Protein AF-0000000084634522 (afdb_homodimer)

Nearest PDB structures (foldseek):
  3k9j-assembly3_B  TM=4.943E-01  e=2.875E-01  Homo sapiens
  9baa-assembly1_B  TM=1.312E-01  e=3.948E+00  Acetivibrio thermocellus ATCC 27405
  4mdb-assembly1_A  TM=4.699E-01  e=2.973E-01  Drosophila mauritiana
  3k9j-assembly3_B  TM=3.732E-01  e=2.738E-01  Homo sapiens
  7ag9-assembly1_B  TM=1.185E-01  e=8.667E+00  Naumovozyma castellii

InterPro domains:
  IPR007021 Domain of unknown function DUF659 [PF04937] (198-337)
  IPR008906 HAT, C-terminal dimerisation domain [PF05699] (575-635)
  IPR012337 Ribonuclease H-like superfamily [SSF53098] (230-631)
  IPR052035 Zinc finger BED domain-containing [PTHR46481] (48-636)

Structure (mmCIF, N/CA/C/O backbone):
data_AF-0000000084634522-model_v1
#
loop_
_entity.id
_entity.type
_entity.pdbx_description
1 polymer 'Uncharacterized protein'
#
loop_
_atom_site.group_PDB
_atom_site.id
_atom_site.type_symbol
_atom_site.label_atom_id
_atom_site.label_alt_id
_atom_site.label_comp_id
_atom_site.label_asym_id
_atom_site.label_entity_id
_atom_site.label_seq_id
_atom_site.pdbx_PDB_ins_code
_atom_site.Cartn_x
_atom_site.Cartn_y
_atom_site.Cartn_z
_atom_site.occupancy
_atom_site.B_iso_or_equiv
_atom_site.auth_seq_id
_atom_site.auth_comp_id
_atom_site.auth_asym_id
_atom_site.auth_atom_id
_atom_site.pdbx_PDB_model_num
ATOM 1 N N . MET A 1 1 ? 5.785 -24.141 24.609 1 24.92 1 MET A N 1
ATOM 2 C CA . MET A 1 1 ? 6.59 -25.281 25.062 1 24.92 1 MET A CA 1
ATOM 3 C C . MET A 1 1 ? 7.84 -25.438 24.203 1 24.92 1 MET A C 1
ATOM 5 O O . MET A 1 1 ? 7.762 -25.406 22.969 1 24.92 1 MET A O 1
ATOM 9 N N . ARG A 1 2 ? 9.023 -25.219 24.672 1 37.62 2 ARG A N 1
ATOM 10 C CA . ARG A 1 2 ? 10.336 -25.328 24.031 1 37.62 2 ARG A CA 1
ATOM 11 C C . ARG A 1 2 ? 10.5 -26.688 23.359 1 37.62 2 ARG A C 1
ATOM 13 O O . ARG A 1 2 ? 10.148 -27.719 23.938 1 37.62 2 ARG A O 1
ATOM 20 N N . GLU A 1 3 ? 10.695 -26.656 22.219 1 40.47 3 GLU A N 1
ATOM 21 C CA . GLU A 1 3 ? 10.859 -27.875 21.438 1 40.47 3 GLU A CA 1
ATOM 22 C C . GLU A 1 3 ? 11.969 -28.75 22.016 1 40.47 3 GLU A C 1
ATOM 24 O O . GLU A 1 3 ? 13.055 -28.266 22.312 1 40.47 3 GLU A O 1
ATOM 29 N N . LYS A 1 4 ? 11.789 -29.969 22.297 1 54.44 4 LYS A N 1
ATOM 30 C CA . LYS A 1 4 ? 12.602 -31.078 22.797 1 54.44 4 LYS A CA 1
ATOM 31 C C . LYS A 1 4 ? 13.695 -31.438 21.812 1 54.44 4 LYS A C 1
ATOM 33 O O . LYS A 1 4 ? 13.469 -31.469 20.609 1 54.44 4 LYS A O 1
ATOM 38 N N . HIS A 1 5 ? 14.875 -31.359 22.281 1 60.5 5 HIS A N 1
ATOM 39 C CA . HIS A 1 5 ? 15.969 -31.75 21.406 1 60.5 5 HIS A CA 1
ATOM 40 C C . HIS A 1 5 ? 15.836 -33.219 20.984 1 60.5 5 HIS A C 1
ATOM 42 O O . HIS A 1 5 ? 15.195 -34 21.688 1 60.5 5 HIS A O 1
ATOM 48 N N . LYS A 1 6 ? 16.234 -33.531 19.844 1 62.75 6 LYS A N 1
ATOM 49 C CA . LYS A 1 6 ? 16.016 -34.844 19.219 1 62.75 6 LYS A CA 1
ATOM 50 C C . LYS A 1 6 ? 16.484 -35.969 20.125 1 62.75 6 LYS A C 1
ATOM 52 O O . LYS A 1 6 ? 16.031 -37.125 19.984 1 62.75 6 LYS A O 1
ATOM 57 N N . LEU A 1 7 ? 17.172 -35.562 21.062 1 74.06 7 LEU A N 1
ATOM 58 C CA . LEU A 1 7 ? 17.625 -36.625 21.953 1 74.06 7 LEU A CA 1
ATOM 59 C C . LEU A 1 7 ? 16.641 -36.844 23.094 1 74.06 7 LEU A C 1
ATOM 61 O O . LEU A 1 7 ? 16.75 -37.812 23.859 1 74.06 7 LEU A O 1
ATOM 65 N N . SER A 1 8 ? 15.672 -35.938 23.078 1 71.75 8 SER A N 1
ATOM 66 C CA . SER A 1 8 ? 14.742 -36 24.203 1 71.75 8 SER A CA 1
ATOM 67 C C . SER A 1 8 ? 13.922 -37.281 24.172 1 71.75 8 SER A C 1
ATOM 69 O O . SER A 1 8 ? 13.422 -37.75 25.203 1 71.75 8 SER A O 1
ATOM 71 N N . GLY A 1 9 ? 13.891 -37.875 23.094 1 73.06 9 GLY A N 1
ATOM 72 C CA . GLY A 1 9 ? 13.133 -39.094 22.953 1 73.06 9 GLY A CA 1
ATOM 73 C C . GLY A 1 9 ? 13.758 -40.281 23.672 1 73.06 9 GLY A C 1
ATOM 74 O O . GLY A 1 9 ? 13.062 -41.25 24.016 1 73.06 9 GLY A O 1
ATOM 75 N N . TYR A 1 10 ? 14.875 -40.125 23.922 1 79.94 10 TYR A N 1
ATOM 76 C CA . TYR A 1 10 ? 15.578 -41.25 24.562 1 79.94 10 TYR A CA 1
ATOM 77 C C . TYR A 1 10 ? 15.633 -41.062 26.062 1 79.94 10 TYR A C 1
ATOM 79 O O . TYR A 1 10 ? 16.125 -41.938 26.797 1 79.94 10 TYR A O 1
ATOM 87 N N . PHE A 1 11 ? 15.117 -39.938 26.422 1 80.88 11 PHE A N 1
ATOM 88 C CA . PHE A 1 11 ? 15.133 -39.594 27.844 1 80.88 11 PHE A CA 1
ATOM 89 C C . PHE A 1 11 ? 13.727 -39.312 28.359 1 80.88 11 PHE A C 1
ATOM 91 O O . PHE A 1 11 ? 12.852 -38.906 27.594 1 80.88 11 PHE A O 1
ATOM 98 N N . LEU A 1 12 ? 13.477 -39.625 29.516 1 81.5 12 LEU A N 1
ATOM 99 C CA . LEU A 1 12 ? 12.273 -39.25 30.234 1 81.5 12 LEU A CA 1
ATOM 100 C C . LEU A 1 12 ? 12.453 -37.875 30.891 1 81.5 12 LEU A C 1
ATOM 102 O O . LEU A 1 12 ? 13.281 -37.719 31.781 1 81.5 12 LEU A O 1
ATOM 106 N N . ILE A 1 13 ? 11.758 -36.875 30.391 1 78.62 13 ILE A N 1
ATOM 107 C CA . ILE A 1 13 ? 11.852 -35.5 30.906 1 78.62 13 ILE A CA 1
ATOM 108 C C . ILE A 1 13 ? 11.008 -35.406 32.188 1 78.62 13 ILE A C 1
ATOM 110 O O . ILE A 1 13 ? 9.812 -35.688 32.156 1 78.62 13 ILE A O 1
ATOM 114 N N . LEU A 1 14 ? 11.664 -35 33.344 1 77.94 14 LEU A N 1
ATOM 115 C CA . LEU A 1 14 ? 11.008 -34.875 34.625 1 77.94 14 LEU A CA 1
ATOM 116 C C . LEU A 1 14 ? 10.406 -33.469 34.812 1 77.94 14 LEU A C 1
ATOM 118 O O . LEU A 1 14 ? 10.883 -32.5 34.219 1 77.94 14 LEU A O 1
ATOM 122 N N . GLU A 1 15 ? 9.461 -33.406 35.562 1 73.38 15 GLU A N 1
ATOM 123 C CA . GLU A 1 15 ? 8.773 -32.156 35.844 1 73.38 15 GLU A CA 1
ATOM 124 C C . GLU A 1 15 ? 9.625 -31.25 36.719 1 73.38 15 GLU A C 1
ATOM 126 O O . GLU A 1 15 ? 9.461 -30.016 36.688 1 73.38 15 GLU A O 1
ATOM 131 N N . GLU A 1 16 ? 10.664 -31.766 37.25 1 73.06 16 GLU A N 1
ATOM 132 C CA . GLU A 1 16 ? 11.547 -31.016 38.125 1 73.06 16 GLU A CA 1
ATOM 133 C C . GLU A 1 16 ? 12.594 -30.234 37.375 1 73.06 16 GLU A C 1
ATOM 135 O O . GLU A 1 16 ? 13.289 -30.781 36.5 1 73.06 16 GLU A O 1
ATOM 140 N N . LYS A 1 17 ? 12.602 -29.047 37.594 1 71.56 17 LYS A N 1
ATOM 141 C CA . LYS A 1 17 ? 13.539 -28.141 36.906 1 71.56 17 LYS A CA 1
ATOM 142 C C . LYS A 1 17 ? 14.938 -28.266 37.5 1 71.56 17 LYS A C 1
ATOM 144 O O . LYS A 1 17 ? 15.102 -28.312 38.719 1 71.56 17 LYS A O 1
ATOM 149 N N . SER A 1 18 ? 15.82 -28.469 36.625 1 70.19 18 SER A N 1
ATOM 150 C CA . SER A 1 18 ? 17.219 -28.453 37.062 1 70.19 18 SER A CA 1
ATOM 151 C C . SER A 1 18 ? 17.734 -27.031 37.219 1 70.19 18 SER A C 1
ATOM 153 O O . SER A 1 18 ? 18.562 -26.766 38.094 1 70.19 18 SER A O 1
ATOM 155 N N . ASN A 1 19 ? 17.406 -26.172 36.25 1 66.88 19 ASN A N 1
ATOM 156 C CA . ASN A 1 19 ? 17.625 -24.734 36.281 1 66.88 19 ASN A CA 1
ATOM 157 C C . ASN A 1 19 ? 16.453 -23.953 35.719 1 66.88 19 ASN A C 1
ATOM 159 O O . ASN A 1 19 ? 15.453 -24.562 35.312 1 66.88 19 ASN A O 1
ATOM 163 N N . LYS A 1 20 ? 16.484 -22.656 35.625 1 60.88 20 LYS A N 1
ATOM 164 C CA . LYS A 1 20 ? 15.398 -21.781 35.219 1 60.88 20 LYS A CA 1
ATOM 165 C C . LYS A 1 20 ? 14.828 -22.219 33.875 1 60.88 20 LYS A C 1
ATOM 167 O O . LYS A 1 20 ? 13.648 -22.016 33.594 1 60.88 20 LYS A O 1
ATOM 172 N N . TYR A 1 21 ? 15.547 -22.969 33.125 1 62.72 21 TYR A N 1
ATOM 173 C CA . TYR A 1 21 ? 15.172 -23.188 31.719 1 62.72 21 TYR A CA 1
ATOM 174 C C . TYR A 1 21 ? 15.109 -24.688 31.406 1 62.72 21 TYR A C 1
ATOM 176 O O . TYR A 1 21 ? 14.5 -25.094 30.422 1 62.72 21 TYR A O 1
ATOM 184 N N . ASN A 1 22 ? 15.648 -25.453 32.219 1 70.06 22 ASN A N 1
ATOM 185 C CA . ASN A 1 22 ? 15.789 -26.859 31.859 1 70.06 22 ASN A CA 1
ATOM 186 C C . ASN A 1 22 ? 15.227 -27.781 32.938 1 70.06 22 ASN A C 1
ATOM 188 O O . ASN A 1 22 ? 15.297 -27.453 34.125 1 70.06 22 ASN A O 1
ATOM 192 N N . ASN A 1 23 ? 14.727 -28.859 32.438 1 78.94 23 ASN A N 1
ATOM 193 C CA . ASN A 1 23 ? 14.242 -29.922 33.344 1 78.94 23 ASN A CA 1
ATOM 194 C C . ASN A 1 23 ? 15.297 -31 33.531 1 78.94 23 ASN A C 1
ATOM 196 O O . ASN A 1 23 ? 16.25 -31.109 32.75 1 78.94 23 ASN A O 1
ATOM 200 N N . TYR A 1 24 ? 15.055 -31.609 34.5 1 80.81 24 TYR A N 1
ATOM 201 C CA . TYR A 1 24 ? 15.867 -32.812 34.656 1 80.81 24 TYR A CA 1
ATOM 202 C C . TYR A 1 24 ? 15.445 -33.906 33.688 1 80.81 24 TYR A C 1
ATOM 204 O O . TYR A 1 24 ? 14.273 -34 33.312 1 80.81 24 TYR A O 1
ATOM 212 N N . VAL A 1 25 ? 16.453 -34.688 33.281 1 82.56 25 VAL A N 1
ATOM 213 C CA . VAL A 1 25 ? 16.125 -35.844 32.438 1 82.56 25 VAL A CA 1
ATOM 214 C C . VAL A 1 25 ? 16.812 -37.094 33 1 82.56 25 VAL A C 1
ATOM 216 O O . VAL A 1 25 ? 17.828 -37 33.688 1 82.56 25 VAL A O 1
ATOM 219 N N . VAL A 1 26 ? 16.078 -38.156 32.562 1 85.19 26 VAL A N 1
ATOM 220 C CA . VAL A 1 26 ? 16.609 -39.469 32.906 1 85.19 26 VAL A CA 1
ATOM 221 C C . VAL A 1 26 ? 16.625 -40.375 31.672 1 85.19 26 VAL A C 1
ATOM 223 O O . VAL A 1 26 ? 15.672 -40.375 30.891 1 85.19 26 VAL A O 1
ATOM 226 N N . CYS A 1 27 ? 17.688 -41.062 31.406 1 81.81 27 CYS A N 1
ATOM 227 C CA . CYS A 1 27 ? 17.875 -41.938 30.25 1 81.81 27 CYS A CA 1
ATOM 228 C C . CYS A 1 27 ? 16.891 -43.125 30.297 1 81.81 27 CYS A C 1
ATOM 230 O O . CYS A 1 27 ? 16.812 -43.812 31.297 1 81.81 27 CYS A O 1
ATOM 232 N N . GLN A 1 28 ? 16.125 -43.344 29.312 1 81.44 28 GLN A N 1
ATOM 233 C CA . GLN A 1 28 ? 15.102 -44.375 29.234 1 81.44 28 GLN A CA 1
ATOM 234 C C . GLN A 1 28 ? 15.719 -45.75 29.344 1 81.44 28 GLN A C 1
ATOM 236 O O . GLN A 1 28 ? 15.133 -46.656 29.938 1 81.44 28 GLN A O 1
ATOM 241 N N . ASP A 1 29 ? 16.906 -45.875 28.844 1 81.56 29 ASP A N 1
ATOM 242 C CA . ASP A 1 29 ? 17.562 -47.188 28.938 1 81.56 29 ASP A CA 1
ATOM 243 C C . ASP A 1 29 ? 18.078 -47.438 30.344 1 81.56 29 ASP A C 1
ATOM 245 O O . ASP A 1 29 ? 18.062 -48.562 30.812 1 81.56 29 ASP A O 1
ATOM 249 N N . CYS A 1 30 ? 18.453 -46.406 30.938 1 81.88 30 CYS A N 1
ATOM 250 C CA . CYS A 1 30 ? 18.812 -46.531 32.344 1 81.88 30 CYS A CA 1
ATOM 251 C C . CYS A 1 30 ? 17.609 -46.906 33.188 1 81.88 30 CYS A C 1
ATOM 253 O O . CYS A 1 30 ? 17.719 -47.75 34.094 1 81.88 30 CYS A O 1
ATOM 255 N N . ILE A 1 31 ? 16.406 -46.406 32.781 1 81.12 31 ILE A N 1
ATOM 256 C CA . ILE A 1 31 ? 15.156 -46.75 33.469 1 81.12 31 ILE A CA 1
ATOM 257 C C . ILE A 1 31 ? 14.828 -48.219 33.25 1 81.12 31 ILE A C 1
ATOM 259 O O . ILE A 1 31 ? 14.445 -48.938 34.156 1 81.12 31 ILE A O 1
ATOM 263 N N . ARG A 1 32 ? 15.016 -48.656 32.125 1 81.38 32 ARG A N 1
ATOM 264 C CA . ARG A 1 32 ? 14.664 -50.031 31.734 1 81.38 32 ARG A CA 1
ATOM 265 C C . ARG A 1 32 ? 15.539 -51.031 32.438 1 81.38 32 ARG A C 1
ATOM 267 O O . ARG A 1 32 ? 15.047 -52.094 32.875 1 81.38 32 ARG A O 1
ATOM 274 N N . VAL A 1 33 ? 16.859 -50.688 32.625 1 81 33 VAL A N 1
ATOM 275 C CA . VAL A 1 33 ? 17.797 -51.688 33.125 1 81 33 VAL A CA 1
ATOM 276 C C . VAL A 1 33 ? 17.938 -51.562 34.656 1 81 33 VAL A C 1
ATOM 278 O O . VAL A 1 33 ? 17.938 -52.562 35.375 1 81 33 VAL A O 1
ATOM 281 N N . LEU A 1 34 ? 17.984 -50.375 35.156 1 80.06 34 LEU A N 1
ATOM 282 C CA . LEU A 1 34 ? 18.266 -50.188 36.562 1 80.06 34 LEU A CA 1
ATOM 283 C C . LEU A 1 34 ? 16.953 -50.031 37.344 1 80.06 34 LEU A C 1
ATOM 285 O O . LEU A 1 34 ? 16.938 -50.188 38.562 1 80.06 34 LEU A O 1
ATOM 289 N N . GLY A 1 35 ? 15.836 -49.844 36.625 1 79.06 35 GLY A N 1
ATOM 290 C CA . GLY A 1 35 ? 14.594 -49.469 37.281 1 79.06 35 GLY A CA 1
ATOM 291 C C . GLY A 1 35 ? 14.43 -48 37.5 1 79.06 35 GLY A C 1
ATOM 292 O O . GLY A 1 35 ? 15.414 -47.25 37.531 1 79.06 35 GLY A O 1
ATOM 293 N N . ARG A 1 36 ? 13.273 -47.5 37.594 1 76 36 ARG A N 1
ATOM 294 C CA . ARG A 1 36 ? 12.922 -46.062 37.656 1 76 36 ARG A CA 1
ATOM 295 C C . ARG A 1 36 ? 13.531 -45.406 38.875 1 76 36 ARG A C 1
ATOM 297 O O . ARG A 1 36 ? 14.062 -44.281 38.781 1 76 36 ARG A O 1
ATOM 304 N N . GLU A 1 37 ? 13.484 -46 39.969 1 78.38 37 GLU A N 1
ATOM 305 C CA . GLU A 1 37 ? 13.938 -45.406 41.25 1 78.38 37 GLU A CA 1
ATOM 306 C C . GLU A 1 37 ? 15.453 -45.219 41.25 1 78.38 37 GLU A C 1
ATOM 308 O O . GLU A 1 37 ? 15.945 -44.156 41.656 1 78.38 37 GLU A O 1
ATOM 313 N N . ALA A 1 38 ? 16.125 -46.188 40.75 1 79.19 38 ALA A N 1
ATOM 314 C CA . ALA A 1 38 ? 17.578 -46.125 40.719 1 79.19 38 ALA A CA 1
ATOM 315 C C . ALA A 1 38 ? 18.047 -45.188 39.625 1 79.19 38 ALA A C 1
ATOM 317 O O . ALA A 1 38 ? 19.031 -44.438 39.812 1 79.19 38 ALA A O 1
ATOM 318 N N . ALA A 1 39 ? 17.328 -45.062 38.531 1 77.81 39 ALA A N 1
ATOM 319 C CA . ALA A 1 39 ? 17.656 -44.156 37.438 1 77.81 39 ALA A CA 1
ATOM 320 C C . ALA A 1 39 ? 17.391 -42.688 37.812 1 77.81 39 ALA A C 1
ATOM 322 O O . ALA A 1 39 ? 18.141 -41.812 37.375 1 77.81 39 ALA A O 1
ATOM 323 N N . MET A 1 40 ? 16.531 -42.438 38.656 1 78.75 40 MET A N 1
ATOM 324 C CA . MET A 1 40 ? 16.156 -41.094 39.094 1 78.75 40 MET A CA 1
ATOM 325 C C . MET A 1 40 ? 17.266 -40.469 39.938 1 78.75 40 MET A C 1
ATOM 327 O O . MET A 1 40 ? 17.344 -39.25 40.031 1 78.75 40 MET A O 1
ATOM 331 N N . LYS A 1 41 ? 18.047 -41.281 40.562 1 78.25 41 LYS A N 1
ATOM 332 C CA . LYS A 1 41 ? 19.188 -40.812 41.344 1 78.25 41 LYS A CA 1
ATOM 333 C C . LYS A 1 41 ? 20.297 -40.25 40.438 1 78.25 41 LYS A C 1
ATOM 335 O O . LYS A 1 41 ? 21.141 -39.5 40.875 1 78.25 41 LYS A O 1
ATOM 340 N N . GLN A 1 42 ? 20.25 -40.625 39.156 1 75.44 42 GLN A N 1
ATOM 341 C CA . GLN A 1 42 ? 21.266 -40.219 38.188 1 75.44 42 GLN A CA 1
ATOM 342 C C . GLN A 1 42 ? 20.688 -39.219 37.219 1 75.44 42 GLN A C 1
ATOM 344 O O . GLN A 1 42 ? 21.094 -39.188 36.031 1 75.44 42 GLN A O 1
ATOM 349 N N . LYS A 1 43 ? 19.781 -38.5 37.625 1 81.31 43 LYS A N 1
ATOM 350 C CA . LYS A 1 43 ? 19.156 -37.5 36.781 1 81.31 43 LYS A CA 1
ATOM 351 C C . LYS A 1 43 ? 20.109 -36.344 36.5 1 81.31 43 LYS A C 1
ATOM 353 O O . LYS A 1 43 ? 20.984 -36.031 37.312 1 81.31 43 LYS A O 1
ATOM 358 N N . PHE A 1 44 ? 20.031 -35.875 35.25 1 83.31 44 PHE A N 1
ATOM 359 C CA . PHE A 1 44 ? 20.875 -34.75 34.875 1 83.31 44 PHE A CA 1
ATOM 360 C C . PHE A 1 44 ? 20.078 -33.719 34.094 1 83.31 44 PHE A C 1
ATOM 362 O O . PHE A 1 44 ? 18.938 -33.969 33.719 1 83.31 44 PHE A O 1
ATOM 369 N N . THR A 1 45 ? 20.672 -32.625 33.875 1 79.62 45 THR A N 1
ATOM 370 C CA . THR A 1 45 ? 20.016 -31.5 33.219 1 79.62 45 THR A CA 1
ATOM 371 C C . THR A 1 45 ? 19.766 -31.797 31.75 1 79.62 45 THR A C 1
ATOM 373 O O . THR A 1 45 ? 20.672 -32.281 31.047 1 79.62 45 THR A O 1
ATOM 376 N N . ASN A 1 46 ? 18.594 -31.5 31.25 1 76.56 46 ASN A N 1
ATOM 377 C CA . ASN A 1 46 ? 18.141 -31.781 29.891 1 76.56 46 ASN A CA 1
ATOM 378 C C . ASN A 1 46 ? 18.75 -30.797 28.891 1 76.56 46 ASN A C 1
ATOM 380 O O . ASN A 1 46 ? 18.094 -29.844 28.469 1 76.56 46 ASN A O 1
ATOM 384 N N . THR A 1 47 ? 19.906 -31.016 28.625 1 77.44 47 THR A N 1
ATOM 385 C CA . THR A 1 47 ? 20.641 -30.281 27.594 1 77.44 47 THR A CA 1
ATOM 386 C C . THR A 1 47 ? 21.156 -31.234 26.516 1 77.44 47 THR A C 1
ATOM 388 O O . THR A 1 47 ? 21.484 -32.375 26.812 1 77.44 47 THR A O 1
ATOM 391 N N . LYS A 1 48 ? 21.203 -30.781 25.406 1 73.81 48 LYS A N 1
ATOM 392 C CA . LYS A 1 48 ? 21.625 -31.609 24.297 1 73.81 48 LYS A CA 1
ATOM 393 C C . LYS A 1 48 ? 23 -32.219 24.547 1 73.81 48 LYS A C 1
ATOM 395 O O . LYS A 1 48 ? 23.234 -33.406 24.281 1 73.81 48 LYS A O 1
ATOM 400 N N . ARG A 1 49 ? 23.797 -31.406 25.094 1 74.56 49 ARG A N 1
ATOM 401 C CA . ARG A 1 49 ? 25.156 -31.859 25.375 1 74.56 49 ARG A CA 1
ATOM 402 C C . ARG A 1 49 ? 25.172 -32.906 26.484 1 74.56 49 ARG A C 1
ATOM 404 O O . ARG A 1 49 ? 25.891 -33.906 26.391 1 74.56 49 ARG A O 1
ATOM 411 N N . ALA A 1 50 ? 24.391 -32.688 27.453 1 80.06 50 ALA A N 1
ATOM 412 C CA . ALA A 1 50 ? 24.344 -33.625 28.594 1 80.06 50 ALA A CA 1
ATOM 413 C C . ALA A 1 50 ? 23.703 -34.938 28.188 1 80.06 50 ALA A C 1
ATOM 415 O O . ALA A 1 50 ? 24.172 -36 28.578 1 80.06 50 ALA A O 1
ATOM 416 N N . CYS A 1 51 ? 22.781 -34.812 27.359 1 79.5 51 CYS A N 1
ATOM 417 C CA . CYS A 1 51 ? 22.094 -36 26.875 1 79.5 51 CYS A CA 1
ATOM 418 C C . CYS A 1 51 ? 22.984 -36.812 25.922 1 79.5 51 CYS A C 1
ATOM 420 O O . CYS A 1 51 ? 23.047 -38.031 26 1 79.5 51 CYS A O 1
ATOM 422 N N . ALA A 1 52 ? 23.641 -36.094 25.094 1 79.5 52 ALA A N 1
ATOM 423 C CA . ALA A 1 52 ? 24.578 -36.75 24.172 1 79.5 52 ALA A CA 1
ATOM 424 C C . ALA A 1 52 ? 25.719 -37.438 24.938 1 79.5 52 ALA A C 1
ATOM 426 O O . ALA A 1 52 ? 26.062 -38.594 24.672 1 79.5 52 ALA A O 1
ATOM 427 N N . LYS A 1 53 ? 26.281 -36.656 25.828 1 80.81 53 LYS A N 1
ATOM 428 C CA . LYS A 1 53 ? 27.344 -37.188 26.656 1 80.81 53 LYS A CA 1
ATOM 429 C C . LYS A 1 53 ? 26.891 -38.438 27.438 1 80.81 53 LYS A C 1
ATOM 431 O O . LYS A 1 53 ? 27.625 -39.406 27.578 1 80.81 53 LYS A O 1
ATOM 436 N N . HIS A 1 54 ? 25.688 -38.344 27.844 1 81.62 54 HIS A N 1
ATOM 437 C CA . HIS A 1 54 ? 25.141 -39.5 28.578 1 81.62 54 HIS A CA 1
ATOM 438 C C . HIS A 1 54 ? 25.016 -40.688 27.656 1 81.62 54 HIS A C 1
ATOM 440 O O . HIS A 1 54 ? 25.375 -41.812 28.047 1 81.62 54 HIS A O 1
ATOM 446 N N . LEU A 1 55 ? 24.5 -40.5 26.531 1 81.38 55 LEU A N 1
ATOM 447 C CA . LEU A 1 55 ? 24.297 -41.594 25.609 1 81.38 55 LEU A CA 1
ATOM 448 C C . LEU A 1 55 ? 25.641 -42.25 25.219 1 81.38 55 LEU A C 1
ATOM 450 O O . LEU A 1 55 ? 25.719 -43.469 25.031 1 81.38 55 LEU A O 1
ATOM 454 N N . GLU A 1 56 ? 26.641 -41.5 25.156 1 80.5 56 GLU A N 1
ATOM 455 C CA . GLU A 1 56 ? 27.984 -41.969 24.828 1 80.5 56 GLU A CA 1
ATOM 456 C C . GLU A 1 56 ? 28.562 -42.812 25.953 1 80.5 56 GLU A C 1
ATOM 458 O O . GLU A 1 56 ? 29.297 -43.781 25.703 1 80.5 56 GLU A O 1
ATOM 463 N N . ASN A 1 57 ? 28.172 -42.469 27.125 1 80 57 ASN A N 1
ATOM 464 C CA . ASN A 1 57 ? 28.859 -43.062 28.266 1 80 57 ASN A CA 1
ATOM 465 C C . ASN A 1 57 ? 27.938 -44 29.031 1 80 57 ASN A C 1
ATOM 467 O O . ASN A 1 57 ? 28.359 -44.656 29.984 1 80 57 ASN A O 1
ATOM 471 N N . CYS A 1 58 ? 26.672 -44.062 28.688 1 77.69 58 CYS A N 1
ATOM 472 C CA . CYS A 1 58 ? 25.703 -44.875 29.391 1 77.69 58 CYS A CA 1
ATOM 473 C C . CYS A 1 58 ? 25.875 -46.344 29.078 1 77.69 58 CYS A C 1
ATOM 475 O O . CYS A 1 58 ? 25.719 -46.781 27.922 1 77.69 58 CYS A O 1
ATOM 477 N N . PRO A 1 59 ? 26.344 -47.219 29.906 1 81.06 59 PRO A N 1
ATOM 478 C CA . PRO A 1 59 ? 26.516 -48.656 29.656 1 81.06 59 PRO A CA 1
ATOM 479 C 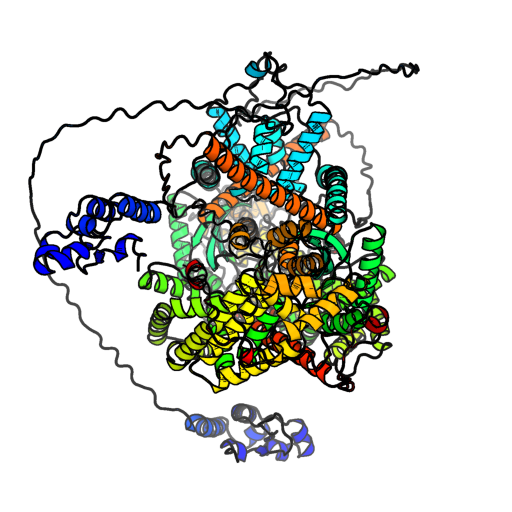C . PRO A 1 59 ? 25.219 -49.344 29.25 1 81.06 59 PRO A C 1
ATOM 481 O O . PRO A 1 59 ? 25.234 -50.344 28.516 1 81.06 59 PRO A O 1
ATOM 484 N N . HIS A 1 60 ? 24.078 -48.812 29.656 1 82.12 60 HIS A N 1
ATOM 485 C CA . HIS A 1 60 ? 22.797 -49.406 29.344 1 82.12 60 HIS A CA 1
ATOM 486 C C . HIS A 1 60 ? 22.359 -49.094 27.922 1 82.12 60 HIS A C 1
ATOM 488 O O . HIS A 1 60 ? 21.703 -49.906 27.25 1 82.12 60 HIS A O 1
ATOM 494 N N . TRP A 1 61 ? 22.719 -47.938 27.438 1 79 61 TRP A N 1
ATOM 495 C CA . TRP A 1 61 ? 22.531 -47.531 26.047 1 79 61 TRP A CA 1
ATOM 496 C C . TRP A 1 61 ? 23.422 -48.375 25.125 1 79 61 TRP A C 1
ATOM 498 O O . TRP A 1 61 ? 22.984 -48.812 24.078 1 79 61 TRP A O 1
ATOM 508 N N . ALA A 1 62 ? 24.578 -48.625 25.5 1 78.44 62 ALA A N 1
ATOM 509 C CA . ALA A 1 62 ? 25.578 -49.344 24.719 1 78.44 62 ALA A CA 1
ATOM 510 C C . ALA A 1 62 ? 25.188 -50.812 24.531 1 78.44 62 ALA A C 1
ATOM 512 O O . ALA A 1 62 ? 25.719 -51.5 23.656 1 78.44 62 ALA A O 1
ATOM 513 N N . GLU A 1 63 ? 24.281 -51.344 25.391 1 78.56 63 GLU A N 1
ATOM 514 C CA . GLU A 1 63 ? 23.797 -52.719 25.25 1 78.56 63 GLU A CA 1
ATOM 515 C C . GLU A 1 63 ? 22.922 -52.875 24.016 1 78.56 63 GLU A C 1
ATOM 517 O O . GLU A 1 63 ? 22.875 -53.938 23.422 1 78.56 63 GLU A O 1
ATOM 522 N N . ARG A 1 64 ? 22.203 -51.844 23.656 1 78.31 64 ARG A N 1
ATOM 523 C CA . ARG A 1 64 ? 21.25 -51.938 22.547 1 78.31 64 ARG A CA 1
ATOM 524 C C . ARG A 1 64 ? 21.797 -51.25 21.297 1 78.31 64 ARG A C 1
ATOM 526 O O . ARG A 1 64 ? 21.328 -51.5 20.188 1 78.31 64 ARG A O 1
ATOM 533 N N . HIS A 1 65 ? 22.656 -50.25 21.531 1 76.06 65 HIS A N 1
ATOM 534 C CA . HIS A 1 65 ? 23.172 -49.469 20.406 1 76.06 65 HIS A CA 1
ATOM 535 C C . HIS A 1 65 ? 24.688 -49.562 20.312 1 76.06 65 HIS A C 1
ATOM 537 O O . HIS A 1 65 ? 25.391 -49.469 21.328 1 76.06 65 HIS A O 1
ATOM 543 N N . THR A 1 66 ? 25.109 -49.906 19.156 1 77.12 66 THR A N 1
ATOM 544 C CA . THR A 1 66 ? 26.547 -49.969 18.906 1 77.12 66 THR A CA 1
ATOM 545 C C . THR A 1 66 ? 27.156 -48.562 18.984 1 77.12 66 THR A C 1
ATOM 547 O O . THR A 1 66 ? 26.453 -47.562 18.812 1 77.12 66 THR A O 1
ATOM 550 N N . PRO A 1 67 ? 28.406 -48.312 19.266 1 74 67 PRO A N 1
ATOM 551 C CA . PRO A 1 67 ? 29.047 -47 19.297 1 74 67 PRO A CA 1
ATOM 552 C C . PRO A 1 67 ? 28.828 -46.219 18 1 74 67 PRO A C 1
ATOM 554 O O . PRO A 1 67 ? 28.672 -45 18.031 1 74 67 PRO A O 1
ATOM 557 N N . GLU A 1 68 ? 28.797 -46.844 16.969 1 69.81 68 GLU A N 1
ATOM 558 C CA . GLU A 1 68 ? 28.578 -46.219 15.68 1 69.81 68 GLU A CA 1
ATOM 559 C C . GLU A 1 68 ? 27.156 -45.656 15.562 1 69.81 68 GLU A C 1
ATOM 561 O O . GLU A 1 68 ? 26.938 -44.562 15.078 1 69.81 68 GLU A O 1
ATOM 566 N N . GLN A 1 69 ? 26.328 -46.375 16.031 1 73.38 69 GLN A N 1
ATOM 567 C CA . GLN A 1 69 ? 24.922 -46 16.016 1 73.38 69 GLN A CA 1
ATOM 568 C C . GLN A 1 69 ? 24.672 -44.812 16.953 1 73.38 69 GLN A C 1
ATOM 570 O O . GLN A 1 69 ? 23.922 -43.875 16.609 1 73.38 69 GLN A O 1
ATOM 575 N N . THR A 1 70 ? 25.266 -44.969 18 1 75.19 70 THR A N 1
ATOM 576 C CA . THR A 1 70 ? 25.172 -43.906 18.984 1 75.19 70 THR A CA 1
ATOM 577 C C . THR A 1 70 ? 25.75 -42.625 18.438 1 75.19 70 THR A C 1
ATOM 579 O O . THR A 1 70 ? 25.156 -41.531 18.594 1 75.19 70 THR A O 1
ATOM 582 N N . LEU A 1 71 ? 26.75 -42.781 17.75 1 74.19 71 LEU A N 1
ATOM 583 C CA . LEU A 1 71 ? 27.375 -41.625 17.125 1 74.19 71 LEU A CA 1
ATOM 584 C C . LEU A 1 71 ? 26.5 -41.062 16.016 1 74.19 71 LEU A C 1
ATOM 586 O O . LEU A 1 71 ? 26.391 -39.844 15.852 1 74.19 71 LEU A O 1
ATOM 590 N N . GLU A 1 72 ? 25.844 -41.812 15.367 1 71.75 72 GLU A N 1
ATOM 591 C CA . GLU A 1 72 ? 24.922 -41.406 14.305 1 71.75 72 GLU A CA 1
ATOM 592 C C . GLU A 1 72 ? 23.703 -40.688 14.883 1 71.75 72 GLU A C 1
ATOM 594 O O . GLU A 1 72 ? 23.266 -39.688 14.344 1 71.75 72 GLU A O 1
ATOM 599 N N . ILE A 1 73 ? 23.156 -41.219 15.914 1 72 73 ILE A N 1
ATOM 600 C CA . ILE A 1 73 ? 22 -40.625 16.562 1 72 73 ILE A CA 1
ATOM 601 C C . ILE A 1 73 ? 22.359 -39.25 17.141 1 72 73 ILE A C 1
ATOM 603 O O . ILE A 1 73 ? 21.609 -38.281 17 1 72 73 ILE A O 1
ATOM 607 N N . ILE A 1 74 ? 23.484 -39.25 17.625 1 73.5 74 ILE A N 1
ATOM 608 C CA . ILE A 1 74 ? 23.969 -38 18.219 1 73.5 74 ILE A CA 1
ATOM 609 C C . ILE A 1 74 ? 24.344 -37 17.109 1 73.5 74 ILE A C 1
ATOM 611 O O . ILE A 1 74 ? 24.016 -35.844 17.188 1 73.5 74 ILE A O 1
ATOM 615 N N . GLN A 1 75 ? 24.859 -37.5 15.992 1 65.81 75 GLN A N 1
ATOM 616 C CA . GLN A 1 75 ? 25.203 -36.656 14.859 1 65.81 75 GLN A CA 1
ATOM 617 C C . GLN A 1 75 ? 23.953 -36.125 14.156 1 65.81 75 GLN A C 1
ATOM 619 O O . GLN A 1 75 ? 23.891 -34.938 13.789 1 65.81 75 GLN A O 1
ATOM 624 N N . LYS A 1 76 ? 23.047 -36.812 13.969 1 63.47 76 LYS A N 1
ATOM 625 C CA . LYS A 1 76 ? 21.766 -36.438 13.375 1 63.47 76 LYS A CA 1
ATOM 626 C C . LYS A 1 76 ? 21.047 -35.406 14.227 1 63.47 76 LYS A C 1
ATOM 628 O O . LYS A 1 76 ? 20.375 -34.5 13.703 1 63.47 76 LYS A O 1
ATOM 633 N N . ALA A 1 77 ? 21.156 -35.562 15.391 1 60.69 77 ALA A N 1
ATOM 634 C CA . ALA A 1 77 ? 20.531 -34.656 16.344 1 60.69 77 ALA A CA 1
ATOM 635 C C . ALA A 1 77 ? 21.328 -33.344 16.469 1 60.69 77 ALA A C 1
ATOM 637 O O . ALA A 1 77 ? 20.766 -32.281 16.688 1 60.69 77 ALA A O 1
ATOM 638 N N . MET A 1 78 ? 22.594 -33.375 16.172 1 56.44 78 MET A N 1
ATOM 639 C CA . MET A 1 78 ? 23.484 -32.219 16.234 1 56.44 78 MET A CA 1
ATOM 640 C C . MET A 1 78 ? 23.469 -31.453 14.914 1 56.44 78 MET A C 1
ATOM 642 O O . MET A 1 78 ? 23.656 -30.234 14.891 1 56.44 78 MET A O 1
ATOM 646 N N . ASP A 1 79 ? 23.344 -31.906 13.562 1 46.66 79 ASP A N 1
ATOM 647 C CA . ASP A 1 79 ? 23.422 -31.359 12.211 1 46.66 79 ASP A CA 1
ATOM 648 C C . ASP A 1 79 ? 22.219 -30.469 11.914 1 46.66 79 ASP A C 1
ATOM 650 O O . ASP A 1 79 ? 22.266 -29.641 11.008 1 46.66 79 ASP A O 1
ATOM 654 N N . TYR A 1 80 ? 21.125 -30.422 12.328 1 36.16 80 TYR A N 1
ATOM 655 C CA . TYR A 1 80 ? 19.984 -29.641 11.875 1 36.16 80 TYR A CA 1
ATOM 656 C C . TYR A 1 80 ? 20.266 -28.141 12.016 1 36.16 80 TYR A C 1
ATOM 658 O O . TYR A 1 80 ? 19.531 -27.312 11.461 1 36.16 80 TYR A O 1
ATOM 666 N N . GLY A 1 81 ? 20.938 -27.516 12.797 1 31.81 81 GLY A N 1
ATOM 667 C CA . GLY A 1 81 ? 21.25 -26.109 13.039 1 31.81 81 GLY A CA 1
ATOM 668 C C . GLY A 1 81 ? 22.562 -25.672 12.414 1 31.81 81 GLY A C 1
ATOM 669 O O . GLY A 1 81 ? 23.109 -24.625 12.766 1 31.81 81 GLY A O 1
ATOM 670 N N . SER A 1 82 ? 23.312 -26.438 11.617 1 26.09 82 SER A N 1
ATOM 671 C CA . SER A 1 82 ? 24.703 -26.031 11.422 1 26.09 82 SER A CA 1
ATOM 672 C C . SER A 1 82 ? 24.844 -25.094 10.234 1 26.09 82 SER A C 1
ATOM 674 O O . SER A 1 82 ? 24.312 -25.344 9.156 1 26.09 82 SER A O 1
ATOM 676 N N . LYS A 1 83 ? 25.312 -23.734 10.445 1 28.3 83 LYS A N 1
ATOM 677 C CA . LYS A 1 83 ? 25.891 -22.766 9.523 1 28.3 83 LYS A CA 1
ATOM 678 C C . LYS A 1 83 ? 26.938 -23.422 8.633 1 28.3 83 LYS A C 1
ATOM 680 O O . LYS A 1 83 ? 27.875 -24.062 9.125 1 28.3 83 LYS A O 1
ATOM 685 N N . LYS A 1 84 ? 26.609 -23.703 7.289 1 24.89 84 LYS A N 1
ATOM 686 C CA . LYS A 1 84 ? 27.594 -24.188 6.324 1 24.89 84 LYS A CA 1
ATOM 687 C C . LYS A 1 84 ? 28.906 -23.422 6.434 1 24.89 84 LYS A C 1
ATOM 689 O O . LYS A 1 84 ? 28.906 -22.188 6.516 1 24.89 84 LYS A O 1
ATOM 694 N N . PRO A 1 85 ? 30.094 -23.969 6.727 1 23.02 85 PRO A N 1
ATOM 695 C CA . PRO A 1 85 ? 31.406 -23.312 6.73 1 23.02 85 PRO A CA 1
ATOM 696 C C . PRO A 1 85 ? 31.781 -22.734 5.367 1 23.02 85 PRO A C 1
ATOM 698 O O . PRO A 1 85 ? 31.406 -23.297 4.332 1 23.02 85 PRO A O 1
ATOM 701 N N . TYR A 1 86 ? 32.156 -21.438 5.301 1 19.59 86 TYR A N 1
ATOM 702 C CA . TYR A 1 86 ? 32.625 -20.625 4.195 1 19.59 86 TYR A CA 1
ATOM 703 C C . TYR A 1 86 ? 33.875 -21.234 3.559 1 19.59 86 TYR A C 1
ATOM 705 O O . TYR A 1 86 ? 34.938 -21.219 4.148 1 19.59 86 TYR A O 1
ATOM 713 N N . LYS A 1 87 ? 33.719 -22.312 2.9 1 21.97 87 LYS A N 1
ATOM 714 C CA . LYS A 1 87 ? 34.938 -22.828 2.242 1 21.97 87 LYS A CA 1
ATOM 715 C C . LYS A 1 87 ? 35.438 -21.828 1.212 1 21.97 87 LYS A C 1
ATOM 717 O O . LYS A 1 87 ? 34.688 -21.375 0.344 1 21.97 87 LYS A O 1
ATOM 722 N N . ARG A 1 88 ? 36.75 -21.359 1.294 1 20.62 88 ARG A N 1
ATOM 723 C CA . ARG A 1 88 ? 37.688 -20.531 0.546 1 20.62 88 ARG A CA 1
ATOM 724 C C . ARG A 1 88 ? 38.094 -21.203 -0.768 1 20.62 88 ARG A C 1
ATOM 726 O O . ARG A 1 88 ? 38.969 -22.062 -0.792 1 20.62 88 ARG A O 1
ATOM 733 N N . GLN A 1 89 ? 37.281 -21.672 -1.571 1 17.11 89 GLN A N 1
ATOM 734 C CA . GLN A 1 89 ? 37.844 -22.312 -2.76 1 17.11 89 GLN A CA 1
ATOM 735 C C . GLN A 1 89 ? 38.562 -21.297 -3.65 1 17.11 89 GLN A C 1
ATOM 737 O O . GLN A 1 89 ? 38 -20.266 -4.016 1 17.11 89 GLN A O 1
ATOM 742 N N . ARG A 1 90 ? 39.969 -21.453 -3.818 1 20.34 90 ARG A N 1
ATOM 743 C CA . ARG A 1 90 ? 41 -20.844 -4.668 1 20.34 90 ARG A CA 1
ATOM 744 C C . ARG A 1 90 ? 40.719 -21.125 -6.141 1 20.34 90 ARG A C 1
ATOM 746 O O . ARG A 1 90 ? 40.969 -22.234 -6.617 1 20.34 90 ARG A O 1
ATOM 753 N N . ILE A 1 91 ? 39.656 -20.828 -6.73 1 18 91 ILE A N 1
ATOM 754 C CA . ILE A 1 91 ? 39.406 -21.156 -8.133 1 18 91 ILE A CA 1
ATOM 755 C C . ILE A 1 91 ? 40.469 -20.484 -9 1 18 91 ILE A C 1
ATOM 757 O O . ILE A 1 91 ? 40.625 -19.25 -8.977 1 18 91 ILE A O 1
ATOM 761 N N . VAL A 1 92 ? 41.594 -21.203 -9.359 1 18.27 92 VAL A N 1
ATOM 762 C CA . VAL A 1 92 ? 42.688 -21.031 -10.305 1 18.27 92 VAL A CA 1
ATOM 763 C C . VAL A 1 92 ? 42.125 -20.719 -11.695 1 18.27 92 VAL A C 1
ATOM 765 O O . VAL A 1 92 ? 41.344 -21.5 -12.258 1 18.27 92 VAL A O 1
ATOM 768 N N . GLU A 1 93 ? 41.969 -19.406 -11.977 1 17.95 93 GLU A N 1
ATOM 769 C CA . GLU A 1 93 ? 41.531 -18.734 -13.195 1 17.95 93 GLU A CA 1
ATOM 770 C C . GLU A 1 93 ? 42.219 -19.344 -14.43 1 17.95 93 GLU A C 1
ATOM 772 O O . GLU A 1 93 ? 43.219 -20.047 -14.312 1 17.95 93 GLU A O 1
ATOM 777 N N . SER A 1 94 ? 41.906 -18.641 -15.648 1 18.28 94 SER A N 1
ATOM 778 C CA . SER A 1 94 ? 41.719 -18.641 -17.094 1 18.28 94 SER A CA 1
ATOM 779 C C . SER A 1 94 ? 43.062 -18.672 -17.828 1 18.28 94 SER A C 1
ATOM 781 O O . SER A 1 94 ? 43.938 -17.844 -17.594 1 18.28 94 SER A O 1
ATOM 783 N N . GLU A 1 95 ? 43.656 -19.75 -18.266 1 17.56 95 GLU A N 1
ATOM 784 C CA . GLU A 1 95 ? 44.75 -19.656 -19.266 1 17.56 95 GLU A CA 1
ATOM 785 C C . GLU A 1 95 ? 44.25 -19 -20.547 1 17.56 95 GLU A C 1
ATOM 787 O O . GLU A 1 95 ? 43.594 -19.656 -21.375 1 17.56 95 GLU A O 1
ATOM 792 N N . VAL A 1 96 ? 43.344 -17.938 -20.625 1 17.62 96 VAL A N 1
ATOM 793 C CA . VAL A 1 96 ? 43.062 -17.359 -21.938 1 17.62 96 VAL A CA 1
ATOM 794 C C . VAL A 1 96 ? 44.375 -16.969 -22.625 1 17.62 96 VAL A C 1
ATOM 796 O O . VAL A 1 96 ? 45.156 -16.188 -22.078 1 17.62 96 VAL A O 1
ATOM 799 N N . GLU A 1 97 ? 44.875 -17.844 -23.453 1 16.64 97 GLU A N 1
ATOM 800 C CA . GLU A 1 97 ? 45.844 -17.562 -24.516 1 16.64 97 GLU A CA 1
ATOM 801 C C . GLU A 1 97 ? 45.406 -16.359 -25.344 1 16.64 97 GLU A C 1
ATOM 803 O O . GLU A 1 97 ? 44.25 -16.219 -25.703 1 16.64 97 GLU A O 1
ATOM 808 N N . GLU A 1 98 ? 46.219 -15.289 -25.406 1 17.67 98 GLU A N 1
ATOM 809 C CA . GLU A 1 98 ? 46.5 -13.961 -25.953 1 17.67 98 GLU A CA 1
ATOM 810 C C . GLU A 1 98 ? 46.312 -13.945 -27.469 1 17.67 98 GLU A C 1
ATOM 812 O O . GLU A 1 98 ? 46.406 -12.891 -28.094 1 17.67 98 GLU A O 1
ATOM 817 N N . ASN A 1 99 ? 45.812 -14.867 -28.281 1 16.84 99 ASN A N 1
ATOM 818 C CA . ASN A 1 99 ? 46.312 -14.477 -29.594 1 16.84 99 ASN A CA 1
ATOM 819 C C . ASN A 1 99 ? 45.688 -13.164 -30.062 1 16.84 99 ASN A C 1
ATOM 821 O O . ASN A 1 99 ? 44.5 -13.109 -30.359 1 16.84 99 ASN A O 1
ATOM 825 N N . LEU A 1 100 ? 45.938 -12.023 -29.391 1 17.14 100 LEU A N 1
ATOM 826 C CA . LEU A 1 100 ? 45.594 -10.641 -29.703 1 17.14 100 LEU A CA 1
ATOM 827 C C . LEU A 1 100 ? 45.938 -10.297 -31.141 1 17.14 100 LEU A C 1
ATOM 829 O O . LEU A 1 100 ? 47.125 -10.086 -31.453 1 17.14 100 LEU A O 1
ATOM 833 N N . GLN A 1 101 ? 45.594 -11.008 -32.156 1 16.31 101 GLN A N 1
ATOM 834 C CA . GLN A 1 101 ? 46.094 -10.445 -33.406 1 16.31 101 GLN A CA 1
ATOM 835 C C . GLN A 1 101 ? 45.562 -9.031 -33.625 1 16.31 101 GLN A C 1
ATOM 837 O O . GLN A 1 101 ? 44.344 -8.812 -33.562 1 16.31 101 GLN A O 1
ATOM 842 N N . LEU A 1 102 ? 46.344 -7.969 -33.406 1 16.53 102 LEU A N 1
ATOM 843 C CA . LEU A 1 102 ? 46.406 -6.516 -33.531 1 16.53 102 LEU A CA 1
ATOM 844 C C . LEU A 1 102 ? 46 -6.07 -34.938 1 16.53 102 LEU A C 1
ATOM 846 O O . LEU A 1 102 ? 46.781 -6.137 -35.875 1 16.53 102 LEU A O 1
ATOM 850 N N . LYS A 1 103 ? 44.938 -6.586 -35.594 1 16.72 103 LYS A N 1
ATOM 851 C CA . LYS A 1 103 ? 45 -6.117 -36.969 1 16.72 103 LYS A CA 1
ATOM 852 C C . LYS A 1 103 ? 44.938 -4.594 -37.031 1 16.72 103 LYS A C 1
ATOM 854 O O . LYS A 1 103 ? 44.219 -3.961 -36.25 1 16.72 103 LYS A O 1
ATOM 859 N N . SER A 1 104 ? 45.812 -3.783 -37.844 1 15.45 104 SER A N 1
ATOM 860 C CA . SER A 1 104 ? 46.5 -2.518 -38.125 1 15.45 104 SER A CA 1
ATOM 861 C C . SER A 1 104 ? 45.562 -1.51 -38.75 1 15.45 104 SER A C 1
ATOM 863 O O . SER A 1 104 ? 45.812 -0.304 -38.719 1 15.45 104 SER A O 1
ATOM 865 N N . PRO A 1 105 ? 44.25 -1.772 -39.156 1 16.34 105 PRO A N 1
ATOM 866 C CA . PRO A 1 105 ? 44.25 -1.016 -40.438 1 16.34 105 PRO A CA 1
ATOM 867 C C . PRO A 1 105 ? 44.312 0.495 -40.188 1 16.34 105 PRO A C 1
ATOM 869 O O . PRO A 1 105 ? 43.969 0.975 -39.125 1 16.34 105 PRO A O 1
ATOM 872 N N . SER A 1 106 ? 44.688 1.36 -41.219 1 15.8 106 SER A N 1
ATOM 873 C CA . SER A 1 106 ? 45.344 2.582 -41.719 1 15.8 106 SER A CA 1
ATOM 874 C C . SER A 1 106 ? 44.344 3.73 -41.781 1 15.8 106 SER A C 1
ATOM 876 O O . SER A 1 106 ? 44.719 4.867 -42.094 1 15.8 106 SER A O 1
ATOM 878 N N . ILE A 1 107 ? 43.094 3.65 -41.312 1 16.55 107 ILE A N 1
ATOM 879 C CA . ILE A 1 107 ? 42.406 4.648 -42.125 1 16.55 107 ILE A CA 1
ATOM 880 C C . ILE A 1 107 ? 43 6.027 -41.844 1 16.55 107 ILE A C 1
ATOM 882 O O . ILE A 1 107 ? 43.344 6.352 -40.719 1 16.55 107 ILE A O 1
ATOM 886 N N . THR A 1 108 ? 42.938 6.953 -42.844 1 15.8 108 THR A N 1
ATOM 887 C CA . THR A 1 108 ? 43.531 8.133 -43.469 1 15.8 108 THR A CA 1
ATOM 888 C C . THR A 1 108 ? 43.156 9.398 -42.688 1 15.8 108 THR A C 1
ATOM 890 O O . THR A 1 108 ? 42.094 9.461 -42.062 1 15.8 108 THR A O 1
ATOM 893 N N . PRO A 1 109 ? 43.938 10.641 -42.844 1 14.63 109 PRO A N 1
ATOM 894 C CA . PRO A 1 109 ? 44.531 11.82 -42.219 1 14.63 109 PRO A CA 1
ATOM 895 C C . PRO A 1 109 ? 43.562 13 -42.156 1 14.63 109 PRO A C 1
ATOM 897 O O . PRO A 1 109 ? 43.719 13.867 -41.281 1 14.63 109 PRO A O 1
ATOM 900 N N . SER A 1 110 ? 42.312 13.219 -42.719 1 15.51 110 SER A N 1
ATOM 901 C CA . SER A 1 110 ? 42.406 14.531 -43.344 1 15.51 110 SER A CA 1
ATOM 902 C C . SER A 1 110 ? 42.375 15.656 -42.312 1 15.51 110 SER A C 1
ATOM 904 O O . SER A 1 110 ? 41.875 15.469 -41.219 1 15.51 110 SER A O 1
ATOM 906 N N . SER A 1 111 ? 42.625 17.109 -42.656 1 14.59 111 SER A N 1
ATOM 907 C CA . SER A 1 111 ? 43.406 18.312 -42.406 1 14.59 111 SER A CA 1
ATOM 908 C C . SER A 1 111 ? 42.625 19.312 -41.562 1 14.59 111 SER A C 1
ATOM 910 O O . SER A 1 111 ? 43.188 20.016 -40.719 1 14.59 111 SER A O 1
ATOM 912 N N . HIS A 1 112 ? 41.281 19.688 -41.562 1 16.39 112 HIS A N 1
ATOM 913 C CA . HIS A 1 112 ? 41.188 21.125 -41.781 1 16.39 112 HIS A CA 1
ATOM 914 C C . HIS A 1 112 ? 41.469 21.906 -40.5 1 16.39 112 HIS A C 1
ATOM 916 O O . HIS A 1 112 ? 41.312 21.375 -39.406 1 16.39 112 HIS A O 1
ATOM 922 N N . GLY A 1 113 ? 41.594 23.328 -40.5 1 14.84 113 GLY A N 1
ATOM 923 C CA . GLY A 1 113 ? 42.375 24.469 -40.062 1 14.84 113 GLY A CA 1
ATOM 924 C C . GLY A 1 113 ? 41.969 24.938 -38.656 1 14.84 113 GLY A C 1
ATOM 925 O O . GLY A 1 113 ? 40.969 24.5 -38.125 1 14.84 113 GLY A O 1
ATOM 926 N N . SER A 1 114 ? 42.375 26.25 -38.125 1 14.85 114 SER A N 1
ATOM 927 C CA . SER A 1 114 ? 43.219 26.938 -37.125 1 14.85 114 SER A CA 1
ATOM 928 C C . SER A 1 114 ? 42.375 27.625 -36.062 1 14.85 114 SER A C 1
ATOM 930 O O . SER A 1 114 ? 42.656 27.531 -34.875 1 14.85 114 SER A O 1
ATOM 932 N N . SER A 1 115 ? 41.312 28.594 -36.25 1 15.36 115 SER A N 1
ATOM 933 C CA . SER A 1 115 ? 41.656 29.969 -35.875 1 15.36 115 SER A CA 1
ATOM 934 C C . SER A 1 115 ? 41.5 30.188 -34.375 1 15.36 115 SER A C 1
ATOM 936 O O . SER A 1 115 ? 40.844 29.391 -33.688 1 15.36 115 SER A O 1
ATOM 938 N N . ASN A 1 116 ? 41.156 31.594 -33.844 1 15.48 116 ASN A N 1
ATOM 939 C CA . ASN A 1 116 ? 41.688 32.656 -33 1 15.48 116 ASN A CA 1
ATOM 940 C C . ASN A 1 116 ? 41.031 32.656 -31.609 1 15.48 116 ASN A C 1
ATOM 942 O O . ASN A 1 116 ? 39.812 32.5 -31.5 1 15.48 116 ASN A O 1
ATOM 946 N N . LEU A 1 117 ? 41.781 32.656 -30.375 1 15.11 117 LEU A N 1
ATOM 947 C CA . LEU A 1 117 ? 41.875 32.375 -28.938 1 15.11 117 LEU A CA 1
ATOM 948 C C . LEU A 1 117 ? 41.188 33.438 -28.125 1 15.11 117 LEU A C 1
ATOM 950 O O . LEU A 1 117 ? 40.719 33.188 -27 1 15.11 117 LEU A O 1
ATOM 954 N N . ASN A 1 118 ? 41.156 34.781 -28.328 1 14.62 118 ASN A N 1
ATOM 955 C CA . ASN A 1 118 ? 41.875 35.688 -27.391 1 14.62 118 ASN A CA 1
ATOM 956 C C . ASN A 1 118 ? 41 36 -26.188 1 14.62 118 ASN A C 1
ATOM 958 O O . ASN A 1 118 ? 41.469 36 -25.047 1 14.62 118 ASN A O 1
ATOM 962 N N . ASN A 1 119 ? 39.812 36.781 -26.203 1 15.71 119 ASN A N 1
ATOM 963 C CA . ASN A 1 119 ? 39.844 38.094 -25.562 1 15.71 119 ASN A CA 1
ATOM 964 C C . ASN A 1 119 ? 39.656 37.969 -24.062 1 15.71 119 ASN A C 1
ATOM 966 O O . ASN A 1 119 ? 39.156 36.969 -23.562 1 15.71 119 ASN A O 1
ATOM 970 N N . PHE A 1 120 ? 39.219 39.156 -23.219 1 15.28 120 PHE A N 1
ATOM 971 C CA . PHE A 1 120 ? 39.656 40.156 -22.234 1 15.28 120 PHE A CA 1
ATOM 972 C C . PHE A 1 120 ? 38.875 40 -20.938 1 15.28 120 PHE A C 1
ATOM 974 O O . PHE A 1 120 ? 38.031 40.844 -20.625 1 15.28 120 PHE A O 1
ATOM 981 N N . PHE A 1 121 ? 38.281 38.875 -20.516 1 15.84 121 PHE A N 1
ATOM 982 C CA . PHE A 1 121 ? 37.312 39.156 -19.469 1 15.84 121 PHE A CA 1
ATOM 983 C C . PHE A 1 121 ? 38.031 39.594 -18.188 1 15.84 121 PHE A C 1
ATOM 985 O O . PHE A 1 121 ? 39 38.969 -17.766 1 15.84 121 PHE A O 1
ATOM 992 N N . TYR A 1 122 ? 37.812 40.812 -17.719 1 15.45 122 TYR A N 1
ATOM 993 C CA . TYR A 1 122 ? 38.375 41.688 -16.688 1 15.45 122 TYR A CA 1
ATOM 994 C C . TYR A 1 122 ? 38.125 41.062 -15.305 1 15.45 122 TYR A C 1
ATOM 996 O O . TYR A 1 122 ? 37.188 40.344 -15.102 1 15.45 122 TYR A O 1
ATOM 1004 N N . LYS A 1 123 ? 38.938 41.375 -14.211 1 16.27 123 LYS A N 1
ATOM 1005 C CA . LYS A 1 123 ? 39.656 41.031 -12.992 1 16.27 123 LYS A CA 1
ATOM 1006 C C . LYS A 1 123 ? 38.875 41.375 -11.75 1 16.27 123 LYS A C 1
ATOM 1008 O O . LYS A 1 123 ? 39.344 41.188 -10.625 1 16.27 123 LYS A O 1
ATOM 1013 N N . THR A 1 124 ? 37.562 41.844 -11.68 1 16.56 124 THR A N 1
ATOM 1014 C CA . THR A 1 124 ? 37.469 42.719 -10.531 1 16.56 124 THR A CA 1
ATOM 1015 C C . THR A 1 124 ? 37.562 41.938 -9.227 1 16.56 124 THR A C 1
ATOM 1017 O O . THR A 1 124 ? 37.219 40.75 -9.188 1 16.56 124 THR A O 1
ATOM 1020 N N . SER A 1 125 ? 37.969 42.5 -7.965 1 16.09 125 SER A N 1
ATOM 1021 C CA . SER A 1 125 ? 38.812 42.406 -6.777 1 16.09 125 SER A CA 1
ATOM 1022 C C . SER A 1 125 ? 38.062 41.75 -5.613 1 16.09 125 SER A C 1
ATOM 1024 O O . SER A 1 125 ? 38.562 40.812 -5.008 1 16.09 125 SER A O 1
ATOM 1026 N N . ARG A 1 126 ? 37.312 42.531 -4.59 1 17 126 ARG A N 1
ATOM 1027 C CA . ARG A 1 126 ? 37.625 42.594 -3.164 1 17 126 ARG A CA 1
ATOM 1028 C C . ARG A 1 126 ? 36.781 41.594 -2.383 1 17 126 ARG A C 1
ATOM 1030 O O . ARG A 1 126 ? 35.562 41.75 -2.236 1 17 126 ARG A O 1
ATOM 1037 N N . THR A 1 127 ? 37 40.281 -2.215 1 17 127 THR A N 1
ATOM 1038 C CA . THR A 1 127 ? 36.312 39.094 -1.727 1 17 127 THR A CA 1
ATOM 1039 C C . THR A 1 127 ? 36.438 38.969 -0.21 1 17 127 THR A C 1
ATOM 1041 O O . THR A 1 127 ? 37.5 38.656 0.303 1 17 127 THR A O 1
ATOM 1044 N N . ASN A 1 128 ? 35.875 39.844 0.671 1 17.61 128 ASN A N 1
ATOM 1045 C CA . ASN A 1 128 ? 36.188 39.781 2.096 1 17.61 128 ASN A CA 1
ATOM 1046 C C . ASN A 1 128 ? 35.812 38.406 2.684 1 17.61 128 ASN A C 1
ATOM 1048 O O . ASN A 1 128 ? 34.875 37.75 2.193 1 17.61 128 ASN A O 1
ATOM 1052 N N . SER A 1 129 ? 36.469 37.844 3.891 1 19.03 129 SER A N 1
ATOM 1053 C CA . SER A 1 129 ? 37.031 36.625 4.508 1 19.03 129 SER A CA 1
ATOM 1054 C C . SER A 1 129 ? 36.062 36 5.488 1 19.03 129 SER A C 1
ATOM 1056 O O . SER A 1 129 ? 36.438 35.094 6.223 1 19.03 129 SER A O 1
ATOM 1058 N N . ILE A 1 130 ? 34.812 36.281 5.738 1 19.91 130 ILE A N 1
ATOM 1059 C CA . ILE A 1 130 ? 34.281 35.688 6.969 1 19.91 130 ILE A CA 1
ATOM 1060 C C . ILE A 1 130 ? 34.531 34.188 6.965 1 19.91 130 ILE A C 1
ATOM 1062 O O . ILE A 1 130 ? 34.25 33.5 5.969 1 19.91 130 ILE A O 1
ATOM 1066 N N . SER A 1 131 ? 35.219 33.531 8.055 1 20.62 131 SER A N 1
ATOM 1067 C CA . SER A 1 131 ? 35.906 32.281 8.43 1 20.62 131 SER A CA 1
ATOM 1068 C C . SER A 1 131 ? 34.938 31.125 8.57 1 20.62 131 SER A C 1
ATOM 1070 O O . SER A 1 131 ? 34.094 31.125 9.469 1 20.62 131 SER A O 1
ATOM 1072 N N . SER A 1 132 ? 34.281 30.656 7.648 1 22.64 132 SER A N 1
ATOM 1073 C CA . SER A 1 132 ? 33.469 29.484 7.414 1 22.64 132 SER A CA 1
ATOM 1074 C C . SER A 1 132 ? 34.156 28.203 7.879 1 22.64 132 SER A C 1
ATOM 1076 O O . SER A 1 132 ? 35.031 27.672 7.172 1 22.64 132 SER A O 1
ATOM 1078 N N . SER A 1 133 ? 34.5 28.031 9.234 1 23.61 133 SER A N 1
ATOM 1079 C CA . SER A 1 133 ? 35.25 26.859 9.672 1 23.61 133 SER A CA 1
ATOM 1080 C C . SER A 1 133 ? 34.531 25.562 9.32 1 23.61 133 SER A C 1
ATOM 1082 O O . SER A 1 133 ? 33.875 24.969 10.18 1 23.61 133 SER A O 1
ATOM 1084 N N . ILE A 1 134 ? 33.469 25.531 8.641 1 25.62 134 ILE A N 1
ATOM 1085 C CA . ILE A 1 134 ? 33.031 24.188 8.273 1 25.62 134 ILE A CA 1
ATOM 1086 C C . ILE A 1 134 ? 34.25 23.391 7.75 1 25.62 134 ILE A C 1
ATOM 1088 O O . ILE A 1 134 ? 34.875 23.797 6.77 1 25.62 134 ILE A O 1
ATOM 1092 N N . SER A 1 135 ? 34.938 22.703 8.727 1 25.19 135 SER A N 1
ATOM 1093 C CA . SER A 1 135 ? 36.031 21.859 8.32 1 25.19 135 SER A CA 1
ATOM 1094 C C . SER A 1 135 ? 35.781 21.188 6.977 1 25.19 135 SER A C 1
ATOM 1096 O O . SER A 1 135 ? 34.75 20.516 6.812 1 25.19 135 SER A O 1
ATOM 1098 N N . GLU A 1 136 ? 36 21.844 5.953 1 27.42 136 GLU A N 1
ATOM 1099 C CA . GLU A 1 136 ? 36.188 21.25 4.629 1 27.42 136 GLU A CA 1
ATOM 1100 C C . GLU A 1 136 ? 36.844 19.875 4.723 1 27.42 136 GLU A C 1
ATOM 1102 O O . GLU A 1 136 ? 37.906 19.719 5.32 1 27.42 136 GLU A O 1
ATOM 1107 N N . ILE A 1 137 ? 36.031 18.859 4.977 1 29.3 137 ILE A N 1
ATOM 1108 C CA . ILE A 1 137 ? 36.688 17.578 4.723 1 29.3 137 ILE A CA 1
ATOM 1109 C C . ILE A 1 137 ? 37.656 17.719 3.572 1 29.3 137 ILE A C 1
ATOM 1111 O O . ILE A 1 137 ? 37.281 18 2.438 1 29.3 137 ILE A O 1
ATOM 1115 N N . SER A 1 138 ? 38.719 18.484 3.879 1 27.98 138 SER A N 1
ATOM 1116 C CA . SER A 1 138 ? 39.844 18.625 2.971 1 27.98 138 SER A CA 1
ATOM 1117 C C . SER A 1 138 ? 40.094 17.344 2.186 1 27.98 138 SER A C 1
ATOM 1119 O O . SER A 1 138 ? 40.188 16.25 2.77 1 27.98 138 SER A O 1
ATOM 1121 N N . PHE A 1 139 ? 39.562 17.375 1.057 1 31.05 139 PHE A N 1
ATOM 1122 C CA . PHE A 1 139 ? 40.062 16.375 0.111 1 31.05 139 PHE A CA 1
ATOM 1123 C C . PHE A 1 139 ? 41.531 16.141 0.295 1 31.05 139 PHE A C 1
ATOM 1125 O O . PHE A 1 139 ? 42.344 17.078 0.232 1 31.05 139 PHE A O 1
ATOM 1132 N N . GLN A 1 140 ? 41.969 15.453 1.326 1 31.53 140 GLN A N 1
ATOM 1133 C CA . GLN A 1 140 ? 43.375 15.102 1.336 1 31.53 140 GLN A CA 1
ATOM 1134 C C . GLN A 1 140 ? 43.938 15.023 -0.082 1 31.53 140 GLN A C 1
ATOM 1136 O O . GLN A 1 140 ? 43.344 14.398 -0.958 1 31.53 140 GLN A O 1
ATOM 1141 N N . SER A 1 141 ? 44.594 16.109 -0.45 1 31.14 141 SER A N 1
ATOM 1142 C CA . SER A 1 141 ? 45.5 16.078 -1.61 1 31.14 141 SER A CA 1
ATOM 1143 C C . SER A 1 141 ? 46.094 14.703 -1.8 1 31.14 141 SER A C 1
ATOM 1145 O O . SER A 1 141 ? 46.688 14.148 -0.868 1 31.14 141 SER A O 1
ATOM 1147 N N . PHE A 1 142 ? 45.469 13.867 -2.574 1 35.38 142 PHE A N 1
ATOM 1148 C CA . PHE A 1 142 ? 46.188 12.688 -3.008 1 35.38 142 PHE A CA 1
ATOM 1149 C C . PHE A 1 142 ? 47.688 13.016 -3.215 1 35.38 142 PHE A C 1
ATOM 1151 O O . PHE A 1 142 ? 48 14.094 -3.715 1 35.38 142 PHE A O 1
ATOM 1158 N N . GLY A 1 143 ? 48.469 12.781 -2.275 1 35.12 143 GLY A N 1
ATOM 1159 C CA . GLY A 1 143 ? 49.875 12.938 -2.605 1 35.12 143 GLY A CA 1
ATOM 1160 C C . GLY A 1 143 ? 50.156 12.703 -4.074 1 35.12 143 GLY A C 1
ATOM 1161 O O . GLY A 1 143 ? 49.312 12.227 -4.82 1 35.12 143 GLY A O 1
ATOM 1162 N N . PRO A 1 144 ? 51.25 13.289 -4.645 1 35.09 144 PRO A N 1
ATOM 1163 C CA . PRO A 1 144 ? 51.688 13.164 -6.035 1 35.09 144 PRO A CA 1
ATOM 1164 C C . PRO A 1 144 ? 51.438 11.773 -6.609 1 35.09 144 PRO A C 1
ATOM 1166 O O . PRO A 1 144 ? 51.312 11.617 -7.828 1 35.09 144 PRO A O 1
ATOM 1169 N N . LEU A 1 145 ? 51.562 10.805 -5.77 1 36.5 145 LEU A N 1
ATOM 1170 C CA . LEU A 1 145 ? 51.438 9.453 -6.301 1 36.5 145 LEU A CA 1
ATOM 1171 C C . LEU A 1 145 ? 49.969 9.109 -6.535 1 36.5 145 LEU A C 1
ATOM 1173 O O . LEU A 1 145 ? 49.656 8.039 -7.074 1 36.5 145 LEU A O 1
ATOM 1177 N N . ASP A 1 146 ? 49.125 9.773 -5.918 1 40.69 146 ASP A N 1
ATOM 1178 C CA . ASP A 1 146 ? 47.688 9.445 -6.051 1 40.69 146 ASP A CA 1
ATOM 1179 C C . ASP A 1 146 ? 47.188 9.742 -7.461 1 40.69 146 ASP A C 1
ATOM 1181 O O . ASP A 1 146 ? 46.188 9.172 -7.898 1 40.69 146 ASP A O 1
ATOM 1185 N N . ASN A 1 147 ? 47.656 10.75 -8.062 1 39.84 147 ASN A N 1
ATOM 1186 C CA . ASN A 1 147 ? 47.375 11.023 -9.469 1 39.84 147 ASN A CA 1
ATOM 1187 C C . ASN A 1 147 ? 47.625 9.797 -10.344 1 39.84 147 ASN A C 1
ATOM 1189 O O . ASN A 1 147 ? 47.094 9.703 -11.453 1 39.84 147 ASN A O 1
ATOM 1193 N N . TYR A 1 148 ? 48.594 9.117 -9.992 1 40.12 148 TYR A N 1
ATOM 1194 C CA . TYR A 1 148 ? 48.938 7.949 -10.797 1 40.12 148 TYR A CA 1
ATOM 1195 C C . TYR A 1 148 ? 48 6.797 -10.516 1 40.12 148 TYR A C 1
ATOM 1197 O O . TYR A 1 148 ? 47.969 5.812 -11.258 1 40.12 148 TYR A O 1
ATOM 1205 N N . ALA A 1 149 ? 47.438 6.766 -9.445 1 44.72 149 ALA A N 1
ATOM 1206 C CA . ALA A 1 149 ? 46.656 5.602 -9.078 1 44.72 149 ALA A CA 1
ATOM 1207 C C . ALA A 1 149 ? 45.312 5.598 -9.828 1 44.72 149 ALA A C 1
ATOM 1209 O O . ALA A 1 149 ? 44.781 4.531 -10.133 1 44.72 149 ALA A O 1
ATOM 1210 N N . TYR A 1 150 ? 44.625 6.816 -10.008 1 50.84 150 TYR A N 1
ATOM 1211 C CA . TYR A 1 150 ? 43.312 6.742 -10.648 1 50.84 150 TYR A CA 1
ATOM 1212 C C . TYR A 1 150 ? 43.469 6.77 -12.164 1 50.84 150 TYR A C 1
ATOM 1214 O O . TYR A 1 150 ? 44.062 7.695 -12.727 1 50.84 150 TYR A O 1
ATOM 1222 N N . ARG A 1 151 ? 43.656 5.723 -12.781 1 52.25 151 ARG A N 1
ATOM 1223 C CA . ARG A 1 151 ? 43.75 5.594 -14.234 1 52.25 151 ARG A CA 1
ATOM 1224 C C . ARG A 1 151 ? 42.344 5.746 -14.859 1 52.25 151 ARG A C 1
ATOM 1226 O O . ARG A 1 151 ? 41.344 5.5 -14.203 1 52.25 151 ARG A O 1
ATOM 1233 N N . GLU A 1 152 ? 42.375 6.418 -16 1 58.88 152 GLU A N 1
ATOM 1234 C CA . GLU A 1 152 ? 41.188 6.547 -16.844 1 58.88 152 GLU A CA 1
ATOM 1235 C C . GLU A 1 152 ? 40.562 5.184 -17.109 1 58.88 152 GLU A C 1
ATOM 1237 O O . GLU A 1 152 ? 41.25 4.203 -17.359 1 58.88 152 GLU A O 1
ATOM 1242 N N . VAL A 1 153 ? 39.281 5.066 -16.781 1 68 153 VAL A N 1
ATOM 1243 C CA . VAL A 1 153 ? 38.562 3.82 -16.922 1 68 153 VAL A CA 1
ATOM 1244 C C . VAL A 1 153 ? 38.375 3.482 -18.406 1 68 153 VAL A C 1
ATOM 1246 O O . VAL A 1 153 ? 37.938 4.316 -19.188 1 68 153 VAL A O 1
ATOM 1249 N N . ARG A 1 154 ? 39 2.445 -18.891 1 74.44 154 ARG A N 1
ATOM 1250 C CA . ARG A 1 154 ? 38.844 1.927 -20.25 1 74.44 154 ARG A CA 1
ATOM 1251 C C . ARG A 1 154 ? 37.375 1.692 -20.594 1 74.44 154 ARG A C 1
ATOM 1253 O O . ARG A 1 154 ? 36.562 1.485 -19.703 1 74.44 154 ARG A O 1
ATOM 1260 N N . PRO A 1 155 ? 37.062 1.784 -21.875 1 79.88 155 PRO A N 1
ATOM 1261 C CA . PRO A 1 155 ? 35.656 1.59 -22.281 1 79.88 155 PRO A CA 1
ATOM 1262 C C . PRO A 1 155 ? 35.094 0.231 -21.859 1 79.88 155 PRO A C 1
ATOM 1264 O O . PRO A 1 155 ? 33.938 0.124 -21.5 1 79.88 155 PRO A O 1
ATOM 1267 N N . GLU A 1 156 ? 35.938 -0.729 -21.922 1 82 156 GLU A N 1
ATOM 1268 C CA . GLU A 1 156 ? 35.469 -2.059 -21.516 1 82 156 GLU A CA 1
ATOM 1269 C C . GLU A 1 156 ? 35.188 -2.109 -20.031 1 82 156 GLU A C 1
ATOM 1271 O O . GLU A 1 156 ? 34.219 -2.754 -19.609 1 82 156 GLU A O 1
ATOM 1276 N N . GLN A 1 157 ? 36 -1.404 -19.328 1 85.44 157 GLN A N 1
ATOM 1277 C CA . GLN A 1 157 ? 35.781 -1.351 -17.891 1 85.44 157 GLN A CA 1
ATOM 1278 C C . GLN A 1 157 ? 34.531 -0.55 -17.547 1 85.44 157 GLN A C 1
ATOM 1280 O O . GLN A 1 157 ? 33.812 -0.866 -16.594 1 85.44 157 GLN A O 1
ATOM 1285 N N . MET A 1 158 ? 34.312 0.382 -18.422 1 89 158 MET A N 1
ATOM 1286 C CA . MET A 1 158 ? 33.125 1.193 -18.219 1 89 158 MET A CA 1
ATOM 1287 C C . MET A 1 158 ? 31.859 0.374 -18.469 1 89 158 MET A C 1
ATOM 1289 O O . MET A 1 158 ? 30.844 0.567 -17.781 1 89 158 MET A O 1
ATOM 1293 N N . GLU A 1 159 ? 31.969 -0.458 -19.391 1 89.75 159 GLU A N 1
ATOM 1294 C CA . GLU A 1 159 ? 30.828 -1.32 -19.688 1 89.75 159 GLU A CA 1
ATOM 1295 C C . GLU A 1 159 ? 30.531 -2.266 -18.516 1 89.75 159 GLU A C 1
ATOM 1297 O O . GLU A 1 159 ? 29.359 -2.521 -18.203 1 89.75 159 GLU A O 1
ATOM 1302 N N . ILE A 1 160 ? 31.562 -2.758 -17.969 1 91.44 160 ILE A N 1
ATOM 1303 C CA . ILE A 1 160 ? 31.391 -3.635 -16.812 1 91.44 160 ILE A CA 1
ATOM 1304 C C . ILE A 1 160 ? 30.812 -2.846 -15.656 1 91.44 160 ILE A C 1
ATOM 1306 O O . ILE A 1 160 ? 29.906 -3.334 -14.953 1 91.44 160 ILE A O 1
ATOM 1310 N N . PHE A 1 161 ? 31.359 -1.655 -15.531 1 92.38 161 PHE A N 1
ATOM 1311 C CA . PHE A 1 161 ? 30.875 -0.791 -14.461 1 92.38 161 PHE A CA 1
ATOM 1312 C C . PHE A 1 161 ? 29.391 -0.498 -14.625 1 92.38 161 PHE A C 1
ATOM 1314 O O . PHE A 1 161 ? 28.625 -0.599 -13.664 1 92.38 161 PHE A O 1
ATOM 1321 N N . GLU A 1 162 ? 28.953 -0.245 -15.797 1 94 162 GLU A N 1
ATOM 1322 C CA . GLU A 1 162 ? 27.562 0.047 -16.109 1 94 162 GLU A CA 1
ATOM 1323 C C . GLU A 1 162 ? 26.672 -1.167 -15.852 1 94 162 GLU A C 1
ATOM 1325 O O . GLU A 1 162 ? 25.562 -1.03 -15.32 1 94 162 GLU A O 1
ATOM 1330 N N . ARG A 1 163 ? 27.141 -2.24 -16.156 1 93.38 163 ARG A N 1
ATOM 1331 C CA . ARG A 1 163 ? 26.406 -3.475 -15.93 1 93.38 163 ARG A CA 1
ATOM 1332 C C . ARG A 1 163 ? 26.25 -3.762 -14.445 1 93.38 163 ARG A C 1
ATOM 1334 O O . ARG A 1 163 ? 25.188 -4.191 -13.992 1 93.38 163 ARG A O 1
ATOM 1341 N N . LEU A 1 164 ? 27.297 -3.521 -13.719 1 94.12 164 LEU A N 1
ATOM 1342 C CA . LEU A 1 164 ? 27.25 -3.742 -12.281 1 94.12 164 LEU A CA 1
ATOM 1343 C C . LEU A 1 164 ? 26.266 -2.783 -11.617 1 94.12 164 LEU A C 1
ATOM 1345 O O . LEU A 1 164 ? 25.547 -3.17 -10.695 1 94.12 164 LEU A O 1
ATOM 1349 N N . LEU A 1 165 ? 26.25 -1.601 -12.102 1 95.12 165 LEU A N 1
ATOM 1350 C CA . LEU A 1 165 ? 25.312 -0.614 -11.586 1 95.12 165 LEU A CA 1
ATOM 1351 C C . LEU A 1 165 ? 23.875 -1.047 -11.844 1 95.12 165 LEU A C 1
ATOM 1353 O O . LEU A 1 165 ? 23 -0.899 -10.977 1 95.12 165 LEU A O 1
ATOM 1357 N N . LEU A 1 166 ? 23.641 -1.519 -13.008 1 96.31 166 LEU A N 1
ATOM 1358 C CA . LEU A 1 166 ? 22.312 -1.991 -13.359 1 96.31 166 LEU A CA 1
ATOM 1359 C C . LEU A 1 166 ? 21.922 -3.193 -12.5 1 96.31 166 LEU A C 1
ATOM 1361 O O . LEU A 1 166 ? 20.781 -3.291 -12.047 1 96.31 166 LEU A O 1
ATOM 1365 N N . ASN A 1 167 ? 22.859 -4.086 -12.273 1 94.94 167 ASN A N 1
ATOM 1366 C CA . ASN A 1 167 ? 22.594 -5.254 -11.438 1 94.94 167 ASN A CA 1
ATOM 1367 C C . ASN A 1 167 ? 22.188 -4.855 -10.023 1 94.94 167 ASN A C 1
ATOM 1369 O O . ASN A 1 167 ? 21.281 -5.453 -9.445 1 94.94 167 ASN A O 1
ATOM 1373 N N . VAL A 1 168 ? 22.859 -3.865 -9.523 1 95.5 168 VAL A N 1
ATOM 1374 C CA . VAL A 1 168 ? 22.516 -3.375 -8.188 1 95.5 168 VAL A CA 1
ATOM 1375 C C . VAL A 1 168 ? 21.125 -2.771 -8.195 1 95.5 168 VAL A C 1
ATOM 1377 O O . VAL A 1 168 ? 20.328 -3.021 -7.285 1 95.5 168 VAL A O 1
ATOM 1380 N N . THR A 1 169 ? 20.812 -1.987 -9.211 1 95.62 169 THR A N 1
ATOM 1381 C CA . THR A 1 169 ? 19.516 -1.341 -9.336 1 95.62 169 THR A CA 1
ATOM 1382 C C . THR A 1 169 ? 18.406 -2.379 -9.383 1 95.62 169 THR A C 1
ATOM 1384 O O . THR A 1 169 ? 17.375 -2.217 -8.727 1 95.62 169 THR A O 1
ATOM 1387 N N . VAL A 1 170 ? 18.641 -3.451 -10.055 1 95.19 170 VAL A N 1
ATOM 1388 C CA . VAL A 1 170 ? 17.641 -4.496 -10.25 1 95.19 170 VAL A CA 1
ATOM 1389 C C . VAL A 1 170 ? 17.547 -5.355 -8.992 1 95.19 170 VAL A C 1
ATOM 1391 O O . VAL A 1 170 ? 16.438 -5.613 -8.5 1 95.19 170 VAL A O 1
ATOM 1394 N N . ALA A 1 171 ? 18.656 -5.773 -8.484 1 93 171 ALA A N 1
ATOM 1395 C CA . ALA A 1 171 ? 18.688 -6.688 -7.348 1 93 171 ALA A CA 1
ATOM 1396 C C . ALA A 1 171 ? 18.078 -6.047 -6.109 1 93 171 ALA A C 1
ATOM 1398 O O . ALA A 1 171 ? 17.422 -6.723 -5.309 1 93 171 ALA A O 1
ATOM 1399 N N . CYS A 1 172 ? 18.281 -4.758 -5.984 1 93.25 172 CYS A N 1
ATOM 1400 C CA . CYS A 1 172 ? 17.797 -4.07 -4.793 1 93.25 172 CYS A CA 1
ATOM 1401 C C . CYS A 1 172 ? 16.484 -3.352 -5.066 1 93.25 172 CYS A C 1
ATOM 1403 O O . CYS A 1 172 ? 15.867 -2.797 -4.152 1 93.25 172 CYS A O 1
ATOM 1405 N N . GLY A 1 173 ? 16.047 -3.357 -6.277 1 91.38 173 GLY A N 1
ATOM 1406 C CA . GLY A 1 173 ? 14.789 -2.711 -6.633 1 91.38 173 GLY A CA 1
ATOM 1407 C C . GLY A 1 173 ? 14.859 -1.196 -6.562 1 91.38 173 GLY A C 1
ATOM 1408 O O . GLY A 1 173 ? 13.898 -0.542 -6.16 1 91.38 173 GLY A O 1
ATOM 1409 N N . PHE A 1 174 ? 15.984 -0.581 -6.934 1 93.25 174 PHE A N 1
ATOM 1410 C CA . PHE A 1 174 ? 16.188 0.861 -6.844 1 93.25 174 PHE A CA 1
ATOM 1411 C C . PHE A 1 174 ? 15.508 1.575 -8.008 1 93.25 174 PHE A C 1
ATOM 1413 O O . PHE A 1 174 ? 15.422 1.03 -9.109 1 93.25 174 PHE A O 1
ATOM 1420 N N . SER A 1 175 ? 15.008 2.834 -7.664 1 91.75 175 SER A N 1
ATOM 1421 C CA . SER A 1 175 ? 14.633 3.721 -8.758 1 91.75 175 SER A CA 1
ATOM 1422 C C . SER A 1 175 ? 15.844 4.125 -9.586 1 91.75 175 SER A C 1
ATOM 1424 O O . SER A 1 175 ? 16.953 4.199 -9.07 1 91.75 175 SER A O 1
ATOM 1426 N N . PHE A 1 176 ? 15.633 4.383 -10.883 1 93.5 176 PHE A N 1
ATOM 1427 C CA . PHE A 1 176 ? 16.734 4.816 -11.727 1 93.5 176 PHE A CA 1
ATOM 1428 C C . PHE A 1 176 ? 17.266 6.172 -11.266 1 93.5 176 PHE A C 1
ATOM 1430 O O . PHE A 1 176 ? 18.406 6.531 -11.57 1 93.5 176 PHE A O 1
ATOM 1437 N N . ARG A 1 177 ? 16.562 6.871 -10.5 1 91.94 177 ARG A N 1
ATOM 1438 C CA . ARG A 1 177 ? 16.906 8.219 -10.07 1 91.94 177 ARG A CA 1
ATOM 1439 C C . ARG A 1 177 ? 17.984 8.188 -8.984 1 91.94 177 ARG A C 1
ATOM 1441 O O . ARG A 1 177 ? 18.578 9.211 -8.656 1 91.94 177 ARG A O 1
ATOM 1448 N N . TRP A 1 178 ? 18.188 6.977 -8.414 1 93.62 178 TRP A N 1
ATOM 1449 C CA . TRP A 1 178 ? 19.109 6.914 -7.293 1 93.62 178 TRP A CA 1
ATOM 1450 C C . TRP A 1 178 ? 20.516 7.32 -7.727 1 93.62 178 TRP A C 1
ATOM 1452 O O . TRP A 1 178 ? 21.297 7.855 -6.926 1 93.62 178 TRP A O 1
ATOM 1462 N N . ILE A 1 179 ? 20.844 7.152 -9 1 93.81 179 ILE A N 1
ATOM 1463 C CA . ILE A 1 179 ? 22.188 7.398 -9.5 1 93.81 179 ILE A CA 1
ATOM 1464 C C . ILE A 1 179 ? 22.453 8.898 -9.547 1 93.81 179 ILE A C 1
ATOM 1466 O O . ILE A 1 179 ? 23.609 9.336 -9.461 1 93.81 179 ILE A O 1
ATOM 1470 N N . ASP A 1 180 ? 21.375 9.68 -9.688 1 92.62 180 ASP A N 1
ATOM 1471 C CA . ASP A 1 180 ? 21.516 11.133 -9.797 1 92.62 180 ASP A CA 1
ATOM 1472 C C . ASP A 1 180 ? 21.453 11.789 -8.422 1 92.62 180 ASP A C 1
ATOM 1474 O O . ASP A 1 180 ? 21.656 13 -8.297 1 92.62 180 ASP A O 1
ATOM 1478 N N . ASN A 1 181 ? 21.188 11.023 -7.391 1 92.62 181 ASN A N 1
ATOM 1479 C CA . ASN A 1 181 ? 21.109 11.586 -6.047 1 92.62 181 ASN A CA 1
ATOM 1480 C C . ASN A 1 181 ? 22.438 12.164 -5.594 1 92.62 181 ASN A C 1
ATOM 1482 O O . ASN A 1 181 ? 23.484 11.531 -5.758 1 92.62 181 ASN A O 1
ATOM 1486 N N . PRO A 1 182 ? 22.438 13.367 -5.047 1 89.88 182 PRO A N 1
ATOM 1487 C CA . PRO A 1 182 ? 23.688 14.008 -4.633 1 89.88 182 PRO A CA 1
ATOM 1488 C C . PRO A 1 182 ? 24.484 13.164 -3.648 1 89.88 182 PRO A C 1
ATOM 1490 O O . PRO A 1 182 ? 25.719 13.164 -3.693 1 89.88 182 PRO A O 1
ATOM 1493 N N . ALA A 1 183 ? 23.844 12.453 -2.764 1 92.81 183 ALA A N 1
ATOM 1494 C CA . ALA A 1 183 ? 24.547 11.609 -1.806 1 92.81 183 ALA A CA 1
ATOM 1495 C C . ALA A 1 183 ? 25.297 10.477 -2.514 1 92.81 183 ALA A C 1
ATOM 1497 O O . ALA A 1 183 ? 26.391 10.086 -2.1 1 92.81 183 ALA A O 1
ATOM 1498 N N . VAL A 1 184 ? 24.672 9.938 -3.57 1 94.69 184 VAL A N 1
ATOM 1499 C CA . VAL A 1 184 ? 25.281 8.859 -4.336 1 94.69 184 VAL A CA 1
ATOM 1500 C C . VAL A 1 184 ? 26.484 9.398 -5.109 1 94.69 184 VAL A C 1
ATOM 1502 O O . VAL A 1 184 ? 27.547 8.773 -5.145 1 94.69 184 VAL A O 1
ATOM 1505 N N . VAL A 1 185 ? 26.281 10.555 -5.711 1 93 185 VAL A N 1
ATOM 1506 C CA . VAL A 1 185 ? 27.375 11.18 -6.465 1 93 185 VAL A CA 1
ATOM 1507 C C . VAL A 1 185 ? 28.562 11.43 -5.543 1 93 185 VAL A C 1
ATOM 1509 O O . VAL A 1 185 ? 29.703 11.188 -5.926 1 93 185 VAL A O 1
ATOM 1512 N N . GLU A 1 186 ? 28.281 11.852 -4.312 1 91.69 186 GLU A N 1
ATOM 1513 C CA . GLU A 1 186 ? 29.344 12.117 -3.344 1 91.69 186 GLU A CA 1
ATOM 1514 C C . GLU A 1 186 ? 30.062 10.828 -2.967 1 91.69 186 GLU A C 1
ATOM 1516 O O . GLU A 1 186 ? 31.297 10.82 -2.836 1 91.69 186 GLU A O 1
ATOM 1521 N N . LEU A 1 187 ? 29.359 9.758 -2.793 1 93.44 187 LEU A N 1
ATOM 1522 C CA . LEU A 1 187 ? 29.953 8.477 -2.441 1 93.44 187 LEU A CA 1
ATOM 1523 C C . LEU A 1 187 ? 30.875 7.984 -3.553 1 93.44 187 LEU A C 1
ATOM 1525 O O . LEU A 1 187 ? 32.031 7.59 -3.289 1 93.44 187 LEU A O 1
ATOM 1529 N N . PHE A 1 188 ? 30.406 8.062 -4.789 1 92.19 188 PHE A N 1
ATOM 1530 C CA . PHE A 1 188 ? 31.188 7.535 -5.898 1 92.19 188 PHE A CA 1
ATOM 1531 C C . PHE A 1 188 ? 32.375 8.445 -6.207 1 92.19 188 PHE A C 1
ATOM 1533 O O . PHE A 1 188 ? 33.438 7.977 -6.625 1 92.19 188 PHE A O 1
ATOM 1540 N N . LYS A 1 189 ? 32.188 9.742 -5.969 1 88.88 189 LYS A N 1
ATOM 1541 C CA . LYS A 1 189 ? 33.312 10.656 -6.113 1 88.88 189 LYS A CA 1
ATOM 1542 C C . LYS A 1 189 ? 34.406 10.344 -5.094 1 88.88 189 LYS A C 1
ATOM 1544 O O . LYS A 1 189 ? 35.594 10.469 -5.391 1 88.88 189 LYS A O 1
ATOM 1549 N N . TRP A 1 190 ? 33.969 10.016 -3.908 1 88.81 190 TRP A N 1
ATOM 1550 C CA . TRP A 1 190 ? 34.906 9.648 -2.855 1 88.81 190 TRP A CA 1
ATOM 1551 C C . TRP A 1 190 ? 35.594 8.336 -3.184 1 88.81 190 TRP A C 1
ATOM 1553 O O . TRP A 1 190 ? 36.781 8.172 -2.902 1 88.81 190 TRP A O 1
ATOM 1563 N N . LEU A 1 191 ? 34.875 7.395 -3.777 1 87.25 191 LEU A N 1
ATOM 1564 C CA . LEU A 1 191 ? 35.438 6.086 -4.102 1 87.25 191 LEU A CA 1
ATOM 1565 C C . LEU A 1 191 ? 36.375 6.184 -5.289 1 87.25 191 LEU A C 1
ATOM 1567 O O . LEU A 1 191 ? 37.469 5.598 -5.266 1 87.25 191 LEU A O 1
ATOM 1571 N N . ASN A 1 192 ? 35.906 6.832 -6.387 1 84.19 192 ASN A N 1
ATOM 1572 C CA . ASN A 1 192 ? 36.688 7.031 -7.59 1 84.19 192 ASN A CA 1
ATOM 1573 C C . ASN A 1 192 ? 36.281 8.305 -8.328 1 84.19 192 ASN A C 1
ATOM 1575 O O . ASN A 1 192 ? 35.375 8.289 -9.148 1 84.19 192 ASN A O 1
ATOM 1579 N N . PRO A 1 193 ? 37.031 9.328 -8.133 1 80.75 193 PRO A N 1
ATOM 1580 C CA . PRO A 1 193 ? 36.656 10.617 -8.727 1 80.75 193 PRO A CA 1
ATOM 1581 C C . PRO A 1 193 ? 36.719 10.602 -10.258 1 80.75 193 PRO A C 1
ATOM 1583 O O . PRO A 1 193 ? 36.156 11.469 -10.914 1 80.75 193 PRO A O 1
ATOM 1586 N N . MET A 1 194 ? 37.375 9.594 -10.828 1 78.12 194 MET A N 1
ATOM 1587 C CA . MET A 1 194 ? 37.531 9.555 -12.273 1 78.12 194 MET A CA 1
ATOM 1588 C C . MET A 1 194 ? 36.406 8.805 -12.945 1 78.12 194 MET A C 1
ATOM 1590 O O . MET A 1 194 ? 36.25 8.844 -14.164 1 78.12 194 MET A O 1
ATOM 1594 N N . LEU A 1 195 ? 35.688 8.148 -12.094 1 83.44 195 LEU A N 1
ATOM 1595 C CA . LEU A 1 195 ? 34.562 7.395 -12.633 1 83.44 195 LEU A CA 1
ATOM 1596 C C . LEU A 1 195 ? 33.344 8.305 -12.867 1 83.44 195 LEU A C 1
ATOM 1598 O O . LEU A 1 195 ? 32.969 9.062 -11.984 1 83.44 195 LEU A O 1
ATOM 1602 N N . GLU A 1 196 ? 32.969 8.305 -14.094 1 85.5 196 GLU A N 1
ATOM 1603 C CA . GLU A 1 196 ? 31.766 9.07 -14.414 1 85.5 196 GLU A CA 1
ATOM 1604 C C . GLU A 1 196 ? 30.516 8.203 -14.289 1 85.5 196 GLU A C 1
ATOM 1606 O O . GLU A 1 196 ? 30.406 7.156 -14.93 1 85.5 196 GLU A O 1
ATOM 1611 N N . LEU A 1 197 ? 29.594 8.664 -13.516 1 92.25 197 LEU A N 1
ATOM 1612 C CA . LEU A 1 197 ? 28.344 7.941 -13.336 1 92.25 197 LEU A CA 1
ATOM 1613 C C . LEU A 1 197 ? 27.391 8.203 -14.492 1 92.25 197 LEU A C 1
ATOM 1615 O O . LEU A 1 197 ? 27.297 9.328 -14.984 1 92.25 197 LEU A O 1
ATOM 1619 N N . PRO A 1 198 ? 26.828 7.156 -14.992 1 93.38 198 PRO A N 1
ATOM 1620 C CA . PRO A 1 198 ? 25.75 7.387 -15.961 1 93.38 198 PRO A CA 1
ATOM 1621 C C . PRO A 1 198 ? 24.547 8.102 -15.352 1 93.38 198 PRO A C 1
ATOM 1623 O O . PRO A 1 198 ? 24.359 8.07 -14.133 1 93.38 198 PRO A O 1
ATOM 1626 N N . ASP A 1 199 ? 23.812 8.773 -16.125 1 92.75 199 ASP A N 1
ATOM 1627 C CA . ASP A 1 199 ? 22.594 9.414 -15.633 1 92.75 199 ASP A CA 1
ATOM 1628 C C . ASP A 1 199 ? 21.406 8.453 -15.68 1 92.75 199 ASP A C 1
ATOM 1630 O O . ASP A 1 199 ? 21.531 7.332 -16.188 1 92.75 199 ASP A O 1
ATOM 1634 N N . ARG A 1 200 ? 20.375 8.852 -15.109 1 92.12 200 ARG A N 1
ATOM 1635 C CA . ARG A 1 200 ? 19.203 8.008 -15 1 92.12 200 ARG A CA 1
ATOM 1636 C C . ARG A 1 200 ? 18.688 7.594 -16.375 1 92.12 200 ARG A C 1
ATOM 1638 O O . ARG A 1 200 ? 18.203 6.473 -16.562 1 92.12 200 ARG A O 1
ATOM 1645 N N . LYS A 1 201 ? 18.828 8.43 -17.391 1 92.38 201 LYS A N 1
ATOM 1646 C CA . LYS A 1 201 ? 18.359 8.141 -18.75 1 92.38 201 LYS A CA 1
ATOM 1647 C C . LYS A 1 201 ? 19.219 7.07 -19.406 1 92.38 201 LYS A C 1
ATOM 1649 O O . LYS A 1 201 ? 18.719 6.223 -20.141 1 92.38 201 LYS A O 1
ATOM 1654 N N . GLN A 1 202 ? 20.453 7.168 -19.062 1 94.38 202 GLN A N 1
ATOM 1655 C CA . GLN A 1 202 ? 21.375 6.172 -19.625 1 94.38 202 GLN A CA 1
ATOM 1656 C C . GLN A 1 202 ? 21.156 4.809 -18.953 1 94.38 202 GLN A C 1
ATOM 1658 O O . GLN A 1 202 ? 21.125 3.785 -19.641 1 94.38 202 GLN A O 1
ATOM 1663 N N . LEU A 1 203 ? 21 4.871 -17.688 1 95.25 203 LEU A N 1
ATOM 1664 C CA . LEU A 1 203 ? 20.828 3.627 -16.938 1 95.25 203 LEU A CA 1
ATOM 1665 C C . LEU A 1 203 ? 19.516 2.941 -17.312 1 95.25 203 LEU A C 1
ATOM 1667 O O . LEU A 1 203 ? 19.5 1.734 -17.562 1 95.25 203 LEU A O 1
ATOM 1671 N N . GLY A 1 204 ? 18.391 3.715 -17.359 1 93.5 204 GLY A N 1
ATOM 1672 C CA . GLY A 1 204 ? 17.078 3.17 -17.688 1 93.5 204 GLY A CA 1
ATOM 1673 C C . GLY A 1 204 ? 16.828 3.043 -19.172 1 93.5 204 GLY A C 1
ATOM 1674 O O . GLY A 1 204 ? 15.805 2.512 -19.594 1 93.5 204 GLY A O 1
ATOM 1675 N N . GLY A 1 205 ? 17.734 3.51 -20.031 1 94.5 205 GLY A N 1
ATOM 1676 C CA . GLY A 1 205 ? 17.578 3.48 -21.469 1 94.5 205 GLY A CA 1
ATOM 1677 C C . GLY A 1 205 ? 18.578 2.566 -22.156 1 94.5 205 GLY A C 1
ATOM 1678 O O . GLY A 1 205 ? 18.359 1.354 -22.234 1 94.5 205 GLY A O 1
ATOM 1679 N N . ARG A 1 206 ? 19.672 3.109 -22.484 1 92.62 206 ARG A N 1
ATOM 1680 C CA . ARG A 1 206 ? 20.656 2.398 -23.312 1 92.62 206 ARG A CA 1
ATOM 1681 C C . ARG A 1 206 ? 21.188 1.171 -22.578 1 92.62 206 ARG A C 1
ATOM 1683 O O . ARG A 1 206 ? 21.266 0.086 -23.156 1 92.62 206 ARG A O 1
ATOM 1690 N N . ILE A 1 207 ? 21.578 1.302 -21.328 1 95.12 207 ILE A N 1
ATOM 1691 C CA . ILE A 1 207 ? 22.203 0.229 -20.562 1 95.12 207 ILE A CA 1
ATOM 1692 C C . ILE A 1 207 ? 21.188 -0.889 -20.328 1 95.12 207 ILE A C 1
ATOM 1694 O O . ILE A 1 207 ? 21.5 -2.066 -20.516 1 95.12 207 ILE A O 1
ATOM 1698 N N . LEU A 1 208 ? 19.984 -0.541 -19.922 1 95.38 208 LEU A N 1
ATOM 1699 C CA . LEU A 1 208 ? 18.938 -1.521 -19.688 1 95.38 208 LEU A CA 1
ATOM 1700 C C . LEU A 1 208 ? 18.578 -2.242 -20.984 1 95.38 208 LEU A C 1
ATOM 1702 O O . LEU A 1 208 ? 18.453 -3.469 -21.016 1 95.38 208 LEU A O 1
ATOM 1706 N N . LYS A 1 209 ? 18.438 -1.498 -22.062 1 93.38 209 LYS A N 1
ATOM 1707 C CA . LYS A 1 209 ? 18.062 -2.072 -23.359 1 93.38 209 LYS A CA 1
ATOM 1708 C C . LYS A 1 209 ? 19.125 -3.041 -23.859 1 93.38 209 LYS A C 1
ATOM 1710 O O . LYS A 1 209 ? 18.812 -4.109 -24.391 1 93.38 209 LYS A O 1
ATOM 1715 N N . LYS A 1 210 ? 20.344 -2.617 -23.672 1 92.69 210 LYS A N 1
ATOM 1716 C CA . LYS A 1 210 ? 21.453 -3.479 -24.109 1 92.69 210 LYS A CA 1
ATOM 1717 C C . LYS A 1 210 ? 21.453 -4.789 -23.328 1 92.69 210 LYS A C 1
ATOM 1719 O O . LYS A 1 210 ? 21.625 -5.863 -23.906 1 92.69 210 LYS A O 1
ATOM 1724 N N . THR A 1 211 ? 21.266 -4.695 -22.047 1 93.38 211 THR A N 1
ATOM 1725 C CA . THR A 1 211 ? 21.281 -5.875 -21.203 1 93.38 211 THR A CA 1
ATOM 1726 C C . THR A 1 211 ? 20.078 -6.77 -21.484 1 93.38 211 THR A C 1
ATOM 1728 O O . THR A 1 211 ? 20.203 -7.996 -21.516 1 93.38 211 THR A O 1
ATOM 1731 N N . THR A 1 212 ? 18.922 -6.227 -21.703 1 92.56 212 THR A N 1
ATOM 1732 C CA . THR A 1 212 ? 17.703 -7 -21.969 1 92.56 212 THR A CA 1
ATOM 1733 C C . THR A 1 212 ? 17.781 -7.688 -23.328 1 92.56 212 THR A C 1
ATOM 1735 O O . THR A 1 212 ? 17.266 -8.797 -23.5 1 92.56 212 THR A O 1
ATOM 1738 N N . LYS A 1 213 ? 18.391 -7.027 -24.234 1 90.44 213 LYS A N 1
ATOM 1739 C CA . LYS A 1 213 ? 18.562 -7.633 -25.562 1 90.44 213 LYS A CA 1
ATOM 1740 C C . LYS A 1 213 ? 19.453 -8.875 -25.484 1 90.44 213 LYS A C 1
ATOM 1742 O O . LYS A 1 213 ? 19.125 -9.906 -26.062 1 90.44 213 LYS A O 1
ATOM 1747 N N . SER A 1 214 ? 20.484 -8.719 -24.75 1 89.75 214 SER A N 1
ATOM 1748 C CA . SER A 1 214 ? 21.375 -9.852 -24.578 1 89.75 214 SER A CA 1
ATOM 1749 C C . SER A 1 214 ? 20.688 -11 -23.844 1 89.75 214 SER A C 1
ATOM 1751 O O . SER A 1 214 ? 20.859 -12.164 -24.203 1 89.75 214 SER A O 1
ATOM 1753 N N . LEU A 1 215 ? 19.938 -10.672 -22.922 1 88.88 215 LEU A N 1
ATOM 1754 C CA . LEU A 1 215 ? 19.219 -11.672 -22.141 1 88.88 215 LEU A CA 1
ATOM 1755 C C . LEU A 1 215 ? 18.141 -12.344 -22.984 1 88.88 215 LEU A C 1
ATOM 1757 O O . LEU A 1 215 ? 17.906 -13.547 -22.859 1 88.88 215 LEU A O 1
ATOM 1761 N N . SER A 1 216 ? 17.484 -11.555 -23.812 1 87.12 216 SER A N 1
ATOM 1762 C CA . SER A 1 216 ? 16.438 -12.094 -24.688 1 87.12 216 SER A CA 1
ATOM 1763 C C . SER A 1 216 ? 16.984 -13.172 -25.609 1 87.12 216 SER A C 1
ATOM 1765 O O . SER A 1 216 ? 16.312 -14.172 -25.891 1 87.12 216 SER A O 1
ATOM 1767 N N . GLU A 1 217 ? 18.172 -12.992 -26 1 87.38 217 GLU A N 1
ATOM 1768 C CA . GLU A 1 217 ? 18.812 -13.977 -26.859 1 87.38 217 GLU A CA 1
ATOM 1769 C C . GLU A 1 217 ? 19.109 -15.266 -26.094 1 87.38 217 GLU A C 1
ATOM 1771 O O . GLU A 1 217 ? 18.891 -16.359 -26.609 1 87.38 217 GLU A O 1
ATOM 1776 N N . THR A 1 218 ? 19.516 -15.07 -24.922 1 84.75 218 THR A N 1
ATOM 1777 C CA . THR A 1 218 ? 19.781 -16.234 -24.078 1 84.75 218 THR A CA 1
ATOM 1778 C C . THR A 1 218 ? 18.5 -16.984 -23.766 1 84.75 218 THR A C 1
ATOM 1780 O O . THR A 1 218 ? 18.469 -18.219 -23.797 1 84.75 218 THR A O 1
ATOM 1783 N N . ILE A 1 219 ? 17.547 -16.297 -23.469 1 82.94 219 ILE A N 1
ATOM 1784 C CA . ILE A 1 219 ? 16.25 -16.859 -23.141 1 82.94 219 ILE A CA 1
ATOM 1785 C C . ILE A 1 219 ? 15.695 -17.625 -24.344 1 82.94 219 ILE A C 1
ATOM 1787 O O . ILE A 1 219 ? 15.18 -18.734 -24.203 1 82.94 219 ILE A O 1
ATOM 1791 N N . LEU A 1 220 ? 15.828 -17.016 -25.469 1 86.44 220 LEU A N 1
ATOM 1792 C CA . LEU A 1 220 ? 15.359 -17.641 -26.703 1 86.44 220 LEU A CA 1
ATOM 1793 C C . LEU A 1 220 ? 16.094 -18.953 -26.969 1 86.44 220 LEU A C 1
ATOM 1795 O O . LEU A 1 220 ? 15.477 -19.953 -27.328 1 86.44 220 LEU A O 1
ATOM 1799 N N . ASN A 1 221 ? 17.312 -18.922 -26.734 1 87.69 221 ASN A N 1
ATOM 1800 C CA . ASN A 1 221 ? 18.109 -20.125 -26.953 1 87.69 221 ASN A CA 1
ATOM 1801 C C . ASN A 1 221 ? 17.719 -21.219 -25.969 1 87.69 221 ASN A C 1
ATOM 1803 O O . ASN A 1 221 ? 17.688 -22.406 -26.328 1 87.69 221 ASN A O 1
ATOM 1807 N N . ASP A 1 222 ? 17.438 -20.844 -24.781 1 85.06 222 ASP A N 1
ATOM 1808 C CA . ASP A 1 222 ? 17.016 -21.812 -23.781 1 85.06 222 ASP A CA 1
ATOM 1809 C C . ASP A 1 222 ? 15.695 -22.469 -24.172 1 85.06 222 ASP A C 1
ATOM 1811 O O . ASP A 1 222 ? 15.492 -23.656 -23.953 1 85.06 222 ASP A O 1
ATOM 1815 N N . ALA A 1 223 ? 14.852 -21.703 -24.703 1 88.62 223 ALA A N 1
ATOM 1816 C CA . ALA A 1 223 ? 13.539 -22.203 -25.109 1 88.62 223 ALA A CA 1
ATOM 1817 C C . ALA A 1 223 ? 13.641 -23.109 -26.328 1 88.62 223 ALA A C 1
ATOM 1819 O O . ALA A 1 223 ? 12.969 -24.141 -26.391 1 88.62 223 ALA A O 1
ATOM 1820 N N . ILE A 1 224 ? 14.531 -22.719 -27.234 1 90.5 224 ILE A N 1
ATOM 1821 C CA . ILE A 1 224 ? 14.711 -23.484 -28.469 1 90.5 224 ILE A CA 1
ATOM 1822 C C . ILE A 1 224 ? 15.383 -24.812 -28.156 1 90.5 224 ILE A C 1
ATOM 1824 O O . ILE A 1 224 ? 15.047 -25.844 -28.75 1 90.5 224 ILE A O 1
ATOM 1828 N N . ASN A 1 225 ? 16.203 -24.797 -27.188 1 87.94 225 ASN A N 1
ATOM 1829 C CA . ASN A 1 225 ? 17.016 -25.969 -26.906 1 87.94 225 ASN A CA 1
ATOM 1830 C C . ASN A 1 225 ? 16.266 -26.984 -26.047 1 87.94 225 ASN A C 1
ATOM 1832 O O . ASN A 1 225 ? 16.75 -28.078 -25.812 1 87.94 225 ASN A O 1
ATOM 1836 N N . ASP A 1 226 ? 15.117 -26.688 -25.625 1 90.81 226 ASP A N 1
ATOM 1837 C CA . ASP A 1 226 ? 14.32 -27.672 -24.891 1 90.81 226 ASP A CA 1
ATOM 1838 C C . ASP A 1 226 ? 13.648 -28.656 -25.859 1 90.81 226 ASP A C 1
ATOM 1840 O O . ASP A 1 226 ? 12.547 -28.391 -26.344 1 90.81 226 ASP A O 1
ATOM 1844 N N . ASP A 1 227 ? 14.188 -29.734 -25.938 1 85.88 227 ASP A N 1
ATOM 1845 C CA . ASP A 1 227 ? 13.766 -30.734 -26.922 1 85.88 227 ASP A CA 1
ATOM 1846 C C . ASP A 1 227 ? 12.43 -31.359 -26.531 1 85.88 227 ASP A C 1
ATOM 1848 O O . ASP A 1 227 ? 11.727 -31.922 -27.375 1 85.88 227 ASP A O 1
ATOM 1852 N N . LEU A 1 228 ? 12.094 -31.359 -25.297 1 90.38 228 LEU A N 1
ATOM 1853 C CA . LEU A 1 228 ? 10.867 -32 -24.844 1 90.38 228 LEU A CA 1
ATOM 1854 C C . LEU A 1 228 ? 9.664 -31.094 -25.047 1 90.38 228 LEU A C 1
ATOM 1856 O O . LEU A 1 228 ? 8.523 -31.547 -25.047 1 90.38 228 LEU A O 1
ATOM 1860 N N . GLY A 1 229 ? 9.961 -29.844 -25.219 1 91.94 229 GLY A N 1
ATOM 1861 C CA . GLY A 1 229 ? 8.883 -28.891 -25.438 1 91.94 229 GLY A CA 1
ATOM 1862 C C . GLY A 1 229 ? 8.609 -28.031 -24.219 1 91.94 229 GLY A C 1
ATOM 1863 O O . GLY A 1 229 ? 9.008 -28.359 -23.109 1 91.94 229 GLY A O 1
ATOM 1864 N N . ILE A 1 230 ? 7.855 -26.953 -24.484 1 94.25 230 ILE A N 1
ATOM 1865 C CA . ILE A 1 230 ? 7.613 -25.969 -23.422 1 94.25 230 ILE A CA 1
ATOM 1866 C C . ILE A 1 230 ? 6.113 -25.828 -23.188 1 94.25 230 ILE A C 1
ATOM 1868 O O . ILE A 1 230 ? 5.305 -26.172 -24.062 1 94.25 230 ILE A O 1
ATOM 1872 N N . MET A 1 231 ? 5.793 -25.422 -22 1 95.06 231 MET A N 1
ATOM 1873 C CA . MET A 1 231 ? 4.422 -25.078 -21.656 1 95.06 231 MET A CA 1
ATOM 1874 C C . MET A 1 231 ? 4.238 -23.562 -21.609 1 95.06 231 MET A C 1
ATOM 1876 O O . MET A 1 231 ? 5.109 -22.844 -21.125 1 95.06 231 MET A O 1
ATOM 1880 N N . LEU A 1 232 ? 3.125 -23.125 -22.172 1 95 232 LEU A N 1
ATOM 1881 C CA . LEU A 1 232 ? 2.771 -21.703 -22.141 1 95 232 LEU A CA 1
ATOM 1882 C C . LEU A 1 232 ? 1.774 -21.406 -21.031 1 95 232 LEU A C 1
ATOM 1884 O O . LEU A 1 232 ? 0.898 -22.234 -20.75 1 95 232 LEU A O 1
ATOM 1888 N N . ALA A 1 233 ? 1.949 -20.297 -20.391 1 92.94 233 ALA A N 1
ATOM 1889 C CA . ALA A 1 233 ? 1.003 -19.875 -19.359 1 92.94 233 ALA A CA 1
ATOM 1890 C C . ALA A 1 233 ? 0.665 -18.391 -19.5 1 92.94 233 ALA A C 1
ATOM 1892 O O . ALA A 1 233 ? 1.535 -17.578 -19.828 1 92.94 233 ALA A O 1
ATOM 1893 N N . PHE A 1 234 ? -0.656 -18.047 -19.297 1 88.25 234 PHE A N 1
ATOM 1894 C CA . PHE A 1 234 ? -1.143 -16.688 -19.328 1 88.25 234 PHE A CA 1
ATOM 1895 C C . PHE A 1 234 ? -1.782 -16.297 -18 1 88.25 234 PHE A C 1
ATOM 1897 O O . PHE A 1 234 ? -2.387 -17.125 -17.328 1 88.25 234 PHE A O 1
ATOM 1904 N N . ASP A 1 235 ? -1.549 -15.07 -17.609 1 85.62 235 ASP A N 1
ATOM 1905 C CA . ASP A 1 235 ? -2.332 -14.484 -16.531 1 85.62 235 ASP A CA 1
ATOM 1906 C C . ASP A 1 235 ? -2.365 -12.961 -16.641 1 85.62 235 ASP A C 1
ATOM 1908 O O . ASP A 1 235 ? -1.501 -12.359 -17.281 1 85.62 235 ASP A O 1
ATOM 1912 N N . GLY A 1 236 ? -3.414 -12.406 -16.125 1 83 236 GLY A N 1
ATOM 1913 C CA . GLY A 1 236 ? -3.57 -10.961 -16.188 1 83 236 GLY A CA 1
ATOM 1914 C C . GLY A 1 236 ? -3.166 -10.266 -14.891 1 83 236 GLY A C 1
ATOM 1915 O O . GLY A 1 236 ? -3.285 -10.844 -13.805 1 83 236 GLY A O 1
ATOM 1916 N N . TRP A 1 237 ? -2.658 -9.016 -15.07 1 84.75 237 TRP A N 1
ATOM 1917 C CA . TRP A 1 237 ? -2.254 -8.195 -13.938 1 84.75 237 TRP A CA 1
ATOM 1918 C C . TRP A 1 237 ? -2.578 -6.723 -14.188 1 84.75 237 TRP A C 1
ATOM 1920 O O . TRP A 1 237 ? -2.266 -6.188 -15.25 1 84.75 237 TRP A O 1
ATOM 1930 N N . LYS A 1 238 ? -3.242 -6.168 -13.234 1 86.19 238 LYS A N 1
ATOM 1931 C CA . LYS A 1 238 ? -3.461 -4.727 -13.281 1 86.19 238 LYS A CA 1
ATOM 1932 C C . LYS A 1 238 ? -2.369 -3.977 -12.523 1 86.19 238 LYS A C 1
ATOM 1934 O O . LYS A 1 238 ? -2.254 -4.102 -11.305 1 86.19 238 LYS A O 1
ATOM 1939 N N . ASN A 1 239 ? -1.657 -3.166 -13.172 1 87.5 239 ASN A N 1
ATOM 1940 C CA . ASN A 1 239 ? -0.532 -2.498 -12.523 1 87.5 239 ASN A CA 1
ATOM 1941 C C . ASN A 1 239 ? -0.965 -1.206 -11.836 1 87.5 239 ASN A C 1
ATOM 1943 O O . ASN A 1 239 ? -2.148 -0.864 -11.844 1 87.5 239 ASN A O 1
ATOM 1947 N N . VAL A 1 240 ? -0.057 -0.54 -11.211 1 85.19 240 VAL A N 1
ATOM 1948 C CA . VAL A 1 240 ? -0.33 0.653 -10.414 1 85.19 240 VAL A CA 1
ATOM 1949 C C . VAL A 1 240 ? -0.766 1.796 -11.336 1 85.19 240 VAL A C 1
ATOM 1951 O O . VAL A 1 240 ? -1.464 2.715 -10.898 1 85.19 240 VAL A O 1
ATOM 1954 N N . ALA A 1 241 ? -0.357 1.757 -12.602 1 84.25 241 ALA A N 1
ATOM 1955 C CA . ALA A 1 241 ? -0.782 2.76 -13.578 1 84.25 241 ALA A CA 1
ATOM 1956 C C . ALA A 1 241 ? -2.162 2.43 -14.133 1 84.25 241 ALA A C 1
ATOM 1958 O O . ALA A 1 241 ? -2.631 3.082 -15.07 1 84.25 241 ALA A O 1
ATOM 1959 N N . ARG A 1 242 ? -2.771 1.274 -13.641 1 83.12 242 ARG A N 1
ATOM 1960 C CA . ARG A 1 242 ? -4.129 0.848 -13.961 1 83.12 242 ARG A CA 1
ATOM 1961 C C . ARG A 1 242 ? -4.207 0.309 -15.391 1 83.12 242 ARG A C 1
ATOM 1963 O O . ARG A 1 242 ? -5.215 0.5 -16.078 1 83.12 242 ARG A O 1
ATOM 1970 N N . GLN A 1 243 ? -3.139 -0.142 -15.812 1 86.31 243 GLN A N 1
ATOM 1971 C CA . GLN A 1 243 ? -3.113 -0.88 -17.078 1 86.31 243 GLN A CA 1
ATOM 1972 C C . GLN A 1 243 ? -3.365 -2.367 -16.844 1 86.31 243 GLN A C 1
ATOM 1974 O O . GLN A 1 243 ? -2.902 -2.936 -15.852 1 86.31 243 GLN A O 1
ATOM 1979 N N . ASN A 1 244 ? -4.152 -2.893 -17.734 1 87.31 244 ASN A N 1
ATOM 1980 C CA . ASN A 1 244 ? -4.355 -4.336 -17.688 1 87.31 244 ASN A CA 1
ATOM 1981 C C . ASN A 1 244 ? -3.34 -5.066 -18.562 1 87.31 244 ASN A C 1
ATOM 1983 O O . ASN A 1 244 ? -3.426 -5.02 -19.797 1 87.31 244 ASN A O 1
ATOM 1987 N N . LEU A 1 245 ? -2.484 -5.75 -17.906 1 87.94 245 LEU A N 1
ATOM 1988 C CA . LEU A 1 245 ? -1.402 -6.418 -18.625 1 87.94 245 LEU A CA 1
ATOM 1989 C C . LEU A 1 245 ? -1.61 -7.93 -18.641 1 87.94 245 LEU A C 1
ATOM 1991 O O . LEU A 1 245 ? -2.066 -8.508 -17.641 1 87.94 245 LEU A O 1
ATOM 1995 N N . LEU A 1 246 ? -1.396 -8.508 -19.781 1 87.19 246 LEU A N 1
ATOM 1996 C CA . LEU A 1 246 ? -1.386 -9.961 -19.922 1 87.19 246 LEU A CA 1
ATOM 1997 C C . LEU A 1 246 ? 0.043 -10.492 -19.984 1 87.19 246 LEU A C 1
ATOM 1999 O O . LEU A 1 246 ? 0.78 -10.195 -20.922 1 87.19 246 LEU A O 1
ATOM 2003 N N . GLY A 1 247 ? 0.38 -11.164 -18.969 1 86.56 247 GLY A N 1
ATOM 2004 C CA . GLY A 1 247 ? 1.704 -11.766 -18.938 1 86.56 247 GLY A CA 1
ATOM 2005 C C . GLY A 1 247 ? 1.743 -13.156 -19.531 1 86.56 247 GLY A C 1
ATOM 2006 O O . GLY A 1 247 ? 0.804 -13.938 -19.359 1 86.56 247 GLY A O 1
ATOM 2007 N N . SER A 1 248 ? 2.771 -13.438 -20.344 1 89.44 248 SER A N 1
ATOM 2008 C CA . SER A 1 248 ? 3.035 -14.758 -20.906 1 89.44 248 SER A CA 1
ATOM 2009 C C . SER A 1 248 ? 4.379 -15.305 -20.438 1 89.44 248 SER A C 1
ATOM 2011 O O . SER A 1 248 ? 5.402 -14.625 -20.547 1 89.44 248 SER A O 1
ATOM 2013 N N . VAL A 1 249 ? 4.301 -16.469 -19.922 1 91.62 249 VAL A N 1
ATOM 2014 C CA . VAL A 1 249 ? 5.52 -17.109 -19.453 1 91.62 249 VAL A CA 1
ATOM 2015 C C . VAL A 1 249 ? 5.645 -18.516 -20.062 1 91.62 249 VAL A C 1
ATOM 2017 O O . VAL A 1 249 ? 4.637 -19.141 -20.406 1 91.62 249 VAL A O 1
ATOM 2020 N N . LEU A 1 250 ? 6.855 -18.891 -20.25 1 92.69 250 LEU A N 1
ATOM 2021 C CA . LEU A 1 250 ? 7.172 -20.219 -20.75 1 92.69 250 LEU A CA 1
ATOM 2022 C C . LEU A 1 250 ? 7.824 -21.062 -19.672 1 92.69 250 LEU A C 1
ATOM 2024 O O . LEU A 1 250 ? 8.688 -20.578 -18.938 1 92.69 250 LEU A O 1
ATOM 2028 N N . PHE A 1 251 ? 7.312 -22.266 -19.547 1 92.56 251 PHE A N 1
ATOM 2029 C CA . PHE A 1 251 ? 7.934 -23.219 -18.641 1 92.56 251 PHE A CA 1
ATOM 2030 C C . PHE A 1 251 ? 8.68 -24.297 -19.422 1 92.56 251 PHE A C 1
ATOM 2032 O O . PHE A 1 251 ? 8.094 -24.984 -20.266 1 92.56 251 PHE A O 1
ATOM 2039 N N . THR A 1 252 ? 9.938 -24.406 -19.125 1 90.94 252 THR A N 1
ATOM 2040 C CA . THR A 1 252 ? 10.727 -25.453 -19.766 1 90.94 252 THR A CA 1
ATOM 2041 C C . THR A 1 252 ? 10.453 -26.797 -19.109 1 90.94 252 THR A C 1
ATOM 2043 O O . THR A 1 252 ? 9.773 -26.875 -18.078 1 90.94 252 THR A O 1
ATOM 2046 N N . SER A 1 253 ? 10.992 -27.859 -19.719 1 90.31 253 SER A N 1
ATOM 2047 C CA . SER A 1 253 ? 10.812 -29.203 -19.203 1 90.31 253 SER A CA 1
ATOM 2048 C C . SER A 1 253 ? 11.422 -29.359 -17.812 1 90.31 253 SER A C 1
ATOM 2050 O O . SER A 1 253 ? 10.953 -30.172 -17.016 1 90.31 253 SER A O 1
ATOM 2052 N N . GLU A 1 254 ? 12.406 -28.516 -17.516 1 81.38 254 GLU A N 1
ATOM 2053 C CA . GLU A 1 254 ? 13.039 -28.547 -16.203 1 81.38 254 GLU A CA 1
ATOM 2054 C C . GLU A 1 254 ? 12.359 -27.578 -15.242 1 81.38 254 GLU A C 1
ATOM 2056 O O . GLU A 1 254 ? 12.852 -27.344 -14.141 1 81.38 254 GLU A O 1
ATOM 2061 N N . ASN A 1 255 ? 11.312 -27.047 -15.68 1 79.88 255 ASN A N 1
ATOM 2062 C CA . ASN A 1 255 ? 10.445 -26.188 -14.891 1 79.88 255 ASN A CA 1
ATOM 2063 C C . ASN A 1 255 ? 11.094 -24.844 -14.609 1 79.88 255 ASN A C 1
ATOM 2065 O O . ASN A 1 255 ? 10.883 -24.25 -13.547 1 79.88 255 ASN A O 1
ATOM 2069 N N . ASN A 1 256 ? 11.898 -24.484 -15.516 1 82.12 256 ASN A N 1
ATOM 2070 C CA . ASN A 1 256 ? 12.398 -23.109 -15.469 1 82.12 256 ASN A CA 1
ATOM 2071 C C . ASN A 1 256 ? 11.414 -22.141 -16.125 1 82.12 256 ASN A C 1
ATOM 2073 O O . ASN A 1 256 ? 10.859 -22.422 -17.172 1 82.12 256 ASN A O 1
ATOM 2077 N N . MET A 1 257 ? 11.258 -21.125 -15.414 1 87.31 257 MET A N 1
ATOM 2078 C CA . MET A 1 257 ? 10.32 -20.125 -15.914 1 87.31 257 MET A CA 1
ATOM 2079 C C . MET A 1 257 ? 11.031 -19.094 -16.766 1 87.31 257 MET A C 1
ATOM 2081 O O . MET A 1 257 ? 12.031 -18.516 -16.344 1 87.31 257 MET A O 1
ATOM 2085 N N . ILE A 1 258 ? 10.555 -18.875 -17.922 1 87.94 258 ILE A N 1
ATOM 2086 C CA . ILE A 1 258 ? 11.055 -17.859 -18.844 1 87.94 258 ILE A CA 1
ATOM 2087 C C . ILE A 1 258 ? 9.977 -16.797 -19.062 1 87.94 258 ILE A C 1
ATOM 2089 O O . ILE A 1 258 ? 8.867 -17.094 -19.484 1 87.94 258 ILE A O 1
ATOM 2093 N N . ILE A 1 259 ? 10.344 -15.633 -18.688 1 88.75 259 ILE A N 1
ATOM 2094 C CA . ILE A 1 259 ? 9.43 -14.523 -18.938 1 88.75 259 ILE A CA 1
ATOM 2095 C C . ILE A 1 259 ? 9.453 -14.156 -20.422 1 88.75 259 ILE A C 1
ATOM 2097 O O . ILE A 1 259 ? 10.477 -13.703 -20.938 1 88.75 259 ILE A O 1
ATOM 2101 N N . TRP A 1 260 ? 8.383 -14.32 -21.062 1 87.56 260 TRP A N 1
ATOM 2102 C CA . TRP A 1 260 ? 8.352 -14.188 -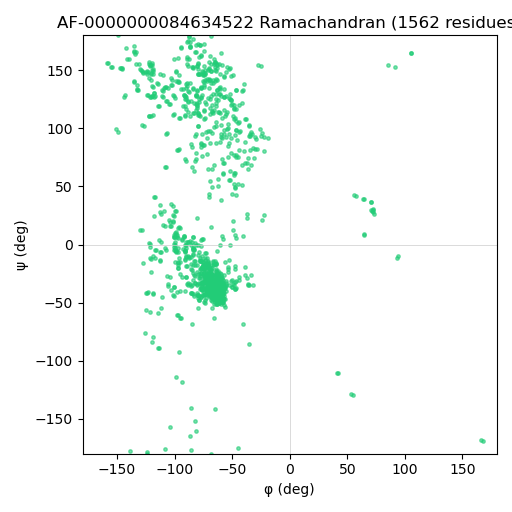22.516 1 87.56 260 TRP A CA 1
ATOM 2103 C C . TRP A 1 260 ? 7.918 -12.781 -22.922 1 87.56 260 TRP A C 1
ATOM 2105 O O . TRP A 1 260 ? 8.688 -12.047 -23.547 1 87.56 260 TRP A O 1
ATOM 2115 N N . LYS A 1 261 ? 6.668 -12.43 -22.562 1 86.75 261 LYS A N 1
ATOM 2116 C CA . LYS A 1 261 ? 6.184 -11.117 -22.984 1 86.75 261 LYS A CA 1
ATOM 2117 C C . LYS A 1 261 ? 5.039 -10.641 -22.094 1 86.75 261 LYS A C 1
ATOM 2119 O O . LYS A 1 261 ? 4.434 -11.438 -21.375 1 86.75 261 LYS A O 1
ATOM 2124 N N . VAL A 1 262 ? 4.891 -9.359 -22.078 1 87.62 262 VAL A N 1
ATOM 2125 C CA . VAL A 1 262 ? 3.748 -8.711 -21.453 1 87.62 262 VAL A CA 1
ATOM 2126 C C . VAL A 1 262 ? 3.029 -7.824 -22.469 1 87.62 262 VAL A C 1
ATOM 2128 O O . VAL A 1 262 ? 3.67 -7.066 -23.203 1 87.62 262 VAL A O 1
ATOM 2131 N N . GLU A 1 263 ? 1.755 -8.008 -22.578 1 86.44 263 GLU A N 1
ATOM 2132 C CA . GLU A 1 263 ? 0.971 -7.23 -23.531 1 86.44 263 GLU A CA 1
ATOM 2133 C C . GLU A 1 263 ? -0.105 -6.414 -22.812 1 86.44 263 GLU A C 1
ATOM 2135 O O . GLU A 1 263 ? -0.753 -6.902 -21.891 1 86.44 263 GLU A O 1
ATOM 2140 N N . ASP A 1 264 ? -0.223 -5.195 -23.234 1 86.5 264 ASP A N 1
ATOM 2141 C CA . ASP A 1 264 ? -1.267 -4.328 -22.703 1 86.5 264 ASP A CA 1
ATOM 2142 C C . ASP A 1 264 ? -2.613 -4.617 -23.359 1 86.5 264 ASP A C 1
ATOM 2144 O O . ASP A 1 264 ? -2.791 -4.367 -24.562 1 86.5 264 ASP A O 1
ATOM 2148 N N . ILE A 1 265 ? -3.48 -5.102 -22.609 1 84.12 265 ILE A N 1
ATOM 2149 C CA . ILE A 1 265 ? -4.797 -5.43 -23.156 1 84.12 265 ILE A CA 1
ATOM 2150 C C . ILE A 1 265 ? -5.848 -4.492 -22.547 1 84.12 265 ILE A C 1
ATOM 2152 O O . ILE A 1 265 ? -7.012 -4.867 -22.406 1 84.12 265 ILE A O 1
ATOM 2156 N N . SER A 1 266 ? -5.398 -3.375 -22.203 1 83.19 266 SER A N 1
ATOM 2157 C CA . SER A 1 266 ? -6.324 -2.412 -21.609 1 83.19 266 SER A CA 1
ATOM 2158 C C . SER A 1 266 ? -7.438 -2.049 -22.594 1 83.19 266 SER A C 1
ATOM 2160 O O . SER A 1 266 ? -7.188 -1.872 -23.797 1 83.19 266 SER A O 1
ATOM 2162 N N . GLY A 1 267 ? -8.672 -2 -22.203 1 79.31 267 GLY A N 1
ATOM 2163 C CA . GLY A 1 267 ? -9.789 -1.604 -23.047 1 79.31 267 GLY A CA 1
ATOM 2164 C C . GLY A 1 267 ? -10.492 -2.781 -23.703 1 79.31 267 GLY A C 1
ATOM 2165 O O . GLY A 1 267 ? -11.578 -2.629 -24.266 1 79.31 267 GLY A O 1
ATOM 2166 N N . LYS A 1 268 ? -9.836 -3.912 -23.562 1 79.12 268 LYS A N 1
ATOM 2167 C CA . LYS A 1 268 ? -10.43 -5.098 -24.172 1 79.12 268 LYS A CA 1
ATOM 2168 C C . LYS A 1 268 ? -11 -6.031 -23.109 1 79.12 268 LYS A C 1
ATOM 2170 O O . LYS A 1 268 ? -10.414 -6.191 -22.031 1 79.12 268 LYS A O 1
ATOM 2175 N N . ARG A 1 269 ? -12.148 -6.477 -23.391 1 76.19 269 ARG A N 1
ATOM 2176 C CA . ARG A 1 269 ? -12.719 -7.48 -22.5 1 76.19 269 ARG A CA 1
ATOM 2177 C C . ARG A 1 269 ? -12.102 -8.852 -22.75 1 76.19 269 ARG A C 1
ATOM 2179 O O . ARG A 1 269 ? -12 -9.289 -23.891 1 76.19 269 ARG A O 1
ATOM 2186 N N . CYS A 1 270 ? -11.625 -9.406 -21.719 1 73.88 270 CYS A N 1
ATOM 2187 C CA . CYS A 1 270 ? -11.016 -10.727 -21.859 1 73.88 270 CYS A CA 1
ATOM 2188 C C . CYS A 1 270 ? -12.078 -11.812 -21.969 1 73.88 270 CYS A C 1
ATOM 2190 O O . CYS A 1 270 ? -12.531 -12.352 -20.969 1 73.88 270 CYS A O 1
ATOM 2192 N N . THR A 1 271 ? -12.547 -12.086 -23.156 1 78.5 271 THR A N 1
ATOM 2193 C CA . THR A 1 271 ? -13.484 -13.172 -23.406 1 78.5 271 THR A CA 1
ATOM 2194 C C . THR A 1 271 ? -12.75 -14.445 -23.828 1 78.5 271 THR A C 1
ATOM 2196 O O . THR A 1 271 ? -11.539 -14.422 -24.062 1 78.5 271 THR A O 1
ATOM 2199 N N . GLY A 1 272 ? -13.492 -15.562 -23.859 1 82.94 272 GLY A N 1
ATOM 2200 C CA . GLY A 1 272 ? -12.922 -16.812 -24.328 1 82.94 272 GLY A CA 1
ATOM 2201 C C . GLY A 1 272 ? -12.32 -16.719 -25.719 1 82.94 272 GLY A C 1
ATOM 2202 O O . GLY A 1 272 ? -11.25 -17.281 -25.984 1 82.94 272 GLY A O 1
ATOM 2203 N N . ASP A 1 273 ? -12.906 -15.875 -26.516 1 85.5 273 ASP A N 1
ATOM 2204 C CA . ASP A 1 273 ? -12.453 -15.719 -27.891 1 85.5 273 ASP A CA 1
ATOM 2205 C C . ASP A 1 273 ? -11.117 -14.977 -27.938 1 85.5 273 ASP A C 1
ATOM 2207 O O . ASP A 1 273 ? -10.242 -15.32 -28.75 1 85.5 273 ASP A O 1
ATOM 2211 N N . ILE A 1 274 ? -11.047 -14.047 -27.094 1 81.5 274 ILE A N 1
ATOM 2212 C CA . ILE A 1 274 ? -9.812 -13.266 -27.078 1 81.5 274 ILE A CA 1
ATOM 2213 C C . ILE A 1 274 ? -8.656 -14.133 -26.578 1 81.5 274 ILE A C 1
ATOM 2215 O O . ILE A 1 274 ? -7.543 -14.055 -27.109 1 81.5 274 ILE A O 1
ATOM 2219 N N . ILE A 1 275 ? -8.992 -14.953 -25.656 1 86.88 275 ILE A N 1
ATOM 2220 C CA . ILE A 1 275 ? -7.965 -15.844 -25.125 1 86.88 275 ILE A CA 1
ATOM 2221 C C . ILE A 1 275 ? -7.539 -16.844 -26.203 1 86.88 275 ILE A C 1
ATOM 2223 O O . ILE A 1 275 ? -6.352 -17.141 -26.344 1 86.88 275 ILE A O 1
ATOM 2227 N N . ILE A 1 276 ? -8.5 -17.328 -26.953 1 92.44 276 ILE A N 1
ATOM 2228 C CA . ILE A 1 276 ? -8.211 -18.266 -28.031 1 92.44 276 ILE A CA 1
ATOM 2229 C C . ILE A 1 276 ? -7.328 -17.594 -29.078 1 92.44 276 ILE A C 1
ATOM 2231 O O . ILE A 1 276 ? -6.328 -18.156 -29.516 1 92.44 276 ILE A O 1
ATOM 2235 N N . ASP A 1 277 ? -7.711 -16.375 -29.375 1 89.38 277 ASP A N 1
ATOM 2236 C CA . ASP A 1 277 ? -6.949 -15.641 -30.391 1 89.38 277 ASP A CA 1
ATOM 2237 C C . ASP A 1 277 ? -5.523 -15.375 -29.906 1 89.38 277 ASP A C 1
ATOM 2239 O O . ASP A 1 277 ? -4.566 -15.531 -30.672 1 89.38 277 ASP A O 1
ATOM 2243 N N . GLU A 1 278 ? -5.477 -14.984 -28.688 1 88.12 278 GLU A N 1
ATOM 2244 C CA . GLU A 1 278 ? -4.152 -14.719 -28.125 1 88.12 278 GLU A CA 1
ATOM 2245 C C . GLU A 1 278 ? -3.314 -15.992 -28.062 1 88.12 278 GLU A C 1
ATOM 2247 O O . GLU A 1 278 ? -2.096 -15.945 -28.234 1 88.12 278 GLU A O 1
ATOM 2252 N N . THR A 1 279 ? -3.916 -17.078 -27.75 1 93.12 279 THR A N 1
ATOM 2253 C CA . THR A 1 279 ? -3.219 -18.359 -27.688 1 93.12 279 THR A CA 1
ATOM 2254 C C . THR A 1 279 ? -2.707 -18.766 -29.078 1 93.12 279 THR A C 1
ATOM 2256 O O . THR A 1 279 ? -1.547 -19.156 -29.219 1 93.12 279 THR A O 1
ATOM 2259 N N . LYS A 1 280 ? -3.539 -18.609 -30.078 1 94.62 280 LYS A N 1
ATOM 2260 C CA . LYS A 1 280 ? -3.152 -18.969 -31.438 1 94.62 280 LYS A CA 1
ATOM 2261 C C . LYS A 1 280 ? -2.014 -18.078 -31.938 1 94.62 280 LYS A C 1
ATOM 2263 O O . LYS A 1 280 ? -1.068 -18.562 -32.562 1 94.62 280 LYS A O 1
ATOM 2268 N N . LYS A 1 281 ? -2.182 -16.828 -31.578 1 92.88 281 LYS A N 1
ATOM 2269 C CA . LYS A 1 281 ? -1.127 -15.898 -31.953 1 92.88 281 LYS A CA 1
ATOM 2270 C C . LYS A 1 281 ? 0.198 -16.266 -31.297 1 92.88 281 LYS A C 1
ATOM 2272 O O . LYS A 1 281 ? 1.25 -16.234 -31.938 1 92.88 281 LYS A O 1
ATOM 2277 N N . SER A 1 282 ? 0.11 -16.641 -30.078 1 93.38 282 SER A N 1
ATOM 2278 C CA . SER A 1 282 ? 1.313 -17 -29.328 1 93.38 282 SER A CA 1
ATOM 2279 C C . SER A 1 282 ? 1.926 -18.281 -29.891 1 93.38 282 SER A C 1
ATOM 2281 O O . SER A 1 282 ? 3.148 -18.406 -30 1 93.38 282 SER A O 1
ATOM 2283 N N . PHE A 1 283 ? 1.106 -19.297 -30.234 1 95.06 283 PHE A N 1
ATOM 2284 C CA . PHE A 1 283 ? 1.59 -20.547 -30.812 1 95.06 283 PHE A CA 1
ATOM 2285 C C . PHE A 1 283 ? 2.322 -20.266 -32.125 1 95.06 283 PHE A C 1
ATOM 2287 O O . PHE A 1 283 ? 3.406 -20.812 -32.344 1 95.06 283 PHE A O 1
ATOM 2294 N N . GLU A 1 284 ? 1.737 -19.375 -32.906 1 94.62 284 GLU A N 1
ATOM 2295 C CA . GLU A 1 284 ? 2.348 -19.047 -34.188 1 94.62 284 GLU A CA 1
ATOM 2296 C C . GLU A 1 284 ? 3.699 -18.359 -34 1 94.62 284 GLU A C 1
ATOM 2298 O O . GLU A 1 284 ? 4.668 -18.688 -34.688 1 94.62 284 GLU A O 1
ATOM 2303 N N . GLU A 1 285 ? 3.674 -17.484 -33.062 1 93.38 285 GLU A N 1
ATOM 2304 C CA . GLU A 1 285 ? 4.906 -16.75 -32.781 1 93.38 285 GLU A CA 1
ATOM 2305 C C . GLU A 1 285 ? 6.008 -17.688 -32.312 1 93.38 285 GLU A C 1
ATOM 2307 O O . GLU A 1 285 ? 7.156 -17.578 -32.75 1 93.38 285 GLU A O 1
ATOM 2312 N N . LEU A 1 286 ? 5.711 -18.578 -31.438 1 94.06 286 LEU A N 1
ATOM 2313 C CA . LEU A 1 286 ? 6.684 -19.5 -30.844 1 94.06 286 LEU A CA 1
ATOM 2314 C C . LEU A 1 286 ? 7.133 -20.531 -31.875 1 94.06 286 LEU A C 1
ATOM 2316 O O . LEU A 1 286 ? 8.312 -20.891 -31.922 1 94.06 286 LEU A O 1
ATOM 2320 N N . GLU A 1 287 ? 6.195 -21 -32.719 1 93.19 287 GLU A N 1
ATOM 2321 C CA . GLU A 1 287 ? 6.527 -21.969 -33.75 1 93.19 287 GLU A CA 1
ATOM 2322 C C . GLU A 1 287 ? 7.449 -21.375 -34.781 1 93.19 287 GLU A C 1
ATOM 2324 O O . GLU A 1 287 ? 8.32 -22.062 -35.344 1 93.19 287 GLU A O 1
ATOM 2329 N N . LYS A 1 288 ? 7.234 -20.109 -35.031 1 93.44 288 LYS A N 1
ATOM 2330 C CA . LYS A 1 288 ? 8.117 -19.422 -35.969 1 93.44 288 LYS A CA 1
ATOM 2331 C C . LYS A 1 288 ? 9.555 -19.391 -35.469 1 93.44 288 LYS A C 1
ATOM 2333 O O . LYS A 1 288 ? 10.5 -19.406 -36.25 1 93.44 288 LYS A O 1
ATOM 2338 N N . GLN A 1 289 ? 9.68 -19.406 -34.25 1 91.31 289 GLN A N 1
ATOM 2339 C CA . GLN A 1 289 ? 11.008 -19.406 -33.625 1 91.31 289 GLN A CA 1
ATOM 2340 C C . GLN A 1 289 ? 11.5 -20.844 -33.406 1 91.31 289 GLN A C 1
ATOM 2342 O O . GLN A 1 289 ? 12.523 -21.062 -32.75 1 91.31 289 GLN A O 1
ATOM 2347 N N . LYS A 1 290 ? 10.758 -21.812 -33.812 1 91.44 290 LYS A N 1
ATOM 2348 C CA . LYS A 1 290 ? 11.102 -23.234 -33.75 1 91.44 290 LYS A CA 1
ATOM 2349 C C . LYS A 1 290 ? 11.055 -23.75 -32.312 1 91.44 290 LYS A C 1
ATOM 2351 O O . LYS A 1 290 ? 11.883 -24.578 -31.922 1 91.44 290 LYS A O 1
ATOM 2356 N N . ILE A 1 291 ? 10.25 -23.188 -31.578 1 93.88 291 ILE A N 1
ATOM 2357 C CA . ILE A 1 291 ? 10.047 -23.656 -30.219 1 93.88 291 ILE A CA 1
ATOM 2358 C C . ILE A 1 291 ? 8.906 -24.672 -30.188 1 93.88 291 ILE A C 1
ATOM 2360 O O . ILE A 1 291 ? 7.82 -24.406 -30.688 1 93.88 291 ILE A O 1
ATOM 2364 N N . LYS A 1 292 ? 9.164 -25.781 -29.609 1 93.5 292 LYS A N 1
ATOM 2365 C CA . LYS A 1 292 ? 8.148 -26.828 -29.484 1 93.5 292 LYS A CA 1
ATOM 2366 C C . LYS A 1 292 ? 7.219 -26.531 -28.297 1 93.5 292 LYS A C 1
ATOM 2368 O O . LYS A 1 292 ? 7.676 -26.328 -27.172 1 93.5 292 LYS A O 1
ATOM 2373 N N . ILE A 1 293 ? 5.91 -26.547 -28.609 1 94.69 293 ILE A N 1
ATOM 2374 C CA . ILE A 1 293 ? 4.93 -26.219 -27.578 1 94.69 293 ILE A CA 1
ATOM 2375 C C . ILE A 1 293 ? 4.133 -27.453 -27.203 1 94.69 293 ILE A C 1
ATOM 2377 O O . ILE A 1 293 ? 3.559 -28.125 -28.062 1 94.69 293 ILE A O 1
ATOM 2381 N N . ASN A 1 294 ? 4.086 -27.719 -25.891 1 94.44 294 ASN A N 1
ATOM 2382 C CA . ASN A 1 294 ? 3.367 -28.891 -25.406 1 94.44 294 ASN A CA 1
ATOM 2383 C C . ASN A 1 294 ? 1.943 -28.531 -24.984 1 94.44 294 ASN A C 1
ATOM 2385 O O . ASN A 1 294 ? 1.076 -29.406 -24.906 1 94.44 294 ASN A O 1
ATOM 2389 N N . GLY A 1 295 ? 1.812 -27.312 -24.641 1 93.81 295 GLY A N 1
ATOM 2390 C CA . GLY A 1 295 ? 0.455 -26.969 -24.234 1 93.81 295 GLY A CA 1
ATOM 2391 C C . GLY A 1 295 ? 0.356 -25.641 -23.516 1 93.81 295 GLY A C 1
ATOM 2392 O O . GLY A 1 295 ? 1.259 -24.812 -23.625 1 93.81 295 GLY A O 1
ATOM 2393 N N . LEU A 1 296 ? -0.87 -25.391 -22.891 1 95.19 296 LEU A N 1
ATOM 2394 C CA . LEU A 1 296 ? -1.228 -24.141 -22.234 1 95.19 296 LEU A CA 1
ATOM 2395 C C . LEU A 1 296 ? -1.848 -24.391 -20.875 1 95.19 296 LEU A C 1
ATOM 2397 O O . LEU A 1 296 ? -2.662 -25.297 -20.719 1 95.19 296 LEU A O 1
ATOM 2401 N N . ILE A 1 297 ? -1.346 -23.641 -19.922 1 94 297 ILE A N 1
ATOM 2402 C CA . ILE A 1 297 ? -1.937 -23.672 -18.594 1 94 297 ILE A CA 1
ATOM 2403 C C . ILE A 1 297 ? -2.486 -22.281 -18.234 1 94 297 ILE A C 1
ATOM 2405 O O . ILE A 1 297 ? -1.832 -21.266 -18.484 1 94 297 ILE A O 1
ATOM 2409 N N . THR A 1 298 ? -3.721 -22.203 -17.781 1 91.38 298 THR A N 1
ATOM 2410 C CA . THR A 1 298 ? -4.344 -20.953 -17.406 1 91.38 298 THR A CA 1
ATOM 2411 C C . THR A 1 298 ? -5.094 -21.078 -16.094 1 91.38 298 THR A C 1
ATOM 2413 O O . THR A 1 298 ? -5.289 -22.188 -15.594 1 91.38 298 THR A O 1
ATOM 2416 N N . ASP A 1 299 ? -5.414 -19.969 -15.57 1 85.62 299 ASP A N 1
ATOM 2417 C CA . ASP A 1 299 ? -6.215 -20 -14.352 1 85.62 299 ASP A CA 1
ATOM 2418 C C . ASP A 1 299 ? -7.625 -20.516 -14.633 1 85.62 299 ASP A C 1
ATOM 2420 O O . ASP A 1 299 ? -7.93 -20.938 -15.75 1 85.62 299 ASP A O 1
ATOM 2424 N N . SER A 1 300 ? -8.422 -20.594 -13.641 1 78.44 300 SER A N 1
ATOM 2425 C CA . SER A 1 300 ? -9.703 -21.281 -13.766 1 78.44 300 SER A CA 1
ATOM 2426 C C . SER A 1 300 ? -10.844 -20.297 -13.961 1 78.44 300 SER A C 1
ATOM 2428 O O . SER A 1 300 ? -12 -20.609 -13.656 1 78.44 300 SER A O 1
ATOM 2430 N N . ALA A 1 301 ? -10.523 -19.156 -14.461 1 77.81 301 ALA A N 1
ATOM 2431 C CA . ALA A 1 301 ? -11.602 -18.219 -14.781 1 77.81 301 ALA A CA 1
ATOM 2432 C C . ALA A 1 301 ? -12.492 -18.781 -15.891 1 77.81 301 ALA A C 1
ATOM 2434 O O . ALA A 1 301 ? -12.055 -19.609 -16.688 1 77.81 301 ALA A O 1
ATOM 2435 N N . SER A 1 302 ? -13.711 -18.328 -15.977 1 77.31 302 SER A N 1
ATOM 2436 C CA . SER A 1 302 ? -14.703 -18.891 -16.891 1 77.31 302 SER A CA 1
ATOM 2437 C C . SER A 1 302 ? -14.258 -18.703 -18.344 1 77.31 302 SER A C 1
ATOM 2439 O O . SER A 1 302 ? -14.445 -19.609 -19.172 1 77.31 302 SER A O 1
ATOM 2441 N N . GLU A 1 303 ? -13.719 -17.594 -18.562 1 82.12 303 GLU A N 1
ATOM 2442 C CA . GLU A 1 303 ? -13.266 -17.328 -19.922 1 82.12 303 GLU A CA 1
ATOM 2443 C C . GLU A 1 303 ? -12.117 -18.25 -20.312 1 82.12 303 GLU A C 1
ATOM 2445 O O . GLU A 1 303 ? -12.055 -18.719 -21.453 1 82.12 303 GLU A O 1
ATOM 2450 N N . ASN A 1 304 ? -11.281 -18.531 -19.391 1 87.56 304 ASN A N 1
ATOM 2451 C CA . ASN A 1 304 ? -10.164 -19.438 -19.641 1 87.56 304 ASN A CA 1
ATOM 2452 C C . ASN A 1 304 ? -10.633 -20.875 -19.812 1 87.56 304 ASN A C 1
ATOM 2454 O O . ASN A 1 304 ? -10.094 -21.609 -20.641 1 87.56 304 ASN A O 1
ATOM 2458 N N . ALA A 1 305 ? -11.609 -21.25 -19.016 1 85.31 305 ALA A N 1
ATOM 2459 C CA . ALA A 1 305 ? -12.156 -22.594 -19.109 1 85.31 305 ALA A CA 1
ATOM 2460 C C . ALA A 1 305 ? -12.812 -22.828 -20.469 1 85.31 305 ALA A C 1
ATOM 2462 O O . ALA A 1 305 ? -12.617 -23.891 -21.078 1 85.31 305 ALA A O 1
ATOM 2463 N N . ALA A 1 306 ? -13.562 -21.844 -20.906 1 85.19 306 ALA A N 1
ATOM 2464 C CA . ALA A 1 306 ? -14.211 -21.938 -22.203 1 85.19 306 ALA A CA 1
ATOM 2465 C C . ALA A 1 306 ? -13.172 -22.016 -23.328 1 85.19 306 ALA A C 1
ATOM 2467 O O . ALA A 1 306 ? -13.328 -22.797 -24.266 1 85.19 306 ALA A O 1
ATOM 2468 N N . ALA A 1 307 ? -12.18 -21.266 -23.188 1 90.38 307 ALA A N 1
ATOM 2469 C CA . ALA A 1 307 ? -11.117 -21.266 -24.188 1 90.38 307 ALA A CA 1
ATOM 2470 C C . ALA A 1 307 ? -10.414 -22.609 -24.25 1 90.38 307 ALA A C 1
ATOM 2472 O O . ALA A 1 307 ? -10.133 -23.125 -25.328 1 90.38 307 ALA A O 1
ATOM 2473 N N . ARG A 1 308 ? -10.188 -23.234 -23.141 1 91 308 ARG A N 1
ATOM 2474 C CA . ARG A 1 308 ? -9.508 -24.516 -23.078 1 91 308 ARG A CA 1
ATOM 2475 C C . ARG A 1 308 ? -10.336 -25.609 -23.75 1 91 308 ARG A C 1
ATOM 2477 O O . ARG A 1 308 ? -9.797 -26.438 -24.484 1 91 308 ARG A O 1
ATOM 2484 N N . LYS A 1 309 ? -11.562 -25.562 -23.484 1 87.5 309 LYS A N 1
ATOM 2485 C CA . LYS A 1 309 ? -12.453 -26.578 -24.047 1 87.5 309 LYS A CA 1
ATOM 2486 C C . LYS A 1 309 ? -12.469 -26.516 -25.562 1 87.5 309 LYS A C 1
ATOM 2488 O O . LYS A 1 309 ? -12.461 -27.547 -26.234 1 87.5 309 LYS A O 1
ATOM 2493 N N . ARG A 1 310 ? -12.438 -25.375 -26.078 1 90.38 310 ARG A N 1
ATOM 2494 C CA . ARG A 1 310 ? -12.469 -25.188 -27.531 1 90.38 310 ARG A CA 1
ATOM 2495 C C . ARG A 1 310 ? -11.109 -25.5 -28.156 1 90.38 310 ARG A C 1
ATOM 2497 O O . ARG A 1 310 ? -11.031 -26.125 -29.219 1 90.38 310 ARG A O 1
ATOM 2504 N N . LEU A 1 311 ? -10.102 -25.141 -27.516 1 93.06 311 LEU A N 1
ATOM 2505 C CA . LEU A 1 311 ? -8.75 -25.344 -28.031 1 93.06 311 LEU A CA 1
ATOM 2506 C C . LEU A 1 311 ? -8.383 -26.812 -28.047 1 93.06 311 LEU A C 1
ATOM 2508 O O . LEU A 1 311 ? -7.68 -27.281 -28.938 1 93.06 311 LEU A O 1
ATOM 2512 N N . ARG A 1 312 ? -8.875 -27.531 -27.062 1 89.12 312 ARG A N 1
ATOM 2513 C CA . ARG A 1 312 ? -8.594 -28.969 -26.969 1 89.12 312 ARG A CA 1
ATOM 2514 C C . ARG A 1 312 ? -9.102 -29.719 -28.188 1 89.12 312 ARG A C 1
ATOM 2516 O O . ARG A 1 312 ? -8.531 -30.734 -28.578 1 89.12 312 ARG A O 1
ATOM 2523 N N . LEU A 1 313 ? -10.117 -29.234 -28.734 1 85.19 313 LEU A N 1
ATOM 2524 C CA . LEU A 1 313 ? -10.719 -29.891 -29.891 1 85.19 313 LEU A CA 1
ATOM 2525 C C . LEU A 1 313 ? -9.945 -29.547 -31.172 1 85.19 313 LEU A C 1
ATOM 2527 O O . LEU A 1 313 ? -9.961 -30.328 -32.125 1 85.19 313 LEU A O 1
ATOM 2531 N N . GLN A 1 314 ? -9.305 -28.469 -31.078 1 87.94 314 GLN A N 1
ATOM 2532 C CA . GLN A 1 314 ? -8.586 -28.016 -32.281 1 87.94 314 GLN A CA 1
ATOM 2533 C C . GLN A 1 314 ? -7.176 -28.594 -32.312 1 87.94 314 GLN A C 1
ATOM 2535 O O . GLN A 1 314 ? -6.617 -28.797 -33.406 1 87.94 314 GLN A O 1
ATOM 2540 N N . TYR A 1 315 ? -6.602 -28.75 -31.156 1 91.81 315 TYR A N 1
ATOM 2541 C CA . TYR A 1 315 ? -5.227 -29.234 -31.078 1 91.81 315 TYR A CA 1
ATOM 2542 C C . TYR A 1 315 ? -5.152 -30.547 -30.312 1 91.81 315 TYR A C 1
ATOM 2544 O O . TYR A 1 315 ? -5.199 -30.562 -29.078 1 91.81 315 TYR A O 1
ATOM 2552 N N . ARG A 1 316 ? -4.848 -31.609 -31 1 89.31 316 ARG A N 1
ATOM 2553 C CA . ARG A 1 316 ? -4.773 -32.906 -30.328 1 89.31 316 ARG A CA 1
ATOM 2554 C C . ARG A 1 316 ? -3.365 -33.188 -29.797 1 89.31 316 ARG A C 1
ATOM 2556 O O . ARG A 1 316 ? -3.174 -34.031 -28.922 1 89.31 316 ARG A O 1
ATOM 2563 N N . ASP A 1 317 ? -2.457 -32.469 -30.328 1 92.25 317 ASP A N 1
ATOM 2564 C CA . ASP A 1 317 ? -1.064 -32.688 -29.969 1 92.25 317 ASP A CA 1
ATOM 2565 C C . ASP A 1 317 ? -0.64 -31.812 -28.797 1 92.25 317 ASP A C 1
ATOM 2567 O O . ASP A 1 317 ? 0.49 -31.906 -28.312 1 92.25 317 ASP A O 1
ATOM 2571 N N . LYS A 1 318 ? -1.526 -30.938 -28.391 1 94.81 318 LYS A N 1
ATOM 2572 C CA . LYS A 1 318 ? -1.21 -30.031 -27.297 1 94.81 318 LYS A CA 1
ATOM 2573 C C . LYS A 1 318 ? -2.166 -30.219 -26.125 1 94.81 318 LYS A C 1
ATOM 2575 O O . LYS A 1 318 ? -3.289 -30.688 -26.297 1 94.81 318 LYS A O 1
ATOM 2580 N N . LEU A 1 319 ? -1.654 -29.859 -24.969 1 95.5 319 LEU A N 1
ATOM 2581 C CA . LEU A 1 319 ? -2.451 -30 -23.75 1 95.5 319 LEU A CA 1
ATOM 2582 C C . LEU A 1 319 ? -3 -28.641 -23.312 1 95.5 319 LEU A C 1
ATOM 2584 O O . LEU A 1 319 ? -2.332 -27.625 -23.453 1 95.5 319 LEU A O 1
ATOM 2588 N N . PHE A 1 320 ? -4.215 -28.625 -22.797 1 95.25 320 PHE A N 1
ATOM 2589 C CA . PHE A 1 320 ? -4.848 -27.438 -22.234 1 95.25 320 PHE A CA 1
ATOM 2590 C C . PHE A 1 320 ? -5.371 -27.719 -20.844 1 95.25 320 PHE A C 1
ATOM 2592 O O . PHE A 1 320 ? -6.441 -28.297 -20.672 1 95.25 320 PHE A O 1
ATOM 2599 N N . LEU A 1 321 ? -4.613 -27.234 -19.844 1 94.81 321 LEU A N 1
ATOM 2600 C CA . LEU A 1 321 ? -4.875 -27.625 -18.453 1 94.81 321 LEU A CA 1
ATOM 2601 C C . LEU A 1 321 ? -5.219 -26.406 -17.609 1 94.81 321 LEU A C 1
ATOM 2603 O O . LEU A 1 321 ? -4.777 -25.281 -17.906 1 94.81 321 LEU A O 1
ATOM 2607 N N . PRO A 1 322 ? -6.02 -26.594 -16.609 1 93.19 322 PRO A N 1
ATOM 2608 C CA . PRO A 1 322 ? -6.207 -25.547 -15.617 1 93.19 322 PRO A CA 1
ATOM 2609 C C . PRO A 1 322 ? -5.078 -25.5 -14.594 1 93.19 322 PRO A C 1
ATOM 2611 O O . PRO A 1 322 ? -4.328 -26.469 -14.445 1 93.19 322 PRO A O 1
ATOM 2614 N N . CYS A 1 323 ? -4.898 -24.344 -13.992 1 92.94 323 CYS A N 1
ATOM 2615 C CA . CYS A 1 323 ? -3.996 -24.281 -12.844 1 92.94 323 CYS A CA 1
ATOM 2616 C C . CYS A 1 323 ? -4.574 -25.047 -11.656 1 92.94 323 CYS A C 1
ATOM 2618 O O . CYS A 1 323 ? -5.59 -24.641 -11.086 1 92.94 323 CYS A O 1
ATOM 2620 N N . PHE A 1 324 ? -3.928 -26.094 -11.273 1 94.75 324 PHE A N 1
ATOM 2621 C CA . PHE A 1 324 ? -4.477 -26.969 -10.242 1 94.75 324 PHE A CA 1
ATOM 2622 C C . PHE A 1 324 ? -4.355 -26.328 -8.867 1 94.75 324 PHE A C 1
ATOM 2624 O O . PHE A 1 324 ? -5.098 -26.688 -7.945 1 94.75 324 PHE A O 1
ATOM 2631 N N . ALA A 1 325 ? -3.402 -25.422 -8.688 1 91.12 325 ALA A N 1
ATOM 2632 C CA . ALA A 1 325 ? -3.352 -24.672 -7.445 1 91.12 325 ALA A CA 1
ATOM 2633 C C . ALA A 1 325 ? -4.598 -23.797 -7.277 1 91.12 325 ALA A C 1
ATOM 2635 O O . ALA A 1 325 ? -5.152 -23.703 -6.18 1 91.12 325 ALA A O 1
ATOM 2636 N N . HIS A 1 326 ? -5.008 -23.203 -8.359 1 88.12 326 HIS A N 1
ATOM 2637 C CA . HIS A 1 326 ? -6.238 -22.422 -8.336 1 88.12 326 HIS A CA 1
ATOM 2638 C C . HIS A 1 326 ? -7.449 -23.297 -8.055 1 88.12 326 HIS A C 1
ATOM 2640 O O . HIS A 1 326 ? -8.383 -22.875 -7.375 1 88.12 326 HIS A O 1
ATOM 2646 N N . GLN A 1 327 ? -7.441 -24.453 -8.664 1 90.62 327 GLN A N 1
ATOM 2647 C CA . GLN A 1 327 ? -8.523 -25.391 -8.422 1 90.62 327 GLN A CA 1
ATOM 2648 C C . GLN A 1 327 ? -8.641 -25.734 -6.938 1 90.62 327 GLN A C 1
ATOM 2650 O O . GLN A 1 327 ? -9.742 -25.812 -6.391 1 90.62 327 GLN A O 1
ATOM 2655 N N . MET A 1 328 ? -7.488 -25.906 -6.336 1 90.19 328 MET A N 1
ATOM 2656 C CA . MET A 1 328 ? -7.477 -26.203 -4.906 1 90.19 328 MET A CA 1
ATOM 2657 C C . MET A 1 328 ? -7.992 -25.031 -4.094 1 90.19 328 MET A C 1
ATOM 2659 O O . MET A 1 328 ? -8.703 -25.219 -3.105 1 90.19 328 MET A O 1
ATOM 2663 N N . ASN A 1 329 ? -7.633 -23.875 -4.48 1 86.12 329 ASN A N 1
ATOM 2664 C CA . ASN A 1 329 ? -8.125 -22.672 -3.805 1 86.12 329 ASN A CA 1
ATOM 2665 C C . ASN A 1 329 ? -9.641 -22.562 -3.895 1 86.12 329 ASN A C 1
ATOM 2667 O O . ASN A 1 329 ? -10.289 -22.109 -2.947 1 86.12 329 ASN A O 1
ATOM 2671 N N . LEU A 1 330 ? -10.203 -22.891 -5.008 1 85.5 330 LEU A N 1
ATOM 2672 C CA . LEU A 1 330 ? -11.656 -22.875 -5.188 1 85.5 330 LEU A CA 1
ATOM 2673 C C . LEU A 1 330 ? -12.336 -23.891 -4.27 1 85.5 330 LEU A C 1
ATOM 2675 O O . LEU A 1 330 ? -13.453 -23.656 -3.807 1 85.5 330 LEU A O 1
ATOM 2679 N N . CYS A 1 331 ? -11.625 -25 -4.062 1 89.5 331 CYS A N 1
ATOM 2680 C CA . CYS A 1 331 ? -12.164 -26 -3.154 1 89.5 331 CYS A CA 1
ATOM 2681 C C . CYS A 1 331 ? -12.312 -25.438 -1.747 1 89.5 331 CYS A C 1
ATOM 2683 O O . CYS A 1 331 ? -13.242 -25.812 -1.021 1 89.5 331 CYS A O 1
ATOM 2685 N N . ILE A 1 332 ? -11.461 -24.562 -1.39 1 87.19 332 ILE A N 1
ATOM 2686 C CA . ILE A 1 332 ? -11.57 -23.891 -0.093 1 87.19 332 ILE A CA 1
ATOM 2687 C C . ILE A 1 332 ? -12.844 -23.047 -0.049 1 87.19 332 ILE A C 1
ATOM 2689 O O . ILE A 1 332 ? -13.562 -23.047 0.954 1 87.19 332 ILE A O 1
ATOM 2693 N N . GLY A 1 333 ? -13.109 -22.375 -1.153 1 84.44 333 GLY A N 1
ATOM 2694 C CA . GLY A 1 333 ? -14.344 -21.594 -1.241 1 84.44 333 GLY A CA 1
ATOM 2695 C C . GLY A 1 333 ? -15.586 -22.453 -1.072 1 84.44 333 GLY A C 1
ATOM 2696 O O . GLY A 1 333 ? -16.594 -21.984 -0.522 1 84.44 333 GLY A O 1
ATOM 2697 N N . ASP A 1 334 ? -15.547 -23.688 -1.432 1 87.31 334 ASP A N 1
ATOM 2698 C CA . ASP A 1 334 ? -16.672 -24.594 -1.345 1 87.31 334 ASP A CA 1
ATOM 2699 C C . ASP A 1 334 ? -17.047 -24.891 0.111 1 87.31 334 ASP A C 1
ATOM 2701 O O . ASP A 1 334 ? -18.203 -25.141 0.428 1 87.31 334 ASP A O 1
ATOM 2705 N N . ILE A 1 335 ? -16.047 -24.812 0.937 1 87.56 335 ILE A N 1
ATOM 2706 C CA . ILE A 1 335 ? -16.297 -25.062 2.352 1 87.56 335 ILE A CA 1
ATOM 2707 C C . ILE A 1 335 ? -17.297 -24.047 2.887 1 87.56 335 ILE A C 1
ATOM 2709 O O . ILE A 1 335 ? -18.266 -24.422 3.557 1 87.56 335 ILE A O 1
ATOM 2713 N N . PHE A 1 336 ? -17.141 -22.875 2.535 1 85.88 336 PHE A N 1
ATOM 2714 C CA . PHE A 1 336 ? -17.969 -21.797 3.076 1 85.88 336 PHE A CA 1
ATOM 2715 C C . PHE A 1 336 ? -19.281 -21.672 2.318 1 85.88 336 PHE A C 1
ATOM 2717 O O . PHE A 1 336 ? -20.281 -21.203 2.865 1 85.88 336 PHE A O 1
ATOM 2724 N N . LYS A 1 337 ? -19.297 -22.109 1.117 1 82.94 337 LYS A N 1
ATOM 2725 C CA . LYS A 1 337 ? -20.547 -22.125 0.35 1 82.94 337 LYS A CA 1
ATOM 2726 C C . LYS A 1 337 ? -21.484 -23.234 0.855 1 82.94 337 LYS A C 1
ATOM 2728 O O . LYS A 1 337 ? -22.688 -23.031 0.927 1 82.94 337 LYS A O 1
ATOM 2733 N N . GLU A 1 338 ? -20.938 -24.391 1.22 1 86.94 338 GLU A N 1
ATOM 2734 C CA . GLU A 1 338 ? -21.734 -25.562 1.551 1 86.94 338 GLU A CA 1
ATOM 2735 C C . GLU A 1 338 ? -22.172 -25.547 3.012 1 86.94 338 GLU A C 1
ATOM 2737 O O . GLU A 1 338 ? -23.125 -26.25 3.391 1 86.94 338 GLU A O 1
ATOM 2742 N N . SER A 1 339 ? -21.469 -24.797 3.836 1 88.69 339 SER A N 1
ATOM 2743 C CA . SER A 1 339 ? -21.844 -24.703 5.242 1 88.69 339 SER A CA 1
ATOM 2744 C C . SER A 1 339 ? -22.109 -23.25 5.652 1 88.69 339 SER A C 1
ATOM 2746 O O . SER A 1 339 ? -21.188 -22.484 5.895 1 88.69 339 SER A O 1
ATOM 2748 N N . SER A 1 340 ? -23.297 -22.969 5.902 1 86.75 340 SER A N 1
ATOM 2749 C CA . SER A 1 340 ? -23.688 -21.609 6.293 1 86.75 340 SER A CA 1
ATOM 2750 C C . SER A 1 340 ? -23.188 -21.281 7.691 1 86.75 340 SER A C 1
ATOM 2752 O O . SER A 1 340 ? -22.797 -20.141 7.961 1 86.75 340 SER A O 1
ATOM 2754 N N . SER A 1 341 ? -23.234 -22.281 8.539 1 87.5 341 SER A N 1
ATOM 2755 C CA . SER A 1 341 ? -22.781 -22.047 9.906 1 87.5 341 SER A CA 1
ATOM 2756 C C . SER A 1 341 ? -21.297 -21.672 9.945 1 87.5 341 SER A C 1
ATOM 2758 O O . SER A 1 341 ? -20.906 -20.75 10.656 1 87.5 341 SER A O 1
ATOM 2760 N N . LEU A 1 342 ? -20.547 -22.391 9.18 1 90.25 342 LEU A N 1
ATOM 2761 C CA . LEU A 1 342 ? -19.125 -22.094 9.141 1 90.25 342 LEU A CA 1
ATOM 2762 C C . LEU A 1 342 ? -18.859 -20.75 8.469 1 90.25 342 LEU A C 1
ATOM 2764 O O . LEU A 1 342 ? -17.953 -20.031 8.859 1 90.25 342 LEU A O 1
ATOM 2768 N N . ASN A 1 343 ? -19.672 -20.406 7.508 1 88.94 343 ASN A N 1
ATOM 2769 C CA . ASN A 1 343 ? -19.516 -19.109 6.828 1 88.94 343 ASN A CA 1
ATOM 2770 C C . ASN A 1 343 ? -19.828 -17.953 7.766 1 88.94 343 ASN A C 1
ATOM 2772 O O . ASN A 1 343 ? -19.125 -16.938 7.75 1 88.94 343 ASN A O 1
ATOM 2776 N N . ILE A 1 344 ? -20.844 -18.062 8.516 1 86.69 344 ILE A N 1
ATOM 2777 C CA . ILE A 1 344 ? -21.219 -17.016 9.461 1 86.69 344 ILE A CA 1
ATOM 2778 C C . ILE A 1 344 ? -20.109 -16.859 10.508 1 86.69 344 ILE A C 1
ATOM 2780 O O . ILE A 1 344 ? -19.719 -15.734 10.836 1 86.69 344 ILE A O 1
ATOM 2784 N N . ALA A 1 345 ? -19.672 -17.984 11 1 88.94 345 ALA A N 1
ATOM 2785 C CA . ALA A 1 345 ? -18.594 -17.938 11.984 1 88.94 345 ALA A CA 1
ATOM 2786 C C . ALA A 1 345 ? -17.359 -17.266 11.406 1 88.94 345 ALA A C 1
ATOM 2788 O O . ALA A 1 345 ? -16.672 -16.5 12.094 1 88.94 345 ALA A O 1
ATOM 2789 N N . ALA A 1 346 ? -17.078 -17.562 10.141 1 89.25 346 ALA A N 1
ATOM 2790 C CA . ALA A 1 346 ? -15.922 -16.984 9.469 1 89.25 346 ALA A CA 1
ATOM 2791 C C . ALA A 1 346 ? -16.094 -15.477 9.289 1 89.25 346 ALA A C 1
ATOM 2793 O O . ALA A 1 346 ? -15.148 -14.711 9.484 1 89.25 346 ALA A O 1
ATOM 2794 N N . GLU A 1 347 ? -17.234 -15.055 8.906 1 86.19 347 GLU A N 1
ATOM 2795 C CA . GLU A 1 347 ? -17.516 -13.633 8.742 1 86.19 347 GLU A CA 1
ATOM 2796 C C . GLU A 1 347 ? -17.344 -12.875 10.055 1 86.19 347 GLU A C 1
ATOM 2798 O O . GLU A 1 347 ? -16.797 -11.766 10.07 1 86.19 347 GLU A O 1
ATOM 2803 N N . GLU A 1 348 ? -17.812 -13.469 11.062 1 87.38 348 GLU A N 1
ATOM 2804 C CA . GLU A 1 348 ? -17.672 -12.859 12.383 1 87.38 348 GLU A CA 1
ATOM 2805 C C . GLU A 1 348 ? -16.203 -12.773 12.789 1 87.38 348 GLU A C 1
ATOM 2807 O O . GLU A 1 348 ? -15.773 -11.789 13.391 1 87.38 348 GLU A O 1
ATOM 2812 N N . ALA A 1 349 ? -15.516 -13.828 12.469 1 89.19 349 ALA A N 1
ATOM 2813 C CA . ALA A 1 349 ? -14.086 -13.852 12.789 1 89.19 349 ALA A CA 1
ATOM 2814 C C . ALA A 1 349 ? -13.344 -12.742 12.047 1 89.19 349 ALA A C 1
ATOM 2816 O O . ALA A 1 349 ? -12.516 -12.047 12.633 1 89.19 349 ALA A O 1
ATOM 2817 N N . ILE A 1 350 ? -13.68 -12.578 10.805 1 86.94 350 ILE A N 1
ATOM 2818 C CA . ILE A 1 350 ? -13.016 -11.562 9.984 1 86.94 350 ILE A CA 1
ATOM 2819 C C . ILE A 1 350 ? -13.398 -10.172 10.477 1 86.94 350 ILE A C 1
ATOM 2821 O O . ILE A 1 350 ? -12.555 -9.266 10.508 1 86.94 350 ILE A O 1
ATOM 2825 N N . ASN A 1 351 ? -14.609 -10.008 10.898 1 85.12 351 ASN A N 1
ATOM 2826 C CA . ASN A 1 351 ? -15.055 -8.742 11.477 1 85.12 351 ASN A CA 1
ATOM 2827 C C . ASN A 1 351 ? -14.289 -8.406 12.75 1 85.12 351 ASN A C 1
ATOM 2829 O O . ASN A 1 351 ? -13.898 -7.258 12.961 1 85.12 351 ASN A O 1
ATOM 2833 N N . LEU A 1 352 ? -14.164 -9.383 13.508 1 87.12 352 LEU A N 1
ATOM 2834 C CA . LEU A 1 352 ? -13.438 -9.211 14.758 1 87.12 352 LEU A CA 1
ATOM 2835 C C . LEU A 1 352 ? -11.984 -8.82 14.5 1 87.12 352 LEU A C 1
ATOM 2837 O O . LEU A 1 352 ? -11.469 -7.887 15.117 1 87.12 352 LEU A O 1
ATOM 2841 N N . ILE A 1 353 ? -11.383 -9.516 13.57 1 87.75 353 ILE A N 1
ATOM 2842 C CA . ILE A 1 353 ? -9.977 -9.281 13.25 1 87.75 353 ILE A CA 1
ATOM 2843 C C . ILE A 1 353 ? -9.812 -7.891 12.648 1 87.75 353 ILE A C 1
ATOM 2845 O O . ILE A 1 353 ? -8.898 -7.148 13.031 1 87.75 353 ILE A O 1
ATOM 2849 N N . THR A 1 354 ? -10.68 -7.527 11.734 1 83.44 354 THR A N 1
ATOM 2850 C CA . THR A 1 354 ? -10.609 -6.223 11.086 1 83.44 354 THR A CA 1
ATOM 2851 C C . THR A 1 354 ? -10.82 -5.102 12.109 1 83.44 354 THR A C 1
ATOM 2853 O O . THR A 1 354 ? -10.164 -4.059 12.031 1 83.44 354 THR A O 1
ATOM 2856 N N . PHE A 1 355 ? -11.719 -5.266 13.109 1 83.69 355 PHE A N 1
ATOM 2857 C CA . PHE A 1 355 ? -11.977 -4.293 14.172 1 83.69 355 PHE A CA 1
ATOM 2858 C C . PHE A 1 355 ? -10.703 -3.998 14.953 1 83.69 355 PHE A C 1
ATOM 2860 O O . PHE A 1 355 ? -10.336 -2.836 15.148 1 83.69 355 PHE A O 1
ATOM 2867 N N . PHE A 1 356 ? -10.039 -5.059 15.352 1 84.25 356 PHE A N 1
ATOM 2868 C CA . PHE A 1 356 ? -8.836 -4.883 16.156 1 84.25 356 PHE A CA 1
ATOM 2869 C C . PHE A 1 356 ? -7.711 -4.285 15.328 1 84.25 356 PHE A C 1
ATOM 2871 O O . PHE A 1 356 ? -6.996 -3.395 15.789 1 84.25 356 PHE A O 1
ATOM 2878 N N . ASN A 1 357 ? -7.582 -4.75 14.109 1 83.81 357 ASN A N 1
ATOM 2879 C CA . ASN A 1 357 ? -6.488 -4.281 13.266 1 83.81 357 ASN A CA 1
ATOM 2880 C C . ASN A 1 357 ? -6.656 -2.809 12.898 1 83.81 357 ASN A C 1
ATOM 2882 O O . ASN A 1 357 ? -5.672 -2.104 12.68 1 83.81 357 ASN A O 1
ATOM 2886 N N . ARG A 1 358 ? -7.852 -2.309 12.875 1 78.06 358 ARG A N 1
ATOM 2887 C CA . ARG A 1 358 ? -8.125 -0.928 12.484 1 78.06 358 ARG A CA 1
ATOM 2888 C C . ARG A 1 358 ? -8.086 0.001 13.695 1 78.06 358 ARG A C 1
ATOM 2890 O O . ARG A 1 358 ? -7.816 1.195 13.555 1 78.06 358 ARG A O 1
ATOM 2897 N N . SER A 1 359 ? -8.391 -0.568 14.836 1 79.25 359 SER A N 1
ATOM 2898 C CA . SER A 1 359 ? -8.492 0.254 16.047 1 79.25 359 SER A CA 1
ATOM 2899 C C . SER A 1 359 ? -7.109 0.662 16.547 1 79.25 359 SER A C 1
ATOM 2901 O O . SER A 1 359 ? -6.184 -0.155 16.562 1 79.25 359 SER A O 1
ATOM 2903 N N . LYS A 1 360 ? -7.012 1.868 16.891 1 76 360 LYS A N 1
ATOM 2904 C CA . LYS A 1 360 ? -5.762 2.385 17.453 1 76 360 LYS A CA 1
ATOM 2905 C C . LYS A 1 360 ? -5.598 1.984 18.906 1 76 360 LYS A C 1
ATOM 2907 O O . LYS A 1 360 ? -4.477 1.855 19.406 1 76 360 LYS A O 1
ATOM 2912 N N . VAL A 1 361 ? -6.637 1.767 19.578 1 79.56 361 VAL A N 1
ATOM 2913 C CA . VAL A 1 361 ? -6.605 1.571 21.031 1 79.56 361 VAL A CA 1
ATOM 2914 C C . VAL A 1 361 ? -6.688 0.081 21.344 1 79.56 361 VAL A C 1
ATOM 2916 O O . VAL A 1 361 ? -5.867 -0.444 22.109 1 79.56 361 VAL A O 1
ATOM 2919 N N . TRP A 1 362 ? -7.57 -0.533 20.656 1 84.12 362 TRP A N 1
ATOM 2920 C CA . TRP A 1 362 ? -7.906 -1.888 21.078 1 84.12 362 TRP A CA 1
ATOM 2921 C C . TRP A 1 362 ? -6.82 -2.875 20.656 1 84.12 362 TRP A C 1
ATOM 2923 O O . TRP A 1 362 ? -6.574 -3.865 21.344 1 84.12 362 TRP A O 1
ATOM 2933 N N . LEU A 1 363 ? -6.219 -2.621 19.562 1 88 363 LEU A N 1
ATOM 2934 C CA . LEU A 1 363 ? -5.117 -3.49 19.172 1 88 363 LEU A CA 1
ATOM 2935 C C . LEU A 1 363 ? -3.984 -3.422 20.188 1 88 363 LEU A C 1
ATOM 2937 O O . LEU A 1 363 ? -3.387 -4.445 20.531 1 88 363 LEU A O 1
ATOM 2941 N N . GLY A 1 364 ? -3.701 -2.18 20.625 1 86.12 364 GLY A N 1
ATOM 2942 C CA . GLY A 1 364 ? -2.678 -2.027 21.641 1 86.12 364 G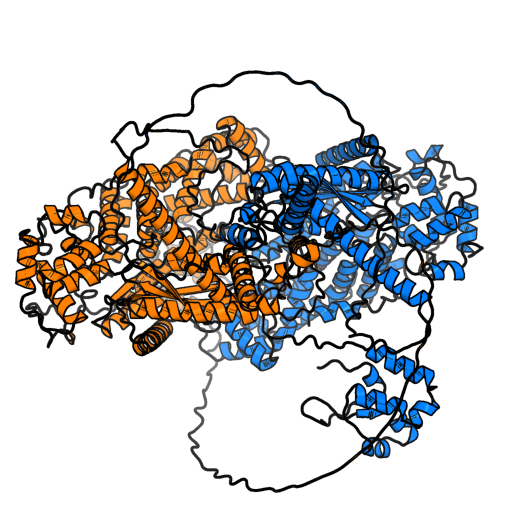LY A CA 1
ATOM 2943 C C . GLY A 1 364 ? -3.016 -2.746 22.938 1 86.12 364 GLY A C 1
ATOM 2944 O O . GLY A 1 364 ? -2.15 -3.387 23.547 1 86.12 364 GLY A O 1
ATOM 2945 N N . ARG A 1 365 ? -4.227 -2.674 23.328 1 87.25 365 ARG A N 1
ATOM 2946 C CA . ARG A 1 365 ? -4.668 -3.352 24.547 1 87.25 365 ARG A CA 1
ATOM 2947 C C . ARG A 1 365 ? -4.582 -4.867 24.391 1 87.25 365 ARG A C 1
ATOM 2949 O O . ARG A 1 365 ? -4.234 -5.574 25.328 1 87.25 365 ARG A O 1
ATOM 2956 N N . LEU A 1 366 ? -5 -5.273 23.219 1 90.5 366 LEU A N 1
ATOM 2957 C CA . LEU A 1 366 ? -4.895 -6.707 22.969 1 90.5 366 LEU A CA 1
ATOM 2958 C C . LEU A 1 366 ? -3.443 -7.164 23.016 1 90.5 366 LEU A C 1
ATOM 2960 O O . LEU A 1 366 ? -3.146 -8.234 23.562 1 90.5 366 LEU A O 1
ATOM 2964 N N . GLN A 1 367 ? -2.57 -6.402 22.453 1 90.06 367 GLN A N 1
ATOM 2965 C CA . GLN A 1 367 ? -1.152 -6.742 22.469 1 90.06 367 GLN A CA 1
ATOM 2966 C C . GLN A 1 367 ? -0.602 -6.789 23.891 1 90.06 367 GLN A C 1
ATOM 2968 O O . GLN A 1 367 ? 0.25 -7.621 24.203 1 90.06 367 GLN A O 1
ATOM 2973 N N . ASN A 1 368 ? -1.086 -5.863 24.719 1 88.25 368 ASN A N 1
ATOM 2974 C CA . ASN A 1 368 ? -0.696 -5.898 26.125 1 88.25 368 ASN A CA 1
ATOM 2975 C C . ASN A 1 368 ? -1.147 -7.191 26.797 1 88.25 368 ASN A C 1
ATOM 2977 O O . ASN A 1 368 ? -0.399 -7.785 27.578 1 88.25 368 ASN A O 1
ATOM 2981 N N . GLU A 1 369 ? -2.383 -7.602 26.469 1 91.31 369 GLU A N 1
ATOM 2982 C CA . GLU A 1 369 ? -2.893 -8.852 27.031 1 91.31 369 GLU A CA 1
ATOM 2983 C C . GLU A 1 369 ? -2.1 -10.047 26.5 1 91.31 369 GLU A C 1
ATOM 2985 O O . GLU A 1 369 ? -1.879 -11.016 27.234 1 91.31 369 GLU A O 1
ATOM 2990 N N . GLN A 1 370 ? -1.751 -10 25.234 1 91.75 370 GLN A N 1
ATOM 2991 C CA . GLN A 1 370 ? -0.945 -11.062 24.656 1 91.75 370 GLN A CA 1
ATOM 2992 C C . GLN A 1 370 ? 0.42 -11.156 25.328 1 91.75 370 GLN A C 1
ATOM 2994 O O . GLN A 1 370 ? 0.912 -12.25 25.594 1 91.75 370 GLN A O 1
ATOM 2999 N N . ALA A 1 371 ? 0.952 -9.969 25.547 1 89.88 371 ALA A N 1
ATOM 3000 C CA . ALA A 1 371 ? 2.244 -9.938 26.234 1 89.88 371 ALA A CA 1
ATOM 3001 C C . ALA A 1 371 ? 2.145 -10.539 27.641 1 89.88 371 ALA A C 1
ATOM 3003 O O . ALA A 1 371 ? 3.061 -11.234 28.078 1 89.88 371 ALA A O 1
ATOM 3004 N N . ALA A 1 372 ? 1.07 -10.266 28.312 1 90.19 372 ALA A N 1
ATOM 3005 C CA . ALA A 1 372 ? 0.85 -10.789 29.672 1 90.19 372 ALA A CA 1
ATOM 3006 C C . ALA A 1 372 ? 0.608 -12.297 29.641 1 90.19 372 ALA A C 1
ATOM 3008 O O . ALA A 1 372 ? 1.122 -13.023 30.484 1 90.19 372 ALA A O 1
ATOM 3009 N N . ALA A 1 373 ? -0.135 -12.734 28.609 1 89 373 ALA A N 1
ATOM 3010 C CA . ALA A 1 373 ? -0.547 -14.133 28.547 1 89 373 ALA A CA 1
ATOM 3011 C C . ALA A 1 373 ? 0.535 -15 27.906 1 89 373 ALA A C 1
ATOM 3013 O O . ALA A 1 373 ? 0.761 -16.141 28.344 1 89 373 ALA A O 1
ATOM 3014 N N . TYR A 1 374 ? 1.156 -14.461 26.797 1 88.31 374 TYR A N 1
ATOM 3015 C CA . TYR A 1 374 ? 2.018 -15.32 26 1 88.31 374 TYR A CA 1
ATOM 3016 C C . TYR A 1 374 ? 3.449 -14.797 25.984 1 88.31 374 TYR A C 1
ATOM 3018 O O . TYR A 1 374 ? 4.352 -15.445 25.453 1 88.31 374 TYR A O 1
ATOM 3026 N N . LYS A 1 375 ? 3.75 -13.555 26.484 1 82.38 375 LYS A N 1
ATOM 3027 C CA . LYS A 1 375 ? 5.051 -12.891 26.453 1 82.38 375 LYS A CA 1
ATOM 3028 C C . LYS A 1 375 ? 5.488 -12.594 25.031 1 82.38 375 LYS A C 1
ATOM 3030 O O . LYS A 1 375 ? 6.688 -12.516 24.734 1 82.38 375 LYS A O 1
ATOM 3035 N N . THR A 1 376 ? 4.531 -12.836 24.141 1 82.44 376 THR A N 1
ATOM 3036 C CA . THR A 1 376 ? 4.785 -12.508 22.75 1 82.44 376 THR A CA 1
ATOM 3037 C C . THR A 1 376 ? 3.545 -11.891 22.109 1 82.44 376 THR A C 1
ATOM 3039 O O . THR A 1 376 ? 2.457 -11.922 22.688 1 82.44 376 THR A O 1
ATOM 3042 N N . HIS A 1 377 ? 3.846 -11.195 21 1 85.25 377 HIS A N 1
ATOM 3043 C CA . HIS A 1 377 ? 2.738 -10.617 20.25 1 85.25 377 HIS A CA 1
ATOM 3044 C C . HIS A 1 377 ? 2.393 -11.477 19.047 1 85.25 377 HIS A C 1
ATOM 3046 O O . HIS A 1 377 ? 3.285 -11.977 18.344 1 85.25 377 HIS A O 1
ATOM 3052 N N . ILE A 1 378 ? 1.147 -11.812 18.953 1 87.75 378 ILE A N 1
ATOM 3053 C CA . ILE A 1 378 ? 0.644 -12.555 17.797 1 87.75 378 ILE A CA 1
ATOM 3054 C C . ILE A 1 378 ? -0.152 -11.625 16.891 1 87.75 378 ILE A C 1
ATOM 3056 O O . ILE A 1 378 ? -1.135 -11.016 17.312 1 87.75 378 ILE A O 1
ATOM 3060 N N . ALA A 1 379 ? 0.289 -11.523 15.656 1 85.31 379 ALA A N 1
ATOM 3061 C CA . ALA A 1 379 ? -0.412 -10.656 14.711 1 85.31 379 ALA A CA 1
ATOM 3062 C C . ALA A 1 379 ? -1.695 -11.32 14.211 1 85.31 379 ALA A C 1
ATOM 3064 O O . ALA A 1 379 ? -1.713 -12.516 13.922 1 85.31 379 ALA A O 1
ATOM 3065 N N . LEU A 1 380 ? -2.729 -10.609 14.188 1 88.19 380 LEU A N 1
ATOM 3066 C CA . LEU A 1 380 ? -3.979 -11.078 13.594 1 88.19 380 LEU A CA 1
ATOM 3067 C C . LEU A 1 380 ? -3.951 -10.922 12.078 1 88.19 380 LEU A C 1
ATOM 3069 O O . LEU A 1 380 ? -3.932 -9.797 11.57 1 88.19 380 LEU A O 1
ATOM 3073 N N . VAL A 1 381 ? -4.043 -12.023 11.398 1 85.62 381 VAL A N 1
ATOM 3074 C CA . VAL A 1 381 ? -3.879 -12.031 9.945 1 85.62 381 VAL A CA 1
ATOM 3075 C C . VAL A 1 381 ? -5.246 -11.922 9.273 1 85.62 381 VAL A C 1
ATOM 3077 O O . VAL A 1 381 ? -6.211 -12.555 9.695 1 85.62 381 VAL A O 1
ATOM 3080 N N . THR A 1 382 ? -5.281 -11.039 8.289 1 83.88 382 THR A N 1
ATOM 3081 C CA . THR A 1 382 ? -6.477 -10.953 7.457 1 83.88 382 THR A CA 1
ATOM 3082 C C . THR A 1 382 ? -6.301 -11.758 6.172 1 83.88 382 THR A C 1
ATOM 3084 O O . THR A 1 382 ? -5.207 -11.812 5.609 1 83.88 382 THR A O 1
ATOM 3087 N N . PRO A 1 383 ? -7.332 -12.445 5.754 1 81.81 383 PRO A N 1
ATOM 3088 C CA . PRO A 1 383 ? -7.219 -13.211 4.512 1 81.81 383 PRO A CA 1
ATOM 3089 C C . PRO A 1 383 ? -6.98 -12.328 3.289 1 81.81 383 PRO A C 1
ATOM 3091 O O . PRO A 1 383 ? -7.441 -11.188 3.252 1 81.81 383 PRO A O 1
ATOM 3094 N N . ALA A 1 384 ? -6.121 -12.828 2.363 1 73.06 384 ALA A N 1
ATOM 3095 C CA . ALA A 1 384 ? -5.836 -12.133 1.113 1 73.06 384 ALA A CA 1
ATOM 3096 C C . ALA A 1 384 ? -6.238 -12.977 -0.092 1 73.06 384 ALA A C 1
ATOM 3098 O O . ALA A 1 384 ? -6.066 -14.195 -0.088 1 73.06 384 ALA A O 1
ATOM 3099 N N . THR A 1 385 ? -6.68 -12.328 -1.146 1 65.69 385 THR A N 1
ATOM 3100 C CA . THR A 1 385 ? -7.152 -13.031 -2.336 1 65.69 385 THR A CA 1
ATOM 3101 C C . THR A 1 385 ? -5.988 -13.664 -3.088 1 65.69 385 THR A C 1
ATOM 3103 O O . THR A 1 385 ? -6.156 -14.688 -3.754 1 65.69 385 THR A O 1
ATOM 3106 N N . THR A 1 386 ? -4.832 -13.055 -2.943 1 64 386 THR A N 1
ATOM 3107 C CA . THR A 1 386 ? -3.705 -13.531 -3.738 1 64 386 THR A CA 1
ATOM 3108 C C . THR A 1 386 ? -2.838 -14.492 -2.93 1 64 386 THR A C 1
ATOM 3110 O O . THR A 1 386 ? -1.979 -15.18 -3.484 1 64 386 THR A O 1
ATOM 3113 N N . ARG A 1 387 ? -3.045 -14.414 -1.625 1 65.31 387 ARG A N 1
ATOM 3114 C CA . ARG A 1 387 ? -2.326 -15.336 -0.75 1 65.31 387 ARG A CA 1
ATOM 3115 C C . ARG A 1 387 ? -3.26 -16.406 -0.201 1 65.31 387 ARG A C 1
ATOM 3117 O O . ARG A 1 387 ? -3.781 -16.281 0.909 1 65.31 387 ARG A O 1
ATOM 3124 N N . TRP A 1 388 ? -3.283 -17.391 -0.752 1 73.25 388 TRP A N 1
ATOM 3125 C CA . TRP A 1 388 ? -4.344 -18.375 -0.563 1 73.25 388 TRP A CA 1
ATOM 3126 C C . TRP A 1 388 ? -4.262 -19 0.823 1 73.25 388 TRP A C 1
ATOM 3128 O O . TRP A 1 388 ? -5.289 -19.25 1.459 1 73.25 388 TRP A O 1
ATOM 3138 N N . ASN A 1 389 ? -3.039 -19.141 1.312 1 79.44 389 ASN A N 1
ATOM 3139 C CA . ASN A 1 389 ? -2.891 -19.766 2.619 1 79.44 389 ASN A CA 1
ATOM 3140 C C . ASN A 1 389 ? -3.242 -18.812 3.75 1 79.44 389 ASN A C 1
ATOM 3142 O O . ASN A 1 389 ? -3.289 -19.203 4.914 1 79.44 389 ASN A O 1
ATOM 3146 N N . SER A 1 390 ? -3.576 -17.625 3.398 1 81.62 390 SER A N 1
ATOM 3147 C CA . SER A 1 390 ? -3.887 -16.625 4.418 1 81.62 390 SER A CA 1
ATOM 3148 C C . SER A 1 390 ? -5.203 -16.953 5.117 1 81.62 390 SER A C 1
ATOM 3150 O O . SER A 1 390 ? -5.426 -16.516 6.254 1 81.62 390 SER A O 1
ATOM 3152 N N . HIS A 1 391 ? -6.023 -17.734 4.523 1 82 391 HIS A N 1
ATOM 3153 C CA . HIS A 1 391 ? -7.281 -18.125 5.156 1 82 391 HIS A CA 1
ATOM 3154 C C . HIS A 1 391 ? -7.031 -18.984 6.391 1 82 391 HIS A C 1
ATOM 3156 O O . HIS A 1 391 ? -7.676 -18.797 7.426 1 82 391 HIS A O 1
ATOM 3162 N N . TYR A 1 392 ? -6.168 -19.906 6.156 1 86.25 392 TYR A N 1
ATOM 3163 C CA . TYR A 1 392 ? -5.805 -20.75 7.293 1 86.25 392 TYR A CA 1
ATOM 3164 C C . TYR A 1 392 ? -5.176 -19.922 8.406 1 86.25 392 TYR A C 1
ATOM 3166 O O . TYR A 1 392 ? -5.547 -20.047 9.57 1 86.25 392 TYR A O 1
ATOM 3174 N N . TYR A 1 393 ? -4.289 -19.016 8.055 1 86.25 393 TYR A N 1
ATOM 3175 C CA . TYR A 1 393 ? -3.555 -18.234 9.039 1 86.25 393 TYR A CA 1
ATOM 3176 C C . TYR A 1 393 ? -4.48 -17.266 9.766 1 86.25 393 TYR A C 1
ATOM 3178 O O . TYR A 1 393 ? -4.25 -16.922 10.93 1 86.25 393 TYR A O 1
ATOM 3186 N N . CYS A 1 394 ? -5.402 -16.828 9.062 1 88.69 394 CYS A N 1
ATOM 3187 C CA . CYS A 1 394 ? -6.387 -15.938 9.664 1 88.69 394 CYS A CA 1
ATOM 3188 C C . CYS A 1 394 ? -7.051 -16.594 10.867 1 88.69 394 CYS A C 1
ATOM 3190 O O . CYS A 1 394 ? -7.039 -16.047 11.969 1 88.69 394 CYS A O 1
ATOM 3192 N N . PHE A 1 395 ? -7.492 -17.828 10.758 1 91.56 395 PHE A N 1
ATOM 3193 C CA . PHE A 1 395 ? -8.211 -18.516 11.82 1 91.56 395 PHE A CA 1
ATOM 3194 C C . PHE A 1 395 ? -7.242 -19.094 12.844 1 91.56 395 PHE A C 1
ATOM 3196 O O . PHE A 1 395 ? -7.535 -19.125 14.039 1 91.56 395 PHE A O 1
ATOM 3203 N N . ALA A 1 396 ? -6.094 -19.5 12.383 1 91.19 396 ALA A N 1
ATOM 3204 C CA . ALA A 1 396 ? -5.074 -20.016 13.289 1 91.19 396 ALA A CA 1
ATOM 3205 C C . ALA A 1 396 ? -4.598 -18.938 14.25 1 91.19 396 ALA A C 1
ATOM 3207 O O . ALA A 1 396 ? -4.418 -19.188 15.445 1 91.19 396 ALA A O 1
ATOM 3208 N N . SER A 1 397 ? -4.391 -17.766 13.734 1 90.88 397 SER A N 1
ATOM 3209 C CA . SER A 1 397 ? -3.934 -16.656 14.57 1 90.88 397 SER A CA 1
ATOM 3210 C C . SER A 1 397 ? -4.996 -16.266 15.594 1 90.88 397 SER A C 1
ATOM 3212 O O . SER A 1 397 ? -4.668 -15.938 16.734 1 90.88 397 SER A O 1
ATOM 3214 N N . LEU A 1 398 ? -6.172 -16.297 15.156 1 92.81 398 LEU A N 1
ATOM 3215 C CA . LEU A 1 398 ? -7.277 -15.969 16.062 1 92.81 398 LEU A CA 1
ATOM 3216 C C . LEU A 1 398 ? -7.367 -16.984 17.188 1 92.81 398 LEU A C 1
ATOM 3218 O O . LEU A 1 398 ? -7.562 -16.609 18.344 1 92.81 398 LEU A O 1
ATOM 3222 N N . LEU A 1 399 ? -7.234 -18.297 16.906 1 93.5 399 LEU A N 1
ATOM 3223 C CA . LEU A 1 399 ? -7.289 -19.359 17.906 1 93.5 399 LEU A CA 1
ATOM 3224 C C . LEU A 1 399 ? -6.129 -19.234 18.891 1 93.5 399 LEU A C 1
ATOM 3226 O O . LEU A 1 399 ? -6.297 -19.453 20.094 1 93.5 399 LEU A O 1
ATOM 3230 N N . LYS A 1 400 ? -5.016 -18.844 18.391 1 91.5 400 LYS A N 1
ATOM 3231 C CA . LYS A 1 400 ? -3.834 -18.688 19.234 1 91.5 400 LYS A CA 1
ATOM 3232 C C . LYS A 1 400 ? -4 -17.516 20.203 1 91.5 400 LYS A C 1
ATOM 3234 O O . LYS A 1 400 ? -3.404 -17.516 21.281 1 91.5 400 LYS A O 1
ATOM 3239 N N . THR A 1 401 ? -4.824 -16.578 19.844 1 93.38 401 THR A N 1
ATOM 3240 C CA . THR A 1 401 ? -5.016 -15.375 20.656 1 93.38 401 THR A CA 1
ATOM 3241 C C . THR A 1 401 ? -6.277 -15.492 21.5 1 93.38 401 THR A C 1
ATOM 3243 O O . THR A 1 401 ? -6.715 -14.508 22.109 1 93.38 401 THR A O 1
ATOM 3246 N N . LYS A 1 402 ? -6.887 -16.625 21.578 1 93.88 402 LYS A N 1
ATOM 3247 C CA . LYS A 1 402 ? -8.18 -16.828 22.219 1 93.88 402 LYS A CA 1
ATOM 3248 C C . LYS A 1 402 ? -8.141 -16.406 23.688 1 93.88 402 LYS A C 1
ATOM 3250 O O . LYS A 1 402 ? -9.008 -15.672 24.156 1 93.88 402 LYS A O 1
ATOM 3255 N N . ALA A 1 403 ? -7.121 -16.812 24.391 1 92.69 403 ALA A N 1
ATOM 3256 C CA . ALA A 1 403 ? -7.027 -16.516 25.828 1 92.69 403 ALA A CA 1
ATOM 3257 C C . ALA A 1 403 ? -6.887 -15.016 26.062 1 92.69 403 ALA A C 1
ATOM 3259 O O . ALA A 1 403 ? -7.543 -14.453 26.938 1 92.69 403 ALA A O 1
ATOM 3260 N N . ALA A 1 404 ? -6.023 -14.391 25.312 1 93.69 404 ALA A N 1
ATOM 3261 C CA . ALA A 1 404 ? -5.828 -12.945 25.438 1 93.69 404 ALA A CA 1
ATOM 3262 C C . ALA A 1 404 ? -7.109 -12.188 25.109 1 93.69 404 ALA A C 1
ATOM 3264 O O . ALA A 1 404 ? -7.434 -11.188 25.766 1 93.69 404 ALA A O 1
ATOM 3265 N N . LEU A 1 405 ? -7.812 -12.625 24.109 1 93.75 405 LEU A N 1
ATOM 3266 C CA . LEU A 1 405 ? -9.062 -11.992 23.703 1 93.75 405 LEU A CA 1
ATOM 3267 C C . LEU A 1 405 ? -10.117 -12.133 24.797 1 93.75 405 LEU A C 1
ATOM 3269 O O . LEU A 1 405 ? -10.859 -11.188 25.078 1 93.75 405 LEU A O 1
ATOM 3273 N N . ARG A 1 406 ? -10.234 -13.258 25.391 1 91.94 406 ARG A N 1
ATOM 3274 C CA . ARG A 1 406 ? -11.203 -13.492 26.453 1 91.94 406 ARG A CA 1
ATOM 3275 C C . ARG A 1 406 ? -10.883 -12.641 27.672 1 91.94 406 ARG A C 1
ATOM 3277 O O . ARG A 1 406 ? -11.781 -12.094 28.312 1 91.94 406 ARG A O 1
ATOM 3284 N N . ASN A 1 407 ? -9.578 -12.539 28 1 91.31 407 ASN A N 1
ATOM 3285 C CA . ASN A 1 407 ? -9.172 -11.68 29.094 1 91.31 407 ASN A CA 1
ATOM 3286 C C . ASN A 1 407 ? -9.547 -10.219 28.844 1 91.31 407 ASN A C 1
ATOM 3288 O O . ASN A 1 407 ? -10.062 -9.539 29.734 1 91.31 407 ASN A O 1
ATOM 3292 N N . LEU A 1 408 ? -9.219 -9.789 27.641 1 90 408 LEU A N 1
ATOM 3293 C CA . LEU A 1 408 ? -9.539 -8.414 27.281 1 90 408 LEU A CA 1
ATOM 3294 C C . LEU A 1 408 ? -11.047 -8.18 27.328 1 90 408 LEU A C 1
ATOM 3296 O O . LEU A 1 408 ? -11.5 -7.137 27.797 1 90 408 LEU A O 1
ATOM 3300 N N . ALA A 1 409 ? -11.758 -9.133 26.812 1 87.56 409 ALA A N 1
ATOM 3301 C CA . ALA A 1 409 ? -13.211 -9.023 26.797 1 87.56 409 ALA A CA 1
ATOM 3302 C C . ALA A 1 409 ? -13.773 -8.938 28.219 1 87.56 409 ALA A C 1
ATOM 3304 O O . ALA A 1 409 ? -14.727 -8.195 28.469 1 87.56 409 ALA A O 1
AT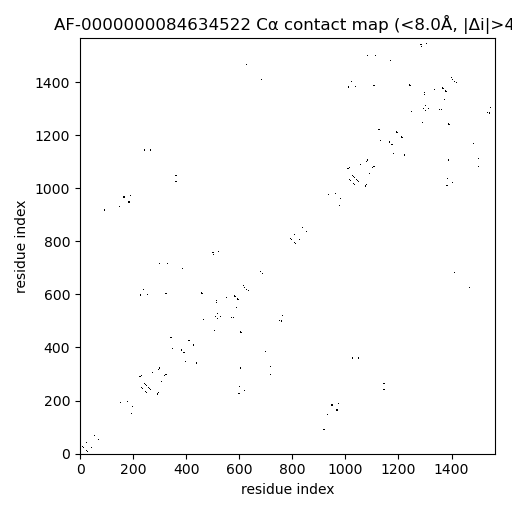OM 3305 N N . THR A 1 410 ? -13.25 -9.672 29.125 1 86.44 410 THR A N 1
ATOM 3306 C CA . THR A 1 410 ? -13.672 -9.641 30.531 1 86.44 410 THR A CA 1
ATOM 3307 C C . THR A 1 410 ? -13.422 -8.266 31.141 1 86.44 410 THR A C 1
ATOM 3309 O O . THR A 1 410 ? -14.266 -7.738 31.859 1 86.44 410 THR A O 1
ATOM 3312 N N . LYS A 1 411 ? -12.297 -7.68 30.828 1 83.44 411 LYS A N 1
ATOM 3313 C CA . LYS A 1 411 ? -11.961 -6.355 31.344 1 83.44 411 LYS A CA 1
ATOM 3314 C C . LYS A 1 411 ? -12.891 -5.289 30.766 1 83.44 411 LYS A C 1
ATOM 3316 O O . LYS A 1 411 ? -13.234 -4.324 31.453 1 83.44 411 LYS A O 1
ATOM 3321 N N . ILE A 1 412 ? -13.148 -5.473 29.5 1 79.5 412 ILE A N 1
ATOM 3322 C CA . ILE A 1 412 ? -14.047 -4.52 28.844 1 79.5 412 ILE A CA 1
ATOM 3323 C C . ILE A 1 412 ? -15.445 -4.633 29.438 1 79.5 412 ILE A C 1
ATOM 3325 O O . ILE A 1 412 ? -16.109 -3.617 29.672 1 79.5 412 ILE A O 1
ATOM 3329 N N . ASP A 1 413 ? -15.852 -5.867 29.594 1 72.44 413 ASP A N 1
ATOM 3330 C CA . ASP A 1 413 ? -17.188 -6.125 30.109 1 72.44 413 ASP A CA 1
ATOM 3331 C C . ASP A 1 413 ? -17.344 -5.574 31.531 1 72.44 413 ASP A C 1
ATOM 3333 O O . ASP A 1 413 ? -18.406 -5.07 31.891 1 72.44 413 ASP A O 1
ATOM 3337 N N . GLU A 1 414 ? -16.328 -5.723 32.344 1 68.69 414 GLU A N 1
ATOM 3338 C CA . GLU A 1 414 ? -16.359 -5.238 33.719 1 68.69 414 GLU A CA 1
ATOM 3339 C C . GLU A 1 414 ? -16.375 -3.713 33.75 1 68.69 414 GLU A C 1
ATOM 3341 O O . GLU A 1 414 ? -16.953 -3.125 34.656 1 68.69 414 GLU A O 1
ATOM 3346 N N . ASN A 1 415 ? -15.57 -3.283 32.844 1 65.44 415 ASN A N 1
ATOM 3347 C CA . ASN A 1 415 ? -15.523 -1.825 32.844 1 65.44 415 ASN A CA 1
ATOM 3348 C C . ASN A 1 415 ? -16.641 -1.222 32 1 65.44 415 ASN A C 1
ATOM 3350 O O . ASN A 1 415 ? -17.312 -1.932 31.234 1 65.44 415 ASN A O 1
ATOM 3354 N N . ILE A 1 416 ? -16.875 0.127 31.719 1 55.16 416 ILE A N 1
ATOM 3355 C CA . ILE A 1 416 ? -17.984 0.979 31.312 1 55.16 416 ILE A CA 1
ATOM 3356 C C . ILE A 1 416 ? -18.141 0.912 29.781 1 55.16 416 ILE A C 1
ATOM 3358 O O . ILE A 1 416 ? -17.312 1.427 29.047 1 55.16 416 ILE A O 1
ATOM 3362 N N . ILE A 1 417 ? -18.453 -0.23 29.156 1 53.41 417 ILE A N 1
ATOM 3363 C CA . ILE A 1 417 ? -18.812 -0.016 27.75 1 53.41 417 ILE A CA 1
ATOM 3364 C C . ILE A 1 417 ? -19.906 1.036 27.656 1 53.41 417 ILE A C 1
ATOM 3366 O O . ILE A 1 417 ? -20.984 0.873 28.234 1 53.41 417 ILE A O 1
ATOM 3370 N N . PRO A 1 418 ? -19.484 2.166 27.344 1 50.22 418 PRO A N 1
ATOM 3371 C CA . PRO A 1 418 ? -20.656 3.02 27.172 1 50.22 418 PRO A CA 1
ATOM 3372 C C . PRO A 1 418 ? -21.75 2.359 26.328 1 50.22 418 PRO A C 1
ATOM 3374 O O . PRO A 1 418 ? -21.453 1.467 25.531 1 50.22 418 PRO A O 1
ATOM 3377 N N . ASP A 1 419 ? -22.969 2.371 26.719 1 44.94 419 ASP A N 1
ATOM 3378 C CA . ASP A 1 419 ? -24.203 1.8 26.172 1 44.94 419 ASP A CA 1
ATOM 3379 C C . ASP A 1 419 ? -24.188 1.839 24.641 1 44.94 419 ASP A C 1
ATOM 3381 O O . ASP A 1 419 ? -24.75 0.959 23.984 1 44.94 419 ASP A O 1
ATOM 3385 N N . ASN A 1 420 ? -23.609 2.857 24.016 1 45.06 420 ASN A N 1
ATOM 3386 C CA . ASN A 1 420 ? -23.859 3.111 22.594 1 45.06 420 ASN A CA 1
ATOM 3387 C C . ASN A 1 420 ? -22.953 2.27 21.719 1 45.06 420 ASN A C 1
ATOM 3389 O O . ASN A 1 420 ? -22.875 2.496 20.5 1 45.06 420 ASN A O 1
ATOM 3393 N N . GLN A 1 421 ? -22.188 1.354 22.344 1 58.34 421 GLN A N 1
ATOM 3394 C CA . GLN A 1 421 ? -21.281 0.732 21.391 1 58.34 421 GLN A CA 1
ATOM 3395 C C . GLN A 1 421 ? -21.688 -0.703 21.078 1 58.34 421 GLN A C 1
ATOM 3397 O O . GLN A 1 421 ? -21.047 -1.653 21.531 1 58.34 421 GLN A O 1
ATOM 3402 N N . ASP A 1 422 ? -22.906 -0.832 20.391 1 59.66 422 ASP A N 1
ATOM 3403 C CA . ASP A 1 422 ? -23.516 -2.086 19.938 1 59.66 422 ASP A CA 1
ATOM 3404 C C . ASP A 1 422 ? -22.484 -2.969 19.234 1 59.66 422 ASP A C 1
ATOM 3406 O O . ASP A 1 422 ? -22.469 -4.184 19.438 1 59.66 422 ASP A O 1
ATOM 3410 N N . PHE A 1 423 ? -21.703 -2.389 18.578 1 65.88 423 PHE A N 1
ATOM 3411 C CA . PHE A 1 423 ? -20.734 -3.162 17.812 1 65.88 423 PHE A CA 1
ATOM 3412 C C . PHE A 1 423 ? -19.75 -3.885 18.734 1 65.88 423 PHE A C 1
ATOM 3414 O O . PHE A 1 423 ? -19.469 -5.066 18.547 1 65.88 423 PHE A O 1
ATOM 3421 N N . LEU A 1 424 ? -19.422 -3.297 19.828 1 72.69 424 LEU A N 1
ATOM 3422 C CA . LEU A 1 424 ? -18.484 -3.902 20.781 1 72.69 424 LEU A CA 1
ATOM 3423 C C . LEU A 1 424 ? -19.156 -5.031 21.547 1 72.69 424 LEU A C 1
ATOM 3425 O O . LEU A 1 424 ? -18.516 -6.047 21.844 1 72.69 424 LEU A O 1
ATOM 3429 N N . ARG A 1 425 ? -20.453 -4.879 21.688 1 75.62 425 ARG A N 1
ATOM 3430 C CA . ARG A 1 425 ? -21.188 -5.918 22.391 1 75.62 425 ARG A CA 1
ATOM 3431 C C . ARG A 1 425 ? -21.297 -7.188 21.562 1 75.62 425 ARG A C 1
ATOM 3433 O O . ARG A 1 425 ? -21.156 -8.297 22.078 1 75.62 425 ARG A O 1
ATOM 3440 N N . LYS A 1 426 ? -21.531 -6.883 20.281 1 79.31 426 LYS A N 1
ATOM 3441 C CA . LYS A 1 426 ? -21.609 -8.023 19.375 1 79.31 426 LYS A CA 1
ATOM 3442 C C . LYS A 1 426 ? -20.281 -8.773 19.328 1 79.31 426 LYS A C 1
ATOM 3444 O O . LYS A 1 426 ? -20.25 -10.008 19.281 1 79.31 426 LYS A O 1
ATOM 3449 N N . LEU A 1 427 ? -19.234 -8.055 19.375 1 82.25 427 LEU A N 1
ATOM 3450 C CA . LEU A 1 427 ? -17.906 -8.664 19.328 1 82.25 427 LEU A CA 1
ATOM 3451 C C . LEU A 1 427 ? -17.625 -9.438 20.625 1 82.25 427 LEU A C 1
ATOM 3453 O O . LEU A 1 427 ? -17.062 -10.531 20.578 1 82.25 427 LEU A O 1
ATOM 3457 N N . LEU A 1 428 ? -18.156 -8.93 21.719 1 84.25 428 LEU A N 1
ATOM 3458 C CA . LEU A 1 428 ? -17.953 -9.586 23.016 1 84.25 428 LEU A CA 1
ATOM 3459 C C . LEU A 1 428 ? -18.75 -10.883 23.094 1 84.25 428 LEU A C 1
ATOM 3461 O O . LEU A 1 428 ? -18.281 -11.883 23.625 1 84.25 428 LEU A O 1
ATOM 3465 N N . THR A 1 429 ? -19.906 -10.812 22.422 1 86.12 429 THR A N 1
ATOM 3466 C CA . THR A 1 429 ? -20.734 -12.008 22.422 1 86.12 429 THR A CA 1
ATOM 3467 C C . THR A 1 429 ? -20.047 -13.148 21.688 1 86.12 429 THR A C 1
ATOM 3469 O O . THR A 1 429 ? -20.094 -14.305 22.109 1 86.12 429 THR A O 1
ATOM 3472 N N . CYS A 1 430 ? -19.406 -12.836 20.641 1 89.38 430 CYS A N 1
ATOM 3473 C CA . CYS A 1 430 ? -18.688 -13.836 19.875 1 89.38 430 CYS A CA 1
ATOM 3474 C C . CYS A 1 430 ? -17.531 -14.406 20.688 1 89.38 430 CYS A C 1
ATOM 3476 O O . CYS A 1 430 ? -17.328 -15.617 20.719 1 89.38 430 CYS A O 1
ATOM 3478 N N . ILE A 1 431 ? -16.844 -13.602 21.406 1 91.81 431 ILE A N 1
ATOM 3479 C CA . ILE A 1 431 ? -15.641 -13.992 22.125 1 91.81 431 ILE A CA 1
ATOM 3480 C C . ILE A 1 431 ? -16.016 -14.906 23.281 1 91.81 431 ILE A C 1
ATOM 3482 O O . ILE A 1 431 ? -15.273 -15.844 23.609 1 91.81 431 ILE A O 1
ATOM 3486 N N . PHE A 1 432 ? -17.203 -14.703 23.844 1 91.25 432 PHE A N 1
ATOM 3487 C CA . PHE A 1 432 ? -17.594 -15.492 25.016 1 91.25 432 PHE A CA 1
ATOM 3488 C C . PHE A 1 432 ? -18.312 -16.766 24.594 1 91.25 432 PHE A C 1
ATOM 3490 O O . PHE A 1 432 ? -18.5 -17.672 25.406 1 91.25 432 PHE A O 1
ATOM 3497 N N . ASP A 1 433 ? -18.672 -16.891 23.297 1 91.94 433 ASP A N 1
ATOM 3498 C CA . ASP A 1 433 ? -19.422 -18.047 22.812 1 91.94 433 ASP A CA 1
ATOM 3499 C C . ASP A 1 433 ? -18.484 -19.219 22.5 1 91.94 433 ASP A C 1
ATOM 3501 O O . ASP A 1 433 ? -17.75 -19.188 21.516 1 91.94 433 ASP A O 1
ATOM 3505 N N . ASN A 1 434 ? -18.578 -20.266 23.25 1 92.88 434 ASN A N 1
ATOM 3506 C CA . ASN A 1 434 ? -17.719 -21.422 23.047 1 92.88 434 ASN A CA 1
ATOM 3507 C C . ASN A 1 434 ? -18.078 -22.172 21.75 1 92.88 434 ASN A C 1
ATOM 3509 O O . ASN A 1 434 ? -17.219 -22.797 21.141 1 92.88 434 ASN A O 1
ATOM 3513 N N . ASN A 1 435 ? -19.297 -22.094 21.391 1 92.19 435 ASN A N 1
ATOM 3514 C CA . ASN A 1 435 ? -19.703 -22.719 20.141 1 92.19 435 ASN A CA 1
ATOM 3515 C C . ASN A 1 435 ? -19.062 -22.047 18.938 1 92.19 435 ASN A C 1
ATOM 3517 O O . ASN A 1 435 ? -18.703 -22.719 17.953 1 92.19 435 ASN A O 1
ATOM 3521 N N . TRP A 1 436 ? -18.938 -20.75 19.094 1 94.81 436 TRP A N 1
ATOM 3522 C CA . TRP A 1 436 ? -18.281 -20 18.016 1 94.81 436 TRP A CA 1
ATOM 3523 C C . TRP A 1 436 ? -16.812 -20.422 17.891 1 94.81 436 TRP A C 1
ATOM 3525 O O . TRP A 1 436 ? -16.328 -20.672 16.781 1 94.81 436 TRP A O 1
ATOM 3535 N N . TRP A 1 437 ? -16.188 -20.656 19 1 95.19 437 TRP A N 1
ATOM 3536 C CA . TRP A 1 437 ? -14.789 -21.062 18.984 1 95.19 437 TRP A CA 1
ATOM 3537 C C . TRP A 1 437 ? -14.648 -22.484 18.453 1 95.19 437 TRP A C 1
ATOM 3539 O O . TRP A 1 437 ? -13.664 -22.812 17.766 1 95.19 437 TRP A O 1
ATOM 3549 N N . ASN A 1 438 ? -15.57 -23.281 18.703 1 93.69 438 ASN A N 1
ATOM 3550 C CA . ASN A 1 438 ? -15.555 -24.641 18.172 1 93.69 438 ASN A CA 1
ATOM 3551 C C . ASN A 1 438 ? -15.719 -24.656 16.656 1 93.69 438 ASN A C 1
ATOM 3553 O O . ASN A 1 438 ? -15.109 -25.469 15.969 1 93.69 438 ASN A O 1
ATOM 3557 N N . CYS A 1 439 ? -16.531 -23.734 16.203 1 94.12 439 CYS A N 1
ATOM 3558 C CA . CYS A 1 439 ? -16.688 -23.594 14.766 1 94.12 439 CYS A CA 1
ATOM 3559 C C . CYS A 1 439 ? -15.383 -23.141 14.117 1 94.12 439 CYS A C 1
ATOM 3561 O O . CYS A 1 439 ? -15 -23.656 13.062 1 94.12 439 CYS A O 1
ATOM 3563 N N . ILE A 1 440 ? -14.711 -22.219 14.781 1 94.81 440 ILE A N 1
ATOM 3564 C CA . ILE A 1 440 ? -13.445 -21.719 14.25 1 94.81 440 ILE A CA 1
ATOM 3565 C C . ILE A 1 440 ? -12.414 -22.844 14.25 1 94.81 440 ILE A C 1
ATOM 3567 O O . ILE A 1 440 ? -11.641 -22.984 13.297 1 94.81 440 ILE A O 1
ATOM 3571 N N . LYS A 1 441 ? -12.43 -23.609 15.25 1 93.5 441 LYS A N 1
ATOM 3572 C CA . LYS A 1 441 ? -11.516 -24.734 15.312 1 93.5 441 LYS A CA 1
ATOM 3573 C C . LYS A 1 441 ? -11.828 -25.766 14.227 1 93.5 441 LYS A C 1
ATOM 3575 O O . LYS A 1 441 ? -10.914 -26.344 13.625 1 93.5 441 LYS A O 1
ATOM 3580 N N . LYS A 1 442 ? -13.055 -25.984 14 1 93.12 442 LYS A N 1
ATOM 3581 C CA . LYS A 1 442 ? -13.477 -26.875 12.938 1 93.12 442 LYS A CA 1
ATOM 3582 C C . LYS A 1 442 ? -13.008 -26.375 11.57 1 93.12 442 LYS A C 1
ATOM 3584 O O . LYS A 1 442 ? -12.531 -27.172 10.75 1 93.12 442 LYS A O 1
ATOM 3589 N N . ILE A 1 443 ? -13.109 -25.078 11.383 1 92.69 443 ILE A N 1
ATOM 3590 C CA . ILE A 1 443 ? -12.664 -24.484 10.125 1 92.69 443 ILE A CA 1
ATOM 3591 C C . ILE A 1 443 ? -11.156 -24.656 9.977 1 92.69 443 ILE A C 1
ATOM 3593 O O . ILE A 1 443 ? -10.68 -25.062 8.914 1 92.69 443 ILE A O 1
ATOM 3597 N N . GLU A 1 444 ? -10.461 -24.375 11.031 1 91.62 444 GLU A N 1
ATOM 3598 C CA . GLU A 1 444 ? -9.008 -24.5 11.008 1 91.62 444 GLU A CA 1
ATOM 3599 C C . GLU A 1 444 ? -8.578 -25.922 10.68 1 91.62 444 GLU A C 1
ATOM 3601 O O . GLU A 1 444 ? -7.68 -26.141 9.867 1 91.62 444 GLU A O 1
ATOM 3606 N N . THR A 1 445 ? -9.234 -26.891 11.219 1 90.69 445 THR A N 1
ATOM 3607 C CA . THR A 1 445 ? -8.906 -28.297 11.008 1 90.69 445 THR A CA 1
ATOM 3608 C C . THR A 1 445 ? -9.234 -28.719 9.578 1 90.69 445 THR A C 1
ATOM 3610 O O . THR A 1 445 ? -8.461 -29.438 8.953 1 90.69 445 THR A O 1
ATOM 3613 N N . LEU A 1 446 ? -10.312 -28.234 9.148 1 90.75 446 LEU A N 1
ATOM 3614 C CA . LEU A 1 446 ? -10.75 -28.562 7.797 1 90.75 446 LEU A CA 1
ATOM 3615 C C . LEU A 1 446 ? -9.812 -27.969 6.758 1 90.75 446 LEU A C 1
ATOM 3617 O O . LEU A 1 446 ? -9.641 -28.531 5.672 1 90.75 446 LEU A O 1
ATOM 3621 N N . LEU A 1 447 ? -9.172 -26.844 7.07 1 91.88 447 LEU A N 1
ATOM 3622 C CA . LEU A 1 447 ? -8.367 -26.109 6.098 1 91.88 447 LEU A CA 1
ATOM 3623 C C . LEU A 1 447 ? -6.965 -26.703 6.004 1 91.88 447 LEU A C 1
ATOM 3625 O O . LEU A 1 447 ? -6.254 -26.484 5.023 1 91.88 447 LEU A O 1
ATOM 3629 N N . VAL A 1 448 ? -6.562 -27.516 6.902 1 90.12 448 VAL A N 1
ATOM 3630 C CA . VAL A 1 448 ? -5.191 -28 7.004 1 90.12 448 VAL A CA 1
ATOM 3631 C C . VAL A 1 448 ? -4.836 -28.812 5.766 1 90.12 448 VAL A C 1
ATOM 3633 O O . VAL A 1 448 ? -3.834 -28.547 5.102 1 90.12 448 VAL A O 1
ATOM 3636 N N . PRO A 1 449 ? -5.668 -29.797 5.387 1 91.06 449 PRO A N 1
ATOM 3637 C CA . PRO A 1 449 ? -5.293 -30.594 4.215 1 91.06 449 PRO A CA 1
ATOM 3638 C C . PRO A 1 449 ? -5.273 -29.766 2.928 1 91.06 449 PRO A C 1
ATOM 3640 O O . PRO A 1 449 ? -4.43 -29.984 2.059 1 91.06 449 PRO A O 1
ATOM 3643 N N . TYR A 1 450 ? -6.172 -28.828 2.799 1 91.75 450 TYR A N 1
ATOM 3644 C CA . TYR A 1 450 ? -6.203 -27.969 1.616 1 91.75 450 TYR A CA 1
ATOM 3645 C C . TYR A 1 450 ? -4.957 -27.094 1.542 1 91.75 450 TYR A C 1
ATOM 3647 O O . TYR A 1 450 ? -4.359 -26.953 0.474 1 91.75 450 TYR A O 1
ATOM 3655 N N . CYS A 1 451 ? -4.543 -26.578 2.666 1 88.75 451 CYS A N 1
ATOM 3656 C CA . CYS A 1 451 ? -3.379 -25.703 2.717 1 88.75 451 CYS A CA 1
ATOM 3657 C C . CYS A 1 451 ? -2.1 -26.484 2.42 1 88.75 451 CYS A C 1
ATOM 3659 O O . CYS A 1 451 ? -1.211 -25.984 1.729 1 88.75 451 CYS A O 1
ATOM 3661 N N . ALA A 1 452 ? -2.051 -27.609 2.934 1 88.75 452 ALA A N 1
ATOM 3662 C CA . ALA A 1 452 ? -0.889 -28.453 2.668 1 88.75 452 ALA A CA 1
ATOM 3663 C C . ALA A 1 452 ? -0.773 -28.781 1.18 1 88.75 452 ALA A C 1
ATOM 3665 O O . ALA A 1 452 ? 0.323 -28.734 0.614 1 88.75 452 ALA A O 1
ATOM 3666 N N . THR A 1 453 ? -1.853 -29.109 0.599 1 91.38 453 THR A N 1
ATOM 3667 C CA . THR A 1 453 ? -1.89 -29.422 -0.827 1 91.38 453 THR A CA 1
ATOM 3668 C C . THR A 1 453 ? -1.543 -28.188 -1.656 1 91.38 453 THR A C 1
ATOM 3670 O O . THR A 1 453 ? -0.782 -28.266 -2.621 1 91.38 453 THR A O 1
ATOM 3673 N N . LEU A 1 454 ? -2.092 -27.109 -1.244 1 88.75 454 LEU A N 1
ATOM 3674 C CA . LEU A 1 454 ? -1.832 -25.859 -1.957 1 88.75 454 LEU A CA 1
ATOM 3675 C C . LEU A 1 454 ? -0.35 -25.5 -1.911 1 88.75 454 LEU A C 1
ATOM 3677 O O . LEU A 1 454 ? 0.213 -25.047 -2.906 1 88.75 454 LEU A O 1
ATOM 3681 N N . ASN A 1 455 ? 0.272 -25.703 -0.81 1 85.81 455 ASN A N 1
ATOM 3682 C CA . ASN A 1 455 ? 1.696 -25.422 -0.662 1 85.81 455 ASN A CA 1
ATOM 3683 C C . ASN A 1 455 ? 2.535 -26.266 -1.612 1 85.81 455 ASN A C 1
ATOM 3685 O O . ASN A 1 455 ? 3.541 -25.797 -2.146 1 85.81 455 ASN A O 1
ATOM 3689 N N . LYS A 1 456 ? 2.064 -27.391 -1.85 1 88.19 456 LYS A N 1
ATOM 3690 C CA . LYS A 1 456 ? 2.793 -28.281 -2.736 1 88.19 456 LYS A CA 1
ATOM 3691 C C . LYS A 1 456 ? 2.555 -27.938 -4.199 1 88.19 456 LYS A C 1
ATOM 3693 O O . LYS A 1 456 ? 3.494 -27.906 -5 1 88.19 456 LYS A O 1
ATOM 3698 N N . LEU A 1 457 ? 1.349 -27.656 -4.5 1 91.44 457 LEU A N 1
ATOM 3699 C CA . LEU A 1 457 ? 0.98 -27.453 -5.895 1 91.44 457 LEU A CA 1
ATOM 3700 C C . LEU A 1 457 ? 1.45 -26.094 -6.383 1 91.44 457 LEU A C 1
ATOM 3702 O O . LEU A 1 457 ? 1.577 -25.859 -7.59 1 91.44 457 LEU A O 1
ATOM 3706 N N . GLN A 1 458 ? 1.713 -25.219 -5.492 1 87.81 458 GLN A N 1
ATOM 3707 C CA . GLN A 1 458 ? 2.148 -23.891 -5.887 1 87.81 458 GLN A CA 1
ATOM 3708 C C . GLN A 1 458 ? 3.65 -23.844 -6.152 1 87.81 458 GLN A C 1
ATOM 3710 O O . GLN A 1 458 ? 4.16 -22.891 -6.73 1 87.81 458 GLN A O 1
ATOM 3715 N N . ARG A 1 459 ? 4.246 -24.875 -5.836 1 84.38 459 ARG A N 1
ATOM 3716 C CA . ARG A 1 459 ? 5.68 -24.938 -6.094 1 84.38 459 ARG A CA 1
ATOM 3717 C C . ARG A 1 459 ? 5.961 -25.031 -7.59 1 84.38 459 ARG A C 1
ATOM 3719 O O . ARG A 1 459 ? 5.168 -25.594 -8.344 1 84.38 459 ARG A O 1
ATOM 3726 N N . GLN A 1 460 ? 7.051 -24.562 -7.977 1 80.38 460 GLN A N 1
ATOM 3727 C CA . GLN A 1 460 ? 7.422 -24.516 -9.383 1 80.38 460 GLN A CA 1
ATOM 3728 C C . GLN A 1 460 ? 7.715 -25.922 -9.914 1 80.38 460 GLN A C 1
ATOM 3730 O O . GLN A 1 460 ? 7.496 -26.203 -11.094 1 80.38 460 GLN A O 1
ATOM 3735 N N . ASN A 1 461 ? 8.117 -26.766 -9.047 1 82.12 461 ASN A N 1
ATOM 3736 C CA . ASN A 1 461 ? 8.539 -28.078 -9.5 1 82.12 461 ASN A CA 1
ATOM 3737 C C . ASN A 1 461 ? 7.418 -29.109 -9.375 1 82.12 461 ASN A C 1
ATOM 3739 O O . ASN A 1 461 ? 7.648 -30.312 -9.539 1 82.12 461 ASN A O 1
ATOM 3743 N N . SER A 1 462 ? 6.262 -28.656 -9.203 1 90.06 462 SER A N 1
ATOM 3744 C CA . SER A 1 462 ? 5.141 -29.594 -9.086 1 90.06 462 SER A CA 1
ATOM 3745 C C . SER A 1 462 ? 4.766 -30.172 -10.453 1 90.06 462 SER A C 1
ATOM 3747 O O . SER A 1 462 ? 4.789 -29.453 -11.461 1 90.06 462 SER A O 1
ATOM 3749 N N . ARG A 1 463 ? 4.457 -31.469 -10.414 1 93.44 463 ARG A N 1
ATOM 3750 C CA . ARG A 1 463 ? 4.145 -32.188 -11.648 1 93.44 463 ARG A CA 1
ATOM 3751 C C . ARG A 1 463 ? 2.77 -32.844 -11.562 1 93.44 463 ARG A C 1
ATOM 3753 O O . ARG A 1 463 ? 2.115 -32.781 -10.523 1 93.44 463 ARG A O 1
ATOM 3760 N N . LEU A 1 464 ? 2.383 -33.531 -12.578 1 95.06 464 LEU A N 1
ATOM 3761 C CA . LEU A 1 464 ? 1.027 -34.031 -12.727 1 95.06 464 LEU A CA 1
ATOM 3762 C C . LEU A 1 464 ? 0.75 -35.125 -11.703 1 95.06 464 LEU A C 1
ATOM 3764 O O . LEU A 1 464 ? -0.364 -35.25 -11.188 1 95.06 464 LEU A O 1
ATOM 3768 N N . HIS A 1 465 ? 1.703 -35.969 -11.414 1 93.31 465 HIS A N 1
ATOM 3769 C CA . HIS A 1 465 ? 1.468 -37.062 -10.477 1 93.31 465 HIS A CA 1
ATOM 3770 C C . HIS A 1 465 ? 1.146 -36.531 -9.086 1 93.31 465 HIS A C 1
ATOM 3772 O O . HIS A 1 465 ? 0.406 -37.156 -8.328 1 93.31 465 HIS A O 1
ATOM 3778 N N . GLU A 1 466 ? 1.659 -35.406 -8.812 1 93.5 466 GLU A N 1
ATOM 3779 C CA . GLU A 1 466 ? 1.413 -34.812 -7.504 1 93.5 466 GLU A CA 1
ATOM 3780 C C . GLU A 1 466 ? -0.018 -34.281 -7.395 1 93.5 466 GLU A C 1
ATOM 3782 O O . GLU A 1 466 ? -0.601 -34.281 -6.309 1 93.5 466 GLU A O 1
ATOM 3787 N N . VAL A 1 467 ? -0.542 -33.844 -8.523 1 95.62 467 VAL A N 1
ATOM 3788 C CA . VAL A 1 467 ? -1.922 -33.375 -8.539 1 95.62 467 VAL A CA 1
ATOM 3789 C C . VAL A 1 467 ? -2.859 -34.5 -8.102 1 95.62 467 VAL A C 1
ATOM 3791 O O . VAL A 1 467 ? -3.662 -34.312 -7.18 1 95.62 467 VAL A O 1
ATOM 3794 N N . LEU A 1 468 ? -2.701 -35.625 -8.734 1 94.06 468 LEU A N 1
ATOM 3795 C CA . LEU A 1 468 ? -3.557 -36.75 -8.414 1 94.06 468 LEU A CA 1
ATOM 3796 C C . LEU A 1 468 ? -3.322 -37.219 -6.98 1 94.06 468 LEU A C 1
ATOM 3798 O O . LEU A 1 468 ? -4.277 -37.5 -6.246 1 94.06 468 LEU A O 1
ATOM 3802 N N . HIS A 1 469 ? -2.113 -37.25 -6.648 1 91.62 469 HIS A N 1
ATOM 3803 C CA . HIS A 1 469 ? -1.747 -37.688 -5.305 1 91.62 469 HIS A CA 1
ATOM 3804 C C . HIS A 1 469 ? -2.363 -36.781 -4.242 1 91.62 469 HIS A C 1
ATOM 3806 O O . HIS A 1 469 ? -2.953 -37.25 -3.275 1 91.62 469 HIS A O 1
ATOM 3812 N N . LYS A 1 470 ? -2.266 -35.562 -4.434 1 92.88 470 LYS A N 1
ATOM 3813 C CA . LYS A 1 470 ? -2.666 -34.625 -3.41 1 92.88 470 LYS A CA 1
ATOM 3814 C C . LYS A 1 470 ? -4.184 -34.5 -3.338 1 92.88 470 LYS A C 1
ATOM 3816 O O . LYS A 1 470 ? -4.758 -34.406 -2.248 1 92.88 470 LYS A O 1
ATOM 3821 N N . PHE A 1 471 ? -4.816 -34.5 -4.457 1 94.38 471 PHE A N 1
ATOM 3822 C CA . PHE A 1 471 ? -6.273 -34.438 -4.434 1 94.38 471 PHE A CA 1
ATOM 3823 C C . PHE A 1 471 ? -6.836 -35.75 -3.861 1 94.38 471 PHE A C 1
ATOM 3825 O O . PHE A 1 471 ? -7.824 -35.719 -3.125 1 94.38 471 PHE A O 1
ATOM 3832 N N . GLY A 1 472 ? -6.188 -36.844 -4.211 1 92.5 472 GLY A N 1
ATOM 3833 C CA . GLY A 1 472 ? -6.578 -38.125 -3.613 1 92.5 472 GLY A CA 1
ATOM 3834 C C . GLY A 1 472 ? -6.438 -38.125 -2.104 1 92.5 472 GLY A C 1
ATOM 3835 O O . GLY A 1 472 ? -7.312 -38.625 -1.396 1 92.5 472 GLY A O 1
ATOM 3836 N N . ASN A 1 473 ? -5.414 -37.562 -1.657 1 90.62 473 ASN A N 1
ATOM 3837 C CA . ASN A 1 473 ? -5.164 -37.5 -0.222 1 90.62 473 ASN A CA 1
ATOM 3838 C C . ASN A 1 473 ? -6.203 -36.625 0.494 1 90.62 473 ASN A C 1
ATOM 3840 O O . ASN A 1 473 ? -6.625 -36.969 1.606 1 90.62 473 ASN A O 1
ATOM 3844 N N . VAL A 1 474 ? -6.586 -35.531 -0.089 1 93.56 474 VAL A N 1
ATOM 3845 C CA . VAL A 1 474 ? -7.598 -34.656 0.506 1 93.56 474 VAL A CA 1
ATOM 3846 C C . VAL A 1 474 ? -8.906 -35.438 0.676 1 93.56 474 VAL A C 1
ATOM 3848 O O . VAL A 1 474 ? -9.555 -35.344 1.719 1 93.56 474 VAL A O 1
ATOM 3851 N N . ILE A 1 475 ? -9.258 -36.219 -0.289 1 93.19 475 ILE A N 1
ATOM 3852 C CA . ILE A 1 475 ? -10.492 -37 -0.229 1 93.19 475 ILE A CA 1
ATOM 3853 C C . ILE A 1 475 ? -10.398 -38.031 0.887 1 93.19 475 ILE A C 1
ATOM 3855 O O . ILE A 1 475 ? -11.352 -38.219 1.649 1 93.19 475 ILE A O 1
ATOM 3859 N N . MET A 1 476 ? -9.281 -38.625 1.021 1 90.19 476 MET A N 1
ATOM 3860 C CA . MET A 1 476 ? -9.102 -39.625 2.061 1 90.19 476 MET A CA 1
ATOM 3861 C C . MET A 1 476 ? -9.234 -39.031 3.447 1 90.19 476 MET A C 1
ATOM 3863 O O . MET A 1 476 ? -9.844 -39.594 4.34 1 90.19 476 MET A O 1
ATOM 3867 N N . ILE A 1 477 ? -8.703 -37.875 3.568 1 89.75 477 ILE A N 1
ATOM 3868 C CA . ILE A 1 477 ? -8.773 -37.188 4.852 1 89.75 477 ILE A CA 1
ATOM 3869 C C . ILE A 1 477 ? -10.211 -36.75 5.129 1 89.75 477 ILE A C 1
ATOM 3871 O O . ILE A 1 477 ? -10.703 -36.875 6.254 1 89.75 477 ILE A O 1
ATOM 3875 N N . LEU A 1 478 ? -10.891 -36.312 4.086 1 92.31 478 LEU A N 1
ATOM 3876 C CA . LEU A 1 478 ? -12.273 -35.875 4.242 1 92.31 478 LEU A CA 1
ATOM 3877 C C . LEU A 1 478 ? -13.18 -37.031 4.621 1 92.31 478 LEU A C 1
ATOM 3879 O O . LEU A 1 478 ? -14.133 -36.875 5.383 1 92.31 478 LEU A O 1
ATOM 3883 N N . LYS A 1 479 ? -12.867 -38.188 4.141 1 89 479 LYS A N 1
ATOM 3884 C CA . LYS A 1 479 ? -13.648 -39.375 4.473 1 89 479 LYS A CA 1
ATOM 3885 C C . LYS A 1 479 ? -13.578 -39.688 5.965 1 89 479 LYS A C 1
ATOM 3887 O O . LYS A 1 479 ? -14.523 -40.25 6.535 1 89 479 LYS A O 1
ATOM 3892 N N . GLY A 1 480 ? -12.484 -39.281 6.574 1 85.62 480 GLY A N 1
ATOM 3893 C CA . GLY A 1 480 ? -12.297 -39.531 7.992 1 85.62 480 GLY A CA 1
ATOM 3894 C C . GLY A 1 480 ? -12.75 -38.375 8.867 1 85.62 480 GLY A C 1
ATOM 3895 O O . GLY A 1 480 ? -12.594 -38.406 10.086 1 85.62 480 GLY A O 1
ATOM 3896 N N . PHE A 1 481 ? -13.312 -37.406 8.266 1 88.69 481 PHE A N 1
ATOM 3897 C CA . PHE A 1 481 ? -13.727 -36.25 9.008 1 88.69 481 PHE A CA 1
ATOM 3898 C C . PHE A 1 481 ? -14.984 -36.531 9.82 1 88.69 481 PHE A C 1
ATOM 3900 O O . PHE A 1 481 ? -15.844 -37.281 9.398 1 88.69 481 PHE A O 1
ATOM 3907 N N . ASP A 1 482 ? -15.125 -35.938 10.969 1 85.88 482 ASP A N 1
ATOM 3908 C CA . ASP A 1 482 ? -16.203 -36.188 11.922 1 85.88 482 ASP A CA 1
ATOM 3909 C C . ASP A 1 482 ? -17.562 -35.781 11.328 1 85.88 482 ASP A C 1
ATOM 3911 O O . ASP A 1 482 ? -18.531 -36.531 11.477 1 85.88 482 ASP A O 1
ATOM 3915 N N . ASP A 1 483 ? -17.688 -34.688 10.703 1 90 483 ASP A N 1
ATOM 3916 C CA . ASP A 1 483 ? -18.922 -34.219 10.062 1 90 483 ASP A CA 1
ATOM 3917 C C . ASP A 1 483 ? -19.094 -34.844 8.68 1 90 483 ASP A C 1
ATOM 3919 O O . ASP A 1 483 ? -18.75 -34.219 7.664 1 90 483 ASP A O 1
ATOM 3923 N N . GLN A 1 484 ? -19.797 -35.938 8.547 1 91.31 484 GLN A N 1
ATOM 3924 C CA . GLN A 1 484 ? -19.875 -36.75 7.332 1 91.31 484 GLN A CA 1
ATOM 3925 C C . GLN A 1 484 ? -20.75 -36.062 6.281 1 91.31 484 GLN A C 1
ATOM 3927 O O . GLN A 1 484 ? -20.5 -36.188 5.082 1 91.31 484 GLN A O 1
ATOM 3932 N N . GLU A 1 485 ? -21.688 -35.406 6.723 1 92.06 485 GLU A N 1
ATOM 3933 C CA . GLU A 1 485 ? -22.547 -34.719 5.77 1 92.06 485 GLU A CA 1
ATOM 3934 C C . GLU A 1 485 ? -21.781 -33.625 5.004 1 92.06 485 GLU A C 1
ATOM 3936 O O . GLU A 1 485 ? -21.828 -33.594 3.773 1 92.06 485 GLU A O 1
ATOM 3941 N N . LEU A 1 486 ? -21.109 -32.844 5.781 1 93.06 486 LEU A N 1
ATOM 3942 C CA . LEU A 1 486 ? -20.297 -31.812 5.152 1 93.06 486 LEU A CA 1
ATOM 3943 C C . LEU A 1 486 ? -19.203 -32.438 4.293 1 93.06 486 LEU A C 1
ATOM 3945 O O . LEU A 1 486 ? -18.953 -31.969 3.174 1 93.06 486 LEU A O 1
ATOM 3949 N N . ALA A 1 487 ? -18.594 -33.469 4.777 1 93.81 487 ALA A N 1
ATOM 3950 C CA . ALA A 1 487 ? -17.516 -34.125 4.055 1 93.81 487 ALA A CA 1
ATOM 3951 C C . ALA A 1 487 ? -18.016 -34.656 2.711 1 93.81 487 ALA A C 1
ATOM 3953 O O . ALA A 1 487 ? -17.328 -34.531 1.69 1 93.81 487 ALA A O 1
ATOM 3954 N N . ASN A 1 488 ? -19.188 -35.25 2.707 1 94.31 488 ASN A N 1
ATOM 3955 C CA . ASN A 1 488 ? -19.75 -35.812 1.478 1 94.31 488 ASN A CA 1
ATOM 3956 C C . ASN A 1 488 ? -20.062 -34.719 0.463 1 94.31 488 ASN A C 1
ATOM 3958 O O . ASN A 1 488 ? -19.859 -34.906 -0.739 1 94.31 488 ASN A O 1
ATOM 3962 N N . LYS A 1 489 ? -20.5 -33.656 0.981 1 93.69 489 LYS A N 1
ATOM 3963 C CA . LYS A 1 489 ? -20.766 -32.531 0.089 1 93.69 489 LYS A CA 1
ATOM 3964 C C . LYS A 1 489 ? -19.484 -32 -0.546 1 93.69 489 LYS A C 1
ATOM 3966 O O . LYS A 1 489 ? -19.453 -31.688 -1.739 1 93.69 489 LYS A O 1
ATOM 3971 N N . LEU A 1 490 ? -18.469 -31.922 0.285 1 94.38 490 LEU A N 1
ATOM 3972 C CA . LEU A 1 490 ? -17.188 -31.422 -0.208 1 94.38 490 LEU A CA 1
ATOM 3973 C C . LEU A 1 490 ? -16.578 -32.406 -1.207 1 94.38 490 LEU A C 1
ATOM 3975 O O . LEU A 1 490 ? -16.016 -31.984 -2.227 1 94.38 490 LEU A O 1
ATOM 3979 N N . ILE A 1 491 ? -16.734 -33.656 -0.953 1 95.06 491 ILE A N 1
ATOM 3980 C CA . ILE A 1 491 ? -16.219 -34.688 -1.851 1 95.06 491 ILE A CA 1
ATOM 3981 C C . ILE A 1 491 ? -16.953 -34.625 -3.184 1 95.06 491 ILE A C 1
ATOM 3983 O O . ILE A 1 491 ? -16.344 -34.75 -4.25 1 95.06 491 ILE A O 1
ATOM 3987 N N . THR A 1 492 ? -18.219 -34.375 -3.104 1 93.94 492 THR A N 1
ATOM 3988 C CA . THR A 1 492 ? -19.016 -34.281 -4.32 1 93.94 492 THR A CA 1
ATOM 3989 C C . THR A 1 492 ? -18.547 -33.125 -5.18 1 93.94 492 THR A C 1
ATOM 3991 O O . THR A 1 492 ? -18.516 -33.219 -6.406 1 93.94 492 THR A O 1
ATOM 3994 N N . LYS A 1 493 ? -18.188 -32.062 -4.512 1 91.56 493 LYS A N 1
ATOM 3995 C CA . LYS A 1 493 ? -17.688 -30.906 -5.234 1 91.56 493 LYS A CA 1
ATOM 3996 C C . LYS A 1 493 ? -16.344 -31.188 -5.887 1 91.56 493 LYS A C 1
ATOM 3998 O O . LYS A 1 493 ? -16.078 -30.734 -7.004 1 91.56 493 LYS A O 1
ATOM 4003 N N . ILE A 1 494 ? -15.477 -31.875 -5.211 1 94 494 ILE A N 1
ATOM 4004 C CA . ILE A 1 494 ? -14.18 -32.25 -5.766 1 94 494 ILE A CA 1
ATOM 4005 C C . ILE A 1 494 ? -14.383 -33.188 -6.949 1 94 494 ILE A C 1
ATOM 4007 O O . ILE A 1 494 ? -13.703 -33.062 -7.973 1 94 494 ILE A O 1
ATOM 4011 N N . GLU A 1 495 ? -15.312 -34.094 -6.812 1 93 495 GLU A N 1
ATOM 4012 C CA . GLU A 1 495 ? -15.617 -35.031 -7.879 1 93 495 GLU A CA 1
ATOM 4013 C C . GLU A 1 495 ? -16.125 -34.312 -9.125 1 93 495 GLU A C 1
ATOM 4015 O O . GLU A 1 495 ? -15.852 -34.75 -10.25 1 93 495 GLU A O 1
ATOM 4020 N N . ARG A 1 496 ? -16.812 -33.375 -8.875 1 88.38 496 ARG A N 1
ATOM 4021 C CA . ARG A 1 496 ? -17.328 -32.594 -10 1 88.38 496 ARG A CA 1
ATOM 4022 C C . ARG A 1 496 ? -16.188 -31.938 -10.773 1 88.38 496 ARG A C 1
ATOM 4024 O O . ARG A 1 496 ? -16.188 -31.938 -12.008 1 88.38 496 ARG A O 1
ATOM 4031 N N . ARG A 1 497 ? -15.211 -31.406 -10.125 1 89 497 ARG A N 1
ATOM 4032 C CA . ARG A 1 497 ? -14.039 -30.812 -10.773 1 89 497 ARG A CA 1
ATOM 4033 C C . ARG A 1 497 ? -13.219 -31.891 -11.477 1 89 497 ARG A C 1
ATOM 4035 O O . ARG A 1 497 ? -12.758 -31.688 -12.609 1 89 497 ARG A O 1
ATOM 4042 N N . TRP A 1 498 ? -13.102 -32.938 -10.766 1 92.44 498 TRP A N 1
ATOM 4043 C CA . TRP A 1 498 ? -12.367 -34.094 -11.289 1 92.44 498 TRP A CA 1
ATOM 4044 C C . TRP A 1 498 ? -12.977 -34.562 -12.602 1 92.44 498 TRP A C 1
ATOM 4046 O O . TRP A 1 498 ? -12.258 -34.938 -13.531 1 92.44 498 TRP A O 1
ATOM 4056 N N . LYS A 1 499 ? -14.211 -34.5 -12.695 1 88.56 499 LYS A N 1
ATOM 4057 C CA . LYS A 1 499 ? -14.914 -34.938 -13.891 1 88.56 499 LYS A CA 1
ATOM 4058 C C . LYS A 1 499 ? -14.57 -34.094 -15.102 1 88.56 499 LYS A C 1
ATOM 4060 O O . LYS A 1 499 ? -14.547 -34.562 -16.234 1 88.56 499 LYS A O 1
ATOM 4065 N N . ASP A 1 500 ? -14.18 -32.875 -14.898 1 85.88 500 ASP A N 1
ATOM 4066 C CA . ASP A 1 500 ? -13.883 -31.938 -15.984 1 85.88 500 ASP A CA 1
ATOM 4067 C C . ASP A 1 500 ? -12.43 -32.062 -16.438 1 85.88 500 ASP A C 1
ATOM 4069 O O . ASP A 1 500 ? -12.062 -31.578 -17.516 1 85.88 500 ASP A O 1
ATOM 4073 N N . TRP A 1 501 ? -11.609 -32.75 -15.703 1 91.75 501 TRP A N 1
ATOM 4074 C CA . TRP A 1 501 ? -10.18 -32.844 -16 1 91.75 501 TRP A CA 1
ATOM 4075 C C . TRP A 1 501 ? -9.883 -33.969 -16.953 1 91.75 501 TRP A C 1
ATOM 4077 O O . TRP A 1 501 ? -10.734 -34.844 -17.188 1 91.75 501 TRP A O 1
ATOM 4087 N N . GLU A 1 502 ? -8.742 -33.812 -17.547 1 93 502 GLU A N 1
ATOM 4088 C CA . GLU A 1 502 ? -8.234 -34.906 -18.359 1 93 502 GLU A CA 1
ATOM 4089 C C . GLU A 1 502 ? -7.699 -36.062 -17.484 1 93 502 GLU A C 1
ATOM 4091 O O . GLU A 1 502 ? -6.484 -36.219 -17.359 1 93 502 GLU A O 1
ATOM 4096 N N . GLN A 1 503 ? -8.586 -36.938 -17.078 1 94.69 503 GLN A N 1
ATOM 4097 C CA . GLN A 1 503 ? -8.312 -37.906 -16.016 1 94.69 503 GLN A CA 1
ATOM 4098 C C . GLN A 1 503 ? -7.262 -38.938 -16.484 1 94.69 503 GLN A C 1
ATOM 4100 O O . GLN A 1 503 ? -6.34 -39.25 -15.727 1 94.69 503 GLN A O 1
ATOM 4105 N N . PRO A 1 504 ? -7.32 -39.438 -17.766 1 94.75 504 PRO A N 1
ATOM 4106 C CA . PRO A 1 504 ? -6.32 -40.438 -18.188 1 94.75 504 PRO A CA 1
ATOM 4107 C C . PRO A 1 504 ? -4.891 -39.906 -18.078 1 94.75 504 PRO A C 1
ATOM 4109 O O . PRO A 1 504 ? -3.977 -40.625 -17.719 1 94.75 504 PRO A O 1
ATOM 4112 N N . LEU A 1 505 ? -4.773 -38.656 -18.406 1 95.69 505 LEU A N 1
ATOM 4113 C CA . LEU A 1 505 ? -3.455 -38.062 -18.312 1 95.69 505 LEU A CA 1
ATOM 4114 C C . LEU A 1 505 ? -2.938 -38.094 -16.875 1 95.69 505 LEU A C 1
ATOM 4116 O O . LEU A 1 505 ? -1.773 -38.406 -16.641 1 95.69 505 LEU A O 1
ATOM 4120 N N . LEU A 1 506 ? -3.779 -37.719 -15.93 1 95.94 506 LEU A N 1
ATOM 4121 C CA . LEU A 1 506 ? -3.416 -37.719 -14.516 1 95.94 506 LEU A CA 1
ATOM 4122 C C . LEU A 1 506 ? -3.139 -39.156 -14.031 1 95.94 506 LEU A C 1
ATOM 4124 O O . LEU A 1 506 ? -2.188 -39.375 -13.273 1 95.94 506 LEU A O 1
ATOM 4128 N N . LEU A 1 507 ? -3.875 -40.062 -14.477 1 95.25 507 LEU A N 1
ATOM 4129 C CA . LEU A 1 507 ? -3.686 -41.469 -14.094 1 95.25 507 LEU A CA 1
ATOM 4130 C C . LEU A 1 507 ? -2.381 -42.031 -14.656 1 95.25 507 LEU A C 1
ATOM 4132 O O . LEU A 1 507 ? -1.665 -42.75 -13.977 1 95.25 507 LEU A O 1
ATOM 4136 N N . LEU A 1 508 ? -2.121 -41.656 -15.891 1 96.12 508 LEU A N 1
ATOM 4137 C CA . LEU A 1 508 ? -0.893 -42.125 -16.531 1 96.12 508 LEU A CA 1
ATOM 4138 C C . LEU A 1 508 ? 0.333 -41.562 -15.812 1 96.12 508 LEU A C 1
ATOM 4140 O O . LEU A 1 508 ? 1.376 -42.219 -15.758 1 96.12 508 LEU A O 1
ATOM 4144 N N . SER A 1 509 ? 0.22 -40.344 -15.289 1 95.62 509 SER A N 1
ATOM 4145 C CA . SER A 1 509 ? 1.336 -39.75 -14.547 1 95.62 509 SER A CA 1
ATOM 4146 C C . SER A 1 509 ? 1.671 -40.594 -13.312 1 95.62 509 SER A C 1
ATOM 4148 O O . SER A 1 509 ? 2.828 -40.656 -12.883 1 95.62 509 SER A O 1
ATOM 4150 N N . PHE A 1 510 ? 0.696 -41.25 -12.82 1 92 510 PHE A N 1
ATOM 4151 C CA . PHE A 1 510 ? 0.908 -42.125 -11.688 1 92 510 PHE A CA 1
ATOM 4152 C C . PHE A 1 510 ? 1.418 -43.5 -12.148 1 92 510 PHE A C 1
ATOM 4154 O O . PHE A 1 510 ? 2.336 -44.062 -11.547 1 92 510 PHE A O 1
ATOM 4161 N N . LEU A 1 511 ? 0.839 -43.938 -13.148 1 93.06 511 LEU A N 1
ATOM 4162 C CA . LEU A 1 511 ? 1.165 -45.281 -13.68 1 93.06 511 LEU A CA 1
ATOM 4163 C C . LEU A 1 511 ? 2.625 -45.344 -14.109 1 93.06 511 LEU A C 1
ATOM 4165 O O . LEU A 1 511 ? 3.295 -46.344 -13.906 1 93.06 511 LEU A O 1
ATOM 4169 N N . LEU A 1 512 ? 3.047 -44.281 -14.75 1 95.38 512 LEU A N 1
ATOM 4170 C CA . LEU A 1 512 ? 4.379 -44.281 -15.344 1 95.38 512 LEU A CA 1
ATOM 4171 C C . LEU A 1 512 ? 5.41 -43.75 -14.352 1 95.38 512 LEU A C 1
ATOM 4173 O O . LEU A 1 512 ? 6.586 -43.594 -14.703 1 95.38 512 LEU A O 1
ATOM 4177 N N . HIS A 1 513 ? 4.93 -43.375 -13.164 1 94.44 513 HIS A N 1
ATOM 4178 C CA . HIS A 1 513 ? 5.867 -43.062 -12.094 1 94.44 513 HIS A CA 1
ATOM 4179 C C . HIS A 1 513 ? 6.594 -44.281 -11.594 1 94.44 513 HIS A C 1
ATOM 4181 O O . HIS A 1 513 ? 5.961 -45.25 -11.172 1 94.44 513 HIS A O 1
ATOM 4187 N N . PRO A 1 514 ? 7.871 -44.281 -11.586 1 93.19 514 PRO A N 1
ATOM 4188 C CA . PRO A 1 514 ? 8.625 -45.5 -11.312 1 93.19 514 PRO A CA 1
ATOM 4189 C C . PRO A 1 514 ? 8.383 -46.031 -9.898 1 93.19 514 PRO A C 1
ATOM 4191 O O . PRO A 1 514 ? 8.516 -47.25 -9.664 1 93.19 514 PRO A O 1
ATOM 4194 N N . PHE A 1 515 ? 7.961 -45.219 -8.945 1 89.06 515 PHE A N 1
ATOM 4195 C CA . PHE A 1 515 ? 7.758 -45.688 -7.574 1 89.06 515 PHE A CA 1
ATOM 4196 C C . PHE A 1 515 ? 6.297 -46.031 -7.336 1 89.06 515 PHE A C 1
ATOM 4198 O O . PHE A 1 515 ? 5.98 -46.812 -6.422 1 89.06 515 PHE A O 1
ATOM 4205 N N . TYR A 1 516 ? 5.406 -45.531 -8.125 1 88.44 516 TYR A N 1
ATOM 4206 C CA . TYR A 1 516 ? 3.988 -45.719 -7.867 1 88.44 516 TYR A CA 1
ATOM 4207 C C . TYR A 1 516 ? 3.443 -46.875 -8.703 1 88.44 516 TYR A C 1
ATOM 4209 O O . TYR A 1 516 ? 2.994 -47.906 -8.164 1 88.44 516 TYR A O 1
ATOM 4217 N N . ARG A 1 517 ? 3.547 -46.719 -10.016 1 89.56 517 ARG A N 1
ATOM 4218 C CA . ARG A 1 517 ? 3 -47.688 -10.938 1 89.56 517 ARG A CA 1
ATOM 4219 C C . ARG A 1 517 ? 1.525 -47.969 -10.648 1 89.56 517 ARG A C 1
ATOM 4221 O O . ARG A 1 517 ? 0.735 -47.031 -10.531 1 89.56 517 ARG A O 1
ATOM 4228 N N . ASP A 1 518 ? 1.05 -49.156 -10.508 1 83.19 518 ASP A N 1
ATOM 4229 C CA . ASP A 1 518 ? -0.355 -49.438 -10.211 1 83.19 518 ASP A CA 1
ATOM 4230 C C . ASP A 1 518 ? -0.525 -49.938 -8.781 1 83.19 518 ASP A C 1
ATOM 4232 O O . ASP A 1 518 ? -1.6 -50.406 -8.406 1 83.19 518 ASP A O 1
ATOM 4236 N N . THR A 1 519 ? 0.476 -49.75 -7.949 1 80.44 519 THR A N 1
ATOM 4237 C CA . THR A 1 519 ? 0.472 -50.344 -6.613 1 80.44 519 THR A CA 1
ATOM 4238 C C . THR A 1 519 ? -0.485 -49.594 -5.695 1 80.44 519 THR A C 1
ATOM 4240 O O . THR A 1 519 ? -1.043 -50.188 -4.762 1 80.44 519 THR A O 1
ATOM 4243 N N . LYS A 1 520 ? -0.694 -48.406 -5.984 1 82.75 520 LYS A N 1
ATOM 4244 C CA . LYS A 1 520 ? -1.501 -47.625 -5.059 1 82.75 520 LYS A CA 1
ATOM 4245 C C . LYS A 1 520 ? -2.949 -47.531 -5.535 1 82.75 520 LYS A C 1
ATOM 4247 O O . LYS A 1 520 ? -3.811 -47 -4.82 1 82.75 520 LYS A O 1
ATOM 4252 N N . PHE A 1 521 ? -3.195 -48.031 -6.723 1 88.62 521 PHE A N 1
ATOM 4253 C CA . PHE A 1 521 ? -4.547 -48 -7.27 1 88.62 521 PHE A CA 1
ATOM 4254 C C . PHE A 1 521 ? -5.418 -49.094 -6.652 1 88.62 521 PHE A C 1
ATOM 4256 O O . PHE A 1 521 ? -4.918 -50.125 -6.242 1 88.62 521 PHE A O 1
ATOM 4263 N N . ASN A 1 522 ? -6.629 -48.781 -6.523 1 87.69 522 ASN A N 1
ATOM 4264 C CA . ASN A 1 522 ? -7.617 -49.75 -6.078 1 87.69 522 ASN A CA 1
ATOM 4265 C C . ASN A 1 522 ? -7.727 -50.906 -7.051 1 87.69 522 ASN A C 1
ATOM 4267 O O . ASN A 1 522 ? -8.266 -50.75 -8.148 1 87.69 522 ASN A O 1
ATOM 4271 N N . SER A 1 523 ? -7.363 -52.094 -6.688 1 83.56 523 SER A N 1
ATOM 4272 C CA . SER A 1 523 ? -7.316 -53.281 -7.543 1 83.56 523 SER A CA 1
ATOM 4273 C C . SER A 1 523 ? -8.719 -53.75 -7.891 1 83.56 523 SER A C 1
ATOM 4275 O O . SER A 1 523 ? -8.898 -54.5 -8.852 1 83.56 523 SER A O 1
ATOM 4277 N N . ALA A 1 524 ? -9.68 -53.219 -7.133 1 83.25 524 ALA A N 1
ATOM 4278 C CA . ALA A 1 524 ? -11.055 -53.656 -7.367 1 83.25 524 ALA A CA 1
ATOM 4279 C C . ALA A 1 524 ? -11.625 -53.031 -8.633 1 83.25 524 ALA A C 1
ATOM 4281 O O . ALA A 1 524 ? -12.586 -53.531 -9.211 1 83.25 524 ALA A O 1
ATOM 4282 N N . ILE A 1 525 ? -10.969 -52 -9.031 1 88.12 525 ILE A N 1
ATOM 4283 C CA . ILE A 1 525 ? -11.422 -51.312 -10.234 1 88.12 525 ILE A CA 1
ATOM 4284 C C . ILE A 1 525 ? -10.633 -51.812 -11.445 1 88.12 525 ILE A C 1
ATOM 4286 O O . ILE A 1 525 ? -9.484 -51.406 -11.656 1 88.12 525 ILE A O 1
ATOM 4290 N N . LEU A 1 526 ? -11.203 -52.5 -12.25 1 79.81 526 LEU A N 1
ATOM 4291 C CA . LEU A 1 526 ? -10.547 -53.219 -13.344 1 79.81 526 LEU A CA 1
ATOM 4292 C C . LEU A 1 526 ? -9.977 -52.25 -14.367 1 79.81 526 LEU A C 1
ATOM 4294 O O . LEU A 1 526 ? -8.906 -52.5 -14.922 1 79.81 526 LEU A O 1
ATOM 4298 N N . ASN A 1 527 ? -10.68 -51.219 -14.586 1 85.31 527 ASN A N 1
ATOM 4299 C CA . ASN A 1 527 ? -10.266 -50.312 -15.648 1 85.31 527 ASN A CA 1
ATOM 4300 C C . ASN A 1 527 ? -9.078 -49.438 -15.219 1 85.31 527 ASN A C 1
ATOM 4302 O O . ASN A 1 527 ? -8.609 -48.625 -15.992 1 85.31 527 ASN A O 1
ATOM 4306 N N . LEU A 1 528 ? -8.547 -49.688 -14.023 1 88.25 528 LEU A N 1
ATOM 4307 C CA . LEU A 1 528 ? -7.352 -49 -13.562 1 88.25 528 LEU A CA 1
ATOM 4308 C C . LEU A 1 528 ? -6.113 -49.875 -13.727 1 88.25 528 LEU A C 1
ATOM 4310 O O . LEU A 1 528 ? -4.996 -49.406 -13.453 1 88.25 528 LEU A O 1
ATOM 4314 N N . SER A 1 529 ? -6.277 -50.906 -14.305 1 84.12 529 SER A N 1
ATOM 4315 C CA . SER A 1 529 ? -5.152 -51.812 -14.477 1 84.12 529 SER A CA 1
ATOM 4316 C C . SER A 1 529 ? -4.285 -51.406 -15.664 1 84.12 529 SER A C 1
ATOM 4318 O O . SER A 1 529 ? -4.715 -50.625 -16.516 1 84.12 529 SER A O 1
ATOM 4320 N N . PHE A 1 530 ? -3.068 -51.969 -15.766 1 86.5 530 PHE A N 1
ATOM 4321 C CA . PHE A 1 530 ? -2.086 -51.625 -16.797 1 86.5 530 PHE A CA 1
ATOM 4322 C C . PHE A 1 530 ? -2.648 -51.875 -18.188 1 86.5 530 PHE A C 1
ATOM 4324 O O . PHE A 1 530 ? -2.57 -51.031 -19.062 1 86.5 530 PHE A O 1
ATOM 4331 N N . PRO A 1 531 ? -3.279 -52.969 -18.391 1 82.38 531 PRO A N 1
ATOM 4332 C CA . PRO A 1 531 ? -3.771 -53.25 -19.75 1 82.38 531 PRO A CA 1
ATOM 4333 C C . PRO A 1 531 ? -4.852 -52.25 -20.188 1 82.38 531 PRO A C 1
ATOM 4335 O O . PRO A 1 531 ? -4.895 -51.875 -21.359 1 82.38 531 PRO A O 1
ATOM 4338 N N . HIS A 1 532 ? -5.656 -51.875 -19.266 1 83.69 532 HIS A N 1
ATOM 4339 C CA . HIS A 1 532 ? -6.738 -50.969 -19.609 1 83.69 532 HIS A CA 1
ATOM 4340 C C . HIS A 1 532 ? -6.223 -49.531 -19.797 1 83.69 532 HIS A C 1
ATOM 4342 O O . HIS A 1 532 ? -6.727 -48.781 -20.641 1 83.69 532 HIS A O 1
ATOM 4348 N N . LEU A 1 533 ? -5.25 -49.188 -18.984 1 90.75 533 LEU A N 1
ATOM 4349 C CA . LEU A 1 533 ? -4.688 -47.844 -19.094 1 90.75 533 LEU A CA 1
ATOM 4350 C C . LEU A 1 533 ? -3.732 -47.75 -20.281 1 90.75 533 LEU A C 1
ATOM 4352 O O . LEU A 1 533 ? -3.402 -46.656 -20.734 1 90.75 533 LEU A O 1
ATOM 4356 N N . ALA A 1 534 ? -3.338 -48.875 -20.812 1 91.31 534 ALA A N 1
ATOM 4357 C CA . ALA A 1 534 ? -2.449 -48.938 -21.969 1 91.31 534 ALA A CA 1
ATOM 4358 C C . ALA A 1 534 ? -3.074 -48.25 -23.188 1 91.31 534 ALA A C 1
ATOM 4360 O O . ALA A 1 534 ? -2.369 -47.656 -24 1 91.31 534 ALA A O 1
ATOM 4361 N N . LYS A 1 535 ? -4.375 -48.375 -23.234 1 89.94 535 LYS A N 1
ATOM 4362 C CA . LYS A 1 535 ? -5.078 -47.75 -24.344 1 89.94 535 LYS A CA 1
ATOM 4363 C C . LYS A 1 535 ? -4.82 -46.25 -24.359 1 89.94 535 LYS A C 1
ATOM 4365 O O . LYS A 1 535 ? -4.711 -45.656 -25.438 1 89.94 535 LYS A O 1
ATOM 4370 N N . TRP A 1 536 ? -4.734 -45.719 -23.25 1 93.06 536 TRP A N 1
ATOM 4371 C CA . TRP A 1 536 ? -4.531 -44.281 -23.172 1 93.06 536 TRP A CA 1
ATOM 4372 C C . TRP A 1 536 ? -3.074 -43.906 -23.453 1 93.06 536 TRP A C 1
ATOM 4374 O O . TRP A 1 536 ? -2.779 -42.812 -23.938 1 93.06 536 TRP A O 1
ATOM 4384 N N . VAL A 1 537 ? -2.133 -44.781 -23.156 1 94.88 537 VAL A N 1
ATOM 4385 C CA . VAL A 1 537 ? -0.749 -44.562 -23.562 1 94.88 537 VAL A CA 1
ATOM 4386 C C . VAL A 1 537 ? -0.662 -44.531 -25.078 1 94.88 537 VAL A C 1
ATOM 4388 O O . VAL A 1 537 ? 0.038 -43.688 -25.641 1 94.88 537 VAL A O 1
ATOM 4391 N N . LEU A 1 538 ? -1.427 -45.438 -25.672 1 93.88 538 LEU A N 1
ATOM 4392 C CA . LEU A 1 538 ? -1.49 -45.5 -27.125 1 93.88 538 LEU A CA 1
ATOM 4393 C C . LEU A 1 538 ? -2.088 -44.188 -27.688 1 93.88 538 LEU A C 1
ATOM 4395 O O . LEU A 1 538 ? -1.571 -43.625 -28.656 1 93.88 538 LEU A O 1
ATOM 4399 N N . TYR A 1 539 ? -3.125 -43.812 -27.078 1 93.06 539 TYR A N 1
ATOM 4400 C CA . TYR A 1 539 ? -3.803 -42.594 -27.531 1 93.06 539 TYR A CA 1
ATOM 4401 C C . TYR A 1 539 ? -2.85 -41.406 -27.516 1 93.06 539 TYR A C 1
ATOM 4403 O O . TYR A 1 539 ? -2.732 -40.688 -28.516 1 93.06 539 TYR A O 1
ATOM 4411 N N . TYR A 1 540 ? -2.18 -41.156 -26.422 1 95.19 540 TYR A N 1
ATOM 4412 C CA . TYR A 1 540 ? -1.327 -39.969 -26.281 1 95.19 540 TYR A CA 1
ATOM 4413 C C . TYR A 1 540 ? -0.104 -40.062 -27.188 1 95.19 540 TYR A C 1
ATOM 4415 O O . TYR A 1 540 ? 0.384 -39.062 -27.703 1 95.19 540 TYR A O 1
ATOM 4423 N N . TYR A 1 541 ? 0.389 -41.281 -27.344 1 95.75 541 TYR A N 1
ATOM 4424 C CA . TYR A 1 541 ? 1.491 -41.469 -28.297 1 95.75 541 TYR A CA 1
ATOM 4425 C C . TYR A 1 541 ? 1.091 -41.031 -29.688 1 95.75 541 TYR A C 1
ATOM 4427 O O . TYR A 1 541 ? 1.809 -40.25 -30.328 1 95.75 541 TYR A O 1
ATOM 4435 N N . CYS A 1 542 ? -0.07 -41.5 -30.156 1 94.81 542 CYS A N 1
ATOM 4436 C CA . CYS A 1 542 ? -0.552 -41.188 -31.484 1 94.81 542 CYS A CA 1
ATOM 4437 C C . CYS A 1 542 ? -0.876 -39.688 -31.594 1 94.81 542 CYS A C 1
ATOM 4439 O O . CYS A 1 542 ? -0.549 -39.062 -32.594 1 94.81 542 CYS A O 1
ATOM 4441 N N . ALA A 1 543 ? -1.453 -39.188 -30.609 1 93.31 543 ALA A N 1
ATOM 4442 C CA . ALA A 1 543 ? -1.894 -37.781 -30.625 1 93.31 543 ALA A CA 1
ATOM 4443 C C . ALA A 1 543 ? -0.702 -36.844 -30.578 1 93.31 543 ALA A C 1
ATOM 4445 O O . ALA A 1 543 ? -0.675 -35.844 -31.297 1 93.31 543 ALA A O 1
ATOM 4446 N N . TRP A 1 544 ? 0.312 -37.156 -29.797 1 94.62 544 TRP A N 1
ATOM 4447 C CA . TRP A 1 544 ? 1.407 -36.219 -29.531 1 94.62 544 TRP A CA 1
ATOM 4448 C C . TRP A 1 544 ? 2.48 -36.344 -30.609 1 94.62 544 TRP A C 1
ATOM 4450 O O . TRP A 1 544 ? 3.09 -35.312 -30.969 1 94.62 544 TRP A O 1
ATOM 4460 N N . PHE A 1 545 ? 2.688 -37.469 -31.109 1 93.44 545 PHE A N 1
ATOM 4461 C CA . PHE A 1 545 ? 3.838 -37.688 -31.984 1 93.44 545 PHE A CA 1
ATOM 4462 C C . PHE A 1 545 ? 3.389 -37.969 -33.406 1 93.44 545 PHE A C 1
ATOM 4464 O O . PHE A 1 545 ? 4.203 -37.969 -34.344 1 93.44 545 PHE A O 1
ATOM 4471 N N . ARG A 1 546 ? 2.189 -38.25 -33.625 1 91.56 546 ARG A N 1
ATOM 4472 C CA . ARG A 1 546 ? 1.621 -38.531 -34.938 1 91.56 546 ARG A CA 1
ATOM 4473 C C . ARG A 1 546 ? 2.359 -39.656 -35.625 1 91.56 546 ARG A C 1
ATOM 4475 O O . ARG A 1 546 ? 2.725 -39.562 -36.812 1 91.56 546 ARG A O 1
ATOM 4482 N N . GLU A 1 547 ? 2.627 -40.625 -34.844 1 93.25 547 GLU A N 1
ATOM 4483 C CA . GLU A 1 547 ? 3.277 -41.844 -35.312 1 93.25 547 GLU A CA 1
ATOM 4484 C C . GLU A 1 547 ? 2.523 -43.094 -34.875 1 93.25 547 GLU A C 1
ATOM 4486 O O . GLU A 1 547 ? 1.875 -43.094 -33.812 1 93.25 547 GLU A O 1
ATOM 4491 N N . GLU A 1 548 ? 2.629 -44.094 -35.688 1 93 548 GLU A N 1
ATOM 4492 C CA . GLU A 1 548 ? 1.997 -45.344 -35.312 1 93 548 GLU A CA 1
ATOM 4493 C C . GLU A 1 548 ? 2.871 -46.125 -34.344 1 93 548 GLU A C 1
ATOM 4495 O O . GLU A 1 548 ? 4.062 -46.344 -34.594 1 93 548 GLU A O 1
ATOM 4500 N N . PRO A 1 549 ? 2.312 -46.531 -33.25 1 93.56 549 PRO A N 1
ATOM 4501 C CA . PRO A 1 549 ? 3.1 -47.344 -32.312 1 93.56 549 PRO A CA 1
ATOM 4502 C C . PRO A 1 549 ? 3.467 -48.719 -32.844 1 93.56 549 PRO A C 1
ATOM 4504 O O . PRO A 1 549 ? 2.641 -49.375 -33.469 1 93.56 549 PRO A O 1
ATOM 4507 N N . THR A 1 550 ? 4.641 -49.188 -32.625 1 93.19 550 THR A N 1
ATOM 4508 C CA . THR A 1 550 ? 5.117 -50.469 -33.094 1 93.19 550 THR A CA 1
ATOM 4509 C C . THR A 1 550 ? 5.484 -51.375 -31.922 1 93.19 550 THR A C 1
ATOM 4511 O O . THR A 1 550 ? 5.145 -52.562 -31.922 1 93.19 550 THR A O 1
ATOM 4514 N N . ILE A 1 551 ? 6.141 -50.844 -30.938 1 94.19 551 ILE A N 1
ATOM 4515 C CA . ILE A 1 551 ? 6.668 -51.656 -29.844 1 94.19 551 ILE A CA 1
ATOM 4516 C C . ILE A 1 551 ? 6.223 -51.062 -28.5 1 94.19 551 ILE A C 1
ATOM 4518 O O . ILE A 1 551 ? 6.68 -51.5 -27.453 1 94.19 551 ILE A O 1
ATOM 4522 N N . LEU A 1 552 ? 5.312 -50.156 -28.5 1 95.25 552 LEU A N 1
ATOM 4523 C CA . LEU A 1 552 ? 4.918 -49.406 -27.328 1 95.25 552 LEU A CA 1
ATOM 4524 C C . LEU A 1 552 ? 4.34 -50.312 -26.25 1 95.25 552 LEU A C 1
ATOM 4526 O O . LEU A 1 552 ? 4.699 -50.219 -25.078 1 95.25 552 LEU A O 1
ATOM 4530 N N . LEU A 1 553 ? 3.469 -51.219 -26.594 1 93.44 553 LEU A N 1
ATOM 4531 C CA . LEU A 1 553 ? 2.805 -52.094 -25.625 1 93.44 553 LEU A CA 1
ATOM 4532 C C . LEU A 1 553 ? 3.789 -53.094 -25.031 1 93.44 553 LEU A C 1
ATOM 4534 O O . LEU A 1 553 ? 3.688 -53.438 -23.844 1 93.44 553 LEU A O 1
ATOM 4538 N N . SER A 1 554 ? 4.695 -53.5 -25.859 1 94.12 554 SER A N 1
ATOM 4539 C CA . SER A 1 554 ? 5.727 -54.406 -25.359 1 94.12 554 SER A CA 1
ATOM 4540 C C . SER A 1 554 ? 6.609 -53.719 -24.312 1 94.12 554 SER A C 1
ATOM 4542 O O . SER A 1 554 ? 6.934 -54.312 -23.281 1 94.12 554 SER A O 1
ATOM 4544 N N . GLU A 1 555 ? 6.941 -52.562 -24.641 1 95.5 555 GLU A N 1
ATOM 4545 C CA . GLU A 1 555 ? 7.758 -51.781 -23.703 1 95.5 555 GLU A CA 1
ATOM 4546 C C . GLU A 1 555 ? 7 -51.5 -22.406 1 95.5 555 GLU A C 1
ATOM 4548 O O . GLU A 1 555 ? 7.586 -51.531 -21.328 1 95.5 555 GLU A O 1
ATOM 4553 N N . LEU A 1 556 ? 5.715 -51.219 -22.547 1 95.88 556 LEU A N 1
ATOM 4554 C CA . LEU A 1 556 ? 4.883 -51 -21.375 1 95.88 556 LEU A CA 1
ATOM 4555 C C . LEU A 1 556 ? 4.824 -52.219 -20.484 1 95.88 556 LEU A C 1
ATOM 4557 O O . LEU A 1 556 ? 4.84 -52.125 -19.266 1 95.88 556 LEU A O 1
ATOM 4561 N N . GLU A 1 557 ? 4.723 -53.344 -21.109 1 93.44 557 GLU A N 1
ATOM 4562 C CA . GLU A 1 557 ? 4.703 -54.594 -20.359 1 93.44 557 GLU A CA 1
ATOM 4563 C C . GLU A 1 557 ? 6.035 -54.844 -19.656 1 93.44 557 GLU A C 1
ATOM 4565 O O . GLU A 1 557 ? 6.062 -55.344 -18.531 1 93.44 557 GLU A O 1
ATOM 4570 N N . ASP A 1 558 ? 7.109 -54.562 -20.344 1 94.69 558 ASP A N 1
ATOM 4571 C CA . ASP A 1 558 ? 8.422 -54.688 -19.719 1 94.69 558 ASP A CA 1
ATOM 4572 C C . ASP A 1 558 ? 8.523 -53.781 -18.484 1 94.69 558 ASP A C 1
ATOM 4574 O O . ASP A 1 558 ? 9.117 -54.156 -17.469 1 94.69 558 ASP A O 1
ATOM 4578 N N . TYR A 1 559 ? 7.98 -52.594 -18.688 1 95.62 559 TYR A N 1
ATOM 4579 C CA . TYR A 1 559 ? 7.957 -51.656 -17.578 1 95.62 559 TYR A CA 1
ATOM 4580 C C . TYR A 1 559 ? 7.141 -52.188 -16.422 1 95.62 559 TYR A C 1
ATOM 4582 O O . TYR A 1 559 ? 7.57 -52.125 -15.266 1 95.62 559 TYR A O 1
ATOM 4590 N N . ARG A 1 560 ? 5.988 -52.688 -16.734 1 93.5 560 ARG A N 1
ATOM 4591 C CA . ARG A 1 560 ? 5.109 -53.25 -15.711 1 93.5 560 ARG A CA 1
ATOM 4592 C C . ARG A 1 560 ? 5.797 -54.406 -14.969 1 93.5 560 ARG A C 1
ATOM 4594 O O . ARG A 1 560 ? 5.68 -54.5 -13.742 1 93.5 560 ARG A O 1
ATOM 4601 N N . SER A 1 561 ? 6.531 -55.25 -15.688 1 92.69 561 SER A N 1
ATOM 4602 C CA . SER A 1 561 ? 7.168 -56.438 -15.133 1 92.69 561 SER A CA 1
ATOM 4603 C C . SER A 1 561 ? 8.516 -56.094 -14.5 1 92.69 561 SER A C 1
ATOM 4605 O O . SER A 1 561 ? 9.234 -57 -14.055 1 92.69 561 SER A O 1
ATOM 4607 N N . LYS A 1 562 ? 8.93 -54.906 -14.578 1 94.25 562 LYS A N 1
ATOM 4608 C CA . LYS A 1 562 ? 10.156 -54.406 -13.961 1 94.25 562 LYS A CA 1
ATOM 4609 C C . LYS A 1 562 ? 11.383 -55.094 -14.57 1 94.25 562 LYS A C 1
ATOM 4611 O O . LYS A 1 562 ? 12.297 -55.5 -13.844 1 94.25 562 LYS A O 1
ATOM 4616 N N . LYS A 1 563 ? 11.219 -55.25 -15.828 1 93.75 563 LYS A N 1
ATOM 4617 C CA . LYS A 1 563 ? 12.375 -55.781 -16.547 1 93.75 563 LYS A CA 1
ATOM 4618 C C . LYS A 1 563 ? 13.391 -54.688 -16.844 1 93.75 563 LYS A C 1
ATOM 4620 O O . LYS A 1 563 ? 13.023 -53.531 -17 1 93.75 563 LYS A O 1
ATOM 4625 N N . TYR A 1 564 ? 14.633 -55.125 -16.969 1 92.19 564 TYR A N 1
ATOM 4626 C CA . TYR A 1 564 ? 15.656 -54.156 -17.266 1 92.19 564 TYR A CA 1
ATOM 4627 C C . TYR A 1 564 ? 15.328 -53.406 -18.562 1 92.19 564 TYR A C 1
ATOM 4629 O O . TYR A 1 564 ? 14.945 -54 -19.562 1 92.19 564 TYR A O 1
ATOM 4637 N N . PRO A 1 565 ? 15.336 -52.031 -18.484 1 94 565 PRO A N 1
ATOM 4638 C CA . PRO A 1 565 ? 15.961 -51.156 -17.5 1 94 565 PRO A CA 1
ATOM 4639 C C . PRO A 1 565 ? 14.961 -50.625 -16.484 1 94 565 PRO A C 1
ATOM 4641 O O . PRO A 1 565 ? 15.234 -49.594 -15.828 1 94 565 PRO A O 1
ATOM 4644 N N . TYR A 1 566 ? 13.875 -51.25 -16.328 1 95.62 566 TYR A N 1
ATOM 4645 C CA . TYR A 1 566 ? 12.805 -50.688 -15.5 1 95.62 566 TYR A CA 1
ATOM 4646 C C . TYR A 1 566 ? 12.812 -51.312 -14.109 1 95.62 566 TYR A C 1
ATOM 4648 O O . TYR A 1 566 ? 11.773 -51.406 -13.461 1 95.62 566 TYR A O 1
ATOM 4656 N N . THR A 1 567 ? 13.883 -51.719 -13.641 1 93.75 567 THR A N 1
ATOM 4657 C CA . THR A 1 567 ? 14 -52.406 -12.352 1 93.75 567 THR A CA 1
ATOM 4658 C C . THR A 1 567 ? 13.922 -51.375 -11.203 1 93.75 567 THR A C 1
ATOM 4660 O O . THR A 1 567 ? 14.172 -50.188 -11.406 1 93.75 567 THR A O 1
ATOM 4663 N N . GLU A 1 568 ? 13.664 -51.875 -10.047 1 90.69 568 GLU A N 1
ATOM 4664 C CA . GLU A 1 568 ? 13.562 -51.062 -8.859 1 90.69 568 GLU A CA 1
ATOM 4665 C C . GLU A 1 568 ? 14.922 -50.469 -8.469 1 90.69 568 GLU A C 1
ATOM 4667 O O . GLU A 1 568 ? 15.008 -49.344 -7.965 1 90.69 568 GLU A O 1
ATOM 4672 N N . SER A 1 569 ? 15.867 -51.219 -8.664 1 91.12 569 SER A N 1
ATOM 4673 C CA . SER A 1 569 ? 17.219 -50.781 -8.336 1 91.12 569 SER A CA 1
ATOM 4674 C C . SER A 1 569 ? 17.609 -49.531 -9.141 1 91.12 569 SER A C 1
ATOM 4676 O O . SER A 1 569 ? 18.234 -48.625 -8.617 1 91.12 569 SER A O 1
ATOM 4678 N N . ILE A 1 570 ? 17.188 -49.5 -10.352 1 91.31 570 ILE A N 1
ATOM 4679 C CA . ILE A 1 570 ? 17.5 -48.344 -11.211 1 91.31 570 ILE A CA 1
ATOM 4680 C C . ILE A 1 570 ? 16.656 -47.156 -10.812 1 91.31 570 ILE A C 1
ATOM 4682 O O . ILE A 1 570 ? 17.156 -46.031 -10.742 1 91.31 570 ILE A O 1
ATOM 4686 N N . SER A 1 571 ? 15.43 -47.406 -10.578 1 91.44 571 SER A N 1
ATOM 4687 C CA . SER A 1 571 ? 14.531 -46.312 -10.203 1 91.44 571 SER A CA 1
ATOM 4688 C C . SER A 1 571 ? 15 -45.625 -8.93 1 91.44 571 SER A C 1
ATOM 4690 O O . SER A 1 571 ? 14.914 -44.375 -8.82 1 91.44 571 SER A O 1
ATOM 4692 N N . LYS A 1 572 ? 15.477 -46.281 -7.977 1 89.81 572 LYS A N 1
ATOM 4693 C CA . LYS A 1 572 ? 15.93 -45.75 -6.695 1 89.81 572 LYS A CA 1
ATOM 4694 C C . LYS A 1 572 ? 17.125 -44.812 -6.883 1 89.81 572 LYS A C 1
ATOM 4696 O O . LYS A 1 572 ? 17.328 -43.875 -6.098 1 89.81 572 LYS A O 1
ATOM 4701 N N . GLN A 1 573 ? 17.812 -45 -7.902 1 86.75 573 GLN A N 1
ATOM 4702 C CA . GLN A 1 573 ? 19 -44.188 -8.164 1 86.75 573 GLN A CA 1
ATOM 4703 C C . GLN A 1 573 ? 18.594 -42.781 -8.586 1 86.75 573 GLN A C 1
ATOM 4705 O O . GLN A 1 573 ? 19.391 -41.844 -8.438 1 86.75 573 GLN A O 1
ATOM 4710 N N . PHE A 1 574 ? 17.438 -42.656 -9.023 1 90.69 574 PHE A N 1
ATOM 4711 C CA . PHE A 1 574 ? 17 -41.344 -9.523 1 90.69 574 PHE A CA 1
ATOM 4712 C C . PHE A 1 574 ? 16.156 -40.625 -8.484 1 90.69 574 PHE A C 1
ATOM 4714 O O . PHE A 1 574 ? 15.805 -39.469 -8.672 1 90.69 574 PHE A O 1
ATOM 4721 N N . LYS A 1 575 ? 15.922 -41.219 -7.418 1 82.62 575 LYS A N 1
ATOM 4722 C CA . LYS A 1 575 ? 15.164 -40.656 -6.312 1 82.62 575 LYS A CA 1
ATOM 4723 C C . LYS A 1 575 ? 13.938 -39.906 -6.816 1 82.62 575 LYS A C 1
ATOM 4725 O O . LYS A 1 575 ? 13.117 -40.438 -7.547 1 82.62 575 LYS A O 1
ATOM 4730 N N . ASN A 1 576 ? 13.992 -38.5 -6.664 1 80 576 ASN A N 1
ATOM 4731 C CA . ASN A 1 576 ? 12.82 -37.688 -6.996 1 80 576 ASN A CA 1
ATOM 4732 C C . ASN A 1 576 ? 12.93 -37.094 -8.391 1 80 576 ASN A C 1
ATOM 4734 O O . ASN A 1 576 ? 12.039 -36.375 -8.828 1 80 576 ASN A O 1
ATOM 4738 N N . ASN A 1 577 ? 13.922 -37.5 -9.125 1 87.81 577 ASN A N 1
ATOM 4739 C CA . ASN A 1 577 ? 14.094 -37 -10.484 1 87.81 577 ASN A CA 1
ATOM 4740 C C . ASN A 1 577 ? 13.508 -37.969 -11.516 1 87.81 577 ASN A C 1
ATOM 4742 O O . ASN A 1 577 ? 14.258 -38.656 -12.219 1 87.81 577 ASN A O 1
ATOM 4746 N N . ILE A 1 578 ? 12.227 -37.875 -11.68 1 92.38 578 ILE A N 1
ATOM 4747 C CA . ILE A 1 578 ? 11.5 -38.812 -12.531 1 92.38 578 ILE A CA 1
ATOM 4748 C C . ILE A 1 578 ? 11.844 -38.562 -13.992 1 92.38 578 ILE A C 1
ATOM 4750 O O . ILE A 1 578 ? 11.953 -39.5 -14.789 1 92.38 578 ILE A O 1
ATOM 4754 N N . LEU A 1 579 ? 11.945 -37.312 -14.328 1 91.12 579 LEU A N 1
ATOM 4755 C CA . LEU A 1 579 ? 12.328 -37 -15.695 1 91.12 579 LEU A CA 1
ATOM 4756 C C . LEU A 1 579 ? 13.711 -37.562 -16.016 1 91.12 579 LEU A C 1
ATOM 4758 O O . LEU A 1 579 ? 13.938 -38.062 -17.125 1 91.12 579 LEU A O 1
ATOM 4762 N N . GLY A 1 580 ? 14.633 -37.438 -15.039 1 89.75 580 GLY A N 1
ATOM 4763 C CA . GLY A 1 580 ? 15.953 -38.031 -15.203 1 89.75 580 GLY A CA 1
ATOM 4764 C C . GLY A 1 580 ? 15.906 -39.531 -15.414 1 89.75 580 GLY A C 1
ATOM 4765 O O . GLY A 1 580 ? 16.656 -40.062 -16.234 1 89.75 580 GLY A O 1
ATOM 4766 N N . TYR A 1 581 ? 15.008 -40.188 -14.758 1 94.19 581 TYR A N 1
ATOM 4767 C CA . TYR A 1 581 ? 14.797 -41.625 -14.898 1 94.19 581 TYR A CA 1
ATOM 4768 C C . TYR A 1 581 ? 14.391 -41.969 -16.328 1 94.19 581 TYR A C 1
ATOM 4770 O O . TYR A 1 581 ? 14.977 -42.875 -16.938 1 94.19 581 TYR A O 1
ATOM 4778 N N . TRP A 1 582 ? 13.461 -41.312 -16.828 1 94.75 582 TRP A N 1
ATOM 4779 C CA . TRP A 1 582 ? 12.945 -41.625 -18.156 1 94.75 582 TRP A CA 1
ATOM 4780 C C . TRP A 1 582 ? 13.93 -41.219 -19.234 1 94.75 582 TRP A C 1
ATOM 4782 O O . TRP A 1 582 ? 13.969 -41.812 -20.312 1 94.75 582 TRP A O 1
ATOM 4792 N N . ASN A 1 583 ? 14.695 -40.188 -18.938 1 90.81 583 ASN A N 1
ATOM 4793 C CA . ASN A 1 583 ? 15.781 -39.844 -19.859 1 90.81 583 ASN A CA 1
ATOM 4794 C C . ASN A 1 583 ? 16.812 -40.969 -19.969 1 90.81 583 ASN A C 1
ATOM 4796 O O . ASN A 1 583 ? 17.344 -41.219 -21.047 1 90.81 583 ASN A O 1
ATOM 4800 N N . PHE A 1 584 ? 17.062 -41.531 -18.891 1 92.25 584 PHE A N 1
ATOM 4801 C CA . PHE A 1 584 ? 17.984 -42.688 -18.844 1 92.25 584 PHE A CA 1
ATOM 4802 C C . PHE A 1 584 ? 17.453 -43.844 -19.672 1 92.25 584 PHE A C 1
ATOM 4804 O O . PHE A 1 584 ? 18.188 -44.469 -20.438 1 92.25 584 PHE A O 1
ATOM 4811 N N . THR A 1 585 ? 16.219 -44.125 -19.578 1 93.75 585 THR A N 1
ATOM 4812 C CA . THR A 1 585 ? 15.609 -45.281 -20.219 1 93.75 585 THR A CA 1
ATOM 4813 C C . THR A 1 585 ? 15.516 -45.062 -21.734 1 93.75 585 THR A C 1
ATOM 4815 O O . THR A 1 585 ? 15.289 -46.031 -22.484 1 93.75 585 THR A O 1
ATOM 4818 N N . LYS A 1 586 ? 15.648 -43.875 -22.109 1 90.81 586 LYS A N 1
ATOM 4819 C CA . LYS A 1 586 ? 15.609 -43.5 -23.531 1 90.81 586 LYS A CA 1
ATOM 4820 C C . LYS A 1 586 ? 16.562 -44.375 -24.344 1 90.81 586 LYS A C 1
ATOM 4822 O O . LYS A 1 586 ? 16.266 -44.75 -25.484 1 90.81 586 LYS A O 1
ATOM 4827 N N . GLY A 1 587 ? 17.656 -44.812 -23.75 1 88.75 587 GLY A N 1
ATOM 4828 C CA . GLY A 1 587 ? 18.625 -45.625 -24.438 1 88.75 587 GLY A CA 1
ATOM 4829 C C . GLY A 1 587 ? 18.156 -47.062 -24.656 1 88.75 587 GLY A C 1
ATOM 4830 O O . GLY A 1 587 ? 18.703 -47.781 -25.5 1 88.75 587 GLY A O 1
ATOM 4831 N N . TYR A 1 588 ? 17.078 -47.438 -24 1 91.31 588 TYR A N 1
ATOM 4832 C CA . TYR A 1 588 ? 16.625 -48.844 -24.031 1 91.31 588 TYR A CA 1
ATOM 4833 C C . TYR A 1 588 ? 15.211 -48.969 -24.578 1 91.31 588 TYR A C 1
ATOM 4835 O O . TYR A 1 588 ? 14.711 -50.062 -24.797 1 91.31 588 TYR A O 1
ATOM 4843 N N . SER A 1 589 ? 14.578 -47.812 -24.688 1 90.56 589 SER A N 1
ATOM 4844 C CA . SER A 1 589 ? 13.188 -47.781 -25.141 1 90.56 589 SER A CA 1
ATOM 4845 C C . SER A 1 589 ? 13.031 -46.875 -26.359 1 90.56 589 SER A C 1
ATOM 4847 O O . SER A 1 589 ? 13.781 -45.906 -26.531 1 90.56 589 SER A O 1
ATOM 4849 N N . LYS A 1 590 ? 12.109 -47.188 -27.219 1 92.25 590 LYS A N 1
ATOM 4850 C CA . LYS A 1 590 ? 11.938 -46.406 -28.453 1 92.25 590 LYS A CA 1
ATOM 4851 C C . LYS A 1 590 ? 10.703 -45.531 -28.375 1 92.25 590 LYS A C 1
ATOM 4853 O O . LYS A 1 590 ? 10.68 -44.438 -28.953 1 92.25 590 LYS A O 1
ATOM 4858 N N . GLU A 1 591 ? 9.656 -46 -27.703 1 95.94 591 GLU A N 1
ATOM 4859 C CA . GLU A 1 591 ? 8.391 -45.312 -27.812 1 95.94 591 GLU A CA 1
ATOM 4860 C C . GLU A 1 591 ? 7.855 -44.906 -26.438 1 95.94 591 GLU A C 1
ATOM 4862 O O . GLU A 1 591 ? 7.445 -43.781 -26.219 1 95.94 591 GLU A O 1
ATOM 4867 N N . LEU A 1 592 ? 7.949 -45.75 -25.422 1 96.44 592 LEU A N 1
ATOM 4868 C CA . LEU A 1 592 ? 7.336 -45.531 -24.125 1 96.44 592 LEU A CA 1
ATOM 4869 C C . LEU A 1 592 ? 7.965 -44.344 -23.422 1 96.44 592 LEU A C 1
ATOM 4871 O O . LEU A 1 592 ? 7.266 -43.562 -22.766 1 96.44 592 LEU A O 1
ATOM 4875 N N . TYR A 1 593 ? 9.25 -44.188 -23.547 1 95.94 593 TYR A N 1
ATOM 4876 C CA . TYR A 1 593 ? 9.953 -43.125 -22.859 1 95.94 593 TYR A CA 1
ATOM 4877 C C . TYR A 1 593 ? 9.461 -41.75 -23.344 1 95.94 593 TYR A C 1
ATOM 4879 O O . TYR A 1 593 ? 9.445 -40.781 -22.578 1 95.94 593 TYR A O 1
ATOM 4887 N N . ARG A 1 594 ? 9.031 -41.625 -24.578 1 95.69 594 ARG A N 1
ATOM 4888 C CA . ARG A 1 594 ? 8.586 -40.375 -25.141 1 95.69 594 ARG A CA 1
ATOM 4889 C C . ARG A 1 594 ? 7.309 -39.875 -24.469 1 95.69 594 ARG A C 1
ATOM 4891 O O . ARG A 1 594 ? 7.191 -38.688 -24.141 1 95.69 594 ARG A O 1
ATOM 4898 N N . VAL A 1 595 ? 6.434 -40.781 -24.297 1 96.5 595 VAL A N 1
ATOM 4899 C CA . VAL A 1 595 ? 5.176 -40.469 -23.641 1 96.5 595 VAL A CA 1
ATOM 4900 C C . VAL A 1 595 ? 5.434 -40.062 -22.188 1 96.5 595 VAL A C 1
ATOM 4902 O O . VAL A 1 595 ? 4.906 -39.062 -21.703 1 96.5 595 VAL A O 1
ATOM 4905 N N . ALA A 1 596 ? 6.25 -40.844 -21.531 1 96.94 596 ALA A N 1
ATOM 4906 C CA . ALA A 1 596 ? 6.547 -40.594 -20.125 1 96.94 596 ALA A CA 1
ATOM 4907 C C . ALA A 1 596 ? 7.266 -39.25 -19.922 1 96.94 596 ALA A C 1
ATOM 4909 O O . ALA A 1 596 ? 6.914 -38.5 -19.031 1 96.94 596 ALA A O 1
ATOM 4910 N N . GLN A 1 597 ? 8.227 -39 -20.766 1 95.5 597 GLN A N 1
ATOM 4911 C CA . GLN A 1 597 ? 8.969 -37.75 -20.672 1 95.5 597 GLN A CA 1
ATOM 4912 C C . GLN A 1 597 ? 8.047 -36.562 -20.828 1 95.5 597 GLN A C 1
ATOM 4914 O O . GLN A 1 597 ? 8.18 -35.562 -20.109 1 95.5 597 GLN A O 1
ATOM 4919 N N . ARG A 1 598 ? 7.188 -36.625 -21.703 1 95.56 598 ARG A N 1
ATOM 4920 C CA . ARG A 1 598 ? 6.262 -35.5 -21.906 1 95.56 598 ARG A CA 1
ATOM 4921 C C . ARG A 1 598 ? 5.348 -35.312 -20.703 1 95.56 598 ARG A C 1
ATOM 4923 O O . ARG A 1 598 ? 5.117 -34.188 -20.266 1 95.56 598 ARG A O 1
ATOM 4930 N N . ILE A 1 599 ? 4.914 -36.375 -20.203 1 96.5 599 ILE A N 1
ATOM 4931 C CA . ILE A 1 599 ? 4.016 -36.312 -19.047 1 96.5 599 ILE A CA 1
ATOM 4932 C C . ILE A 1 599 ? 4.73 -35.656 -17.875 1 96.5 599 ILE A C 1
ATOM 4934 O O . ILE A 1 599 ? 4.176 -34.781 -17.203 1 96.5 599 ILE A O 1
ATOM 4938 N N . PHE A 1 600 ? 5.961 -36 -17.672 1 95.25 600 PHE A N 1
ATOM 4939 C CA . PHE A 1 600 ? 6.68 -35.562 -16.484 1 95.25 600 PHE A CA 1
ATOM 4940 C C . PHE A 1 600 ? 7.352 -34.219 -16.75 1 95.25 600 PHE A C 1
ATOM 4942 O O . PHE A 1 600 ? 8.016 -33.656 -15.875 1 95.25 600 PHE A O 1
ATOM 4949 N N . SER A 1 601 ? 7.137 -33.656 -17.969 1 93.5 601 SER A N 1
ATOM 4950 C CA . SER A 1 601 ? 7.637 -32.312 -18.297 1 93.5 601 SER A CA 1
ATOM 4951 C C . SER A 1 601 ? 6.535 -31.266 -18.172 1 93.5 601 SER A C 1
ATOM 4953 O O . SER A 1 601 ? 6.793 -30.078 -18.344 1 93.5 601 SER A O 1
ATOM 4955 N N . ILE A 1 602 ? 5.375 -31.641 -17.781 1 93.94 602 ILE A N 1
ATOM 4956 C CA . ILE A 1 602 ? 4.215 -30.75 -17.766 1 93.94 602 ILE A CA 1
ATOM 4957 C C . ILE A 1 602 ? 4.152 -30.016 -16.438 1 93.94 602 ILE A C 1
ATOM 4959 O O . ILE A 1 602 ? 4.285 -30.625 -15.367 1 93.94 602 ILE A O 1
ATOM 4963 N N . THR A 1 603 ? 3.969 -28.719 -16.516 1 92.56 603 THR A N 1
ATOM 4964 C CA . THR A 1 603 ? 3.748 -27.891 -15.328 1 92.56 603 THR A CA 1
ATOM 4965 C C . THR A 1 603 ? 2.273 -27.891 -14.938 1 92.56 603 THR A C 1
ATOM 4967 O O . THR A 1 603 ? 1.396 -27.984 -15.797 1 92.56 603 THR A O 1
ATOM 4970 N N . VAL A 1 604 ? 2.051 -27.688 -13.633 1 93.44 604 VAL A N 1
ATOM 4971 C CA . VAL A 1 604 ? 0.668 -27.906 -13.219 1 93.44 604 VAL A CA 1
ATOM 4972 C C . VAL A 1 604 ? 0.121 -26.625 -12.57 1 93.44 604 VAL A C 1
ATOM 4974 O O . VAL A 1 604 ? -1.027 -26.594 -12.125 1 93.44 604 VAL A O 1
ATOM 4977 N N . SER A 1 605 ? 0.883 -25.578 -12.492 1 90.81 605 SER A N 1
ATOM 4978 C CA . SER A 1 605 ? 0.416 -24.391 -11.789 1 90.81 605 SER A CA 1
ATOM 4979 C C . SER A 1 605 ? 0.935 -23.109 -12.453 1 90.81 605 SER A C 1
ATOM 4981 O O . SER A 1 605 ? 1.989 -23.125 -13.094 1 90.81 605 SER A O 1
ATOM 4983 N N . THR A 1 606 ? 0.159 -22.031 -12.312 1 87.81 606 THR A N 1
ATOM 4984 C CA . THR A 1 606 ? 0.55 -20.703 -12.789 1 87.81 606 THR A CA 1
ATOM 4985 C C . THR A 1 606 ? 1.001 -19.828 -11.625 1 87.81 606 THR A C 1
ATOM 4987 O O . THR A 1 606 ? 1.042 -18.594 -11.75 1 87.81 606 THR A O 1
ATOM 4990 N N . ALA A 1 607 ? 1.295 -20.344 -10.461 1 84.19 607 ALA A N 1
ATOM 4991 C CA . ALA A 1 607 ? 1.675 -19.578 -9.273 1 84.19 607 ALA A CA 1
ATOM 4992 C C . ALA A 1 607 ? 2.924 -18.75 -9.531 1 84.19 607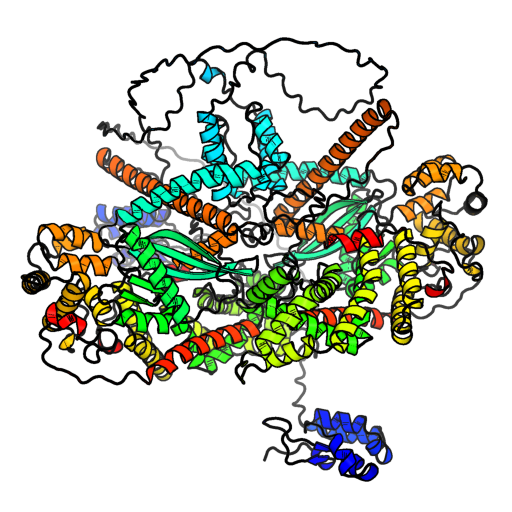 ALA A C 1
ATOM 4994 O O . ALA A 1 607 ? 3.096 -17.672 -8.93 1 84.19 607 ALA A O 1
ATOM 4995 N N . SER A 1 608 ? 3.779 -19.203 -10.453 1 80.69 608 SER A N 1
ATOM 4996 C CA . SER A 1 608 ? 4.992 -18.469 -10.805 1 80.69 608 SER A CA 1
ATOM 4997 C C . SER A 1 608 ? 4.656 -17.109 -11.422 1 80.69 608 SER A C 1
ATOM 4999 O O . SER A 1 608 ? 5.426 -16.156 -11.297 1 80.69 608 SER A O 1
ATOM 5001 N N . LEU A 1 609 ? 3.531 -17.062 -12.078 1 85.75 609 LEU A N 1
ATOM 5002 C CA . LEU A 1 609 ? 3.1 -15.781 -12.648 1 85.75 609 LEU A CA 1
ATOM 5003 C C . LEU A 1 609 ? 2.758 -14.781 -11.555 1 85.75 609 LEU A C 1
ATOM 5005 O O . LEU A 1 609 ? 2.998 -13.586 -11.703 1 85.75 609 LEU A O 1
ATOM 5009 N N . GLU A 1 610 ? 2.182 -15.219 -10.5 1 80.69 610 GLU A N 1
ATOM 5010 C CA . GLU A 1 610 ? 1.91 -14.344 -9.367 1 80.69 610 GLU A CA 1
ATOM 5011 C C . GLU A 1 610 ? 3.203 -13.781 -8.781 1 80.69 610 GLU A C 1
ATOM 5013 O O . GLU A 1 610 ? 3.256 -12.617 -8.383 1 80.69 610 GLU A O 1
ATOM 5018 N N . ARG A 1 611 ? 4.172 -14.625 -8.758 1 76.94 611 ARG A N 1
ATOM 5019 C CA . ARG A 1 611 ? 5.473 -14.172 -8.273 1 76.94 611 ARG A CA 1
ATOM 5020 C C . ARG A 1 611 ? 6.082 -13.141 -9.211 1 76.94 611 ARG A C 1
ATOM 5022 O O . ARG A 1 611 ? 6.711 -12.18 -8.766 1 76.94 611 ARG A O 1
ATOM 5029 N N . LEU A 1 612 ? 5.895 -13.406 -10.492 1 83.75 612 LEU A N 1
ATOM 5030 C CA . LEU A 1 612 ? 6.352 -12.453 -11.492 1 83.75 612 LEU A CA 1
ATOM 5031 C C . LEU A 1 612 ? 5.676 -11.094 -11.297 1 83.75 612 LEU A C 1
ATOM 5033 O O . LEU A 1 612 ? 6.348 -10.062 -11.281 1 83.75 612 LEU A O 1
ATOM 5037 N N . PHE A 1 613 ? 4.391 -11.141 -11.156 1 87.31 613 PHE A N 1
ATOM 5038 C CA . PHE A 1 613 ? 3.643 -9.898 -11.008 1 87.31 613 PHE A CA 1
ATOM 5039 C C . PHE A 1 613 ? 4.016 -9.195 -9.703 1 87.31 613 PHE A C 1
ATOM 5041 O O . PHE A 1 613 ? 4.043 -7.965 -9.648 1 87.31 613 PHE A O 1
ATOM 5048 N N . SER A 1 614 ? 4.273 -9.977 -8.742 1 84.88 614 SER A N 1
ATOM 5049 C CA . SER A 1 614 ? 4.762 -9.398 -7.492 1 84.88 614 SER A CA 1
ATOM 5050 C C . SER A 1 614 ? 6.09 -8.68 -7.695 1 84.88 614 SER A C 1
ATOM 5052 O O . SER A 1 614 ? 6.293 -7.586 -7.168 1 84.88 614 SER A O 1
ATOM 5054 N N . THR A 1 615 ? 6.973 -9.281 -8.438 1 87.69 615 THR A N 1
ATOM 5055 C CA . THR A 1 615 ? 8.258 -8.672 -8.75 1 87.69 615 THR A CA 1
ATOM 5056 C C . THR A 1 615 ? 8.078 -7.406 -9.578 1 87.69 615 THR A C 1
ATOM 5058 O O . THR A 1 615 ? 8.719 -6.391 -9.328 1 87.69 615 THR A O 1
ATOM 5061 N N . MET A 1 616 ? 7.238 -7.535 -10.492 1 91.44 616 MET A N 1
ATOM 5062 C CA . MET A 1 616 ? 6.949 -6.367 -11.328 1 91.44 616 MET A CA 1
ATOM 5063 C C . MET A 1 616 ? 6.348 -5.242 -10.492 1 91.44 616 MET A C 1
ATOM 5065 O O . MET A 1 616 ? 6.664 -4.07 -10.695 1 91.44 616 MET A O 1
ATOM 5069 N N . GLY A 1 617 ? 5.484 -5.656 -9.57 1 89.81 617 GLY A N 1
ATOM 5070 C CA . GLY A 1 617 ? 4.898 -4.676 -8.672 1 89.81 617 GLY A CA 1
ATOM 5071 C C . GLY A 1 617 ? 5.918 -4.016 -7.762 1 89.81 617 GLY A C 1
ATOM 5072 O O . GLY A 1 617 ? 5.758 -2.854 -7.383 1 89.81 617 GLY A O 1
ATOM 5073 N N . TRP A 1 618 ? 6.918 -4.75 -7.457 1 87.62 618 TRP A N 1
ATOM 5074 C CA . TRP A 1 618 ? 8.008 -4.223 -6.641 1 87.62 618 TRP A CA 1
ATOM 5075 C C . TRP A 1 618 ? 8.734 -3.098 -7.367 1 87.62 618 TRP A C 1
ATOM 5077 O O . TRP A 1 618 ? 9.117 -2.096 -6.754 1 87.62 618 TRP A O 1
ATOM 5087 N N . TYR A 1 619 ? 8.93 -3.258 -8.617 1 92.06 619 TYR A N 1
ATOM 5088 C CA . TYR A 1 619 ? 9.586 -2.236 -9.43 1 92.06 619 TYR A CA 1
ATOM 5089 C C . TYR A 1 619 ? 8.633 -1.091 -9.742 1 92.06 619 TYR A C 1
ATOM 5091 O O . TYR A 1 619 ? 9.023 0.079 -9.711 1 92.06 619 TYR A O 1
ATOM 5099 N N . HIS A 1 620 ? 7.477 -1.506 -10.117 1 92.56 620 HIS A N 1
ATOM 5100 C CA . HIS A 1 620 ? 6.449 -0.545 -10.5 1 92.56 620 HIS A CA 1
ATOM 5101 C C . HIS A 1 620 ? 5.602 -0.133 -9.305 1 92.56 620 HIS A C 1
ATOM 5103 O O . HIS A 1 620 ? 4.418 -0.467 -9.227 1 92.56 620 HIS A O 1
ATOM 5109 N N . SER A 1 621 ? 6.188 0.612 -8.469 1 84.81 621 SER A N 1
ATOM 5110 C CA . SER A 1 621 ? 5.547 1.046 -7.234 1 84.81 621 SER A CA 1
ATOM 5111 C C . SER A 1 621 ? 4.738 2.318 -7.449 1 84.81 621 SER A C 1
ATOM 5113 O O . SER A 1 621 ? 4.77 2.908 -8.531 1 84.81 621 SER A O 1
ATOM 5115 N N . LYS A 1 622 ? 4.035 2.719 -6.449 1 78.12 622 LYS A N 1
ATOM 5116 C CA . LYS A 1 622 ? 3.23 3.936 -6.523 1 78.12 622 LYS A CA 1
ATOM 5117 C C . LYS A 1 622 ? 4.102 5.152 -6.82 1 78.12 622 LYS A C 1
ATOM 5119 O O . LYS A 1 622 ? 3.682 6.059 -7.543 1 78.12 622 LYS A O 1
ATOM 5124 N N . GLN A 1 623 ? 5.316 5.102 -6.273 1 78.38 623 GLN A N 1
ATOM 5125 C CA . GLN A 1 623 ? 6.234 6.211 -6.496 1 78.38 623 GLN A CA 1
ATOM 5126 C C . GLN A 1 623 ? 6.793 6.188 -7.918 1 78.38 623 GLN A C 1
ATOM 5128 O O . GLN A 1 623 ? 7.234 7.215 -8.438 1 78.38 623 GLN A O 1
ATOM 5133 N N . ARG A 1 624 ? 6.719 5.039 -8.523 1 86.38 624 ARG A N 1
ATOM 5134 C CA . ARG A 1 624 ? 7.238 4.855 -9.875 1 86.38 624 ARG A CA 1
ATOM 5135 C C . ARG A 1 624 ? 6.125 4.469 -10.844 1 86.38 624 ARG A C 1
ATOM 5137 O O . ARG A 1 624 ? 6.285 3.543 -11.648 1 86.38 624 ARG A O 1
ATOM 5144 N N . ASN A 1 625 ? 5.023 5.086 -10.688 1 83.81 625 ASN A N 1
ATOM 5145 C CA . ASN A 1 625 ? 3.824 4.699 -11.43 1 83.81 625 ASN A CA 1
ATOM 5146 C C . ASN A 1 625 ? 3.916 5.102 -12.898 1 83.81 625 ASN A C 1
ATOM 5148 O O . ASN A 1 625 ? 3.137 4.629 -13.727 1 83.81 625 ASN A O 1
ATOM 5152 N N . ARG A 1 626 ? 4.961 5.863 -13.273 1 82.06 626 ARG A N 1
ATOM 5153 C CA . ARG A 1 626 ? 5.098 6.32 -14.656 1 82.06 626 ARG A CA 1
ATOM 5154 C C . ARG A 1 626 ? 6.066 5.441 -15.43 1 82.06 626 ARG A C 1
ATOM 5156 O O . ARG A 1 626 ? 6.281 5.648 -16.625 1 82.06 626 ARG A O 1
ATOM 5163 N N . LEU A 1 627 ? 6.652 4.547 -14.68 1 89.75 627 LEU A N 1
ATOM 5164 C CA . LEU A 1 627 ? 7.574 3.623 -15.336 1 89.75 627 LEU A CA 1
ATOM 5165 C C . LEU A 1 627 ? 6.852 2.795 -16.391 1 89.75 627 LEU A C 1
ATOM 5167 O O . LEU A 1 627 ? 5.797 2.215 -16.125 1 89.75 627 LEU A O 1
ATOM 5171 N N . LYS A 1 628 ? 7.41 2.768 -17.578 1 89.06 628 LYS A N 1
ATOM 5172 C CA . LYS A 1 628 ? 6.789 2.031 -18.672 1 89.06 628 LYS A CA 1
ATOM 5173 C C . LYS A 1 628 ? 6.84 0.527 -18.422 1 89.06 628 LYS A C 1
ATOM 5175 O O . LYS A 1 628 ? 7.812 0.018 -17.859 1 89.06 628 LYS A O 1
ATOM 5180 N N . SER A 1 629 ? 5.836 -0.136 -18.938 1 88.75 629 SER A N 1
ATOM 5181 C CA . SER A 1 629 ? 5.699 -1.574 -18.719 1 88.75 629 SER A CA 1
ATOM 5182 C C . SER A 1 629 ? 6.863 -2.336 -19.344 1 88.75 629 SER A C 1
ATOM 5184 O O . SER A 1 629 ? 7.285 -3.371 -18.828 1 88.75 629 SER A O 1
ATOM 5186 N N . GLU A 1 630 ? 7.422 -1.8 -20.422 1 88 630 GLU A N 1
ATOM 5187 C CA . GLU A 1 630 ? 8.547 -2.451 -21.078 1 88 630 GLU A CA 1
ATOM 5188 C C . GLU A 1 630 ? 9.789 -2.445 -20.188 1 88 630 GLU A C 1
ATOM 5190 O O . GLU A 1 630 ? 10.531 -3.428 -20.141 1 88 630 GLU A O 1
ATOM 5195 N N . LYS A 1 631 ? 9.961 -1.331 -19.547 1 92.38 631 LYS A N 1
ATOM 5196 C CA . LYS A 1 631 ? 11.102 -1.232 -18.641 1 92.38 631 LYS A CA 1
ATOM 5197 C C . LYS A 1 631 ? 10.922 -2.152 -17.438 1 92.38 631 LYS A C 1
ATOM 5199 O O . LYS A 1 631 ? 11.875 -2.795 -17 1 92.38 631 LYS A O 1
ATOM 5204 N N . VAL A 1 632 ? 9.695 -2.176 -16.969 1 93.69 632 VAL A N 1
ATOM 5205 C CA . VAL A 1 632 ? 9.391 -3.029 -15.828 1 93.69 632 VAL A CA 1
ATOM 5206 C C . VAL A 1 632 ? 9.641 -4.492 -16.188 1 93.69 632 VAL A C 1
ATOM 5208 O O . VAL A 1 632 ? 10.211 -5.242 -15.398 1 93.69 632 VAL A O 1
ATOM 5211 N N . LEU A 1 633 ? 9.219 -4.852 -17.391 1 91.25 633 LEU A N 1
ATOM 5212 C CA . LEU A 1 633 ? 9.445 -6.207 -17.859 1 91.25 633 LEU A CA 1
ATOM 5213 C C . LEU A 1 633 ? 10.938 -6.516 -17.953 1 91.25 633 LEU A C 1
ATOM 5215 O O . LEU A 1 633 ? 11.383 -7.59 -17.547 1 91.25 633 LEU A O 1
ATOM 5219 N N . GLY A 1 634 ? 11.625 -5.566 -18.516 1 91.62 634 GLY A N 1
ATOM 5220 C CA . GLY A 1 634 ? 13.07 -5.746 -18.609 1 91.62 634 GLY A CA 1
ATOM 5221 C C . GLY A 1 634 ? 13.734 -5.961 -17.25 1 91.62 634 GLY A C 1
ATOM 5222 O O . GLY A 1 634 ? 14.578 -6.848 -17.109 1 91.62 634 GLY A O 1
ATOM 5223 N N . LEU A 1 635 ? 13.344 -5.184 -16.312 1 94.44 635 LEU A N 1
ATOM 5224 C CA . LEU A 1 635 ? 13.875 -5.32 -14.961 1 94.44 635 LEU A CA 1
ATOM 5225 C C . LEU A 1 635 ? 13.547 -6.691 -14.383 1 94.44 635 LEU A C 1
ATOM 5227 O O . LEU A 1 635 ? 14.406 -7.328 -13.766 1 94.44 635 LEU A O 1
ATOM 5231 N N . ALA A 1 636 ? 12.352 -7.133 -14.586 1 91.88 636 ALA A N 1
ATOM 5232 C CA . ALA A 1 636 ? 11.914 -8.422 -14.062 1 91.88 636 ALA A CA 1
ATOM 5233 C C . ALA A 1 636 ? 12.688 -9.57 -14.711 1 91.88 636 ALA A C 1
ATOM 5235 O O . ALA A 1 636 ? 13.039 -10.539 -14.039 1 91.88 636 ALA A O 1
ATOM 5236 N N . GLN A 1 637 ? 12.914 -9.461 -15.992 1 91.25 637 GLN A N 1
ATOM 5237 C CA . GLN A 1 637 ? 13.664 -10.484 -16.703 1 91.25 637 GLN A CA 1
ATOM 5238 C C . GLN A 1 637 ? 15.094 -10.586 -16.188 1 91.25 637 GLN A C 1
ATOM 5240 O O . GLN A 1 637 ? 15.617 -11.688 -16 1 91.25 637 GLN A O 1
ATOM 5245 N N . ILE A 1 638 ? 15.688 -9.453 -15.977 1 92.56 638 ILE A N 1
ATOM 5246 C CA . ILE A 1 638 ? 17.047 -9.438 -15.461 1 92.56 638 ILE A CA 1
ATOM 5247 C C . ILE A 1 638 ? 17.078 -10.039 -14.062 1 92.56 638 ILE A C 1
ATOM 5249 O O . ILE A 1 638 ? 17.984 -10.812 -13.727 1 92.56 638 ILE A O 1
ATOM 5253 N N . CYS A 1 639 ? 16.125 -9.68 -13.273 1 91.62 639 CYS A N 1
ATOM 5254 C CA . CYS A 1 639 ? 16.031 -10.188 -11.906 1 91.62 639 CYS A CA 1
ATOM 5255 C C . CYS A 1 639 ? 15.922 -11.703 -11.898 1 91.62 639 CYS A C 1
ATOM 5257 O O . CYS A 1 639 ? 16.609 -12.383 -11.133 1 91.62 639 CYS A O 1
ATOM 5259 N N . ALA A 1 640 ? 15.047 -12.188 -12.711 1 86 640 ALA A N 1
ATOM 5260 C CA . ALA A 1 640 ? 14.859 -13.633 -12.805 1 86 640 ALA A CA 1
ATOM 5261 C C . ALA A 1 640 ? 16.156 -14.328 -13.219 1 86 640 ALA A C 1
ATOM 5263 O O . ALA A 1 640 ? 16.484 -15.391 -12.703 1 86 640 ALA A O 1
ATOM 5264 N N . HIS A 1 641 ? 16.844 -13.727 -14.133 1 85.31 641 HIS A N 1
ATOM 5265 C CA . HIS A 1 641 ? 18.109 -14.273 -14.602 1 85.31 641 HIS A CA 1
ATOM 5266 C C . HIS A 1 641 ? 19.156 -14.289 -13.477 1 85.31 641 HIS A C 1
ATOM 5268 O O . HIS A 1 641 ? 19.891 -15.258 -13.328 1 85.31 641 HIS A O 1
ATOM 5274 N N . MET A 1 642 ? 19.156 -13.258 -12.758 1 86.69 642 MET A N 1
ATOM 5275 C CA . MET A 1 642 ? 20.109 -13.148 -11.656 1 86.69 642 MET A CA 1
ATOM 5276 C C . MET A 1 642 ? 19.828 -14.219 -10.594 1 86.69 642 MET A C 1
ATOM 5278 O O . MET A 1 642 ? 20.766 -14.805 -10.039 1 86.69 642 MET A O 1
ATOM 5282 N N . GLN A 1 643 ? 18.641 -14.422 -10.312 1 80.75 643 GLN A N 1
ATOM 5283 C CA . GLN A 1 643 ? 18.25 -15.43 -9.328 1 80.75 643 GLN A CA 1
ATOM 5284 C C . GLN A 1 643 ? 18.641 -16.828 -9.797 1 80.75 643 GLN A C 1
ATOM 5286 O O . GLN A 1 643 ? 19.094 -17.656 -9 1 80.75 643 GLN A O 1
ATOM 5291 N N . LYS A 1 644 ? 18.406 -17.031 -11.047 1 77.94 644 LYS A N 1
ATOM 5292 C CA . LYS A 1 644 ? 18.781 -18.312 -11.617 1 77.94 644 LYS A CA 1
ATOM 5293 C C . LYS A 1 644 ? 20.297 -18.531 -11.516 1 77.94 644 LYS A C 1
ATOM 5295 O O . LYS A 1 644 ? 20.734 -19.625 -11.148 1 77.94 644 LYS A O 1
ATOM 5300 N N . GLN A 1 645 ? 21 -17.469 -11.781 1 75.5 645 GLN A N 1
ATOM 5301 C CA . GLN A 1 645 ? 22.453 -17.562 -11.719 1 75.5 645 GLN A CA 1
ATOM 5302 C C . GLN A 1 645 ? 22.938 -17.812 -10.289 1 75.5 645 GLN A C 1
ATOM 5304 O O . GLN A 1 645 ? 23.875 -18.562 -10.062 1 75.5 645 GLN A O 1
ATOM 5309 N N . GLN A 1 646 ? 22.266 -17.188 -9.406 1 74.25 646 GLN A N 1
ATOM 5310 C CA . GLN A 1 646 ? 22.625 -17.359 -8.008 1 74.25 646 GLN A CA 1
ATOM 5311 C C . GLN A 1 646 ? 22.312 -18.781 -7.535 1 74.25 646 GLN A C 1
ATOM 5313 O O . GLN A 1 646 ? 23.078 -19.375 -6.777 1 74.25 646 GLN A O 1
ATOM 5318 N N . GLN A 1 647 ? 21.172 -19.281 -8.008 1 67.62 647 GLN A N 1
ATOM 5319 C CA . GLN A 1 647 ? 20.812 -20.656 -7.664 1 67.62 647 GLN A CA 1
ATOM 5320 C C . GLN A 1 647 ? 21.812 -21.656 -8.242 1 67.62 647 GLN A C 1
ATOM 5322 O O . GLN A 1 647 ? 22.203 -22.609 -7.57 1 67.62 647 GLN A O 1
ATOM 5327 N N . ILE A 1 648 ? 22.203 -21.328 -9.445 1 60.19 648 ILE A N 1
ATOM 5328 C CA . ILE A 1 648 ? 23.172 -22.188 -10.109 1 60.19 648 ILE A CA 1
ATOM 5329 C C . ILE A 1 648 ? 24.5 -22.125 -9.367 1 60.19 648 ILE A C 1
ATOM 5331 O O . ILE A 1 648 ? 25.141 -23.156 -9.133 1 60.19 648 ILE A O 1
ATOM 5335 N N . ARG A 1 649 ? 24.797 -20.891 -8.922 1 57.53 649 ARG A N 1
ATOM 5336 C CA . ARG A 1 649 ? 26.047 -20.703 -8.188 1 57.53 649 ARG A CA 1
ATOM 5337 C C . ARG A 1 649 ? 26 -21.422 -6.84 1 57.53 649 ARG A C 1
ATOM 5339 O O . ARG A 1 649 ? 26.984 -22.031 -6.414 1 57.53 649 ARG A O 1
ATOM 5346 N N . GLU A 1 650 ? 24.859 -21.297 -6.273 1 55.94 650 GLU A N 1
ATOM 5347 C CA . GLU A 1 650 ? 24.688 -21.969 -4.984 1 55.94 650 GLU A CA 1
ATOM 5348 C C . GLU A 1 650 ? 24.703 -23.484 -5.141 1 55.94 650 GLU A C 1
ATOM 5350 O O . GLU A 1 650 ? 25.281 -24.188 -4.309 1 55.94 650 GLU A O 1
ATOM 5355 N N . LEU A 1 651 ? 24.062 -23.859 -6.207 1 50.22 651 LEU A N 1
ATOM 5356 C CA . LEU A 1 651 ? 24.094 -25.281 -6.496 1 50.22 651 LEU A CA 1
ATOM 5357 C C . LEU A 1 651 ? 25.5 -25.75 -6.867 1 50.22 651 LEU A C 1
ATOM 5359 O O . LEU A 1 651 ? 25.938 -26.812 -6.441 1 50.22 651 LEU A O 1
ATOM 5363 N N . ASP A 1 652 ? 26.094 -24.875 -7.707 1 44.09 652 ASP A N 1
ATOM 5364 C CA . ASP A 1 652 ? 27.469 -25.203 -8.094 1 44.09 652 ASP A CA 1
ATOM 5365 C C . ASP A 1 652 ? 28.391 -25.172 -6.883 1 44.09 652 ASP A C 1
ATOM 5367 O O . ASP A 1 652 ? 29.281 -26.031 -6.754 1 44.09 652 ASP A O 1
ATOM 5371 N N . PHE A 1 653 ? 28.094 -24.156 -6.094 1 43.94 653 PHE A N 1
ATOM 5372 C CA . PHE A 1 653 ? 28.875 -24.078 -4.867 1 43.94 653 PHE A CA 1
ATOM 5373 C C . PHE A 1 653 ? 28.625 -25.312 -3.988 1 43.94 653 PHE A C 1
ATOM 5375 O O . PHE A 1 653 ? 29.578 -25.891 -3.459 1 43.94 653 PHE A O 1
ATOM 5382 N N . HIS A 1 654 ? 27.422 -25.703 -3.951 1 44.19 654 HIS A N 1
ATOM 5383 C CA . HIS A 1 654 ? 27.109 -26.906 -3.189 1 44.19 654 HIS A CA 1
ATOM 5384 C C . HIS A 1 654 ? 27.609 -28.156 -3.9 1 44.19 654 HIS A C 1
ATOM 5386 O O . HIS A 1 654 ? 28.094 -29.094 -3.254 1 44.19 654 HIS A O 1
ATOM 5392 N N . ALA A 1 655 ? 27.484 -28.125 -5.188 1 41.34 655 ALA A N 1
ATOM 5393 C CA . ALA A 1 655 ? 28 -29.266 -5.957 1 41.34 655 ALA A CA 1
ATOM 5394 C C . ALA A 1 655 ? 29.516 -29.328 -5.879 1 41.34 655 ALA A C 1
ATOM 5396 O O . ALA A 1 655 ? 30.094 -30.422 -5.75 1 41.34 655 ALA A O 1
ATOM 5397 N N . LYS A 1 656 ? 30.203 -28.266 -6.039 1 41.38 656 LYS A N 1
ATOM 5398 C CA . LYS A 1 656 ? 31.656 -28.25 -5.918 1 41.38 656 LYS A CA 1
ATOM 5399 C C . LYS A 1 656 ? 32.094 -28.609 -4.5 1 41.38 656 LYS A C 1
ATOM 5401 O O . LYS A 1 656 ? 33.094 -29.328 -4.316 1 41.38 656 LYS A O 1
ATOM 5406 N N . GLN A 1 657 ? 31.391 -28 -3.65 1 37.91 657 GLN A N 1
ATOM 5407 C CA . GLN A 1 657 ? 31.688 -28.406 -2.281 1 37.91 657 GLN A CA 1
ATOM 5408 C C . GLN A 1 657 ? 31.469 -29.906 -2.102 1 37.91 657 GLN A C 1
ATOM 5410 O O . GLN A 1 657 ? 32.25 -30.578 -1.414 1 37.91 657 GLN A O 1
ATOM 5415 N N . TYR A 1 658 ? 30.516 -30.328 -2.797 1 33.69 658 TYR A N 1
ATOM 5416 C CA . TYR A 1 658 ? 30.266 -31.766 -2.75 1 33.69 658 TYR A CA 1
ATOM 5417 C C . TYR A 1 658 ? 31.344 -32.531 -3.498 1 33.69 658 TYR A C 1
ATOM 5419 O O . TYR A 1 658 ? 31.812 -33.562 -3.035 1 33.69 658 TYR A O 1
ATOM 5427 N N . LYS A 1 659 ? 31.797 -32.062 -4.637 1 35.59 659 LYS A N 1
ATOM 5428 C CA . LYS A 1 659 ? 32.875 -32.75 -5.355 1 35.59 659 LYS A CA 1
ATOM 5429 C C . LYS A 1 659 ? 34.188 -32.656 -4.578 1 35.59 659 LYS A C 1
ATOM 5431 O O . LYS A 1 659 ? 34.906 -33.656 -4.512 1 35.59 659 LYS A O 1
ATOM 5436 N N . THR A 1 660 ? 34.5 -31.438 -4.164 1 34.69 660 THR A N 1
ATOM 5437 C CA . THR A 1 660 ? 35.719 -31.344 -3.369 1 34.69 660 THR A CA 1
ATOM 5438 C C . THR A 1 660 ? 35.594 -32.188 -2.092 1 34.69 660 THR A C 1
ATOM 5440 O O . THR A 1 660 ? 36.594 -32.75 -1.626 1 34.69 660 THR A O 1
ATOM 5443 N N . ILE A 1 661 ? 34.438 -32.156 -1.593 1 32.41 661 ILE A N 1
ATOM 5444 C CA . ILE A 1 661 ? 34.25 -33.031 -0.447 1 32.41 661 ILE A CA 1
ATOM 5445 C C . ILE A 1 661 ? 34.438 -34.5 -0.876 1 32.41 661 ILE A C 1
ATOM 5447 O O . ILE A 1 661 ? 35.031 -35.281 -0.144 1 32.41 661 ILE A O 1
ATOM 5451 N N . ILE A 1 662 ? 34.094 -34.781 -2.17 1 31.27 662 ILE A N 1
ATOM 5452 C CA . ILE A 1 662 ? 34.344 -36.156 -2.578 1 31.27 662 ILE A CA 1
ATOM 5453 C C . ILE A 1 662 ? 35.844 -36.406 -2.77 1 31.27 662 ILE A C 1
ATOM 5455 O O . ILE A 1 662 ? 36.344 -37.438 -2.418 1 31.27 662 ILE A O 1
ATOM 5459 N N . GLU A 1 663 ? 36.469 -35.5 -3.473 1 30.28 663 GLU A N 1
ATOM 5460 C CA . GLU A 1 663 ? 37.875 -35.844 -3.619 1 30.28 663 GLU A CA 1
ATOM 5461 C C . GLU A 1 663 ? 38.594 -35.812 -2.275 1 30.28 663 GLU A C 1
ATOM 5463 O O . GLU A 1 663 ? 39.469 -36.625 -2.002 1 30.28 663 GLU A O 1
ATOM 5468 N N . ASN A 1 664 ? 38.625 -34.625 -1.716 1 27.91 664 ASN A N 1
ATOM 5469 C CA . ASN A 1 664 ? 39.438 -34.562 -0.495 1 27.91 664 ASN A CA 1
ATOM 5470 C C . ASN A 1 664 ? 38.719 -35.219 0.673 1 27.91 664 ASN A C 1
ATOM 5472 O O . ASN A 1 664 ? 39.125 -35.062 1.826 1 27.91 664 ASN A O 1
ATOM 5476 N N . THR A 1 665 ? 37.625 -35.812 0.521 1 24.17 665 THR A N 1
ATOM 5477 C CA . THR A 1 665 ? 37.188 -36.594 1.667 1 24.17 665 THR A CA 1
ATOM 5478 C C . THR A 1 665 ? 38.188 -37.719 1.957 1 24.17 665 THR A C 1
ATOM 5480 O O . THR A 1 665 ? 38.156 -38.75 1.292 1 24.17 665 THR A O 1
ATOM 5483 N N . SER A 1 666 ? 39.5 -37.438 2.061 1 22.69 666 SER A N 1
ATOM 5484 C CA . SER A 1 666 ? 39.875 -38.125 3.281 1 22.69 666 SER A CA 1
ATOM 5485 C C . SER A 1 666 ? 39 -37.719 4.457 1 22.69 666 SER A C 1
ATOM 5487 O O . SER A 1 666 ? 38.406 -36.625 4.457 1 22.69 666 SER A O 1
ATOM 5489 N N . TYR A 1 667 ? 38.75 -38.625 5.602 1 20.44 667 TYR A N 1
ATOM 5490 C CA . TYR A 1 667 ? 37.719 -38.719 6.641 1 20.44 667 TYR A CA 1
ATOM 5491 C C . TYR A 1 667 ? 37.75 -37.469 7.527 1 20.44 667 TYR A C 1
ATOM 5493 O O . TYR A 1 667 ? 37.031 -37.406 8.523 1 20.44 667 TYR A O 1
ATOM 5501 N N . ASN A 1 668 ? 38.656 -36.531 7.422 1 20.56 668 ASN A N 1
ATOM 5502 C CA . ASN A 1 668 ? 38.688 -35.812 8.695 1 20.56 668 ASN A CA 1
ATOM 5503 C C . ASN A 1 668 ? 37.344 -35.094 8.953 1 20.56 668 ASN A C 1
ATOM 5505 O O . ASN A 1 668 ? 36.875 -34.344 8.102 1 20.56 668 ASN A O 1
ATOM 5509 N N . THR A 1 669 ? 36.5 -35.625 9.891 1 19.84 669 THR A N 1
ATOM 5510 C CA . THR A 1 669 ? 35.156 -35.531 10.477 1 19.84 669 THR A CA 1
ATOM 5511 C C . THR A 1 669 ? 34.875 -34.094 10.945 1 19.84 669 THR A C 1
ATOM 5513 O O . THR A 1 669 ? 33.75 -33.781 11.297 1 19.84 669 THR A O 1
ATOM 5516 N N . ASN A 1 670 ? 35.875 -33.25 11.188 1 19.33 670 ASN A N 1
ATOM 5517 C CA . ASN A 1 670 ? 35.562 -32.281 12.242 1 19.33 670 ASN A CA 1
ATOM 5518 C C . ASN A 1 670 ? 34.719 -31.125 11.719 1 19.33 670 ASN A C 1
ATOM 5520 O O . ASN A 1 670 ? 35.25 -30.094 11.312 1 19.33 670 ASN A O 1
ATOM 5524 N N . LEU A 1 671 ? 34.062 -31.25 10.727 1 21.14 671 LEU A N 1
ATOM 5525 C CA . LEU A 1 671 ? 33.469 -30.016 10.242 1 21.14 671 LEU A CA 1
ATOM 5526 C C . LEU A 1 671 ? 32.531 -29.422 11.297 1 21.14 671 LEU A C 1
ATOM 5528 O O . LEU A 1 671 ? 31.578 -30.062 11.719 1 21.14 671 LEU A O 1
ATOM 5532 N N . GLU A 1 672 ? 33.094 -28.562 12.234 1 19.59 672 GLU A N 1
ATOM 5533 C CA . GLU A 1 672 ? 32.531 -27.812 13.352 1 19.59 672 GLU A CA 1
ATOM 5534 C C . GLU A 1 672 ? 31.25 -27.078 12.945 1 19.59 672 GLU A C 1
ATOM 5536 O O . GLU A 1 672 ? 31.172 -26.547 11.836 1 19.59 672 GLU A O 1
ATOM 5541 N N . SER A 1 673 ? 30.172 -27.5 13.609 1 18.61 673 SER A N 1
ATOM 5542 C CA . SER A 1 673 ? 28.766 -27.109 13.68 1 18.61 673 SER A CA 1
ATOM 5543 C C . SER A 1 673 ? 28.625 -25.625 13.977 1 18.61 673 SER A C 1
ATOM 5545 O O . SER A 1 673 ? 28.938 -25.172 15.078 1 18.61 673 SER A O 1
ATOM 5547 N N . ASN A 1 674 ? 29.203 -24.688 13.203 1 20.31 674 ASN A N 1
ATOM 5548 C CA . ASN A 1 674 ? 29 -23.297 13.578 1 20.31 674 ASN A CA 1
ATOM 5549 C C . ASN A 1 674 ? 27.516 -22.984 13.781 1 20.31 674 ASN A C 1
ATOM 5551 O O . ASN A 1 674 ? 26.734 -23.047 12.828 1 20.31 674 ASN A O 1
ATOM 5555 N N . ASP A 1 675 ? 26.938 -23.375 14.977 1 19.17 675 ASP A N 1
ATOM 5556 C CA . ASP A 1 675 ? 25.703 -23.156 15.727 1 19.17 675 ASP A CA 1
ATOM 5557 C C . ASP A 1 675 ? 25.375 -21.672 15.844 1 19.17 675 ASP A C 1
ATOM 5559 O O . ASP A 1 675 ? 25.484 -21.094 16.938 1 19.17 675 ASP A O 1
ATOM 5563 N N . ASP A 1 676 ? 25.859 -20.797 15.055 1 21.5 676 ASP A N 1
ATOM 5564 C CA . ASP A 1 676 ? 25.578 -19.422 15.438 1 21.5 676 ASP A CA 1
ATOM 5565 C C . ASP A 1 676 ? 24.078 -19.188 15.609 1 21.5 676 ASP A C 1
ATOM 5567 O O . ASP A 1 676 ? 23.281 -19.594 14.75 1 21.5 676 ASP A O 1
ATOM 5571 N N . MET A 1 677 ? 23.625 -19.219 16.844 1 20.81 677 MET A N 1
ATOM 5572 C CA . MET A 1 677 ? 22.438 -18.844 17.609 1 20.81 677 MET A CA 1
ATOM 5573 C C . MET A 1 677 ? 21.781 -17.594 17.016 1 20.81 677 MET A C 1
ATOM 5575 O O . MET A 1 677 ? 22.438 -16.562 16.875 1 20.81 677 MET A O 1
ATOM 5579 N N . PHE A 1 678 ? 20.844 -17.906 16.219 1 22.58 678 PHE A N 1
ATOM 5580 C CA . PHE A 1 678 ? 20.031 -16.844 15.656 1 22.58 678 PHE A CA 1
ATOM 5581 C C . PHE A 1 678 ? 19.375 -16.031 16.766 1 22.58 678 PHE A C 1
ATOM 5583 O O . PHE A 1 678 ? 18.484 -16.531 17.469 1 22.58 678 PHE A O 1
ATOM 5590 N N . VAL A 1 679 ? 20.172 -15.406 17.594 1 21.3 679 VAL A N 1
ATOM 5591 C CA . VAL A 1 679 ? 19.656 -14.406 18.516 1 21.3 679 VAL A CA 1
ATOM 5592 C C . VAL A 1 679 ? 18.75 -13.438 17.766 1 21.3 679 VAL A C 1
ATOM 5594 O O . VAL A 1 679 ? 19.141 -12.867 16.75 1 21.3 679 VAL A O 1
ATOM 5597 N N . ILE A 1 680 ? 17.516 -13.789 17.844 1 23.73 680 ILE A N 1
ATOM 5598 C CA . ILE A 1 680 ? 16.484 -12.828 17.453 1 23.73 680 ILE A CA 1
ATOM 5599 C C . ILE A 1 680 ? 16.766 -11.477 18.109 1 23.73 680 ILE A C 1
ATOM 5601 O O . ILE A 1 680 ? 16.594 -11.312 19.312 1 23.73 680 ILE A O 1
ATOM 5605 N N . SER A 1 681 ? 18.031 -11.039 17.984 1 23.02 681 SER A N 1
ATOM 5606 C CA . SER A 1 681 ? 18.203 -9.703 18.547 1 23.02 681 SER A CA 1
ATOM 5607 C C . SER A 1 681 ? 17.188 -8.719 18 1 23.02 681 SER A C 1
ATOM 5609 O O . SER A 1 681 ? 16.719 -8.875 16.875 1 23.02 681 SER A O 1
ATOM 5611 N N . ASP A 1 682 ? 16.438 -7.922 18.859 1 25.34 682 ASP A N 1
ATOM 5612 C CA . ASP A 1 682 ? 15.43 -6.863 18.828 1 25.34 682 ASP A CA 1
ATOM 5613 C C . ASP A 1 682 ? 15.688 -5.902 17.672 1 25.34 682 ASP A C 1
ATOM 5615 O O . ASP A 1 682 ? 14.922 -4.961 17.453 1 25.34 682 ASP A O 1
ATOM 5619 N N . ASP A 1 683 ? 17 -5.758 17.281 1 22.97 683 ASP A N 1
ATOM 5620 C CA . ASP A 1 683 ? 17.422 -4.824 16.25 1 22.97 683 ASP A CA 1
ATOM 5621 C C . ASP A 1 683 ? 17.031 -5.348 14.859 1 22.97 683 ASP A C 1
ATOM 5623 O O . ASP A 1 683 ? 16.797 -6.543 14.688 1 22.97 683 ASP A O 1
ATOM 5627 N N . GLU A 1 684 ? 17.062 -4.559 13.758 1 27.06 684 GLU A N 1
ATOM 5628 C CA . GLU A 1 684 ? 16.859 -4.867 12.344 1 27.06 684 GLU A CA 1
ATOM 5629 C C . GLU A 1 684 ? 17.484 -6.219 11.984 1 27.06 684 GLU A C 1
ATOM 5631 O O . GLU A 1 684 ? 17.266 -6.738 10.891 1 27.06 684 GLU A O 1
ATOM 5636 N N . ASP A 1 685 ? 18.453 -6.797 12.789 1 23.8 685 ASP A N 1
ATOM 5637 C CA . ASP A 1 685 ? 19.453 -7.738 12.273 1 23.8 685 ASP A CA 1
ATOM 5638 C C . ASP A 1 685 ? 18.906 -9.164 12.273 1 23.8 685 ASP A C 1
ATOM 5640 O O . ASP A 1 685 ? 19.625 -10.117 11.984 1 23.8 685 ASP A O 1
ATOM 5644 N N . THR A 1 686 ? 18.219 -9.555 13.281 1 26.38 686 THR A N 1
ATOM 5645 C CA . THR A 1 686 ? 18.281 -11.016 13.32 1 26.38 686 THR A CA 1
ATOM 5646 C C . THR A 1 686 ? 17.734 -11.609 12.016 1 26.38 686 THR A C 1
ATOM 5648 O O . THR A 1 686 ? 16.625 -11.289 11.602 1 26.38 686 THR A O 1
ATOM 5651 N N . ASN A 1 687 ? 18.703 -12.156 11.211 1 24.81 687 ASN A N 1
ATOM 5652 C CA . ASN A 1 687 ? 18.844 -12.797 9.906 1 24.81 687 ASN A CA 1
ATOM 5653 C C . ASN A 1 687 ? 18.016 -14.078 9.82 1 24.81 687 ASN A C 1
ATOM 5655 O O . ASN A 1 687 ? 18.25 -14.914 8.953 1 24.81 687 ASN A O 1
ATOM 5659 N N . ILE A 1 688 ? 17.281 -14.602 10.727 1 27.17 688 ILE A N 1
ATOM 5660 C CA . ILE A 1 688 ? 16.922 -15.867 10.086 1 27.17 688 ILE A CA 1
ATOM 5661 C C . ILE A 1 688 ? 16.547 -15.617 8.633 1 27.17 688 ILE A C 1
ATOM 5663 O O . ILE A 1 688 ? 15.609 -14.875 8.344 1 27.17 688 ILE A O 1
ATOM 5667 N N . ASP A 1 689 ? 17.531 -15.828 7.703 1 25.19 689 ASP A N 1
ATOM 5668 C CA . ASP A 1 689 ? 17.578 -15.914 6.25 1 25.19 689 ASP A CA 1
ATOM 5669 C C . ASP A 1 689 ? 16.484 -16.828 5.711 1 25.19 689 ASP A C 1
ATOM 5671 O O . ASP A 1 689 ? 16.562 -17.297 4.57 1 25.19 689 ASP A O 1
ATOM 5675 N N . ASN A 1 690 ? 15.891 -17.703 6.566 1 26.17 690 ASN A N 1
ATOM 5676 C CA . ASN A 1 690 ? 14.969 -18.406 5.672 1 26.17 690 ASN A CA 1
ATOM 5677 C C . ASN A 1 690 ? 14.227 -17.438 4.762 1 26.17 690 ASN A C 1
ATOM 5679 O O . ASN A 1 690 ? 13.188 -16.906 5.141 1 26.17 690 ASN A O 1
ATOM 5683 N N . GLU A 1 691 ? 14.992 -16.672 4.152 1 26.89 691 GLU A N 1
ATOM 5684 C CA . GLU A 1 691 ? 14.648 -15.727 3.092 1 26.89 691 GLU A CA 1
ATOM 5685 C C . GLU A 1 691 ? 13.797 -16.406 2.016 1 26.89 691 GLU A C 1
ATOM 5687 O O . GLU A 1 691 ? 14.328 -16.875 1.005 1 26.89 691 GLU A O 1
ATOM 5692 N N . THR A 1 692 ? 13.234 -17.656 2.236 1 27.25 692 THR A N 1
ATOM 5693 C CA . THR A 1 692 ? 12.297 -17.672 1.114 1 27.25 692 THR A CA 1
ATOM 5694 C C . THR A 1 692 ? 11.727 -16.266 0.879 1 27.25 692 THR A C 1
ATOM 5696 O O . THR A 1 692 ? 11.047 -15.719 1.746 1 27.25 692 THR A O 1
ATOM 5699 N N . ASN A 1 693 ? 12.617 -15.438 0.509 1 30.22 693 ASN A N 1
ATOM 5700 C CA . ASN A 1 693 ? 12.445 -14.094 -0.036 1 30.22 693 ASN A CA 1
ATOM 5701 C C . ASN A 1 693 ? 11.078 -13.914 -0.687 1 30.22 693 ASN A C 1
ATOM 5703 O O . ASN A 1 693 ? 10.953 -14.023 -1.907 1 30.22 693 ASN A O 1
ATOM 5707 N N . GLU A 1 694 ? 10.234 -14.719 -0.295 1 27.66 694 GLU A N 1
ATOM 5708 C CA . GLU A 1 694 ? 8.953 -14.344 -0.889 1 27.66 694 GLU A CA 1
ATOM 5709 C C . GLU A 1 694 ? 8.703 -12.844 -0.744 1 27.66 694 GLU A C 1
ATOM 5711 O O . GLU A 1 694 ? 8.609 -12.328 0.373 1 27.66 694 GLU A O 1
ATOM 5716 N N . ARG A 1 695 ? 9.383 -12.117 -1.597 1 33.19 695 ARG A N 1
ATOM 5717 C CA . ARG A 1 695 ? 8.922 -10.75 -1.787 1 33.19 695 ARG A CA 1
ATOM 5718 C C . ARG A 1 695 ? 7.461 -10.602 -1.385 1 33.19 695 ARG A C 1
ATOM 5720 O O . ARG A 1 695 ? 6.609 -11.367 -1.833 1 33.19 695 ARG A O 1
ATOM 5727 N N . ASP A 1 696 ? 7.273 -10.242 -0.172 1 33.44 696 ASP A N 1
ATOM 5728 C CA . ASP A 1 696 ? 5.93 -9.969 0.321 1 33.44 696 ASP A CA 1
ATOM 5729 C C . ASP A 1 696 ? 5.02 -9.484 -0.808 1 33.44 696 ASP A C 1
ATOM 5731 O O . ASP A 1 696 ? 5.305 -8.477 -1.457 1 33.44 696 ASP A O 1
ATOM 5735 N N . ILE A 1 697 ? 4.57 -10.43 -1.451 1 33.56 697 ILE A N 1
ATOM 5736 C CA . ILE A 1 697 ? 3.51 -10.172 -2.416 1 33.56 697 ILE A CA 1
ATOM 5737 C C . ILE A 1 697 ? 2.596 -9.07 -1.895 1 33.56 697 ILE A C 1
ATOM 5739 O O . ILE A 1 697 ? 2.178 -9.094 -0.735 1 33.56 697 ILE A O 1
ATOM 5743 N N . TYR A 1 698 ? 2.812 -8.031 -2.418 1 33.56 698 TYR A N 1
ATOM 5744 C CA . TYR A 1 698 ? 1.862 -6.953 -2.16 1 33.56 698 TYR A CA 1
ATOM 5745 C C . TYR A 1 698 ? 0.438 -7.488 -2.084 1 33.56 698 TYR A C 1
ATOM 5747 O O . TYR A 1 698 ? -0.106 -7.969 -3.082 1 33.56 698 TYR A O 1
ATOM 5755 N N . THR A 1 699 ? 0.191 -8.242 -0.978 1 40.44 699 THR A N 1
ATOM 5756 C CA . THR A 1 699 ? -1.182 -8.695 -0.79 1 40.44 699 THR A CA 1
ATOM 5757 C C . THR A 1 699 ? -2.043 -7.59 -0.188 1 40.44 699 THR A C 1
ATOM 5759 O O . THR A 1 699 ? -1.621 -6.91 0.75 1 40.44 699 THR A O 1
ATOM 5762 N N . ARG A 1 700 ? -2.951 -7.273 -0.906 1 42.47 700 ARG A N 1
ATOM 5763 C CA . ARG A 1 700 ? -3.924 -6.344 -0.338 1 42.47 700 ARG A CA 1
ATOM 5764 C C . ARG A 1 700 ? -4.77 -7.023 0.732 1 42.47 700 ARG A C 1
ATOM 5766 O O . ARG A 1 700 ? -5.57 -7.91 0.427 1 42.47 700 ARG A O 1
ATOM 5773 N N . PRO A 1 701 ? -4.391 -6.84 2.016 1 46.72 701 PRO A N 1
ATOM 5774 C CA . PRO A 1 701 ? -5.27 -7.41 3.039 1 46.72 701 PRO A CA 1
ATOM 5775 C C . PRO A 1 701 ? -6.703 -6.895 2.939 1 46.72 701 PRO A C 1
ATOM 5777 O O . PRO A 1 701 ? -6.941 -5.82 2.387 1 46.72 701 PRO A O 1
ATOM 5780 N N . LEU A 1 702 ? -7.633 -7.805 3.238 1 46.78 702 LEU A N 1
ATOM 5781 C CA . LEU A 1 702 ? -9.031 -7.395 3.277 1 46.78 702 LEU A CA 1
ATOM 5782 C C . LEU A 1 702 ? -9.234 -6.23 4.246 1 46.78 702 LEU A C 1
ATOM 5784 O O . LEU A 1 702 ? -8.711 -6.254 5.363 1 46.78 702 LEU A O 1
ATOM 5788 N N . THR A 1 703 ? -9.523 -5.09 3.787 1 44.88 703 THR A N 1
ATOM 5789 C CA . THR A 1 703 ? -9.703 -3.91 4.625 1 44.88 703 THR A CA 1
ATOM 5790 C C . THR A 1 703 ? -11.125 -3.855 5.184 1 44.88 703 THR A C 1
ATOM 5792 O O . THR A 1 703 ? -11.414 -3.062 6.082 1 44.88 703 THR A O 1
ATOM 5795 N N . SER A 1 704 ? -12.094 -4.695 4.496 1 49.06 704 SER A N 1
ATOM 5796 C CA . SER A 1 704 ? -13.477 -4.59 4.969 1 49.06 704 SER A CA 1
ATOM 5797 C C . SER A 1 704 ? -14.195 -5.926 4.863 1 49.06 704 SER A C 1
ATOM 5799 O O . SER A 1 704 ? -13.758 -6.82 4.133 1 49.06 704 SER A O 1
ATOM 5801 N N . ILE A 1 705 ? -15.227 -6.195 5.734 1 50.31 705 ILE A N 1
ATOM 5802 C CA . ILE A 1 705 ? -16.156 -7.316 5.688 1 50.31 705 ILE A CA 1
ATOM 5803 C C . ILE A 1 705 ? -16.703 -7.477 4.27 1 50.31 705 ILE A C 1
ATOM 5805 O O . ILE A 1 705 ? -16.891 -8.602 3.795 1 50.31 705 ILE A O 1
ATOM 5809 N N . ASN A 1 706 ? -16.766 -6.359 3.748 1 51.5 706 ASN A N 1
ATOM 5810 C CA . ASN A 1 706 ? -17.312 -6.379 2.398 1 51.5 706 ASN A CA 1
ATOM 5811 C C . ASN A 1 706 ? -16.359 -7.047 1.411 1 51.5 706 ASN A C 1
ATOM 5813 O O . ASN A 1 706 ? -16.797 -7.758 0.504 1 51.5 706 ASN A O 1
ATOM 5817 N N . GLU A 1 707 ? -15.18 -7.035 1.868 1 54.81 707 GLU A N 1
ATOM 5818 C CA . GLU A 1 707 ? -14.219 -7.664 0.972 1 54.81 707 GLU A CA 1
ATOM 5819 C C . GLU A 1 707 ? -14.258 -9.188 1.099 1 54.81 707 GLU A C 1
ATOM 5821 O O . GLU A 1 707 ? -14.109 -9.898 0.105 1 54.81 707 GLU A O 1
ATOM 5826 N N . TRP A 1 708 ? -14.508 -9.656 2.305 1 56.78 708 TRP A N 1
ATOM 5827 C CA . TRP A 1 708 ? -14.656 -11.094 2.516 1 56.78 708 TRP A CA 1
ATOM 5828 C C . TRP A 1 708 ? -15.883 -11.625 1.788 1 56.78 708 TRP A C 1
ATOM 5830 O O . TRP A 1 708 ? -15.805 -12.641 1.091 1 56.78 708 TRP A O 1
ATOM 5840 N N . SER A 1 709 ? -16.891 -10.852 1.991 1 55.59 709 SER A N 1
ATOM 5841 C CA . SER A 1 709 ? -18.125 -11.258 1.309 1 55.59 709 SER A CA 1
ATOM 5842 C C . SER A 1 709 ? -17.922 -11.273 -0.205 1 55.59 709 SER A C 1
ATOM 5844 O O . SER A 1 709 ? -18.406 -12.18 -0.888 1 55.59 709 SER A O 1
ATOM 5846 N N . ASN A 1 710 ? -17.125 -10.305 -0.58 1 55.62 710 ASN A N 1
ATOM 5847 C CA . ASN A 1 710 ? -16.844 -10.234 -2.01 1 55.62 710 ASN A CA 1
ATOM 5848 C C . ASN A 1 710 ? -15.984 -11.398 -2.471 1 55.62 710 ASN A C 1
ATOM 5850 O O . ASN A 1 710 ? -16.203 -11.953 -3.551 1 55.62 710 ASN A O 1
ATOM 5854 N N . MET A 1 711 ? -15.117 -11.75 -1.554 1 59.12 711 MET A N 1
ATOM 5855 C CA . MET A 1 711 ? -14.242 -12.875 -1.872 1 59.12 711 MET A CA 1
ATOM 5856 C C . MET A 1 711 ? -15.039 -14.18 -1.966 1 59.12 711 MET A C 1
ATOM 5858 O O . MET A 1 711 ? -14.859 -14.953 -2.904 1 59.12 711 MET A O 1
ATOM 5862 N N . VAL A 1 712 ? -15.867 -14.359 -1.028 1 61.22 712 VAL A N 1
ATOM 5863 C CA . VAL A 1 712 ? -16.688 -15.578 -1.019 1 61.22 712 VAL A CA 1
ATOM 5864 C C . VAL A 1 712 ? -17.625 -15.578 -2.223 1 61.22 712 VAL A C 1
ATOM 5866 O O . VAL A 1 712 ? -17.781 -16.594 -2.895 1 61.22 712 VAL A O 1
ATOM 5869 N N . THR A 1 713 ? -18.078 -14.297 -2.451 1 58.81 713 THR A N 1
ATOM 5870 C CA . THR A 1 713 ? -18.953 -14.172 -3.611 1 58.81 713 THR A CA 1
ATOM 5871 C C . THR A 1 713 ? -18.188 -14.469 -4.898 1 58.81 713 THR A C 1
ATOM 5873 O O . THR A 1 713 ? -18.719 -15.133 -5.793 1 58.81 713 THR A O 1
ATOM 5876 N N . HIS A 1 714 ? -17.016 -13.977 -4.871 1 58.69 714 HIS A N 1
ATOM 5877 C CA . HIS A 1 714 ? -16.188 -14.25 -6.039 1 58.69 714 HIS A CA 1
ATOM 5878 C C . HIS A 1 714 ? -15.945 -15.742 -6.207 1 58.69 714 HIS A C 1
ATOM 5880 O O . HIS A 1 714 ? -16.031 -16.266 -7.32 1 58.69 714 HIS A O 1
ATOM 5886 N N . TRP A 1 715 ? -15.719 -16.391 -5.105 1 58.59 715 TRP A N 1
ATOM 5887 C CA . TRP A 1 715 ? -15.562 -17.844 -5.148 1 58.59 715 TRP A CA 1
ATOM 5888 C C . TRP A 1 715 ? -16.812 -18.516 -5.703 1 58.59 715 TRP A C 1
ATOM 5890 O O . TRP A 1 715 ? -16.734 -19.391 -6.574 1 58.59 715 TRP A O 1
ATOM 5900 N N . VAL A 1 716 ? -17.891 -17.984 -5.215 1 56.66 716 VAL A N 1
ATOM 5901 C CA . VAL A 1 716 ? -19.156 -18.594 -5.602 1 56.66 716 VAL A CA 1
ATOM 5902 C C . VAL A 1 716 ? -19.391 -18.375 -7.094 1 56.66 716 VAL A C 1
ATOM 5904 O O . VAL A 1 716 ? -19.812 -19.297 -7.805 1 56.66 716 VAL A O 1
ATOM 5907 N N . GLU A 1 717 ? -19.016 -17.156 -7.5 1 57.09 717 GLU A N 1
ATOM 5908 C CA . GLU A 1 717 ? -19.203 -16.844 -8.914 1 57.09 717 GLU A CA 1
ATOM 5909 C C . GLU A 1 717 ? -18.297 -17.703 -9.789 1 57.09 717 GLU A C 1
ATOM 5911 O O . GLU A 1 717 ? -18.75 -18.219 -10.82 1 57.09 717 GLU A O 1
ATOM 5916 N N . MET A 1 718 ? -17.172 -17.891 -9.359 1 57.28 718 MET A N 1
ATOM 5917 C CA . MET A 1 718 ? -16.234 -18.719 -10.117 1 57.28 718 MET A CA 1
ATOM 5918 C C . MET A 1 718 ? -16.703 -20.172 -10.164 1 57.28 718 MET A C 1
ATOM 5920 O O . MET A 1 718 ? -16.594 -20.828 -11.203 1 57.28 718 MET A O 1
ATOM 5924 N N . ILE A 1 719 ? -17.25 -20.578 -9.047 1 54.91 719 ILE A N 1
ATOM 5925 C CA . ILE A 1 719 ? -17.734 -21.953 -8.922 1 54.91 719 ILE A CA 1
ATOM 5926 C C . ILE A 1 719 ? -18.984 -22.141 -9.789 1 54.91 719 ILE A C 1
ATOM 5928 O O . ILE A 1 719 ? -19.109 -23.156 -10.477 1 54.91 719 ILE A O 1
ATOM 5932 N N . GLU A 1 720 ? -19.859 -21.141 -9.742 1 54.06 720 GLU A N 1
ATOM 5933 C CA . GLU A 1 720 ? -21.094 -21.219 -10.508 1 54.06 720 GLU A CA 1
ATOM 5934 C C . GLU A 1 720 ? -20.828 -21.172 -12.008 1 54.06 720 GLU A C 1
ATOM 5936 O O . GLU A 1 720 ? -21.469 -21.875 -12.797 1 54.06 720 GLU A O 1
ATOM 5941 N N . ASN A 1 721 ? -19.938 -20.391 -12.344 1 53.69 721 ASN A N 1
ATOM 5942 C CA . ASN A 1 721 ? -19.562 -20.281 -13.75 1 53.69 721 ASN A CA 1
ATOM 5943 C C . ASN A 1 721 ? -18.969 -21.594 -14.273 1 53.69 721 ASN A C 1
ATOM 5945 O O . ASN A 1 721 ? -19.234 -21.984 -15.406 1 53.69 721 ASN A O 1
ATOM 5949 N N . GLU A 1 722 ? -18.281 -22.188 -13.43 1 49.41 722 GLU A N 1
ATOM 5950 C CA . GLU A 1 722 ? -17.766 -23.5 -13.797 1 49.41 722 GLU A CA 1
ATOM 5951 C C . GLU A 1 722 ? -18.906 -24.5 -14.008 1 49.41 722 GLU A C 1
ATOM 5953 O O . GLU A 1 722 ? -18.812 -25.359 -14.875 1 49.41 722 GLU A O 1
ATOM 5958 N N . LEU A 1 723 ? -20.031 -24.344 -13.297 1 47.38 723 LEU A N 1
ATOM 5959 C CA . LEU A 1 723 ? -21.156 -25.281 -13.328 1 47.38 723 LEU A CA 1
ATOM 5960 C C . LEU A 1 723 ? -22.016 -25.047 -14.57 1 47.38 723 LEU A C 1
ATOM 5962 O O . LEU A 1 723 ? -22.578 -25.984 -15.125 1 47.38 723 LEU A O 1
ATOM 5966 N N . GLN A 1 724 ? -22.328 -23.891 -14.875 1 44.28 724 GLN A N 1
ATOM 5967 C CA . GLN A 1 724 ? -23.25 -23.656 -15.977 1 44.28 724 GLN A CA 1
ATOM 5968 C C . GLN A 1 724 ? -22.734 -24.25 -17.266 1 44.28 724 GLN A C 1
ATOM 5970 O O . GLN A 1 724 ? -23.516 -24.656 -18.141 1 44.28 724 GLN A O 1
ATOM 5975 N N . GLU A 1 725 ? -21.562 -24.344 -17.484 1 41.09 725 GLU A N 1
ATOM 5976 C CA . GLU A 1 725 ? -21.125 -24.828 -18.797 1 41.09 725 GLU A CA 1
ATOM 5977 C C . GLU A 1 725 ? -21.297 -26.328 -18.906 1 41.09 725 GLU A C 1
ATOM 5979 O O . GLU A 1 725 ? -21.109 -26.906 -20 1 41.09 725 GLU A O 1
ATOM 5984 N N . ASP A 1 726 ? -21.578 -26.969 -17.875 1 39.31 726 ASP A N 1
ATOM 5985 C CA . ASP A 1 726 ? -21.609 -28.438 -17.953 1 39.31 726 ASP A CA 1
ATOM 5986 C C . ASP A 1 726 ? -22.828 -28.922 -18.719 1 39.31 726 ASP A C 1
ATOM 5988 O O . ASP A 1 726 ? -22.984 -30.125 -18.938 1 39.31 726 ASP A O 1
ATOM 5992 N N . GLN A 1 727 ? -23.906 -28.141 -18.906 1 35.72 727 GLN A N 1
ATOM 5993 C CA . GLN A 1 727 ? -25.078 -28.875 -19.391 1 35.72 727 GLN A CA 1
ATOM 5994 C C . GLN A 1 727 ? -24.844 -29.406 -20.797 1 35.72 727 GLN A C 1
ATOM 5996 O O . GLN A 1 727 ? -25.562 -30.312 -21.25 1 35.72 727 GLN A O 1
ATOM 6001 N N . ASP A 1 728 ? -24.312 -28.625 -21.672 1 34.44 728 ASP A N 1
ATOM 6002 C CA . ASP A 1 728 ? -24.656 -29 -23.047 1 34.44 728 ASP A CA 1
ATOM 6003 C C . ASP A 1 728 ? -23.828 -30.188 -23.516 1 34.44 728 ASP A C 1
ATOM 6005 O O . ASP A 1 728 ? -23.812 -30.516 -24.703 1 34.44 728 ASP A O 1
ATOM 6009 N N . ASN A 1 729 ? -22.797 -30.562 -22.859 1 35.69 729 ASN A N 1
ATOM 6010 C CA . ASN A 1 729 ? -22.062 -31.484 -23.734 1 35.69 729 ASN A CA 1
ATOM 6011 C C . ASN A 1 729 ? -22.781 -32.812 -23.844 1 35.69 729 ASN A C 1
ATOM 6013 O O . ASN A 1 729 ? -23.078 -33.469 -22.844 1 35.69 729 ASN A O 1
ATOM 6017 N N . GLU A 1 730 ? -23.547 -32.969 -24.891 1 34.31 730 GLU A N 1
ATOM 6018 C CA . GLU A 1 730 ? -24.125 -34.188 -25.406 1 34.31 730 GLU A CA 1
ATOM 6019 C C . GLU A 1 730 ? -23.156 -35.344 -25.281 1 34.31 730 GLU A C 1
ATOM 6021 O O . GLU A 1 730 ? -21.984 -35.219 -25.656 1 34.31 730 GLU A O 1
ATOM 6026 N N . ILE A 1 731 ? -23.391 -36.25 -24.406 1 36.44 731 ILE A N 1
ATOM 6027 C CA . ILE A 1 731 ? -22.797 -37.562 -24.203 1 36.44 731 ILE A CA 1
ATOM 6028 C C . ILE A 1 731 ? -22.672 -38.281 -25.547 1 36.44 731 ILE A C 1
ATOM 6030 O O . ILE A 1 731 ? -23.672 -38.594 -26.188 1 36.44 731 ILE A O 1
ATOM 6034 N N . ALA A 1 732 ? -21.719 -37.906 -26.375 1 34.97 732 ALA A N 1
ATOM 6035 C CA . ALA A 1 732 ? -21.578 -38.719 -27.594 1 34.97 732 ALA A CA 1
ATOM 6036 C C . ALA A 1 732 ? -21.531 -40.188 -27.281 1 34.97 732 ALA A C 1
ATOM 6038 O O . ALA A 1 732 ? -21.203 -40.594 -26.156 1 34.97 732 ALA A O 1
ATOM 6039 N N . SER A 1 733 ? -22.062 -41 -28.109 1 34.06 733 SER A N 1
ATOM 6040 C CA . SER A 1 733 ? -22.281 -42.438 -28.188 1 34.06 733 SER A CA 1
ATOM 6041 C C . SER A 1 733 ? -20.984 -43.219 -27.906 1 34.06 733 SER A C 1
ATOM 6043 O O . SER A 1 733 ? -19.906 -42.781 -28.312 1 34.06 733 SER A O 1
ATOM 6045 N N . ILE A 1 734 ? -20.984 -44.094 -26.875 1 37.62 734 ILE A N 1
ATOM 6046 C CA . ILE A 1 734 ? -20.031 -45.062 -26.375 1 37.62 734 ILE A CA 1
ATOM 6047 C C . ILE A 1 734 ? -19.516 -45.906 -27.531 1 37.62 734 ILE A C 1
ATOM 6049 O O . ILE A 1 734 ? -20.266 -46.688 -28.141 1 37.62 734 ILE A O 1
ATOM 6053 N N . VAL A 1 735 ? -18.875 -45.375 -28.5 1 35.97 735 VAL A N 1
ATOM 6054 C CA . VAL A 1 735 ? -18.359 -46.406 -29.406 1 35.97 735 VAL A CA 1
ATOM 6055 C C . VAL A 1 735 ? -17.344 -47.281 -28.672 1 35.97 735 VAL A C 1
ATOM 6057 O O . VAL A 1 735 ? -16.375 -46.75 -28.094 1 35.97 735 VAL A O 1
ATOM 6060 N N . ASP A 1 736 ? -17.625 -48.469 -28.219 1 39.31 736 ASP A N 1
ATOM 6061 C CA . ASP A 1 736 ? -16.922 -49.531 -27.516 1 39.31 736 ASP A CA 1
ATOM 6062 C C . ASP A 1 736 ? -15.453 -49.625 -27.953 1 39.31 736 ASP A C 1
ATOM 6064 O O . ASP A 1 736 ? -14.555 -49.688 -27.109 1 39.31 736 ASP A O 1
ATOM 6068 N N . THR A 1 737 ? -15.133 -50.438 -29.156 1 44.94 737 THR A N 1
ATOM 6069 C CA . THR A 1 737 ? -13.938 -51.25 -29.438 1 44.94 737 THR A CA 1
ATOM 6070 C C . THR A 1 737 ? -12.805 -50.344 -29.938 1 44.94 737 THR A C 1
ATOM 6072 O O . THR A 1 737 ? -12.852 -49.812 -31.047 1 44.94 737 THR A O 1
ATOM 6075 N N . TYR A 1 738 ? -12.148 -49.562 -29.203 1 50.75 738 TYR A N 1
ATOM 6076 C CA . TYR A 1 738 ? -11.305 -48.469 -29.703 1 50.75 738 TYR A CA 1
ATOM 6077 C C . TYR A 1 738 ? -10.039 -49 -30.359 1 50.75 738 TYR A C 1
ATOM 6079 O O . TYR A 1 738 ? -9.156 -49.562 -29.672 1 50.75 738 TYR A O 1
ATOM 6087 N N . ASP A 1 739 ? -10.008 -49.469 -31.453 1 66.19 739 ASP A N 1
ATOM 6088 C CA . ASP A 1 739 ? -8.773 -49.531 -32.219 1 66.19 739 ASP A CA 1
ATOM 6089 C C . ASP A 1 739 ? -8.125 -48.156 -32.375 1 66.19 739 ASP A C 1
ATOM 6091 O O . ASP A 1 739 ? -8.688 -47.281 -33.031 1 66.19 739 ASP A O 1
ATOM 6095 N N . ILE A 1 740 ? -7.191 -47.688 -31.5 1 80.12 740 ILE A N 1
ATOM 6096 C CA . ILE A 1 740 ? -6.488 -46.406 -31.578 1 80.12 740 ILE A CA 1
ATOM 6097 C C . ILE A 1 740 ? -5.355 -46.5 -32.594 1 80.12 740 ILE A C 1
ATOM 6099 O O . ILE A 1 740 ? -4.5 -47.375 -32.5 1 80.12 740 ILE A O 1
ATOM 6103 N N . SER A 1 741 ? -5.512 -45.812 -33.656 1 82.38 741 SER A N 1
ATOM 6104 C CA . SER A 1 741 ? -4.48 -45.688 -34.688 1 82.38 741 SER A CA 1
ATOM 6105 C C . SER A 1 741 ? -4.301 -44.25 -35.125 1 82.38 741 SER A C 1
ATOM 6107 O O . SER A 1 741 ? -5.098 -43.375 -34.75 1 82.38 741 SER A O 1
ATOM 6109 N N . ILE A 1 742 ? -3.248 -43.938 -35.812 1 85.81 742 ILE A N 1
ATOM 6110 C CA . ILE A 1 742 ? -2.939 -42.594 -36.281 1 85.81 742 ILE A CA 1
ATOM 6111 C C . ILE A 1 742 ? -4.02 -42.125 -37.25 1 85.81 742 ILE A C 1
ATOM 6113 O O . ILE A 1 742 ? -4.324 -40.906 -37.312 1 85.81 742 ILE A O 1
ATOM 6117 N N . ASP A 1 743 ? -4.621 -43.031 -37.906 1 80.5 743 ASP A N 1
ATOM 6118 C CA . ASP A 1 743 ? -5.609 -42.719 -38.938 1 80.5 743 ASP A CA 1
ATOM 6119 C C . ASP A 1 743 ? -6.926 -42.25 -38.312 1 80.5 743 ASP A C 1
ATOM 6121 O O . ASP A 1 743 ? -7.668 -41.469 -38.906 1 80.5 743 ASP A O 1
ATOM 6125 N N . ASN A 1 744 ? -7.148 -42.719 -37.094 1 84.69 744 ASN A N 1
ATOM 6126 C CA . ASN A 1 744 ? -8.461 -42.469 -36.5 1 84.69 744 ASN A CA 1
ATOM 6127 C C . ASN A 1 744 ? -8.352 -41.5 -35.312 1 84.69 744 ASN A C 1
ATOM 6129 O O . ASN A 1 744 ? -9.359 -41.156 -34.688 1 84.69 744 ASN A O 1
ATOM 6133 N N . ILE A 1 745 ? -7.258 -41.031 -35.031 1 85.31 745 ILE A N 1
ATOM 6134 C CA . ILE A 1 745 ? -7.008 -40.25 -33.812 1 85.31 745 ILE A CA 1
ATOM 6135 C C . ILE A 1 745 ? -7.844 -38.969 -33.844 1 85.31 745 ILE A C 1
ATOM 6137 O O . ILE A 1 745 ? -8.305 -38.5 -32.812 1 85.31 745 ILE A O 1
ATOM 6141 N N . GLU A 1 746 ? -8.055 -38.406 -35.031 1 84.06 746 GLU A N 1
ATOM 6142 C CA . GLU A 1 746 ? -8.781 -37.125 -35.156 1 84.06 746 GLU A CA 1
ATOM 6143 C C . GLU A 1 746 ? -10.281 -37.312 -34.969 1 84.06 746 GLU A C 1
ATOM 6145 O O . GLU A 1 746 ? -10.992 -36.375 -34.594 1 84.06 746 GLU A O 1
ATOM 6150 N N . GLN A 1 747 ? -10.695 -38.531 -35.094 1 82.12 747 GLN A N 1
ATOM 6151 C CA . GLN A 1 747 ? -12.117 -38.812 -35 1 82.12 747 GLN A CA 1
ATOM 6152 C C . GLN A 1 747 ? -12.508 -39.281 -33.594 1 82.12 747 GLN A C 1
ATOM 6154 O O . GLN A 1 747 ? -13.688 -39.25 -33.25 1 82.12 747 GLN A O 1
ATOM 6159 N N . LEU A 1 748 ? -11.484 -39.625 -32.875 1 85.62 748 LEU A N 1
ATOM 6160 C CA . LEU A 1 748 ? -11.758 -40.094 -31.516 1 85.62 748 LEU A CA 1
ATOM 6161 C C . LEU A 1 748 ? -12.141 -38.969 -30.594 1 85.62 748 LEU A C 1
ATOM 6163 O O . LEU A 1 748 ? -11.727 -37.812 -30.812 1 85.62 748 LEU A O 1
ATOM 6167 N N . GLN A 1 749 ? -12.898 -39.312 -29.688 1 86.56 749 GLN A N 1
ATOM 6168 C CA . GLN A 1 749 ? -13.234 -38.312 -28.688 1 86.56 749 GLN A CA 1
ATOM 6169 C C . GLN A 1 749 ? -12.031 -37.969 -27.812 1 86.56 749 GLN A C 1
ATOM 6171 O O . GLN A 1 749 ? -11.234 -38.844 -27.469 1 86.56 749 GLN A O 1
ATOM 6176 N N . HIS A 1 750 ? -11.953 -36.75 -27.516 1 88.5 750 HIS A N 1
ATOM 6177 C CA . HIS A 1 750 ? -10.883 -36.312 -26.625 1 88.5 750 HIS A CA 1
ATOM 6178 C C . HIS A 1 750 ? -11.055 -36.906 -25.234 1 88.5 750 HIS A C 1
ATOM 6180 O O . HIS A 1 750 ? -12.172 -36.969 -24.719 1 88.5 750 HIS A O 1
ATOM 6186 N N . PRO A 1 751 ? -10 -37.312 -24.562 1 86.88 751 PRO A N 1
ATOM 6187 C CA . PRO A 1 751 ? -10.094 -37.969 -23.266 1 86.88 751 PRO A CA 1
ATOM 6188 C C . PRO A 1 751 ? -10.766 -37.094 -22.203 1 86.88 751 PRO A C 1
ATOM 6190 O O . PRO A 1 751 ? -11.344 -37.625 -21.25 1 86.88 751 PRO A O 1
ATOM 6193 N N . ALA A 1 752 ? -10.734 -35.844 -22.344 1 83.75 752 ALA A N 1
ATOM 6194 C CA . ALA A 1 752 ? -11.336 -34.938 -21.359 1 83.75 752 ALA A CA 1
ATOM 6195 C C . ALA A 1 752 ? -12.859 -35.031 -21.375 1 83.75 752 ALA A C 1
ATOM 6197 O O . ALA A 1 752 ? -13.516 -34.75 -20.391 1 83.75 752 ALA A O 1
ATOM 6198 N N . VAL A 1 753 ? -13.445 -35.406 -22.469 1 81.44 753 VAL A N 1
ATOM 6199 C CA . VAL A 1 753 ? -14.898 -35.406 -22.609 1 81.44 753 VAL A CA 1
ATOM 6200 C C . VAL A 1 753 ? -15.391 -36.844 -22.812 1 81.44 753 VAL A C 1
ATOM 6202 O O . VAL A 1 753 ? -16.594 -37.094 -22.734 1 81.44 753 VAL A O 1
ATOM 6205 N N . ASP A 1 754 ? -14.445 -37.781 -22.922 1 79.19 754 ASP A N 1
ATOM 6206 C CA . ASP A 1 754 ? -14.805 -39.188 -23.125 1 79.19 754 ASP A CA 1
ATOM 6207 C C . ASP A 1 754 ? -15.359 -39.781 -21.844 1 79.19 754 ASP A C 1
ATOM 6209 O O . ASP A 1 754 ? -14.648 -39.875 -20.844 1 79.19 754 ASP A O 1
ATOM 6213 N N . LEU A 1 755 ? -16.531 -40.281 -21.875 1 75.25 755 LEU A N 1
ATOM 6214 C CA . LEU A 1 755 ? -17.219 -40.844 -20.719 1 75.25 755 LEU A CA 1
ATOM 6215 C C . LEU A 1 755 ? -16.531 -42.125 -20.25 1 75.25 755 LEU A C 1
ATOM 6217 O O . LEU A 1 755 ? -16.641 -42.5 -19.078 1 75.25 755 LEU A O 1
ATOM 6221 N N . GLN A 1 756 ? -15.883 -42.781 -21.125 1 73.25 756 GLN A N 1
ATOM 6222 C CA . GLN A 1 756 ? -15.18 -44.031 -20.766 1 73.25 756 GLN A CA 1
ATOM 6223 C C . GLN A 1 756 ? -13.898 -43.719 -20 1 73.25 756 GLN A C 1
ATOM 6225 O O . GLN A 1 756 ? -13.328 -44.594 -19.359 1 73.25 756 GLN A O 1
ATOM 6230 N N . ALA A 1 757 ? -13.578 -42.531 -20.109 1 79.94 757 ALA A N 1
ATOM 6231 C CA . ALA A 1 757 ? -12.352 -42.094 -19.438 1 79.94 757 ALA A CA 1
ATOM 6232 C C . ALA A 1 757 ? -12.656 -41.375 -18.141 1 79.94 757 ALA A C 1
ATOM 6234 O O . ALA A 1 757 ? -12.039 -40.344 -17.844 1 79.94 757 ALA A O 1
ATOM 6235 N N . LYS A 1 758 ? -13.711 -41.812 -17.516 1 88.12 758 LYS A N 1
ATOM 6236 C CA . LYS A 1 758 ? -14.07 -41.125 -16.297 1 88.12 758 LYS A CA 1
ATOM 6237 C C . LYS A 1 758 ? -14.086 -42.062 -15.102 1 88.12 758 LYS A C 1
ATOM 6239 O O . LYS A 1 758 ? -14.594 -43.188 -15.203 1 88.12 758 LYS A O 1
ATOM 6244 N N . TRP A 1 759 ? -13.43 -41.75 -14.102 1 91.25 759 TRP A N 1
ATOM 6245 C CA . TRP A 1 759 ? -13.367 -42.469 -12.82 1 91.25 759 TRP A CA 1
ATOM 6246 C C . TRP A 1 759 ? -13.805 -41.531 -11.68 1 91.25 759 TRP A C 1
ATOM 6248 O O . TRP A 1 759 ? -13.812 -40.312 -11.828 1 91.25 759 TRP A O 1
ATOM 6258 N N . GLU A 1 760 ? -14.25 -42.188 -10.602 1 91.81 760 GLU A N 1
ATOM 6259 C CA . GLU A 1 760 ? -14.469 -41.438 -9.375 1 91.81 760 GLU A CA 1
ATOM 6260 C C . GLU A 1 760 ? -13.203 -41.375 -8.523 1 91.81 760 GLU A C 1
ATOM 6262 O O . GLU A 1 760 ? -12.656 -42.406 -8.156 1 91.81 760 GLU A O 1
ATOM 6267 N N . LEU A 1 761 ? -12.797 -40.25 -8.227 1 93.06 761 LEU A N 1
ATOM 6268 C CA . LEU A 1 761 ? -11.539 -40.031 -7.516 1 93.06 761 LEU A CA 1
ATOM 6269 C C . LEU A 1 761 ? -11.57 -40.719 -6.148 1 93.06 761 LEU A C 1
ATOM 6271 O O . LEU A 1 761 ? -10.555 -41.25 -5.688 1 93.06 761 LEU A O 1
ATOM 6275 N N . LYS A 1 762 ? -12.703 -40.75 -5.492 1 91.62 762 LYS A N 1
ATOM 6276 C CA . LYS A 1 762 ? -12.844 -41.281 -4.145 1 91.62 762 LYS A CA 1
ATOM 6277 C C . LYS A 1 762 ? -12.562 -42.781 -4.117 1 91.62 762 LYS A C 1
ATOM 6279 O O . LYS A 1 762 ? -12.273 -43.344 -3.061 1 91.62 762 LYS A O 1
ATOM 6284 N N . ASN A 1 763 ? -12.594 -43.375 -5.32 1 90.56 763 ASN A N 1
ATOM 6285 C CA . ASN A 1 763 ? -12.453 -44.844 -5.375 1 90.56 763 ASN A CA 1
ATOM 6286 C C . ASN A 1 763 ? -11.102 -45.25 -5.945 1 90.56 763 ASN A C 1
ATOM 6288 O O . ASN A 1 763 ? -10.773 -46.438 -5.984 1 90.56 763 ASN A O 1
ATOM 6292 N N . ILE A 1 764 ? -10.336 -44.312 -6.344 1 91.44 764 ILE A N 1
ATOM 6293 C CA . ILE A 1 764 ? -9.109 -44.625 -7.066 1 91.44 764 ILE A CA 1
ATOM 6294 C C . ILE A 1 764 ? -8.07 -45.188 -6.102 1 91.44 764 ILE A C 1
ATOM 6296 O O . ILE A 1 764 ? -7.34 -46.125 -6.445 1 91.44 764 ILE A O 1
ATOM 6300 N N . PHE A 1 765 ? -8.031 -44.656 -4.875 1 87.69 765 PHE A N 1
ATOM 6301 C CA . PHE A 1 765 ? -6.996 -45.062 -3.939 1 87.69 765 PHE A CA 1
ATOM 6302 C C . PHE A 1 765 ? -7.605 -45.781 -2.744 1 87.69 765 PHE A C 1
ATOM 6304 O O . PHE A 1 765 ? -8.711 -45.469 -2.311 1 87.69 765 PHE A O 1
ATOM 6311 N N . VAL A 1 766 ? -7.012 -46.906 -2.191 1 74.31 766 VAL A N 1
ATOM 6312 C CA . VAL A 1 766 ? -7.52 -47.656 -1.059 1 74.31 766 VAL A CA 1
ATOM 6313 C C . VAL A 1 766 ? -6.77 -47.281 0.212 1 74.31 766 VAL A C 1
ATOM 6315 O O . VAL A 1 766 ? -7.293 -47.438 1.319 1 74.31 766 VAL A O 1
ATOM 6318 N N . GLU A 1 767 ? -5.516 -47.031 0.135 1 66.44 767 GLU A N 1
ATOM 6319 C CA . GLU A 1 767 ? -4.742 -46.75 1.34 1 66.44 767 GLU A CA 1
ATOM 6320 C C . GLU A 1 767 ? -4.262 -45.312 1.359 1 66.44 767 GLU A C 1
ATOM 6322 O O . GLU A 1 767 ? -4.242 -44.625 0.323 1 66.44 767 GLU A O 1
ATOM 6327 N N . ASN A 1 768 ? -4.199 -44.781 2.721 1 59.31 768 ASN A N 1
ATOM 6328 C CA . ASN A 1 768 ? -3.699 -43.438 2.934 1 59.31 768 ASN A CA 1
ATOM 6329 C C . ASN A 1 768 ? -2.389 -43.219 2.188 1 59.31 768 ASN A C 1
ATOM 6331 O O . ASN A 1 768 ? -1.491 -44.062 2.219 1 59.31 768 ASN A O 1
ATOM 6335 N N . LEU A 1 769 ? -2.527 -42.438 1.158 1 63.12 769 LEU A N 1
ATOM 6336 C CA . LEU A 1 769 ? -1.327 -42.094 0.405 1 63.12 769 LEU A CA 1
ATOM 6337 C C . LEU A 1 769 ? -0.291 -41.438 1.309 1 63.12 769 LEU A C 1
ATOM 6339 O O . LEU A 1 769 ? -0.604 -40.5 2.023 1 63.12 769 LEU A O 1
ATOM 6343 N N . GLU A 1 770 ? 0.316 -42.188 2.223 1 50.38 770 GLU A N 1
ATOM 6344 C CA . GLU A 1 770 ? 1.229 -41.688 3.254 1 50.38 770 GLU A CA 1
ATOM 6345 C C . GLU A 1 770 ? 1.763 -40.312 2.906 1 50.38 770 GLU A C 1
ATOM 6347 O O . GLU A 1 770 ? 2.275 -40.094 1.806 1 50.38 770 GLU A O 1
ATOM 6352 N N . LEU A 1 771 ? 1.106 -39.344 3.34 1 43.22 771 LEU A N 1
ATOM 6353 C CA . LEU A 1 771 ? 1.624 -38 3.35 1 43.22 771 LEU A CA 1
ATOM 6354 C C . LEU A 1 771 ? 3.074 -37.969 3.818 1 43.22 771 LEU A C 1
ATOM 6356 O O . LEU A 1 771 ? 3.412 -38.562 4.848 1 43.22 771 LEU A O 1
ATOM 6360 N N . PRO A 1 772 ? 3.994 -37.938 3.012 1 35.09 772 PRO A N 1
ATOM 6361 C CA . PRO A 1 772 ? 5.207 -37.594 3.754 1 35.09 772 PRO A CA 1
ATOM 6362 C C . PRO A 1 772 ? 4.965 -36.5 4.812 1 35.09 772 PRO A C 1
ATOM 6364 O O . PRO A 1 772 ? 4.02 -35.719 4.691 1 35.09 772 PRO A O 1
ATOM 6367 N N . ASN A 1 773 ? 5.445 -36.656 6.086 1 33.44 773 ASN A N 1
ATOM 6368 C CA . ASN A 1 773 ? 5.379 -35.844 7.289 1 33.44 773 ASN A CA 1
ATOM 6369 C C . ASN A 1 773 ? 5.492 -34.344 6.961 1 33.44 773 ASN A C 1
ATOM 6371 O O . ASN A 1 773 ? 6.402 -33.688 7.441 1 33.44 773 ASN A O 1
ATOM 6375 N N . TYR A 1 774 ? 5.195 -34 5.828 1 33.44 774 TYR A N 1
ATOM 6376 C CA . TYR A 1 774 ? 5.441 -32.594 5.578 1 33.44 774 TYR A CA 1
ATOM 6377 C C . TYR A 1 774 ? 4.445 -31.734 6.34 1 33.44 774 TYR A C 1
ATOM 6379 O O . TYR A 1 774 ? 4.516 -30.5 6.281 1 33.44 774 TYR A O 1
ATOM 6387 N N . LEU A 1 775 ? 3.373 -32.25 6.641 1 36.47 775 LEU A N 1
ATOM 6388 C CA . LEU A 1 775 ? 2.441 -31.391 7.336 1 36.47 775 LEU A CA 1
ATOM 6389 C C . LEU A 1 775 ? 3.121 -30.703 8.516 1 36.47 775 LEU A C 1
ATOM 6391 O O . LEU A 1 775 ? 2.688 -29.625 8.953 1 36.47 775 LEU A O 1
ATOM 6395 N N . GLU A 1 776 ? 3.984 -31.438 9.125 1 33.03 776 GLU A N 1
ATOM 6396 C CA . GLU A 1 776 ? 4.586 -30.922 10.352 1 33.03 776 GLU A CA 1
ATOM 6397 C C . GLU A 1 776 ? 5.395 -29.656 10.078 1 33.03 776 GLU A C 1
ATOM 6399 O O . GLU A 1 776 ? 5.449 -28.75 10.914 1 33.03 776 GLU A O 1
ATOM 6404 N N . ASP A 1 777 ? 6 -29.531 8.914 1 34.22 777 ASP A N 1
ATOM 6405 C CA . ASP A 1 777 ? 6.859 -28.375 8.719 1 34.22 777 ASP A CA 1
ATOM 6406 C C . ASP A 1 777 ? 6.031 -27.109 8.477 1 34.22 777 ASP A C 1
ATOM 6408 O O . ASP A 1 777 ? 6.484 -26 8.758 1 34.22 777 ASP A O 1
ATOM 6412 N N . PHE A 1 778 ? 5.008 -27.203 7.789 1 35.16 778 PHE A N 1
ATOM 6413 C CA . PHE A 1 778 ? 4.25 -26.016 7.402 1 35.16 778 PHE A CA 1
ATOM 6414 C C . PHE A 1 778 ? 3.631 -25.344 8.625 1 35.16 778 PHE A C 1
ATOM 6416 O O . PHE A 1 778 ? 3.414 -24.125 8.633 1 35.16 778 PHE A O 1
ATOM 6423 N N . ILE A 1 779 ? 3.023 -26.203 9.5 1 33.72 779 ILE A N 1
ATOM 6424 C CA . ILE A 1 779 ? 2.365 -25.578 10.641 1 33.72 779 ILE A CA 1
ATOM 6425 C C . ILE A 1 779 ? 3.385 -24.766 11.438 1 33.72 779 ILE A C 1
ATOM 6427 O O . ILE A 1 779 ? 3.027 -23.781 12.094 1 33.72 779 ILE A O 1
ATOM 6431 N N . ILE A 1 780 ? 4.566 -25.203 11.492 1 29.86 780 ILE A N 1
ATOM 6432 C CA . ILE A 1 780 ? 5.52 -24.641 12.438 1 29.86 780 ILE A CA 1
ATOM 6433 C C . ILE A 1 780 ? 6.02 -23.297 11.93 1 29.86 780 ILE A C 1
ATOM 6435 O O . ILE A 1 780 ? 6.605 -22.516 12.68 1 29.86 780 ILE A O 1
ATOM 6439 N N . GLY A 1 781 ? 5.93 -23.031 10.695 1 30.23 781 GLY A N 1
ATOM 6440 C CA . GLY A 1 781 ? 6.547 -21.75 10.406 1 30.23 781 GLY A CA 1
ATOM 6441 C C . GLY A 1 781 ? 5.793 -20.578 11 1 30.23 781 GLY A C 1
ATOM 6442 O O . GLY A 1 781 ? 6.152 -19.422 10.773 1 30.23 781 GLY A O 1
ATOM 6443 N N . GLY A 1 782 ? 4.516 -20.797 11.281 1 26.38 782 GLY A N 1
ATOM 6444 C CA . GLY A 1 782 ? 3.932 -19.656 11.969 1 26.38 782 GLY A CA 1
ATOM 6445 C C . GLY A 1 782 ? 4.551 -19.391 13.328 1 26.38 782 GLY A C 1
ATOM 6446 O O . GLY A 1 782 ? 4.051 -18.562 14.094 1 26.38 782 GLY A O 1
ATOM 6447 N N . ASN A 1 783 ? 5.277 -20.328 13.945 1 22.17 783 ASN A N 1
ATOM 6448 C CA . ASN A 1 783 ? 5.742 -19.812 15.227 1 22.17 783 ASN A CA 1
ATOM 6449 C C . ASN A 1 783 ? 6.781 -18.719 15.047 1 22.17 783 ASN A C 1
ATOM 6451 O O . ASN A 1 783 ? 7.723 -18.859 14.266 1 22.17 783 ASN A O 1
ATOM 6455 N N . MET B 1 1 ? -48.844 -15.219 12.086 1 26.48 1 MET B N 1
ATOM 6456 C CA . MET B 1 1 ? -48.969 -13.797 11.812 1 26.48 1 MET B CA 1
ATOM 6457 C C . MET B 1 1 ? -48.125 -12.961 12.773 1 26.48 1 MET B C 1
ATOM 6459 O O . MET B 1 1 ? -48.219 -13.133 13.992 1 26.48 1 MET B O 1
ATOM 6463 N N . ARG B 1 2 ? -47.094 -12.602 12.484 1 38.94 2 ARG B N 1
ATOM 6464 C CA . ARG B 1 2 ? -46.219 -11.883 13.391 1 38.94 2 ARG B CA 1
ATOM 6465 C C . ARG B 1 2 ? -46.938 -10.742 14.094 1 38.94 2 ARG B C 1
ATOM 6467 O O . ARG B 1 2 ? -47.75 -10.055 13.484 1 38.94 2 ARG B O 1
ATOM 6474 N N . GLU B 1 3 ? -47.031 -10.828 15.227 1 44.16 3 GLU B N 1
ATOM 6475 C CA . GLU B 1 3 ? -47.781 -9.977 16.141 1 44.16 3 GLU B CA 1
ATOM 6476 C C . GLU B 1 3 ? -47.5 -8.5 15.875 1 44.16 3 GLU B C 1
ATOM 6478 O O . GLU B 1 3 ? -46.375 -8.094 15.672 1 44.16 3 GLU B O 1
ATOM 6483 N N . LYS B 1 4 ? -48.438 -7.738 15.508 1 58.16 4 LYS B N 1
ATOM 6484 C CA . LYS B 1 4 ? -48.531 -6.301 15.273 1 58.16 4 LYS B CA 1
ATOM 6485 C C . LYS B 1 4 ? -48.062 -5.516 16.5 1 58.16 4 LYS B C 1
ATOM 6487 O O . LYS B 1 4 ? -48.375 -5.859 17.625 1 58.16 4 LYS B O 1
ATOM 6492 N N . HIS B 1 5 ? -47.094 -4.914 16.281 1 64.62 5 HIS B N 1
ATOM 6493 C CA . HIS B 1 5 ? -46.688 -4.109 17.422 1 64.62 5 HIS B CA 1
ATOM 6494 C C . HIS B 1 5 ? -47.781 -3.188 17.891 1 64.62 5 HIS B C 1
ATOM 6496 O O . HIS B 1 5 ? -48.719 -2.898 17.141 1 64.62 5 HIS B O 1
ATOM 6502 N N . LYS B 1 6 ? -47.875 -2.893 19.047 1 68.31 6 LYS B N 1
ATOM 6503 C CA . LYS B 1 6 ? -48.969 -2.23 19.75 1 68.31 6 LYS B CA 1
ATOM 6504 C C . LYS B 1 6 ? -49.281 -0.888 19.094 1 68.31 6 LYS B C 1
ATOM 6506 O O . LYS B 1 6 ? -50.406 -0.374 19.266 1 68.31 6 LYS B O 1
ATOM 6511 N N . LEU B 1 7 ? -48.344 -0.445 18.25 1 76.88 7 LEU B N 1
ATOM 6512 C CA . LEU B 1 7 ? -48.625 0.84 17.609 1 76.88 7 LEU B CA 1
ATOM 6513 C C . LEU B 1 7 ? -49.375 0.649 16.297 1 76.88 7 LEU B C 1
ATOM 6515 O O . LEU B 1 7 ? -49.844 1.618 15.711 1 76.88 7 LEU B O 1
ATOM 6519 N N . SER B 1 8 ? -49.562 -0.548 15.977 1 75.44 8 SER B N 1
ATOM 6520 C CA . SER B 1 8 ? -50.156 -0.86 14.695 1 75.44 8 SER B CA 1
ATOM 6521 C C . SER B 1 8 ? -51.625 -0.411 14.664 1 75.44 8 SER B C 1
ATOM 6523 O O . SER B 1 8 ? -52.188 -0.172 13.586 1 75.44 8 SER B O 1
ATOM 6525 N N . GLY B 1 9 ? -52.125 -0.264 15.797 1 78.5 9 GLY B N 1
ATOM 6526 C CA . GLY B 1 9 ? -53.531 0.12 15.922 1 78.5 9 GLY B CA 1
ATOM 6527 C C . GLY B 1 9 ? -53.812 1.538 15.453 1 78.5 9 GLY B C 1
ATOM 6528 O O . GLY B 1 9 ? -54.938 1.868 15.078 1 78.5 9 GLY B O 1
ATOM 6529 N N . TYR B 1 10 ? -52.844 2.293 15.344 1 82.44 10 TYR B N 1
ATOM 6530 C CA . TYR B 1 10 ? -53 3.699 14.992 1 82.44 10 TYR B CA 1
ATOM 6531 C C . TYR B 1 10 ? -52.719 3.92 13.508 1 82.44 10 TYR B C 1
ATOM 6533 O O . TYR B 1 10 ? -52.844 5.035 13 1 82.44 10 TYR B O 1
ATOM 6541 N N . PHE B 1 11 ? -52.344 2.863 12.859 1 83.81 11 PHE B N 1
ATOM 6542 C CA . PHE B 1 11 ? -51.938 2.932 11.461 1 83.81 11 PHE B CA 1
ATOM 6543 C C . PHE B 1 11 ? -52.75 1.965 10.617 1 83.81 11 PHE B C 1
ATOM 6545 O O . PHE B 1 11 ? -53.219 0.926 11.109 1 83.81 11 PHE B O 1
ATOM 6552 N N . LEU B 1 12 ? -52.969 2.322 9.414 1 84.56 12 LEU B N 1
ATOM 6553 C CA . LEU B 1 12 ? -53.531 1.43 8.406 1 84.56 12 LEU B CA 1
ATOM 6554 C C . LEU B 1 12 ? -52.438 0.645 7.695 1 84.56 12 LEU B C 1
ATOM 6556 O O . LEU B 1 12 ? -51.594 1.23 7.02 1 84.56 12 LEU B O 1
ATOM 6560 N N . ILE B 1 13 ? -52.438 -0.602 7.879 1 81 13 ILE B N 1
ATOM 6561 C CA . ILE B 1 13 ? -51.438 -1.479 7.262 1 81 13 ILE B CA 1
ATOM 6562 C C . ILE B 1 13 ? -51.875 -1.801 5.828 1 81 13 ILE B C 1
ATOM 6564 O O . ILE B 1 13 ? -52.969 -2.314 5.594 1 81 13 ILE B O 1
ATOM 6568 N N . LEU B 1 14 ? -50.906 -1.414 4.852 1 80.44 14 LEU B N 1
ATOM 6569 C CA . LEU B 1 14 ? -51.219 -1.628 3.436 1 80.44 14 LEU B CA 1
ATOM 6570 C C . LEU B 1 14 ? -50.75 -3.02 2.996 1 80.44 14 LEU B C 1
ATOM 6572 O O . LEU B 1 14 ? -49.875 -3.615 3.609 1 80.44 14 LEU B O 1
ATOM 6576 N N . GLU B 1 15 ? -51.25 -3.611 2.064 1 76.81 15 GLU B N 1
ATOM 6577 C CA . GLU B 1 15 ? -50.938 -4.926 1.525 1 76.81 15 GLU B CA 1
ATOM 6578 C C . GLU B 1 15 ? -49.594 -4.895 0.755 1 76.81 15 GLU B C 1
ATOM 6580 O O . GLU B 1 15 ? -48.938 -5.918 0.626 1 76.81 15 GLU B O 1
ATOM 6585 N N . GLU B 1 16 ? -49.312 -3.729 0.525 1 73.31 16 GLU B N 1
ATOM 6586 C CA . GLU B 1 16 ? -48.094 -3.535 -0.22 1 73.31 16 GLU B CA 1
ATOM 6587 C C . GLU B 1 16 ? -46.875 -3.67 0.689 1 73.31 16 GLU B C 1
ATOM 6589 O O . GLU B 1 16 ? -46.812 -3.031 1.742 1 73.31 16 GLU B O 1
ATOM 6594 N N . LYS B 1 17 ? -46.031 -4.445 0.396 1 72.06 17 LYS B N 1
ATOM 6595 C CA . LYS B 1 17 ? -44.812 -4.719 1.16 1 72.06 17 LYS B CA 1
ATOM 6596 C C . LYS B 1 17 ? -43.781 -3.627 0.951 1 72.06 17 LYS B C 1
ATOM 6598 O O . LYS B 1 17 ? -43.562 -3.174 -0.176 1 72.06 17 LYS B O 1
ATOM 6603 N N . SER B 1 18 ? -43.156 -3.139 1.972 1 68.38 18 SER B N 1
ATOM 6604 C CA . SER B 1 18 ? -42.062 -2.178 1.913 1 68.38 18 SER B CA 1
ATOM 6605 C C . SER B 1 18 ? -40.719 -2.881 1.726 1 68.38 18 SER B C 1
ATOM 6607 O O . SER B 1 18 ? -39.844 -2.373 1.029 1 68.38 18 SER B O 1
ATOM 6609 N N . ASN B 1 19 ? -40.656 -4.137 2.426 1 67.19 19 ASN B N 1
ATOM 6610 C CA . ASN B 1 19 ? -39.562 -5.094 2.312 1 67.19 19 ASN B CA 1
ATOM 6611 C C . ASN B 1 19 ? -40.062 -6.527 2.51 1 67.19 19 ASN B C 1
ATOM 6613 O O . ASN B 1 19 ? -41.25 -6.766 2.674 1 67.19 19 ASN B O 1
ATOM 6617 N N . LYS B 1 20 ? -39.25 -7.492 2.445 1 63.22 20 LYS B N 1
ATOM 6618 C CA . LYS B 1 20 ? -39.594 -8.906 2.514 1 63.22 20 LYS B CA 1
ATOM 6619 C C . LYS B 1 20 ? -40.406 -9.211 3.75 1 63.22 20 LYS B C 1
ATOM 6621 O O . LYS B 1 20 ? -41.25 -10.125 3.736 1 63.22 20 LYS B O 1
ATOM 6626 N N . TYR B 1 21 ? -40.312 -8.414 4.754 1 68 21 TYR B N 1
ATOM 6627 C CA . TYR B 1 21 ? -40.906 -8.781 6.035 1 68 21 TYR B CA 1
ATOM 6628 C C . TYR B 1 21 ? -41.938 -7.754 6.465 1 68 21 TYR B C 1
ATOM 6630 O O . TYR B 1 21 ? -42.781 -8.039 7.316 1 68 21 TYR B O 1
ATOM 6638 N N . ASN B 1 22 ? -41.812 -6.539 5.961 1 71.19 22 ASN B N 1
ATOM 6639 C CA . ASN B 1 22 ? -42.656 -5.48 6.496 1 71.19 22 ASN B CA 1
ATOM 6640 C C . ASN B 1 22 ? -43.562 -4.887 5.414 1 71.19 22 ASN B C 1
ATOM 6642 O O . ASN B 1 22 ? -43.188 -4.848 4.242 1 71.19 22 ASN B O 1
ATOM 6646 N N . ASN B 1 23 ? -44.625 -4.438 5.879 1 80.31 23 ASN B N 1
ATOM 6647 C CA . ASN B 1 23 ? -45.594 -3.773 5.023 1 80.31 23 ASN B CA 1
ATOM 6648 C C . ASN B 1 23 ? -45.5 -2.256 5.145 1 80.31 23 ASN B C 1
ATOM 6650 O O . ASN B 1 23 ? -44.969 -1.736 6.129 1 80.31 23 ASN B O 1
ATOM 6654 N N . TYR B 1 24 ? -45.969 -1.639 4.223 1 81.44 24 TYR B N 1
ATOM 6655 C CA . TYR B 1 24 ? -46.156 -0.198 4.359 1 81.44 24 TYR B CA 1
ATOM 6656 C C . TYR B 1 24 ? -47.281 0.121 5.309 1 81.44 24 TYR B C 1
ATOM 6658 O O . TYR B 1 24 ? -48.25 -0.646 5.41 1 81.44 24 TYR B O 1
ATOM 6666 N N . VAL B 1 25 ? -47.062 1.311 5.934 1 85.94 25 VAL B N 1
ATOM 6667 C CA . VAL B 1 25 ? -48.125 1.784 6.797 1 85.94 25 VAL B CA 1
ATOM 6668 C C . VAL B 1 25 ? -48.406 3.264 6.527 1 85.94 25 VAL B C 1
ATOM 6670 O O . VAL B 1 25 ? -47.5 3.984 6.062 1 85.94 25 VAL B O 1
ATOM 6673 N N . VAL B 1 26 ? -49.688 3.604 6.887 1 85.69 26 VAL B N 1
ATOM 6674 C CA . VAL B 1 26 ? -50.125 5 6.801 1 85.69 26 VAL B CA 1
ATOM 6675 C C . VAL B 1 26 ? -50.844 5.402 8.078 1 85.69 26 VAL B C 1
ATOM 6677 O O . VAL B 1 26 ? -51.688 4.648 8.594 1 85.69 26 VAL B O 1
ATOM 6680 N N . CYS B 1 27 ? -50.562 6.586 8.57 1 83.25 27 CYS B N 1
ATOM 6681 C CA . CYS B 1 27 ? -51.125 7.102 9.812 1 83.25 27 CYS B CA 1
ATOM 6682 C C . CYS B 1 27 ? -52.625 7.363 9.664 1 83.25 27 CYS B C 1
ATOM 6684 O O . CYS B 1 27 ? -53.031 8.031 8.719 1 83.25 27 CYS B O 1
ATOM 6686 N N . GLN B 1 28 ? -53.438 6.875 10.492 1 84.12 28 GLN B N 1
ATOM 6687 C CA . GLN B 1 28 ? -54.906 6.984 10.438 1 84.12 28 GLN B CA 1
ATOM 6688 C C . GLN B 1 28 ? -55.344 8.43 10.602 1 84.12 28 GLN B C 1
ATOM 6690 O O . GLN B 1 28 ? -56.312 8.859 9.969 1 84.12 28 GLN B O 1
ATOM 6695 N N . ASP B 1 29 ? -54.594 9.188 11.352 1 81.81 29 ASP B N 1
ATOM 6696 C CA . ASP B 1 29 ? -54.938 10.594 11.531 1 81.81 29 ASP B CA 1
ATOM 6697 C C . ASP B 1 29 ? -54.594 11.406 10.281 1 81.81 29 ASP B C 1
ATOM 6699 O O . ASP B 1 29 ? -55.312 12.328 9.922 1 81.81 29 ASP B O 1
ATOM 6703 N N . CYS B 1 30 ? -53.625 11.008 9.695 1 81.38 30 CYS B N 1
ATOM 6704 C CA . CYS B 1 30 ? -53.312 11.648 8.422 1 81.38 30 CYS B CA 1
ATOM 6705 C C . CYS B 1 30 ? -54.375 11.352 7.375 1 81.38 30 CYS B C 1
ATOM 6707 O O . CYS B 1 30 ? -54.75 12.234 6.598 1 81.38 30 CYS B O 1
ATOM 6709 N N . ILE B 1 31 ? -54.875 10.281 7.387 1 83.44 31 ILE B N 1
ATOM 6710 C CA . ILE B 1 31 ? -55.938 9.898 6.477 1 83.44 31 ILE B CA 1
ATOM 6711 C C . ILE B 1 31 ? -57.188 10.734 6.773 1 83.44 31 ILE B C 1
ATOM 6713 O O . ILE B 1 31 ? -57.844 11.227 5.852 1 83.44 31 ILE B O 1
ATOM 6717 N N . ARG B 1 32 ? -57.406 10.93 7.988 1 82.56 32 ARG B N 1
ATOM 6718 C CA . ARG B 1 32 ? -58.625 11.641 8.43 1 82.56 32 ARG B CA 1
ATOM 6719 C C . ARG B 1 32 ? -58.562 13.109 8.023 1 82.56 32 ARG B C 1
ATOM 6721 O O . ARG B 1 32 ? -59.562 13.68 7.594 1 82.56 32 ARG B O 1
ATOM 6728 N N . VAL B 1 33 ? -57.344 13.633 8.141 1 80.94 33 VAL B N 1
ATOM 6729 C CA . VAL B 1 33 ? -57.219 15.078 7.926 1 80.94 33 VAL B CA 1
ATOM 6730 C C . VAL B 1 33 ? -56.906 15.359 6.457 1 80.94 33 VAL B C 1
ATOM 6732 O O . VAL B 1 33 ? -57.5 16.25 5.855 1 80.94 33 VAL B O 1
ATOM 6735 N N . LEU B 1 34 ? -56.125 14.617 5.863 1 79.12 34 LEU B N 1
ATOM 6736 C CA . LEU B 1 34 ? -55.625 14.93 4.523 1 79.12 34 LEU B CA 1
ATOM 6737 C C . LEU B 1 34 ? -56.406 14.148 3.471 1 79.12 34 LEU B C 1
ATOM 6739 O O . LEU B 1 34 ? -56.406 14.508 2.289 1 79.12 34 LEU B O 1
ATOM 6743 N N . GLY B 1 35 ? -57.125 13.164 3.863 1 79.94 35 GLY B N 1
ATOM 6744 C CA . GLY B 1 35 ? -57.75 12.266 2.926 1 79.94 35 GLY B CA 1
ATOM 6745 C C . GLY B 1 35 ? -56.906 11.055 2.574 1 79.94 35 GLY B C 1
ATOM 6746 O O . GLY B 1 35 ? -55.688 11.086 2.721 1 79.94 35 GLY B O 1
ATOM 6747 N N . ARG B 1 36 ? -57.469 10.031 2.225 1 76.75 36 ARG B N 1
ATOM 6748 C CA . ARG B 1 36 ? -56.812 8.758 1.949 1 76.75 36 ARG B CA 1
ATOM 6749 C C . ARG B 1 36 ? -55.75 8.914 0.848 1 76.75 36 ARG B C 1
ATOM 6751 O O . ARG B 1 36 ? -54.656 8.383 0.957 1 76.75 36 ARG B O 1
ATOM 6758 N N . GLU B 1 37 ? -56.125 9.547 -0.146 1 75.38 37 GLU B N 1
ATOM 6759 C CA . GLU B 1 37 ? -55.25 9.672 -1.308 1 75.38 37 GLU B CA 1
ATOM 6760 C C . GLU B 1 37 ? -54 10.469 -0.97 1 75.38 37 GLU B C 1
ATOM 6762 O O . GLU B 1 37 ? -52.875 10.094 -1.356 1 75.38 37 GLU B O 1
ATOM 6767 N N . ALA B 1 38 ? -54.25 11.445 -0.311 1 77.19 38 ALA B N 1
ATOM 6768 C CA . ALA B 1 38 ? -53.125 12.289 0.078 1 77.19 38 ALA B CA 1
ATOM 6769 C C . ALA B 1 38 ? -52.25 11.609 1.133 1 77.19 38 ALA B C 1
ATOM 6771 O O . ALA B 1 38 ? -51.031 11.719 1.106 1 77.19 38 ALA B O 1
ATOM 6772 N N . ALA B 1 39 ? -52.719 10.938 1.982 1 77.75 39 ALA B N 1
ATOM 6773 C CA . ALA B 1 39 ? -52.031 10.227 3.051 1 77.75 39 ALA B CA 1
ATOM 6774 C C . ALA B 1 39 ? -51.219 9.047 2.494 1 77.75 39 ALA B C 1
ATOM 6776 O O . ALA B 1 39 ? -50.156 8.734 2.996 1 77.75 39 ALA B O 1
ATOM 6777 N N . MET B 1 40 ? -51.625 8.508 1.492 1 78.5 40 MET B N 1
ATOM 6778 C CA . MET B 1 40 ? -50.969 7.363 0.858 1 78.5 40 MET B CA 1
ATOM 6779 C C . MET B 1 40 ? -49.625 7.77 0.248 1 78.5 40 MET B C 1
ATOM 6781 O O . MET B 1 40 ? -48.75 6.934 0.096 1 78.5 40 MET B O 1
ATOM 6785 N N . LYS B 1 41 ? -49.656 8.938 -0.026 1 75.19 41 LYS B N 1
ATOM 6786 C CA . LYS B 1 41 ? -48.406 9.461 -0.583 1 75.19 41 LYS B CA 1
ATOM 6787 C C . LYS B 1 41 ? -47.344 9.539 0.484 1 75.19 41 LYS B C 1
ATOM 6789 O O . LYS B 1 41 ? -46.156 9.555 0.164 1 75.19 41 LYS B O 1
ATOM 6794 N N . GLN B 1 42 ? -47.688 9.43 1.696 1 74.56 42 GLN B N 1
ATOM 6795 C CA . GLN B 1 42 ? -46.812 9.531 2.846 1 74.56 42 GLN B CA 1
ATOM 6796 C C . GLN B 1 42 ? -46.688 8.188 3.555 1 74.56 42 GLN B C 1
ATOM 6798 O O . GLN B 1 42 ? -46.531 8.133 4.777 1 74.56 42 GLN B O 1
ATOM 6803 N N . LYS B 1 43 ? -46.719 7.258 2.955 1 81.19 43 LYS B N 1
ATOM 6804 C CA . LYS B 1 43 ? -46.594 5.926 3.537 1 81.19 43 LYS B CA 1
ATOM 6805 C C . LYS B 1 43 ? -45.156 5.617 3.934 1 81.19 43 LYS B C 1
ATOM 6807 O O . LYS B 1 43 ? -44.219 6.141 3.33 1 81.19 43 LYS B O 1
ATOM 6812 N N . PHE B 1 44 ? -45.094 4.77 5.062 1 81.38 44 PHE B N 1
ATOM 6813 C CA . PHE B 1 44 ? -43.781 4.387 5.535 1 81.38 44 PHE B CA 1
ATOM 6814 C C . PHE B 1 44 ? -43.781 2.939 6.008 1 81.38 44 PHE B C 1
ATOM 6816 O O . PHE B 1 44 ? -44.812 2.303 6.102 1 81.38 44 PHE B O 1
ATOM 6823 N N . THR B 1 45 ? -42.656 2.391 6.246 1 80.12 45 THR B N 1
ATOM 6824 C CA . THR B 1 45 ? -42.5 0.989 6.613 1 80.12 45 THR B CA 1
ATOM 6825 C C . THR B 1 45 ? -43.031 0.736 8.023 1 80.12 45 THR B C 1
ATOM 6827 O O . THR B 1 45 ? -42.75 1.501 8.945 1 80.12 45 THR B O 1
ATOM 6830 N N . ASN B 1 46 ? -43.625 -0.337 8.234 1 78.81 46 ASN B N 1
ATOM 6831 C CA . ASN B 1 46 ? -44.219 -0.727 9.5 1 78.81 46 ASN B CA 1
ATOM 6832 C C . ASN B 1 46 ? -43.188 -1.284 10.477 1 78.81 46 ASN B C 1
ATOM 6834 O O . ASN B 1 46 ? -43.094 -2.498 10.664 1 78.81 46 ASN B O 1
ATOM 6838 N N . THR B 1 47 ? -42.531 -0.452 11.031 1 77.5 47 THR B N 1
ATOM 6839 C CA . THR B 1 47 ? -41.656 -0.785 12.133 1 77.5 47 THR B CA 1
ATOM 6840 C C . THR B 1 47 ? -42 0.012 13.383 1 77.5 47 THR B C 1
ATOM 6842 O O . THR B 1 47 ? -42.531 1.132 13.289 1 77.5 47 THR B O 1
ATOM 6845 N N . LYS B 1 48 ? -41.656 -0.502 14.469 1 75.62 48 LYS B N 1
ATOM 6846 C CA . LYS B 1 48 ? -41.969 0.13 15.742 1 75.62 48 LYS B CA 1
ATOM 6847 C C . LYS B 1 48 ? -41.375 1.526 15.836 1 75.62 48 LYS B C 1
ATOM 6849 O O . LYS B 1 48 ? -42.031 2.473 16.266 1 75.62 48 LYS B O 1
ATOM 6854 N N . ARG B 1 49 ? -40.375 1.578 15.414 1 73.62 49 ARG B N 1
ATOM 6855 C CA . ARG B 1 49 ? -39.625 2.83 15.516 1 73.62 49 ARG B CA 1
ATOM 6856 C C . ARG B 1 49 ? -40.125 3.863 14.523 1 73.62 49 ARG B C 1
ATOM 6858 O O . ARG B 1 49 ? -40.312 5.035 14.867 1 73.62 49 ARG B O 1
ATOM 6865 N N . ALA B 1 50 ? -40.469 3.52 13.406 1 79.94 50 ALA B N 1
ATOM 6866 C CA . ALA B 1 50 ? -41 4.434 12.398 1 79.94 50 ALA B CA 1
ATOM 6867 C C . ALA B 1 50 ? -42.375 4.926 12.766 1 79.94 50 ALA B C 1
ATOM 6869 O O . ALA B 1 50 ? -42.688 6.109 12.602 1 79.94 50 ALA B O 1
ATOM 6870 N N . CYS B 1 51 ? -42.938 4.09 13.289 1 81.62 51 CYS B N 1
ATOM 6871 C CA . CYS B 1 51 ? -44.281 4.418 13.75 1 81.62 51 CYS B CA 1
ATOM 6872 C C . CYS B 1 51 ? -44.25 5.367 14.938 1 81.62 51 CYS B C 1
ATOM 6874 O O . CYS B 1 51 ? -45 6.34 14.992 1 81.62 51 CYS B O 1
ATOM 6876 N N . ALA B 1 52 ? -43.312 5.074 15.812 1 79 52 ALA B N 1
ATOM 6877 C CA . ALA B 1 52 ? -43.125 5.941 16.969 1 79 52 ALA B CA 1
ATOM 6878 C C . ALA B 1 52 ? -42.719 7.344 16.547 1 79 52 ALA B C 1
ATOM 6880 O O . ALA B 1 52 ? -43.281 8.344 17.016 1 79 52 ALA B O 1
ATOM 6881 N N . LYS B 1 53 ? -41.938 7.367 15.703 1 79.25 53 LYS B N 1
ATOM 6882 C CA . LYS B 1 53 ? -41.406 8.641 15.203 1 79.25 53 LYS B CA 1
ATOM 6883 C C . LYS B 1 53 ? -42.5 9.414 14.445 1 79.25 53 LYS B C 1
ATOM 6885 O O . LYS B 1 53 ? -42.594 10.633 14.57 1 79.25 53 LYS B O 1
ATOM 6890 N N . HIS B 1 54 ? -43.125 8.742 13.758 1 81.88 54 HIS B N 1
ATOM 6891 C CA . HIS B 1 54 ? -44.219 9.414 13.039 1 81.88 54 HIS B CA 1
ATOM 6892 C C . HIS B 1 54 ? -45.219 10.016 14.008 1 81.88 54 HIS B C 1
ATOM 6894 O O . HIS B 1 54 ? -45.656 11.156 13.836 1 81.88 54 HIS B O 1
ATOM 6900 N N . LEU B 1 55 ? -45.562 9.32 15.008 1 83.38 55 LEU B N 1
ATOM 6901 C CA . LEU B 1 55 ? -46.531 9.805 15.992 1 83.38 55 LEU B CA 1
ATOM 6902 C C . LEU B 1 55 ? -46 11.031 16.719 1 83.38 55 LEU B C 1
ATOM 6904 O O . LEU B 1 55 ? -46.75 11.938 17.062 1 83.38 55 LEU B O 1
ATOM 6908 N N . GLU B 1 56 ? -44.719 11.016 16.859 1 78.75 56 GLU B N 1
ATOM 6909 C CA . GLU B 1 56 ? -44.062 12.133 17.547 1 78.75 56 GLU B CA 1
ATOM 6910 C C . GLU B 1 56 ? -44.094 13.398 16.688 1 78.75 56 GLU B C 1
ATOM 6912 O O . GLU B 1 56 ? -44.188 14.508 17.203 1 78.75 56 GLU B O 1
ATOM 6917 N N . ASN B 1 57 ? -44.219 13.188 15.391 1 77.38 57 ASN B N 1
ATOM 6918 C CA . ASN B 1 57 ? -44 14.32 14.5 1 77.38 57 ASN B CA 1
ATOM 6919 C C . ASN B 1 57 ? -45.219 14.602 13.633 1 77.38 57 ASN B C 1
ATOM 6921 O O . ASN B 1 57 ? -45.219 15.555 12.852 1 77.38 57 ASN B O 1
ATOM 6925 N N . CYS B 1 58 ? -46.125 13.938 13.703 1 77.38 58 CYS B N 1
ATOM 6926 C CA . CYS B 1 58 ? -47.312 14.07 12.867 1 77.38 58 CYS B CA 1
ATOM 6927 C C . CYS B 1 58 ? -48.188 15.203 13.359 1 77.38 58 CYS B C 1
ATOM 6929 O O . CYS B 1 58 ? -48.719 15.141 14.477 1 77.38 58 CYS B O 1
ATOM 6931 N N . PRO B 1 59 ? -48.281 16.141 12.719 1 80.62 59 PRO B N 1
ATOM 6932 C CA . PRO B 1 59 ? -49.094 17.266 13.164 1 80.62 59 PRO B CA 1
ATOM 6933 C C . PRO B 1 59 ? -50.562 16.891 13.312 1 80.62 59 PRO B C 1
ATOM 6935 O O . PRO B 1 59 ? -51.281 17.484 14.125 1 80.62 59 PRO B O 1
ATOM 6938 N N . HIS B 1 60 ? -51 15.891 12.664 1 83.38 60 HIS B N 1
ATOM 6939 C CA . HIS B 1 60 ? -52.406 15.492 12.711 1 83.38 60 HIS B CA 1
ATOM 6940 C C . HIS B 1 60 ? -52.688 14.648 13.945 1 83.38 60 HIS B C 1
ATOM 6942 O O . HIS B 1 60 ? -53.812 14.688 14.484 1 83.38 60 HIS B O 1
ATOM 6948 N N . TRP B 1 61 ? -51.688 14.031 14.359 1 79 61 TRP B N 1
ATOM 6949 C CA . TRP B 1 61 ? -51.75 13.289 15.617 1 79 61 TRP B CA 1
ATOM 6950 C C . TRP B 1 61 ? -51.719 14.242 16.812 1 79 61 TRP B C 1
ATOM 6952 O O . TRP B 1 61 ? -52.5 14.062 17.75 1 79 61 TRP B O 1
ATOM 6962 N N . ALA B 1 62 ? -50.969 15.242 16.656 1 77.62 62 ALA B N 1
ATOM 6963 C CA . ALA B 1 62 ? -50.781 16.203 17.734 1 77.62 62 ALA B CA 1
ATOM 6964 C C . ALA B 1 62 ? -52.031 17.031 17.969 1 77.62 62 ALA B C 1
ATOM 6966 O O . ALA B 1 62 ? -52.188 17.656 19.016 1 77.62 62 ALA B O 1
ATOM 6967 N N . GLU B 1 63 ? -52.844 17 17.062 1 78.56 63 GLU B N 1
ATOM 6968 C CA . GLU B 1 63 ? -54.125 17.719 17.219 1 78.56 63 GLU B CA 1
ATOM 6969 C C . GLU B 1 63 ? -55.031 17.016 18.219 1 78.56 63 GLU B C 1
ATOM 6971 O O . GLU B 1 63 ? -55.844 17.672 18.875 1 78.56 63 GLU B O 1
ATOM 6976 N N . ARG B 1 64 ? -55.031 15.688 18.406 1 80 64 ARG B N 1
ATOM 6977 C CA . ARG B 1 64 ? -55.938 14.922 19.25 1 80 64 ARG B CA 1
ATOM 6978 C C . ARG B 1 64 ? -55.25 14.438 20.516 1 80 64 ARG B C 1
ATOM 6980 O O . ARG B 1 64 ? -55.906 14.094 21.5 1 80 64 ARG B O 1
ATOM 6987 N N . HIS B 1 65 ? -53.875 14.266 20.375 1 79.12 65 HIS B N 1
ATOM 6988 C CA . HIS B 1 65 ? -53.125 13.719 21.5 1 79.12 65 HIS B CA 1
ATOM 6989 C C . HIS B 1 65 ? -52.062 14.695 21.984 1 79.12 65 HIS B C 1
ATOM 6991 O O . HIS B 1 65 ? -51.344 15.289 21.172 1 79.12 65 HIS B O 1
ATOM 6997 N N . THR B 1 66 ? -52 15.008 23.141 1 78.31 66 THR B N 1
ATOM 6998 C CA . THR B 1 66 ? -50.969 15.852 23.75 1 78.31 66 THR B CA 1
ATOM 6999 C C . THR B 1 66 ? -49.625 15.172 23.688 1 78.31 66 THR B C 1
ATOM 7001 O O . THR B 1 66 ? -49.531 13.945 23.625 1 78.31 66 THR B O 1
ATOM 7004 N N . PRO B 1 67 ? -48.531 15.922 23.656 1 73.94 67 PRO B N 1
ATOM 7005 C CA . PRO B 1 67 ? -47.188 15.312 23.609 1 73.94 67 PRO B CA 1
ATOM 7006 C C . PRO B 1 67 ? -46.969 14.336 24.766 1 73.94 67 PRO B C 1
ATOM 7008 O O . PRO B 1 67 ? -46.281 13.32 24.578 1 73.94 67 PRO B O 1
ATOM 7011 N N . GLU B 1 68 ? -47.469 14.531 25.922 1 74.31 68 GLU B N 1
ATOM 7012 C CA . GLU B 1 68 ? -47.344 13.641 27.062 1 74.31 68 GLU B CA 1
ATOM 7013 C C . GLU B 1 68 ? -48.062 12.32 26.812 1 74.31 68 GLU B C 1
ATOM 7015 O O . GLU B 1 68 ? -47.531 11.25 27.141 1 74.31 68 GLU B O 1
ATOM 7020 N N . GLN B 1 69 ? -49.125 12.438 26.234 1 79 69 GLN B N 1
ATOM 7021 C CA . GLN B 1 69 ? -49.938 11.25 25.922 1 79 69 GLN B CA 1
ATOM 7022 C C . GLN B 1 69 ? -49.25 10.414 24.844 1 79 69 GLN B C 1
ATOM 7024 O O . GLN B 1 69 ? -49.25 9.188 24.906 1 79 69 GLN B O 1
ATOM 7029 N N . THR B 1 70 ? -48.75 11.203 23.969 1 77.69 70 THR B N 1
ATOM 7030 C CA . THR B 1 70 ? -48.031 10.547 22.875 1 77.69 70 THR B CA 1
ATOM 7031 C C . THR B 1 70 ? -46.812 9.805 23.422 1 77.69 70 THR B C 1
ATOM 7033 O O . THR B 1 70 ? -46.562 8.656 23.047 1 77.69 70 THR B O 1
ATOM 7036 N N . LEU B 1 71 ? -46.219 10.367 24.328 1 77.5 71 LEU B N 1
ATOM 7037 C CA . LEU B 1 71 ? -45.062 9.734 24.953 1 77.5 71 LEU B CA 1
ATOM 7038 C C . LEU B 1 71 ? -45.5 8.523 25.781 1 77.5 71 LEU B C 1
ATOM 7040 O O . LEU B 1 71 ? -44.812 7.504 25.797 1 77.5 71 LEU B O 1
ATOM 7044 N N . GLU B 1 72 ? -46.469 8.594 26.391 1 77.44 72 GLU B N 1
ATOM 7045 C CA . GLU B 1 72 ? -47 7.488 27.188 1 77.44 72 GLU B CA 1
ATOM 7046 C C . GLU B 1 72 ? -47.375 6.305 26.312 1 77.44 72 GLU B C 1
ATOM 7048 O O . GLU B 1 72 ? -47.094 5.152 26.656 1 77.44 72 GLU B O 1
ATOM 7053 N N . ILE B 1 73 ? -47.938 6.613 25.219 1 77.94 73 ILE B N 1
ATOM 7054 C CA . ILE B 1 73 ? -48.375 5.578 24.281 1 77.94 73 ILE B CA 1
ATOM 7055 C C . ILE B 1 73 ? -47.156 4.91 23.656 1 77.94 73 ILE B C 1
ATOM 7057 O O . ILE B 1 73 ? -47.094 3.682 23.547 1 77.94 73 ILE B O 1
ATOM 7061 N N . ILE B 1 74 ? -46.188 5.762 23.438 1 76.56 74 ILE B N 1
ATOM 7062 C CA . ILE B 1 74 ? -44.969 5.242 22.844 1 76.56 74 ILE B CA 1
ATOM 7063 C C . ILE B 1 74 ? -44.188 4.469 23.891 1 76.56 74 ILE B C 1
ATOM 7065 O O . ILE B 1 74 ? -43.688 3.371 23.625 1 76.56 74 ILE B O 1
ATOM 7069 N N . GLN B 1 75 ? -44.062 4.938 25.078 1 72.88 75 GLN B N 1
ATOM 7070 C CA . GLN B 1 75 ? -43.375 4.254 26.172 1 72.88 75 GLN B CA 1
ATOM 7071 C C . GLN B 1 75 ? -44.062 2.93 26.5 1 72.88 75 GLN B C 1
ATOM 7073 O O . GLN B 1 75 ? -43.375 1.919 26.719 1 72.88 75 GLN B O 1
ATOM 7078 N N . LYS B 1 76 ? -45.219 2.893 26.594 1 69.62 76 LYS B N 1
ATOM 7079 C CA . LYS B 1 76 ? -46 1.688 26.891 1 69.62 76 LYS B CA 1
ATOM 7080 C C . LYS B 1 76 ? -45.812 0.631 25.797 1 69.62 76 LYS B C 1
ATOM 7082 O O . LYS B 1 76 ? -45.781 -0.568 26.094 1 69.62 76 LYS B O 1
ATOM 7087 N N . ALA B 1 77 ? -45.531 1.202 24.609 1 67.88 77 ALA B N 1
ATOM 7088 C CA . ALA B 1 77 ? -45.312 0.295 23.5 1 67.88 77 ALA B CA 1
ATOM 7089 C C . ALA B 1 77 ? -43.875 -0.196 23.469 1 67.88 77 ALA B C 1
ATOM 7091 O O . ALA B 1 77 ? -43.594 -1.337 23.094 1 67.88 77 ALA B O 1
ATOM 7092 N N . MET B 1 78 ? -42.875 0.684 23.969 1 64.25 78 MET B N 1
ATOM 7093 C CA . MET B 1 78 ? -41.469 0.323 24.016 1 64.25 78 MET B CA 1
ATOM 7094 C C . MET B 1 78 ? -41.156 -0.572 25.203 1 64.25 78 MET B C 1
ATOM 7096 O O . MET B 1 78 ? -40.312 -1.456 25.125 1 64.25 78 MET B O 1
ATOM 7100 N N . ASP B 1 79 ? -41.406 -0.36 26.453 1 52.41 79 ASP B N 1
ATOM 7101 C CA . ASP B 1 79 ? -41.25 -1.069 27.719 1 52.41 79 ASP B CA 1
ATOM 7102 C C . ASP B 1 79 ? -41.688 -2.529 27.594 1 52.41 79 ASP B C 1
ATOM 7104 O O . ASP B 1 79 ? -41.25 -3.377 28.375 1 52.41 79 ASP B O 1
ATOM 7108 N N . TYR B 1 80 ? -42.375 -2.678 26.906 1 42.59 80 TYR B N 1
ATOM 7109 C CA . TYR B 1 80 ? -42.844 -4.047 27.016 1 42.59 80 TYR B CA 1
ATOM 7110 C C . TYR B 1 80 ? -41.75 -5.051 26.703 1 42.59 80 TYR B C 1
ATOM 7112 O O . TYR B 1 80 ? -41.906 -6.242 26.984 1 42.59 80 TYR B O 1
ATOM 7120 N N . GLY B 1 81 ? -40.688 -4.797 25.906 1 38.34 81 GLY B N 1
ATOM 7121 C CA . GLY B 1 81 ? -39.844 -5.957 25.75 1 38.34 81 GLY B CA 1
ATOM 7122 C C . GLY B 1 81 ? -38.594 -5.895 26.641 1 38.34 81 GLY B C 1
ATOM 7123 O O . GLY B 1 81 ? -37.625 -6.578 26.375 1 38.34 81 GLY B O 1
ATOM 7124 N N . SER B 1 82 ? -38.312 -4.891 27.656 1 30.58 82 SER B N 1
ATOM 7125 C CA . SER B 1 82 ? -37.156 -4.719 28.516 1 30.58 82 SER B CA 1
ATOM 7126 C C . SER B 1 82 ? -36.906 -5.965 29.359 1 30.58 82 SER B C 1
ATOM 7128 O O . SER B 1 82 ? -37.75 -6.352 30.172 1 30.58 82 SER B O 1
ATOM 7130 N N . LYS B 1 83 ? -35.969 -6.855 28.969 1 31.5 83 LYS B N 1
ATOM 7131 C CA . LYS B 1 83 ? -35.594 -7.84 29.984 1 31.5 83 LYS B CA 1
ATOM 7132 C C . LYS B 1 83 ? -35.031 -7.164 31.219 1 31.5 83 LYS B C 1
ATOM 7134 O O . LYS B 1 83 ? -34.5 -6.043 31.141 1 31.5 83 LYS B O 1
ATOM 7139 N N . LYS B 1 84 ? -34.812 -7.695 32.531 1 24.47 84 LYS B N 1
ATOM 7140 C CA . LYS B 1 84 ? -34.469 -7.406 33.906 1 24.47 84 LYS B CA 1
ATOM 7141 C C . LYS B 1 84 ? -33.031 -6.914 34.031 1 24.47 84 LYS B C 1
ATOM 7143 O O . LYS B 1 84 ? -32.125 -7.473 33.406 1 24.47 84 LYS B O 1
ATOM 7148 N N . PRO B 1 85 ? -32.594 -5.75 34.719 1 23.86 85 PRO B N 1
ATOM 7149 C CA . PRO B 1 85 ? -31.344 -5.09 35.094 1 23.86 85 PRO B CA 1
ATOM 7150 C C . PRO B 1 85 ? -30.5 -5.93 36.062 1 23.86 85 PRO B C 1
ATOM 7152 O O . PRO B 1 85 ? -30.984 -6.309 37.125 1 23.86 85 PRO B O 1
ATOM 7155 N N . TYR B 1 86 ? -29.547 -6.926 35.75 1 20.75 86 TYR B N 1
ATOM 7156 C CA . TYR B 1 86 ? -28.828 -7.676 36.781 1 20.75 86 TYR B CA 1
ATOM 7157 C C . TYR B 1 86 ? -27.953 -6.754 37.594 1 20.75 86 TYR B C 1
ATOM 7159 O O . TYR B 1 86 ? -27.312 -5.848 37.062 1 20.75 86 TYR B O 1
ATOM 7167 N N . LYS B 1 87 ? -28.016 -6.5 38.969 1 19.06 87 LYS B N 1
ATOM 7168 C CA . LYS B 1 87 ? -27.5 -5.793 40.156 1 19.06 87 LYS B CA 1
ATOM 7169 C C . LYS B 1 87 ? -26.016 -6.105 40.375 1 19.06 87 LYS B C 1
ATOM 7171 O O . LYS B 1 87 ? -25.672 -7.211 40.781 1 19.06 87 LYS B O 1
ATOM 7176 N N . ARG B 1 88 ? -25.047 -5.637 39.656 1 19.98 88 ARG B N 1
ATOM 7177 C CA . ARG B 1 88 ? -23.672 -5.98 39.969 1 19.98 88 ARG B CA 1
ATOM 7178 C C . ARG B 1 88 ? -23.234 -5.363 41.312 1 19.98 88 ARG B C 1
ATOM 7180 O O . ARG B 1 88 ? -23.281 -4.145 41.469 1 19.98 88 ARG B O 1
ATOM 7187 N N . GLN B 1 89 ? -23.234 -5.949 42.531 1 17.55 89 GLN B N 1
ATOM 7188 C CA . GLN B 1 89 ? -22.797 -5.523 43.875 1 17.55 89 GLN B CA 1
ATOM 7189 C C . GLN B 1 89 ? -21.281 -5.418 43.938 1 17.55 89 GLN B C 1
ATOM 7191 O O . GLN B 1 89 ? -20.578 -6.41 43.75 1 17.55 89 GLN B O 1
ATOM 7196 N N . ARG B 1 90 ? -20.625 -4.375 43.625 1 19 90 ARG B N 1
ATOM 7197 C CA . ARG B 1 90 ? -19.203 -4.086 43.781 1 19 90 ARG B CA 1
ATOM 7198 C C . ARG B 1 90 ? -18.797 -4.164 45.25 1 19 90 ARG B C 1
ATOM 7200 O O . ARG B 1 90 ? -19.328 -3.432 46.094 1 19 90 ARG B O 1
ATOM 7207 N N . ILE B 1 91 ? -18.297 -5.359 45.812 1 17.02 91 ILE B N 1
ATOM 7208 C CA . ILE B 1 91 ? -17.766 -5.402 47.188 1 17.02 91 ILE B CA 1
ATOM 7209 C C . ILE B 1 91 ? -16.484 -4.594 47.281 1 17.02 91 ILE B C 1
ATOM 7211 O O . ILE B 1 91 ? -15.57 -4.766 46.469 1 17.02 91 ILE B O 1
ATOM 7215 N N . VAL B 1 92 ? -16.25 -3.521 48.062 1 18.36 92 VAL B N 1
ATOM 7216 C CA . VAL B 1 92 ? -15.391 -2.449 48.531 1 18.36 92 VAL B CA 1
ATOM 7217 C C . VAL B 1 92 ? -14.25 -3.041 49.375 1 18.36 92 VAL B C 1
ATOM 7219 O O . VAL B 1 92 ? -14.445 -3.42 50.531 1 18.36 92 VAL B O 1
ATOM 7222 N N . GLU B 1 93 ? -13.539 -4.215 48.969 1 17.45 93 GLU B N 1
ATOM 7223 C CA . GLU B 1 93 ? -12.688 -4.652 50.062 1 17.45 93 GLU B CA 1
ATOM 7224 C C . GLU B 1 93 ? -11.648 -3.594 50.438 1 17.45 93 GLU B C 1
ATOM 7226 O O . GLU B 1 93 ? -11.234 -2.811 49.562 1 17.45 93 GLU B O 1
ATOM 7231 N N . SER B 1 94 ? -11.078 -3.574 51.812 1 17.42 94 SER B N 1
ATOM 7232 C CA . SER B 1 94 ? -10.453 -2.879 52.938 1 17.42 94 SER B CA 1
ATOM 7233 C C . SER B 1 94 ? -8.953 -2.727 52.719 1 17.42 94 SER B C 1
ATOM 7235 O O . SER B 1 94 ? -8.359 -3.455 51.906 1 17.42 94 SER B O 1
ATOM 7237 N N . GLU B 1 95 ? -8.156 -1.904 53.625 1 17.55 95 GLU B N 1
ATOM 7238 C CA . GLU B 1 95 ? -7.055 -1.013 53.969 1 17.55 95 GLU B CA 1
ATOM 7239 C C . GLU B 1 95 ? -5.793 -1.801 54.312 1 17.55 95 GLU B C 1
ATOM 7241 O O . GLU B 1 95 ? -4.723 -1.219 54.5 1 17.55 95 GLU B O 1
ATOM 7246 N N . VAL B 1 96 ? -5.59 -3.146 54.344 1 16.67 96 VAL B N 1
ATOM 7247 C CA . VAL B 1 96 ? -4.645 -3.514 55.406 1 16.67 96 VAL B CA 1
ATOM 7248 C C . VAL B 1 96 ? -3.23 -3.111 55 1 16.67 96 VAL B C 1
ATOM 7250 O O . VAL B 1 96 ? -2.756 -3.502 53.906 1 16.67 96 VAL B O 1
ATOM 7253 N N . GLU B 1 97 ? -2.543 -2.018 55.625 1 16.7 97 GLU B N 1
ATOM 7254 C CA . GLU B 1 97 ? -1.288 -1.311 55.875 1 16.7 97 GLU B CA 1
ATOM 7255 C C . GLU B 1 97 ? -0.182 -2.277 56.281 1 16.7 97 GLU B C 1
ATOM 7257 O O . GLU B 1 97 ? 0.993 -1.903 56.312 1 16.7 97 GLU B O 1
ATOM 7262 N N . GLU B 1 98 ? -0.4 -3.48 56.781 1 16.12 98 GLU B N 1
ATOM 7263 C CA . GLU B 1 98 ? 0.527 -3.756 57.875 1 16.12 98 GLU B CA 1
ATOM 7264 C C . GLU B 1 98 ? 1.969 -3.809 57.375 1 16.12 98 GLU B C 1
ATOM 7266 O O . GLU B 1 98 ? 2.211 -3.887 56.188 1 16.12 98 GLU B O 1
ATOM 7271 N N . ASN B 1 99 ? 2.844 -4.773 57.938 1 15.55 99 ASN B N 1
ATOM 7272 C CA . ASN B 1 99 ? 3.916 -4.992 58.906 1 15.55 99 ASN B CA 1
ATOM 7273 C C . ASN B 1 99 ? 5.223 -5.375 58.219 1 15.55 99 ASN B C 1
ATOM 7275 O O . ASN B 1 99 ? 6.297 -4.914 58.625 1 15.55 99 ASN B O 1
ATOM 7279 N N . LEU B 1 100 ? 5.438 -6.488 57.375 1 15.5 100 LEU B N 1
ATOM 7280 C CA . LEU B 1 100 ? 6.492 -7.375 57.844 1 15.5 100 LEU B CA 1
ATOM 7281 C C . LEU B 1 100 ? 7.855 -6.906 57.344 1 15.5 100 LEU B C 1
ATOM 7283 O O . LEU B 1 100 ? 7.988 -6.457 56.188 1 15.5 100 LEU B O 1
ATOM 7287 N N . GLN B 1 101 ? 9.078 -6.91 58.156 1 15.76 101 GLN B N 1
ATOM 7288 C CA . GLN B 1 101 ? 10.43 -6.609 58.625 1 15.76 101 GLN B CA 1
ATOM 7289 C C . GLN B 1 101 ? 11.461 -7.504 57.938 1 15.76 101 GLN B C 1
ATOM 7291 O O . GLN B 1 101 ? 12.664 -7.359 58.188 1 15.76 101 GLN B O 1
ATOM 7296 N N . LEU B 1 102 ? 11.242 -8.43 57 1 15.06 102 LEU B N 1
ATOM 7297 C CA . LEU B 1 102 ? 12.25 -9.469 57.156 1 15.06 102 LEU B CA 1
ATOM 7298 C C . LEU B 1 102 ? 13.633 -8.945 56.781 1 15.06 102 LEU B C 1
ATOM 7300 O O . LEU B 1 102 ? 13.758 -8.125 55.875 1 15.06 102 LEU B O 1
ATOM 7304 N N . LYS B 1 103 ? 14.93 -9.586 57.344 1 16.23 103 LYS B N 1
ATOM 7305 C CA . LYS B 1 103 ? 16.266 -9.602 57.938 1 16.23 103 LYS B CA 1
ATOM 7306 C C . LYS B 1 103 ? 17.297 -10.133 56.938 1 16.23 103 LYS B C 1
ATOM 7308 O O . LYS B 1 103 ? 18.5 -10.031 57.156 1 16.23 103 LYS B O 1
ATOM 7313 N N . SER B 1 104 ? 17.094 -10.672 55.688 1 14.9 104 SER B N 1
ATOM 7314 C CA . SER B 1 104 ? 17.984 -11.812 55.5 1 14.9 104 SER B CA 1
ATOM 7315 C C . SER B 1 104 ? 19.422 -11.359 55.281 1 14.9 104 SER B C 1
ATOM 7317 O O . SER B 1 104 ? 19.672 -10.375 54.594 1 14.9 104 SER B O 1
ATOM 7319 N N . PRO B 1 105 ? 20.562 -12.18 55.781 1 15.33 105 PRO B N 1
ATOM 7320 C CA . PRO B 1 105 ? 21.938 -12.172 56.25 1 15.33 105 PRO B CA 1
ATOM 7321 C C . PRO B 1 105 ? 22.969 -12.25 55.156 1 15.33 105 PRO B C 1
ATOM 7323 O O . PRO B 1 105 ? 22.625 -12.484 53.969 1 15.33 105 PRO B O 1
ATOM 7326 N N . SER B 1 106 ? 24.219 -13.102 55.344 1 14.98 106 SER B N 1
ATOM 7327 C CA . SER B 1 106 ? 25.656 -13.188 55.625 1 14.98 106 SER B CA 1
ATOM 7328 C C . SER B 1 106 ? 26.391 -13.945 54.531 1 14.98 106 SER B C 1
ATOM 7330 O O . SER B 1 106 ? 27.547 -13.648 54.219 1 14.98 106 SER B O 1
ATOM 7332 N N . ILE B 1 107 ? 26.109 -15.094 53.812 1 15.17 107 ILE B N 1
ATOM 7333 C CA . ILE B 1 107 ? 27.125 -16.125 53.938 1 15.17 107 ILE B CA 1
ATOM 7334 C C . ILE B 1 107 ? 28.266 -15.859 52.938 1 15.17 107 ILE B C 1
ATOM 7336 O O . ILE B 1 107 ? 28.047 -15.242 51.906 1 15.17 107 ILE B O 1
ATOM 7340 N N . THR B 1 108 ? 29.562 -16.781 52.906 1 15.05 108 THR B N 1
ATOM 7341 C CA . THR B 1 108 ? 30.984 -16.984 53.094 1 15.05 108 THR B CA 1
ATOM 7342 C C . THR B 1 108 ? 31.625 -17.453 51.781 1 15.05 108 THR B C 1
ATOM 7344 O O . THR B 1 108 ? 32.688 -16.969 51.406 1 15.05 108 THR B O 1
ATOM 7347 N N . PRO B 1 109 ? 31.391 -18.578 50.906 1 14.29 109 PRO B N 1
ATOM 7348 C CA . PRO B 1 109 ? 32.438 -19.594 50.781 1 14.29 109 PRO B CA 1
ATOM 7349 C C . PRO B 1 109 ? 33.438 -19.281 49.688 1 14.29 109 PRO B C 1
ATOM 7351 O O . PRO B 1 109 ? 33.156 -18.516 48.75 1 14.29 109 PRO B O 1
ATOM 7354 N N . SER B 1 110 ? 34.781 -20.172 49.375 1 14.84 110 SER B N 1
ATOM 7355 C CA . SER B 1 110 ? 36.219 -20.391 49.281 1 14.84 110 SER B CA 1
ATOM 7356 C C . SER B 1 110 ? 36.625 -20.875 47.906 1 14.84 110 SER B C 1
ATOM 7358 O O . SER B 1 110 ? 37.625 -20.422 47.344 1 14.84 110 SER B O 1
ATOM 7360 N N . SER B 1 111 ? 36.188 -21.984 47.188 1 14.07 111 SER B N 1
ATOM 7361 C CA . SER B 1 111 ? 37.094 -23.078 46.844 1 14.07 111 SER B CA 1
ATOM 7362 C C . SER B 1 111 ? 37.844 -22.797 45.531 1 14.07 111 SER B C 1
ATOM 7364 O O . SER B 1 111 ? 37.344 -22.031 44.688 1 14.07 111 SER B O 1
ATOM 7366 N N . HIS B 1 112 ? 39.062 -23.609 44.938 1 15.52 112 HIS B N 1
ATOM 7367 C CA . HIS B 1 112 ? 40.438 -23.797 44.562 1 15.52 112 HIS B CA 1
ATOM 7368 C C . HIS B 1 112 ? 40.562 -24.219 43.094 1 15.52 112 HIS B C 1
ATOM 7370 O O . HIS B 1 112 ? 41.312 -23.625 42.312 1 15.52 112 HIS B O 1
ATOM 7376 N N . GLY B 1 113 ? 40.312 -25.469 42.531 1 14.12 113 GLY B N 1
ATOM 7377 C CA . GLY B 1 113 ? 41.312 -26.438 42.094 1 14.12 113 GLY B CA 1
ATOM 7378 C C . GLY B 1 113 ? 41.656 -26.312 40.625 1 14.12 113 GLY B C 1
ATOM 7379 O O . GLY B 1 113 ? 42.594 -25.609 40.281 1 14.12 113 GLY B O 1
ATOM 7380 N N . SER B 1 114 ? 41.438 -27.406 39.531 1 14.49 114 SER B N 1
ATOM 7381 C CA . SER B 1 114 ? 42.281 -28.422 38.938 1 14.49 114 SER B CA 1
ATOM 7382 C C . SER B 1 114 ? 42.656 -28.062 37.5 1 14.49 114 SER B C 1
ATOM 7384 O O . SER B 1 114 ? 41.969 -27.234 36.875 1 14.49 114 SER B O 1
ATOM 7386 N N . SER B 1 115 ? 43.469 -29 36.562 1 14.84 115 SER B N 1
ATOM 7387 C CA . SER B 1 115 ? 44.719 -29.312 35.844 1 14.84 115 SER B CA 1
ATOM 7388 C C . SER B 1 115 ? 44.469 -29.375 34.344 1 14.84 115 SER B C 1
ATOM 7390 O O . SER B 1 115 ? 45.188 -28.719 33.562 1 14.84 115 SER B O 1
ATOM 7392 N N . ASN B 1 116 ? 43.969 -30.516 33.594 1 14.62 116 ASN B N 1
ATOM 7393 C CA . ASN B 1 116 ? 44.812 -31.438 32.812 1 14.62 116 ASN B CA 1
ATOM 7394 C C . ASN B 1 116 ? 44.781 -31.078 31.328 1 14.62 116 ASN B C 1
ATOM 7396 O O . ASN B 1 116 ? 45.844 -30.844 30.719 1 14.62 116 ASN B O 1
ATOM 7400 N N . LEU B 1 117 ? 44.188 -31.953 30.219 1 14.93 117 LEU B N 1
ATOM 7401 C CA . LEU B 1 117 ? 44.875 -32.906 29.344 1 14.93 117 LEU B CA 1
ATOM 7402 C C . LEU B 1 117 ? 45.062 -32.312 27.953 1 14.93 117 LEU B C 1
ATOM 7404 O O . LEU B 1 117 ? 44.375 -31.359 27.578 1 14.93 117 LEU B O 1
ATOM 7408 N N . ASN B 1 118 ? 45.25 -33.219 26.703 1 14.67 118 ASN B N 1
ATOM 7409 C CA . ASN B 1 118 ? 46.25 -33.75 25.766 1 14.67 118 ASN B CA 1
ATOM 7410 C C . ASN B 1 118 ? 45.969 -33.312 24.344 1 14.67 118 ASN B C 1
ATOM 7412 O O . ASN B 1 118 ? 46.875 -32.781 23.656 1 14.67 118 ASN B O 1
ATOM 7416 N N . ASN B 1 119 ? 45 -33.844 23.391 1 15.09 119 ASN B N 1
ATOM 7417 C CA . ASN B 1 119 ? 45.375 -34.688 22.25 1 15.09 119 ASN B CA 1
ATOM 7418 C C . ASN B 1 119 ? 45.531 -33.875 20.969 1 15.09 119 ASN B C 1
ATOM 7420 O O . ASN B 1 119 ? 44.844 -32.875 20.797 1 15.09 119 ASN B O 1
ATOM 7424 N N . PHE B 1 120 ? 46.594 -34.219 19.859 1 14.79 120 PHE B N 1
ATOM 7425 C CA . PHE B 1 120 ? 47.531 -33.938 18.797 1 14.79 120 PHE B CA 1
ATOM 7426 C C . PHE B 1 120 ? 46.906 -34.094 17.422 1 14.79 120 PHE B C 1
ATOM 7428 O O . PHE B 1 120 ? 47.562 -33.969 16.406 1 14.79 120 PHE B O 1
ATOM 7435 N N . PHE B 1 121 ? 45.594 -34.188 17.172 1 15.38 121 PHE B N 1
ATOM 7436 C CA . PHE B 1 121 ? 45.312 -35 15.984 1 15.38 121 PHE B CA 1
ATOM 7437 C C . PHE B 1 121 ? 45.844 -34.344 14.727 1 15.38 121 PHE B C 1
ATOM 7439 O O . PHE B 1 121 ? 45.969 -33.125 14.68 1 15.38 121 PHE B O 1
ATOM 7446 N N . TYR B 1 122 ? 46.062 -35.219 13.5 1 15.17 122 TYR B N 1
ATOM 7447 C CA . TYR B 1 122 ? 46.844 -35.594 12.336 1 15.17 122 TYR B CA 1
ATOM 7448 C C . TYR B 1 122 ? 46.438 -34.812 11.102 1 15.17 122 TYR B C 1
ATOM 7450 O O . TYR B 1 122 ? 45.281 -34.344 11.023 1 15.17 122 TYR B O 1
ATOM 7458 N N . LYS B 1 123 ? 47.312 -34.719 9.945 1 15.53 123 LYS B N 1
ATOM 7459 C CA . LYS B 1 123 ? 47.969 -34.031 8.828 1 15.53 123 LYS B CA 1
ATOM 7460 C C . LYS B 1 123 ? 47.312 -34.438 7.5 1 15.53 123 LYS B C 1
ATOM 7462 O O . LYS B 1 123 ? 47.719 -33.969 6.438 1 15.53 123 LYS B O 1
ATOM 7467 N N . THR B 1 124 ? 46.031 -34.969 7.348 1 15.38 124 THR B N 1
ATOM 7468 C CA . THR B 1 124 ? 46.031 -35.75 6.109 1 15.38 124 THR B CA 1
ATOM 7469 C C . THR B 1 124 ? 46 -34.812 4.898 1 15.38 124 THR B C 1
ATOM 7471 O O . THR B 1 124 ? 45.375 -33.781 4.926 1 15.38 124 THR B O 1
ATOM 7474 N N . SER B 1 125 ? 46.719 -35.125 3.58 1 15.61 125 SER B N 1
ATOM 7475 C CA . SER B 1 125 ? 47.469 -34.656 2.418 1 15.61 125 SER B CA 1
ATOM 7476 C C . SER B 1 125 ? 46.562 -34.469 1.214 1 15.61 125 SER B C 1
ATOM 7478 O O . SER B 1 125 ? 46.75 -33.531 0.424 1 15.61 125 SER B O 1
ATOM 7480 N N . ARG B 1 126 ? 45.5 -35.25 0.73 1 16.42 126 ARG B N 1
ATOM 7481 C CA . ARG B 1 126 ? 45.531 -35.625 -0.68 1 16.42 126 ARG B CA 1
ATOM 7482 C C . ARG B 1 126 ? 45.062 -34.469 -1.565 1 16.42 126 ARG B C 1
ATOM 7484 O O . ARG B 1 126 ? 44.188 -33.719 -1.183 1 16.42 126 ARG B O 1
ATOM 7491 N N . THR B 1 127 ? 45.531 -34.219 -3.023 1 16.36 127 THR B N 1
ATOM 7492 C CA . THR B 1 127 ? 46.094 -33.406 -4.09 1 16.36 127 THR B CA 1
ATOM 7493 C C . THR B 1 127 ? 45.031 -33.062 -5.137 1 16.36 127 THR B C 1
ATOM 7495 O O . THR B 1 127 ? 45 -31.953 -5.648 1 16.36 127 THR B O 1
ATOM 7498 N N . ASN B 1 128 ? 44.062 -33.906 -5.742 1 16.55 128 ASN B N 1
ATOM 7499 C CA . ASN B 1 128 ? 44.094 -33.875 -7.203 1 16.55 128 ASN B CA 1
ATOM 7500 C C . ASN B 1 128 ? 43.281 -32.688 -7.746 1 16.55 128 ASN B C 1
ATOM 7502 O O . ASN B 1 128 ? 42.312 -32.25 -7.125 1 16.55 128 ASN B O 1
ATOM 7506 N N . SER B 1 129 ? 43.562 -31.984 -9.094 1 17.55 129 SER B N 1
ATOM 7507 C CA . SER B 1 129 ? 43.688 -30.734 -9.859 1 17.55 129 SER B CA 1
ATOM 7508 C C . SER B 1 129 ? 42.469 -30.5 -10.734 1 17.55 129 SER B C 1
ATOM 7510 O O . SER B 1 129 ? 42.438 -29.531 -11.508 1 17.55 129 SER B O 1
ATOM 7512 N N . ILE B 1 130 ? 41.25 -31 -10.664 1 17.8 130 ILE B N 1
ATOM 7513 C CA . ILE B 1 130 ? 40.438 -30.875 -11.883 1 17.8 130 ILE B CA 1
ATOM 7514 C C . ILE B 1 130 ? 40.188 -29.391 -12.188 1 17.8 130 ILE B C 1
ATOM 7516 O O . ILE B 1 130 ? 39.812 -28.625 -11.297 1 17.8 130 ILE B O 1
ATOM 7520 N N . SER B 1 131 ? 40.438 -28.828 -13.508 1 18.3 131 SER B N 1
ATOM 7521 C CA . SER B 1 131 ? 40.719 -27.594 -14.242 1 18.3 131 SER B CA 1
ATOM 7522 C C . SER B 1 131 ? 39.406 -26.828 -14.516 1 18.3 131 SER B C 1
ATOM 7524 O O . SER B 1 131 ? 38.531 -27.328 -15.219 1 18.3 131 SER B O 1
ATOM 7526 N N . SER B 1 132 ? 38.719 -26.219 -13.664 1 20.05 132 SER B N 1
ATOM 7527 C CA . SER B 1 132 ? 37.531 -25.375 -13.602 1 20.05 132 SER B CA 1
ATOM 7528 C C . SER B 1 132 ? 37.656 -24.188 -14.547 1 20.05 132 SER B C 1
ATOM 7530 O O . SER B 1 132 ? 38.375 -23.234 -14.273 1 20.05 132 SER B O 1
ATOM 7532 N N . SER B 1 133 ? 37.5 -24.312 -15.938 1 20.81 133 SER B N 1
ATOM 7533 C CA . SER B 1 133 ? 37.75 -23.219 -16.859 1 20.81 133 SER B CA 1
ATOM 7534 C C . SER B 1 133 ? 36.719 -22.109 -16.703 1 20.81 133 SER B C 1
ATOM 7536 O O . SER B 1 133 ? 35.688 -22.141 -17.359 1 20.81 133 SER B O 1
ATOM 7538 N N . ILE B 1 134 ? 35.938 -21.969 -15.734 1 22.45 134 ILE B N 1
ATOM 7539 C CA . ILE B 1 134 ? 35.094 -20.781 -15.609 1 22.45 134 ILE B CA 1
ATOM 7540 C C . ILE B 1 134 ? 35.906 -19.531 -15.859 1 22.45 134 ILE B C 1
ATOM 7542 O O . ILE B 1 134 ? 36.938 -19.281 -15.18 1 22.45 134 ILE B O 1
ATOM 7546 N N . SER B 1 135 ? 35.844 -18.969 -17.109 1 22.8 135 SER B N 1
ATOM 7547 C CA . SER B 1 135 ? 36.594 -17.766 -17.422 1 22.8 135 SER B CA 1
ATOM 7548 C C . SER B 1 135 ? 36.469 -16.75 -16.281 1 22.8 135 SER B C 1
ATOM 7550 O O . SER B 1 135 ? 35.375 -16.359 -15.883 1 22.8 135 SER B O 1
ATOM 7552 N N . GLU B 1 136 ? 37.188 -16.891 -15.328 1 25.25 136 GLU B N 1
ATOM 7553 C CA . GLU B 1 136 ? 37.5 -15.93 -14.281 1 25.25 136 GLU B CA 1
ATOM 7554 C C . GLU B 1 136 ? 37.656 -14.523 -14.852 1 25.25 136 GLU B C 1
ATOM 7556 O O . GLU B 1 136 ? 38.406 -14.305 -15.805 1 25.25 136 GLU B O 1
ATOM 7561 N N . ILE B 1 137 ? 36.562 -13.766 -14.953 1 26.12 137 ILE B N 1
ATOM 7562 C CA . ILE B 1 137 ? 36.844 -12.344 -15.133 1 26.12 137 ILE B CA 1
ATOM 7563 C C . ILE B 1 137 ? 38.125 -11.977 -14.438 1 26.12 137 ILE B C 1
ATOM 7565 O O . ILE B 1 137 ? 38.25 -12.109 -13.211 1 26.12 137 ILE B O 1
ATOM 7569 N N . SER B 1 138 ? 39.188 -12.438 -15.125 1 26.33 138 SER B N 1
ATOM 7570 C CA . SER B 1 138 ? 40.562 -12.195 -14.703 1 26.33 138 SER B CA 1
ATOM 7571 C C . SER B 1 138 ? 40.688 -10.812 -14.055 1 26.33 138 SER B C 1
ATOM 7573 O O . SER B 1 138 ? 40.312 -9.805 -14.648 1 26.33 138 SER B O 1
ATOM 7575 N N . PHE B 1 139 ? 40.562 -10.875 -12.828 1 28.3 139 PHE B N 1
ATOM 7576 C CA . PHE B 1 139 ? 41.031 -9.695 -12.117 1 28.3 139 PHE B CA 1
ATOM 7577 C C . PHE B 1 139 ? 42.312 -9.18 -12.75 1 28.3 139 PHE B C 1
ATOM 7579 O O . PHE B 1 139 ? 43.281 -9.93 -12.914 1 28.3 139 PHE B O 1
ATOM 7586 N N . GLN B 1 140 ? 42.25 -8.43 -13.852 1 30.12 140 GLN B N 1
ATOM 7587 C CA . GLN B 1 140 ? 43.5 -7.809 -14.281 1 30.12 140 GLN B CA 1
ATOM 7588 C C . GLN B 1 140 ? 44.469 -7.645 -13.109 1 30.12 140 GLN B C 1
ATOM 7590 O O . GLN B 1 140 ? 44.062 -7.18 -12.039 1 30.12 140 GLN B O 1
ATOM 7595 N N . SER B 1 141 ? 45.344 -8.641 -13.047 1 29.7 141 SER B N 1
ATOM 7596 C CA . SER B 1 141 ? 46.531 -8.438 -12.211 1 29.7 141 SER B CA 1
ATOM 7597 C C . SER B 1 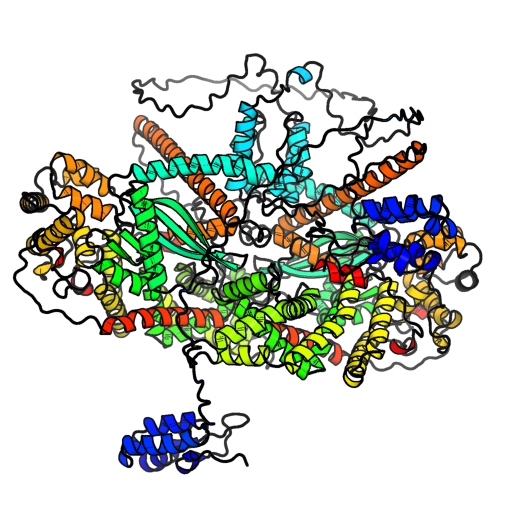141 ? 46.938 -6.965 -12.164 1 29.7 141 SER B C 1
ATOM 7599 O O . SER B 1 141 ? 47.094 -6.328 -13.203 1 29.7 141 SER B O 1
ATOM 7601 N N . PHE B 1 142 ? 46.438 -6.262 -11.18 1 33.59 142 PHE B N 1
ATOM 7602 C CA . PHE B 1 142 ? 47.094 -4.977 -10.945 1 33.59 142 PHE B CA 1
ATOM 7603 C C . PHE B 1 142 ? 48.594 -5.066 -11.203 1 33.59 142 PHE B C 1
ATOM 7605 O O . PHE B 1 142 ? 49.219 -6.078 -10.875 1 33.59 142 PHE B O 1
ATOM 7612 N N . GLY B 1 143 ? 49 -4.742 -12.391 1 33.03 143 GLY B N 1
ATOM 7613 C CA . GLY B 1 143 ? 50.438 -4.652 -12.453 1 33.03 143 GLY B CA 1
ATOM 7614 C C . GLY B 1 143 ? 51.094 -4.355 -11.109 1 33.03 143 GLY B C 1
ATOM 7615 O O . GLY B 1 143 ? 50.375 -4.031 -10.148 1 33.03 143 GLY B O 1
ATOM 7616 N N . PRO B 1 144 ? 52.344 -4.758 -10.891 1 33.81 144 PRO B N 1
ATOM 7617 C CA . PRO B 1 144 ? 53.094 -4.508 -9.656 1 33.81 144 PRO B CA 1
ATOM 7618 C C . PRO B 1 144 ? 52.719 -3.189 -8.984 1 33.81 144 PRO B C 1
ATOM 7620 O O . PRO B 1 144 ? 52.938 -3.018 -7.785 1 33.81 144 PRO B O 1
ATOM 7623 N N . LEU B 1 145 ? 52.438 -2.252 -9.828 1 35.09 145 LEU B N 1
ATOM 7624 C CA . LEU B 1 145 ? 52.156 -0.944 -9.25 1 35.09 145 LEU B CA 1
ATOM 7625 C C . LEU B 1 145 ? 50.75 -0.903 -8.664 1 35.09 145 LEU B C 1
ATOM 7627 O O . LEU B 1 145 ? 50.344 0.093 -8.047 1 35.09 145 LEU B O 1
ATOM 7631 N N . ASP B 1 146 ? 49.938 -1.744 -9.062 1 39.66 146 ASP B N 1
ATOM 7632 C CA . ASP B 1 146 ? 48.562 -1.689 -8.578 1 39.66 146 ASP B CA 1
ATOM 7633 C C . ASP B 1 146 ? 48.469 -2.039 -7.098 1 39.66 146 ASP B C 1
ATOM 7635 O O . ASP B 1 146 ? 47.531 -1.662 -6.414 1 39.66 146 ASP B O 1
ATOM 7639 N N . ASN B 1 147 ? 49.219 -2.947 -6.637 1 39.19 147 ASN B N 1
ATOM 7640 C CA . ASN B 1 147 ? 49.375 -3.209 -5.211 1 39.19 147 ASN B CA 1
ATOM 7641 C C . ASN B 1 147 ? 49.625 -1.918 -4.43 1 39.19 147 ASN B C 1
ATOM 7643 O O . ASN B 1 147 ? 49.375 -1.87 -3.221 1 39.19 147 ASN B O 1
ATOM 7647 N N . TYR B 1 148 ? 50.344 -1.095 -5.008 1 38.81 148 TYR B N 1
ATOM 7648 C CA . TYR B 1 148 ? 50.656 0.162 -4.336 1 38.81 148 TYR B CA 1
ATOM 7649 C C . TYR B 1 148 ? 49.438 1.105 -4.359 1 38.81 148 TYR B C 1
ATOM 7651 O O . TYR B 1 148 ? 49.438 2.107 -3.641 1 38.81 148 TYR B O 1
ATOM 7659 N N . ALA B 1 149 ? 48.656 0.977 -5.258 1 43.88 149 ALA B N 1
ATOM 7660 C CA . ALA B 1 149 ? 47.562 1.947 -5.387 1 43.88 149 ALA B CA 1
ATOM 7661 C C . ALA B 1 149 ? 46.5 1.724 -4.32 1 43.88 149 ALA B C 1
ATOM 7663 O O . ALA B 1 149 ? 45.812 2.668 -3.896 1 43.88 149 ALA B O 1
ATOM 7664 N N . TYR B 1 150 ? 46.094 0.405 -4.012 1 50 150 TYR B N 1
ATOM 7665 C CA . TYR B 1 150 ? 45.031 0.245 -3.043 1 50 150 TYR B CA 1
ATOM 7666 C C . TYR B 1 150 ? 45.562 0.258 -1.618 1 50 150 TYR B C 1
ATOM 7668 O O . TYR B 1 150 ? 46.438 -0.556 -1.265 1 50 150 TYR B O 1
ATOM 7676 N N . ARG B 1 151 ? 45.75 1.328 -1.058 1 51.41 151 ARG B N 1
ATOM 7677 C CA . ARG B 1 151 ? 46.188 1.492 0.325 1 51.41 151 ARG B CA 1
ATOM 7678 C C . ARG B 1 151 ? 45.062 1.134 1.297 1 51.41 151 ARG B C 1
ATOM 7680 O O . ARG B 1 151 ? 43.906 1.207 0.947 1 51.41 151 ARG B O 1
ATOM 7687 N N . GLU B 1 152 ? 45.5 0.475 2.346 1 58.91 152 GLU B N 1
ATOM 7688 C CA . GLU B 1 152 ? 44.594 0.187 3.473 1 58.91 152 GLU B CA 1
ATOM 7689 C C . GLU B 1 152 ? 43.875 1.444 3.938 1 58.91 152 GLU B C 1
ATOM 7691 O O . GLU B 1 152 ? 44.469 2.523 4.004 1 58.91 152 GLU B O 1
ATOM 7696 N N . VAL B 1 153 ? 42.562 1.357 3.945 1 68.12 153 VAL B N 1
ATOM 7697 C CA . VAL B 1 153 ? 41.719 2.486 4.316 1 68.12 153 VAL B CA 1
ATOM 7698 C C . VAL B 1 153 ? 41.906 2.824 5.793 1 68.12 153 VAL B C 1
ATOM 7700 O O . VAL B 1 153 ? 41.844 1.947 6.652 1 68.12 153 VAL B O 1
ATOM 7703 N N . ARG B 1 154 ? 42.469 3.959 6.113 1 75.06 154 ARG B N 1
ATOM 7704 C CA . ARG B 1 154 ? 42.625 4.477 7.469 1 75.06 154 ARG B CA 1
ATOM 7705 C C . ARG B 1 154 ? 41.312 4.504 8.203 1 75.06 154 ARG B C 1
ATOM 7707 O O . ARG B 1 154 ? 40.25 4.574 7.578 1 75.06 154 ARG B O 1
ATOM 7714 N N . PRO B 1 155 ? 41.344 4.371 9.516 1 80.25 155 PRO B N 1
ATOM 7715 C CA . PRO B 1 155 ? 40.125 4.375 10.297 1 80.25 155 PRO B CA 1
ATOM 7716 C C . PRO B 1 155 ? 39.281 5.633 10.078 1 80.25 155 PRO B C 1
ATOM 7718 O O . PRO B 1 155 ? 38.031 5.562 10.062 1 80.25 155 PRO B O 1
ATOM 7721 N N . GLU B 1 156 ? 39.938 6.691 9.93 1 81.88 156 GLU B N 1
ATOM 7722 C CA . GLU B 1 156 ? 39.219 7.938 9.695 1 81.88 156 GLU B CA 1
ATOM 7723 C C . GLU B 1 156 ? 38.5 7.914 8.344 1 81.88 156 GLU B C 1
ATOM 7725 O O . GLU B 1 156 ? 37.375 8.406 8.227 1 81.88 156 GLU B O 1
ATOM 7730 N N . GLN B 1 157 ? 39.188 7.309 7.434 1 85.19 157 GLN B N 1
ATOM 7731 C CA . GLN B 1 157 ? 38.594 7.195 6.109 1 85.19 157 GLN B CA 1
ATOM 7732 C C . GLN B 1 157 ? 37.406 6.219 6.121 1 85.19 157 GLN B C 1
ATOM 7734 O O . GLN B 1 157 ? 36.438 6.41 5.398 1 85.19 157 GLN B O 1
ATOM 7739 N N . MET B 1 158 ? 37.594 5.301 6.992 1 89.06 158 MET B N 1
ATOM 7740 C CA . MET B 1 158 ? 36.531 4.32 7.105 1 89.06 158 MET B CA 1
ATOM 7741 C C . MET B 1 158 ? 35.281 4.957 7.711 1 89.06 158 MET B C 1
ATOM 7743 O O . MET B 1 158 ? 34.156 4.609 7.34 1 89.06 158 MET B O 1
ATOM 7747 N N . GLU B 1 159 ? 35.5 5.812 8.578 1 89.88 159 GLU B N 1
ATOM 7748 C CA . GLU B 1 159 ? 34.375 6.508 9.195 1 89.88 159 GLU B CA 1
ATOM 7749 C C . GLU B 1 159 ? 33.656 7.379 8.18 1 89.88 159 GLU B C 1
ATOM 7751 O O . GLU B 1 159 ? 32.406 7.465 8.211 1 89.88 159 GLU B O 1
ATOM 7756 N N . ILE B 1 160 ? 34.406 7.988 7.367 1 91.5 160 ILE B N 1
ATOM 7757 C CA . ILE B 1 160 ? 33.812 8.812 6.32 1 91.5 160 ILE B CA 1
ATOM 7758 C C . ILE B 1 160 ? 33.031 7.926 5.348 1 91.5 160 ILE B C 1
ATOM 7760 O O . ILE B 1 160 ? 31.922 8.266 4.941 1 91.5 160 ILE B O 1
ATOM 7764 N N . PHE B 1 161 ? 33.688 6.828 5.055 1 92.62 161 PHE B N 1
ATOM 7765 C CA . PHE B 1 161 ? 33.062 5.883 4.141 1 92.62 161 PHE B CA 1
ATOM 7766 C C . PHE B 1 161 ? 31.719 5.391 4.703 1 92.62 161 PHE B C 1
ATOM 7768 O O . PHE B 1 161 ? 30.719 5.359 3.994 1 92.62 161 PHE B O 1
ATOM 7775 N N . GLU B 1 162 ? 31.672 5.09 5.957 1 94.06 162 GLU B N 1
ATOM 7776 C CA . GLU B 1 162 ? 30.469 4.609 6.633 1 94.06 162 GLU B CA 1
ATOM 7777 C C . GLU B 1 162 ? 29.391 5.68 6.66 1 94.06 162 GLU B C 1
ATOM 7779 O O . GLU B 1 162 ? 28.203 5.379 6.465 1 94.06 162 GLU B O 1
ATOM 7784 N N . ARG B 1 163 ? 29.766 6.816 6.844 1 93.31 163 ARG B N 1
ATOM 7785 C CA . ARG B 1 163 ? 28.812 7.93 6.863 1 93.31 163 ARG B CA 1
ATOM 7786 C C . ARG B 1 163 ? 28.219 8.164 5.484 1 93.31 163 ARG B C 1
ATOM 7788 O O . ARG B 1 163 ? 27.016 8.422 5.359 1 93.31 163 ARG B O 1
ATOM 7795 N N . LEU B 1 164 ? 29.047 8.062 4.492 1 94.19 164 LEU B N 1
ATOM 7796 C CA . LEU B 1 164 ? 28.578 8.242 3.125 1 94.19 164 LEU B CA 1
ATOM 7797 C C . LEU B 1 164 ? 27.594 7.141 2.738 1 94.19 164 LEU B C 1
ATOM 7799 O O . LEU B 1 164 ? 26.594 7.402 2.07 1 94.19 164 LEU B O 1
ATOM 7803 N N . LEU B 1 165 ? 27.875 5.973 3.189 1 95.19 165 LEU B N 1
ATOM 7804 C CA . LEU B 1 165 ? 26.984 4.852 2.936 1 95.19 165 LEU B CA 1
ATOM 7805 C C . LEU B 1 165 ? 25.625 5.078 3.598 1 95.19 165 LEU B C 1
ATOM 7807 O O . LEU B 1 165 ? 24.578 4.793 3.004 1 95.19 165 LEU B O 1
ATOM 7811 N N . LEU B 1 166 ? 25.672 5.543 4.781 1 96.31 166 LEU B N 1
ATOM 7812 C CA . LEU B 1 166 ? 24.438 5.828 5.5 1 96.31 166 LEU B CA 1
ATOM 7813 C C . LEU B 1 166 ? 23.656 6.945 4.812 1 96.31 166 LEU B C 1
ATOM 7815 O O . LEU B 1 166 ? 22.438 6.867 4.699 1 96.31 166 LEU B O 1
ATOM 7819 N N . ASN B 1 167 ? 24.359 7.957 4.344 1 95 167 ASN B N 1
ATOM 7820 C CA . ASN B 1 167 ? 23.719 9.062 3.645 1 95 167 ASN B CA 1
ATOM 7821 C C . ASN B 1 167 ? 22.984 8.578 2.395 1 95 167 ASN B C 1
ATOM 7823 O O . ASN B 1 167 ? 21.875 9.031 2.107 1 95 167 ASN B O 1
ATOM 7827 N N . VAL B 1 168 ? 23.625 7.676 1.703 1 95.5 168 VAL B N 1
ATOM 7828 C CA . VAL B 1 168 ? 23 7.121 0.504 1 95.5 168 VAL B CA 1
ATOM 7829 C C . VAL B 1 168 ? 21.75 6.32 0.888 1 95.5 168 VAL B C 1
ATOM 7831 O O . VAL B 1 168 ? 20.719 6.434 0.241 1 95.5 168 VAL B O 1
ATOM 7834 N N . THR B 1 169 ? 21.875 5.531 1.933 1 95.69 169 THR B N 1
ATOM 7835 C CA . THR B 1 169 ? 20.766 4.707 2.402 1 95.69 169 THR B CA 1
ATOM 7836 C C . THR B 1 169 ? 19.562 5.574 2.777 1 95.69 169 THR B C 1
ATOM 7838 O O . THR B 1 169 ? 18.422 5.25 2.432 1 95.69 169 THR B O 1
ATOM 7841 N N . VAL B 1 170 ? 19.828 6.695 3.381 1 95.31 170 VAL B N 1
ATOM 7842 C CA . VAL B 1 170 ? 18.781 7.59 3.869 1 95.31 170 VAL B CA 1
ATOM 7843 C C . VAL B 1 170 ? 18.203 8.398 2.709 1 95.31 170 VAL B C 1
ATOM 7845 O O . VAL B 1 170 ? 16.984 8.484 2.549 1 95.31 170 VAL B O 1
ATOM 7848 N N . ALA B 1 171 ? 19.062 8.953 1.916 1 93.12 171 ALA B N 1
ATOM 7849 C CA . ALA B 1 171 ? 18.641 9.836 0.834 1 93.12 171 ALA B CA 1
ATOM 7850 C C . ALA B 1 171 ? 17.812 9.086 -0.198 1 93.12 171 ALA B C 1
ATOM 7852 O O . ALA B 1 171 ? 16.875 9.641 -0.771 1 93.12 171 ALA B O 1
ATOM 7853 N N . CYS B 1 172 ? 18.156 7.836 -0.393 1 93.25 172 CYS B N 1
ATOM 7854 C CA . CYS B 1 172 ? 17.469 7.062 -1.419 1 93.25 172 CYS B CA 1
ATOM 7855 C C . CYS B 1 172 ? 16.406 6.168 -0.801 1 93.25 172 CYS B C 1
ATOM 7857 O O . CYS B 1 172 ? 15.648 5.512 -1.519 1 93.25 172 CYS B O 1
ATOM 7859 N N . GLY B 1 173 ? 16.328 6.137 0.484 1 91.5 173 GLY B N 1
ATOM 7860 C CA . GLY B 1 173 ? 15.32 5.328 1.16 1 91.5 173 GLY B CA 1
ATOM 7861 C C . GLY B 1 173 ? 15.578 3.838 1.046 1 91.5 173 GLY B C 1
ATOM 7862 O O . GLY B 1 173 ? 14.648 3.047 0.909 1 91.5 173 GLY B O 1
ATOM 7863 N N . PHE B 1 174 ? 16.844 3.404 1.073 1 93.25 174 PHE B N 1
ATOM 7864 C CA . PHE B 1 174 ? 17.203 2.002 0.899 1 93.25 174 PHE B CA 1
ATOM 7865 C C . PHE B 1 174 ? 17 1.225 2.193 1 93.25 174 PHE B C 1
ATOM 7867 O O . PHE B 1 174 ? 17.141 1.773 3.285 1 93.25 174 PHE B O 1
ATOM 7874 N N . SER B 1 175 ? 16.594 -0.103 1.977 1 91.69 175 SER B N 1
ATOM 7875 C CA . SER B 1 175 ? 16.672 -1.016 3.113 1 91.69 175 SER B CA 1
ATOM 7876 C C . SER B 1 175 ? 18.109 -1.223 3.572 1 91.69 175 SER B C 1
ATOM 7878 O O . SER B 1 175 ? 19.047 -1.134 2.768 1 91.69 175 SER B O 1
ATOM 7880 N N . PHE B 1 176 ? 18.312 -1.475 4.863 1 93.56 176 PHE B N 1
ATOM 7881 C CA . PHE B 1 176 ? 19.656 -1.732 5.359 1 93.56 176 PHE B CA 1
ATOM 7882 C C . PHE B 1 176 ? 20.219 -3.006 4.746 1 93.56 176 PHE B C 1
ATOM 7884 O O . PHE B 1 176 ? 21.438 -3.201 4.723 1 93.56 176 PHE B O 1
ATOM 7891 N N . ARG B 1 177 ? 19.438 -3.82 4.184 1 91.88 177 ARG B N 1
ATOM 7892 C CA . ARG B 1 177 ? 19.844 -5.113 3.641 1 91.88 177 ARG B CA 1
ATOM 7893 C C . ARG B 1 177 ? 20.547 -4.945 2.303 1 91.88 177 ARG B C 1
ATOM 7895 O O . ARG B 1 177 ? 21.172 -5.887 1.802 1 91.88 177 ARG B O 1
ATOM 7902 N N . TRP B 1 178 ? 20.422 -3.746 1.725 1 93.56 178 TRP B N 1
ATOM 7903 C CA . TRP B 1 178 ? 20.984 -3.574 0.39 1 93.56 178 TRP B CA 1
ATOM 7904 C C . TRP B 1 178 ? 22.5 -3.77 0.406 1 93.56 178 TRP B C 1
ATOM 7906 O O . TRP B 1 178 ? 23.078 -4.211 -0.585 1 93.56 178 TRP B O 1
ATOM 7916 N N . ILE B 1 179 ? 23.125 -3.514 1.553 1 93.81 179 ILE B N 1
ATOM 7917 C CA . ILE B 1 179 ? 24.578 -3.553 1.653 1 93.81 179 ILE B CA 1
ATOM 7918 C C . ILE B 1 179 ? 25.062 -5 1.589 1 93.81 179 ILE B C 1
ATOM 7920 O O . ILE B 1 179 ? 26.203 -5.266 1.169 1 93.81 179 ILE B O 1
ATOM 7924 N N . ASP B 1 180 ? 24.172 -5.922 2 1 92.56 180 ASP B N 1
ATOM 7925 C CA . ASP B 1 180 ? 24.547 -7.332 2.033 1 92.56 180 ASP B CA 1
ATOM 7926 C C . ASP B 1 180 ? 24.203 -8.016 0.71 1 92.56 180 ASP B C 1
ATOM 7928 O O . ASP B 1 180 ? 24.531 -9.188 0.512 1 92.56 180 ASP B O 1
ATOM 7932 N N . ASN B 1 181 ? 23.562 -7.332 -0.178 1 92.75 181 ASN B N 1
ATOM 7933 C CA . ASN B 1 181 ? 23.188 -7.926 -1.456 1 92.75 181 ASN B CA 1
ATOM 7934 C C . ASN B 1 181 ? 24.406 -8.32 -2.275 1 92.75 181 ASN B C 1
ATOM 7936 O O . ASN B 1 181 ? 25.359 -7.531 -2.402 1 92.75 181 ASN B O 1
ATOM 7940 N N . PRO B 1 182 ? 24.422 -9.516 -2.826 1 90 182 PRO B N 1
ATOM 7941 C CA . PRO B 1 182 ? 25.594 -9.984 -3.588 1 90 182 PRO B CA 1
ATOM 7942 C C . PRO B 1 182 ? 25.953 -9.047 -4.738 1 90 182 PRO B C 1
ATOM 7944 O O . PRO B 1 182 ? 27.141 -8.867 -5.039 1 90 182 PRO B O 1
ATOM 7947 N N . ALA B 1 183 ? 25 -8.453 -5.402 1 92.88 183 ALA B N 1
ATOM 7948 C CA . ALA B 1 183 ? 25.281 -7.535 -6.5 1 92.88 183 ALA B CA 1
ATOM 7949 C C . ALA B 1 183 ? 26.016 -6.293 -6 1 92.88 183 ALA B C 1
ATOM 7951 O O . ALA B 1 183 ? 26.875 -5.758 -6.695 1 92.88 183 ALA B O 1
ATOM 7952 N N . VAL B 1 184 ? 25.656 -5.84 -4.785 1 94.75 184 VAL B N 1
ATOM 7953 C CA . VAL B 1 184 ? 26.297 -4.672 -4.199 1 94.75 184 VAL B CA 1
ATOM 7954 C C . VAL B 1 184 ? 27.734 -5.02 -3.805 1 94.75 184 VAL B C 1
ATOM 7956 O O . VAL B 1 184 ? 28.656 -4.246 -4.055 1 94.75 184 VAL B O 1
ATOM 7959 N N . VAL B 1 185 ? 27.875 -6.172 -3.209 1 92.81 185 VAL B N 1
ATOM 7960 C CA . VAL B 1 185 ? 29.203 -6.625 -2.803 1 92.81 185 VAL B CA 1
ATOM 7961 C C . VAL B 1 185 ? 30.109 -6.723 -4.023 1 92.81 185 VAL B C 1
ATOM 7963 O O . VAL B 1 185 ? 31.266 -6.312 -3.979 1 92.81 185 VAL B O 1
ATOM 7966 N N . GLU B 1 186 ? 29.547 -7.207 -5.121 1 91.69 186 GLU B N 1
ATOM 7967 C CA . GLU B 1 186 ? 30.328 -7.336 -6.355 1 91.69 186 GLU B CA 1
ATOM 7968 C C . GLU B 1 186 ? 30.734 -5.973 -6.895 1 91.69 186 GLU B C 1
ATOM 7970 O O . GLU B 1 186 ? 31.859 -5.797 -7.363 1 91.69 186 GLU B O 1
ATOM 7975 N N . LEU B 1 187 ? 29.859 -5.012 -6.84 1 93.5 187 LEU B N 1
ATOM 7976 C CA . LEU B 1 187 ? 30.156 -3.666 -7.32 1 93.5 187 LEU B CA 1
ATOM 7977 C C . LEU B 1 187 ? 31.266 -3.027 -6.5 1 93.5 187 LEU B C 1
ATOM 7979 O O . LEU B 1 187 ? 32.219 -2.482 -7.059 1 93.5 187 LEU B O 1
ATOM 7983 N N . PHE B 1 188 ? 31.172 -3.152 -5.176 1 92.31 188 PHE B N 1
ATOM 7984 C CA . PHE B 1 188 ? 32.156 -2.5 -4.316 1 92.31 188 PHE B CA 1
ATOM 7985 C C . PHE B 1 188 ? 33.5 -3.229 -4.375 1 92.31 188 PHE B C 1
ATOM 7987 O O . PHE B 1 188 ? 34.562 -2.604 -4.266 1 92.31 188 PHE B O 1
ATOM 7994 N N . LYS B 1 189 ? 33.438 -4.535 -4.586 1 88.75 189 LYS B N 1
ATOM 7995 C CA . LYS B 1 189 ? 34.656 -5.273 -4.785 1 88.75 189 LYS B CA 1
ATOM 7996 C C . LYS B 1 189 ? 35.375 -4.832 -6.062 1 88.75 189 LYS B C 1
ATOM 7998 O O . LYS B 1 189 ? 36.594 -4.77 -6.109 1 88.75 189 LYS B O 1
ATOM 8003 N N . TRP B 1 190 ? 34.562 -4.602 -7.059 1 88.56 190 TRP B N 1
ATOM 8004 C CA . TRP B 1 190 ? 35.125 -4.125 -8.328 1 88.56 190 TRP B CA 1
ATOM 8005 C C . TRP B 1 190 ? 35.688 -2.717 -8.18 1 88.56 190 TRP B C 1
ATOM 8007 O O . TRP B 1 190 ? 36.719 -2.391 -8.773 1 88.56 190 TRP B O 1
ATOM 8017 N N . LEU B 1 191 ? 35.031 -1.877 -7.391 1 87.25 191 LEU B N 1
ATOM 8018 C CA . LEU B 1 191 ? 35.469 -0.495 -7.215 1 87.25 191 LEU B CA 1
ATOM 8019 C C . LEU B 1 191 ? 36.719 -0.425 -6.34 1 87.25 191 LEU B C 1
ATOM 8021 O O . LEU B 1 191 ? 37.656 0.304 -6.656 1 87.25 191 LEU B O 1
ATOM 8025 N N . ASN B 1 192 ? 36.656 -1.102 -5.164 1 84.06 192 ASN B N 1
ATOM 8026 C CA . ASN B 1 192 ? 37.75 -1.157 -4.234 1 84.06 192 ASN B CA 1
ATOM 8027 C C . ASN B 1 192 ? 37.781 -2.461 -3.439 1 84.06 192 ASN B C 1
ATOM 8029 O O . ASN B 1 192 ? 37.125 -2.555 -2.389 1 84.06 192 ASN B O 1
ATOM 8033 N N . PRO B 1 193 ? 38.531 -3.369 -3.85 1 80.62 193 PRO B N 1
ATOM 8034 C CA . PRO B 1 193 ? 38.531 -4.684 -3.201 1 80.62 193 PRO B CA 1
ATOM 8035 C C . PRO B 1 193 ? 39.031 -4.629 -1.758 1 80.62 193 PRO B C 1
ATOM 8037 O O . PRO B 1 193 ? 38.812 -5.559 -0.983 1 80.62 193 PRO B O 1
ATOM 8040 N N . MET B 1 194 ? 39.656 -3.533 -1.366 1 78.19 194 MET B N 1
ATOM 8041 C CA . MET B 1 194 ? 40.219 -3.439 -0.024 1 78.19 194 MET B CA 1
ATOM 8042 C C . MET B 1 194 ? 39.219 -2.857 0.955 1 78.19 194 MET B C 1
ATOM 8044 O O . MET B 1 194 ? 39.406 -2.9 2.168 1 78.19 194 MET B O 1
ATOM 8048 N N . LEU B 1 195 ? 38.219 -2.322 0.367 1 83.56 195 LEU B N 1
ATOM 8049 C CA . LEU B 1 195 ? 37.188 -1.726 1.211 1 83.56 195 LEU B CA 1
ATOM 8050 C C . LEU B 1 195 ? 36.25 -2.793 1.755 1 83.56 195 LEU B C 1
ATOM 8052 O O . LEU B 1 195 ? 35.75 -3.623 0.997 1 83.56 195 LEU B O 1
ATOM 8056 N N . GLU B 1 196 ? 36.219 -2.818 3.023 1 85.62 196 GLU B N 1
ATOM 8057 C CA . GLU B 1 196 ? 35.281 -3.738 3.65 1 85.62 196 GLU B CA 1
ATOM 8058 C C . GLU B 1 196 ? 33.938 -3.064 3.896 1 85.62 196 GLU B C 1
ATOM 8060 O O . GLU B 1 196 ? 33.875 -2.037 4.574 1 85.62 196 GLU B O 1
ATOM 8065 N N . LEU B 1 197 ? 32.938 -3.678 3.396 1 92.44 197 LEU B N 1
ATOM 8066 C CA . LEU B 1 197 ? 31.578 -3.152 3.582 1 92.44 197 LEU B CA 1
ATOM 8067 C C . LEU B 1 197 ? 31.031 -3.525 4.957 1 92.44 197 LEU B C 1
ATOM 8069 O O . LEU B 1 197 ? 31.25 -4.645 5.43 1 92.44 197 LEU B O 1
ATOM 8073 N N . PRO B 1 198 ? 30.484 -2.559 5.621 1 93.44 198 PRO B N 1
ATOM 8074 C CA . PRO B 1 198 ? 29.766 -2.928 6.848 1 93.44 198 PRO B CA 1
ATOM 8075 C C . PRO B 1 198 ? 28.562 -3.82 6.582 1 93.44 198 PRO B C 1
ATOM 8077 O O . PRO B 1 198 ? 28.031 -3.836 5.465 1 93.44 198 PRO B O 1
ATOM 8080 N N . ASP B 1 199 ? 28.156 -4.57 7.508 1 92.88 199 ASP B N 1
ATOM 8081 C CA . ASP B 1 199 ? 26.953 -5.387 7.359 1 92.88 199 ASP B CA 1
ATOM 8082 C C . ASP B 1 199 ? 25.703 -4.605 7.746 1 92.88 199 ASP B C 1
ATOM 8084 O O . ASP B 1 199 ? 25.797 -3.473 8.227 1 92.88 199 ASP B O 1
ATOM 8088 N N . ARG B 1 200 ? 24.641 -5.148 7.469 1 92.38 200 ARG B N 1
ATOM 8089 C CA . ARG B 1 200 ? 23.359 -4.48 7.711 1 92.38 200 ARG B CA 1
ATOM 8090 C C . ARG B 1 200 ? 23.203 -4.117 9.18 1 92.38 200 ARG B C 1
ATOM 8092 O O . ARG B 1 200 ? 22.641 -3.076 9.516 1 92.38 200 ARG B O 1
ATOM 8099 N N . LYS B 1 201 ? 23.734 -4.895 10.094 1 92.12 201 LYS B N 1
ATOM 8100 C CA . LYS B 1 201 ? 23.625 -4.648 11.531 1 92.12 201 LYS B CA 1
ATOM 8101 C C . LYS B 1 201 ? 24.484 -3.449 11.945 1 92.12 201 LYS B C 1
ATOM 8103 O O . LYS B 1 201 ? 24.078 -2.664 12.805 1 92.12 201 LYS B O 1
ATOM 8108 N N . GLN B 1 202 ? 25.562 -3.389 11.289 1 94.62 202 GLN B N 1
ATOM 8109 C CA . GLN B 1 202 ? 26.438 -2.26 11.594 1 94.62 202 GLN B CA 1
ATOM 8110 C C . GLN B 1 202 ? 25.859 -0.958 11.047 1 94.62 202 GLN B C 1
ATOM 8112 O O . GLN B 1 202 ? 25.859 0.064 11.734 1 94.62 202 GLN B O 1
ATOM 8117 N N . LEU B 1 203 ? 25.375 -1.066 9.859 1 95.44 203 LEU B N 1
ATOM 8118 C CA . LEU B 1 203 ? 24.828 0.124 9.219 1 95.44 203 LEU B CA 1
ATOM 8119 C C . LEU B 1 203 ? 23.594 0.625 9.961 1 95.44 203 LEU B C 1
ATOM 8121 O O . LEU B 1 203 ? 23.469 1.82 10.234 1 95.44 203 LEU B O 1
ATOM 8125 N N . GLY B 1 204 ? 22.625 -0.29 10.32 1 93.69 204 GLY B N 1
ATOM 8126 C CA . GLY B 1 204 ? 21.406 0.073 11.008 1 93.69 204 GLY B CA 1
ATOM 8127 C C . GLY B 1 204 ? 21.562 0.189 12.508 1 93.69 204 GLY B C 1
ATOM 8128 O O . GLY B 1 204 ? 20.641 0.585 13.219 1 93.69 204 GLY B O 1
ATOM 8129 N N . GLY B 1 205 ? 22.75 -0.128 13.047 1 94.69 205 GLY B N 1
ATOM 8130 C CA . GLY B 1 205 ? 23 -0.099 14.484 1 94.69 205 GLY B CA 1
ATOM 8131 C C . GLY B 1 205 ? 24 0.959 14.891 1 94.69 205 GLY B C 1
ATOM 8132 O O . GLY B 1 205 ? 23.656 2.129 15.055 1 94.69 205 GLY B O 1
ATOM 8133 N N . ARG B 1 206 ? 25.203 0.58 14.883 1 92.88 206 ARG B N 1
ATOM 8134 C CA . ARG B 1 206 ? 26.266 1.438 15.414 1 92.88 206 ARG B CA 1
ATOM 8135 C C . ARG B 1 206 ? 26.391 2.715 14.586 1 92.88 206 ARG B C 1
ATOM 8137 O O . ARG B 1 206 ? 26.484 3.812 15.148 1 92.88 206 ARG B O 1
ATOM 8144 N N . ILE B 1 207 ? 26.438 2.609 13.289 1 95.31 207 ILE B N 1
ATOM 8145 C CA . ILE B 1 207 ? 26.672 3.746 12.406 1 95.31 207 ILE B CA 1
ATOM 8146 C C . ILE B 1 207 ? 25.484 4.703 12.477 1 95.31 207 ILE B C 1
ATOM 8148 O O . ILE B 1 207 ? 25.656 5.918 12.594 1 95.31 207 ILE B O 1
ATOM 8152 N N . LEU B 1 208 ? 24.266 4.18 12.414 1 95.62 208 LEU B N 1
ATOM 8153 C CA . LEU B 1 208 ? 23.062 4.996 12.516 1 95.62 208 LEU B CA 1
ATOM 8154 C C . LEU B 1 208 ? 22.984 5.684 13.875 1 95.62 208 LEU B C 1
ATOM 8156 O O . LEU B 1 208 ? 22.688 6.879 13.961 1 95.62 208 LEU B O 1
ATOM 8160 N N . LYS B 1 209 ? 23.25 4.957 14.93 1 93.5 209 LYS B N 1
ATOM 8161 C CA . LYS B 1 209 ? 23.172 5.5 16.281 1 93.5 209 LYS B CA 1
ATOM 8162 C C . LYS B 1 209 ? 24.188 6.621 16.484 1 93.5 209 LYS B C 1
ATOM 8164 O O . LYS B 1 209 ? 23.891 7.641 17.109 1 93.5 209 LYS B O 1
ATOM 8169 N N . LYS B 1 210 ? 25.359 6.359 15.977 1 92.94 210 LYS B N 1
ATOM 8170 C CA . LYS B 1 210 ? 26.406 7.375 16.094 1 92.94 210 LYS B CA 1
ATOM 8171 C C . LYS B 1 210 ? 26 8.656 15.367 1 92.94 210 LYS B C 1
ATOM 8173 O O . LYS B 1 210 ? 26.172 9.758 15.906 1 92.94 210 LYS B O 1
ATOM 8178 N N . THR B 1 211 ? 25.484 8.516 14.203 1 93.56 211 THR B N 1
ATOM 8179 C CA . THR B 1 211 ? 25.094 9.672 13.406 1 93.56 211 THR B CA 1
ATOM 8180 C C . THR B 1 211 ? 23.891 10.391 14.039 1 93.56 211 THR B C 1
ATOM 8182 O O . THR B 1 211 ? 23.844 11.625 14.062 1 93.56 211 THR B O 1
ATOM 8185 N N . THR B 1 212 ? 22.938 9.688 14.57 1 92.88 212 THR B N 1
ATOM 8186 C CA . THR B 1 212 ? 21.75 10.281 15.18 1 92.88 212 THR B CA 1
ATOM 8187 C C . THR B 1 212 ? 22.109 11 16.469 1 92.88 212 THR B C 1
ATOM 8189 O O . THR B 1 212 ? 21.5 12.023 16.812 1 92.88 212 THR B O 1
ATOM 8192 N N . LYS B 1 213 ? 23.031 10.461 17.172 1 90.69 213 LYS B N 1
ATOM 8193 C CA . LYS B 1 213 ? 23.469 11.109 18.391 1 90.69 213 LYS B CA 1
ATOM 8194 C C . LYS B 1 213 ? 24.125 12.461 18.109 1 90.69 213 LYS B C 1
ATOM 8196 O O . LYS B 1 213 ? 23.828 13.453 18.781 1 90.69 213 LYS B O 1
ATOM 8201 N N . SER B 1 214 ? 24.938 12.445 17.125 1 90.06 214 SER B N 1
ATOM 8202 C CA . SER B 1 214 ? 25.562 13.695 16.719 1 90.06 214 SER B CA 1
ATOM 8203 C C . SER B 1 214 ? 24.531 14.711 16.234 1 90.06 214 SER B C 1
ATOM 8205 O O . SER B 1 214 ? 24.625 15.891 16.547 1 90.06 214 SER B O 1
ATOM 8207 N N . LEU B 1 215 ? 23.625 14.258 15.555 1 89.31 215 LEU B N 1
ATOM 8208 C CA . LEU B 1 215 ? 22.578 15.133 15.031 1 89.31 215 LEU B CA 1
ATOM 8209 C C . LEU B 1 215 ? 21.688 15.656 16.156 1 89.31 215 LEU B C 1
ATOM 8211 O O . LEU B 1 215 ? 21.25 16.812 16.125 1 89.31 215 LEU B O 1
ATOM 8215 N N . SER B 1 216 ? 21.406 14.789 17.125 1 87.75 216 SER B N 1
ATOM 8216 C CA . SER B 1 216 ? 20.578 15.195 18.25 1 87.75 216 SER B CA 1
ATOM 8217 C C . SER B 1 216 ? 21.219 16.359 19.016 1 87.75 216 SER B C 1
ATOM 8219 O O . SER B 1 216 ? 20.516 17.25 19.484 1 87.75 216 SER B O 1
ATOM 8221 N N . GLU B 1 217 ? 22.469 16.359 19.031 1 87.94 217 GLU B N 1
ATOM 8222 C CA . GLU B 1 217 ? 23.188 17.453 19.688 1 87.94 217 GLU B CA 1
ATOM 8223 C C . GLU B 1 217 ? 23.047 18.75 18.891 1 87.94 217 GLU B C 1
ATOM 8225 O O . GLU B 1 217 ? 22.844 19.828 19.469 1 87.94 217 GLU B O 1
ATOM 8230 N N . THR B 1 218 ? 23.125 18.594 17.672 1 85.5 218 THR B N 1
ATOM 8231 C CA . THR B 1 218 ? 22.984 19.75 16.812 1 85.5 218 THR B CA 1
ATOM 8232 C C . THR B 1 218 ? 21.562 20.312 16.891 1 85.5 218 THR B C 1
ATOM 8234 O O . THR B 1 218 ? 21.359 21.516 16.938 1 85.5 218 THR B O 1
ATOM 8237 N N . ILE B 1 219 ? 20.672 19.484 16.875 1 83.75 219 ILE B N 1
ATOM 8238 C CA . ILE B 1 219 ? 19.266 19.844 16.938 1 83.75 219 ILE B CA 1
ATOM 8239 C C . ILE B 1 219 ? 18.984 20.562 18.266 1 83.75 219 ILE B C 1
ATOM 8241 O O . ILE B 1 219 ? 18.297 21.578 18.297 1 83.75 219 ILE B O 1
ATOM 8245 N N . LEU B 1 220 ? 19.516 20 19.297 1 87.19 220 LEU B N 1
ATOM 8246 C CA . LEU B 1 220 ? 19.328 20.594 20.625 1 87.19 220 LEU B CA 1
ATOM 8247 C C . LEU B 1 220 ? 19.922 22 20.688 1 87.19 220 LEU B C 1
ATOM 8249 O O . LEU B 1 220 ? 19.297 22.906 21.219 1 87.19 220 LEU B O 1
ATOM 8253 N N . ASN B 1 221 ? 21.016 22.141 20.109 1 88.12 221 ASN B N 1
ATOM 8254 C CA . ASN B 1 221 ? 21.656 23.453 20.109 1 88.12 221 ASN B CA 1
ATOM 8255 C C . ASN B 1 221 ? 20.859 24.469 19.281 1 88.12 221 ASN B C 1
ATOM 8257 O O . ASN B 1 221 ? 20.75 25.625 19.672 1 88.12 221 ASN B O 1
ATOM 8261 N N . ASP B 1 222 ? 20.328 24.016 18.219 1 85.56 222 ASP B N 1
ATOM 8262 C CA . ASP B 1 222 ? 19.5 24.906 17.391 1 85.56 222 ASP B CA 1
ATOM 8263 C C . ASP B 1 222 ? 18.25 25.359 18.156 1 85.56 222 ASP B C 1
ATOM 8265 O O . ASP B 1 222 ? 17.828 26.5 18.031 1 85.56 222 ASP B O 1
ATOM 8269 N N . ALA B 1 223 ? 17.719 24.5 18.906 1 89.06 223 ALA B N 1
ATOM 8270 C CA . ALA B 1 223 ? 16.516 24.812 19.672 1 89.06 223 ALA B CA 1
ATOM 8271 C C . ALA B 1 223 ? 16.812 25.75 20.828 1 89.06 223 ALA B C 1
ATOM 8273 O O . ALA B 1 223 ? 16.047 26.688 21.094 1 89.06 223 ALA B O 1
ATOM 8274 N N . ILE B 1 224 ? 17.969 25.516 21.438 1 90.94 224 ILE B N 1
ATOM 8275 C CA . ILE B 1 224 ? 18.375 26.328 22.594 1 90.94 224 ILE B CA 1
ATOM 8276 C C . ILE B 1 224 ? 18.734 27.734 22.125 1 90.94 224 ILE B C 1
ATOM 8278 O O . ILE B 1 224 ? 18.438 28.719 22.812 1 90.94 224 ILE B O 1
ATOM 8282 N N . ASN B 1 225 ? 19.234 27.812 20.953 1 88.44 225 ASN B N 1
ATOM 8283 C CA . ASN B 1 225 ? 19.766 29.078 20.469 1 88.44 225 ASN B CA 1
ATOM 8284 C C . ASN B 1 225 ? 18.672 29.953 19.891 1 88.44 225 ASN B C 1
ATOM 8286 O O . ASN B 1 225 ? 18.922 31.125 19.547 1 88.44 225 ASN B O 1
ATOM 8290 N N . ASP B 1 226 ? 17.516 29.5 19.797 1 91 226 ASP B N 1
ATOM 8291 C CA . ASP B 1 226 ? 16.406 30.344 19.344 1 91 226 ASP B CA 1
ATOM 8292 C C . ASP B 1 226 ? 15.898 31.234 20.469 1 91 226 ASP B C 1
ATOM 8294 O O . ASP B 1 226 ? 15.039 30.828 21.25 1 91 226 ASP B O 1
ATOM 8298 N N . ASP B 1 227 ? 16.281 32.406 20.422 1 85.94 227 ASP B N 1
ATOM 8299 C CA . ASP B 1 227 ? 16.016 33.344 21.5 1 85.94 227 ASP B CA 1
ATOM 8300 C C . ASP B 1 227 ? 14.539 33.75 21.531 1 85.94 227 ASP B C 1
ATOM 8302 O O . ASP B 1 227 ? 14.039 34.219 22.547 1 85.94 227 ASP B O 1
ATOM 8306 N N . LEU B 1 228 ? 13.875 33.688 20.438 1 90.56 228 LEU B N 1
ATOM 8307 C CA . LEU B 1 228 ? 12.484 34.125 20.359 1 90.56 228 LEU B CA 1
ATOM 8308 C C . LEU B 1 228 ? 11.531 33.062 20.875 1 90.56 228 LEU B C 1
ATOM 8310 O O . LEU B 1 228 ? 10.383 33.344 21.203 1 90.56 228 LEU B O 1
ATOM 8314 N N . GLY B 1 229 ? 12.055 31.891 20.938 1 91.88 229 GLY B N 1
ATOM 8315 C CA . GLY B 1 229 ? 11.227 30.797 21.422 1 91.88 229 GLY B CA 1
ATOM 8316 C C . GLY B 1 229 ? 10.758 29.875 20.312 1 91.88 229 GLY B C 1
ATOM 8317 O O . GLY B 1 229 ? 10.773 30.25 19.141 1 91.88 229 GLY B O 1
ATOM 8318 N N . ILE B 1 230 ? 10.273 28.703 20.734 1 94.44 230 ILE B N 1
ATOM 8319 C CA . ILE B 1 230 ? 9.891 27.672 19.766 1 94.44 230 ILE B CA 1
ATOM 8320 C C . ILE B 1 230 ? 8.422 27.312 19.953 1 94.44 230 ILE B C 1
ATOM 8322 O O . ILE B 1 230 ? 7.852 27.547 21.016 1 94.44 230 ILE B O 1
ATOM 8326 N N . MET B 1 231 ? 7.836 26.859 18.875 1 95.12 231 MET B N 1
ATOM 8327 C CA . MET B 1 231 ? 6.484 26.312 18.922 1 95.12 231 MET B CA 1
ATOM 8328 C C . MET B 1 231 ? 6.516 24.797 18.891 1 95.12 231 MET B C 1
ATOM 8330 O O . MET B 1 231 ? 7.301 24.188 18.156 1 95.12 231 MET B O 1
ATOM 8334 N N . LEU B 1 232 ? 5.691 24.203 19.734 1 95.12 232 LEU B N 1
ATOM 8335 C CA . LEU B 1 232 ? 5.547 22.75 19.781 1 95.12 232 LEU B CA 1
ATOM 8336 C C . LEU B 1 232 ? 4.332 22.297 18.969 1 95.12 232 LEU B C 1
ATOM 8338 O O . LEU B 1 232 ? 3.307 22.984 18.953 1 95.12 232 LEU B O 1
ATOM 8342 N N . ALA B 1 233 ? 4.48 21.203 18.281 1 93.19 233 ALA B N 1
ATOM 8343 C CA . ALA B 1 233 ? 3.355 20.625 17.547 1 93.19 233 ALA B CA 1
ATOM 8344 C C . ALA B 1 233 ? 3.289 19.125 17.75 1 93.19 233 ALA B C 1
ATOM 8346 O O . ALA B 1 233 ? 4.32 18.438 17.781 1 93.19 233 ALA B O 1
ATOM 8347 N N . PHE B 1 234 ? 2.025 18.594 17.891 1 88.38 234 PHE B N 1
ATOM 8348 C CA . PHE B 1 234 ? 1.771 17.172 18.031 1 88.38 234 PHE B CA 1
ATOM 8349 C C . PHE B 1 234 ? 0.844 16.672 16.922 1 88.38 234 PHE B C 1
ATOM 8351 O O . PHE B 1 234 ? -0.035 17.406 16.469 1 88.38 234 PHE B O 1
ATOM 8358 N N . ASP B 1 235 ? 1.11 15.477 16.469 1 85.88 235 ASP B N 1
ATOM 8359 C CA . ASP B 1 235 ? 0.142 14.766 15.641 1 85.88 235 ASP B CA 1
ATOM 8360 C C . ASP B 1 235 ? 0.351 13.258 15.727 1 85.88 235 ASP B C 1
ATOM 8362 O O . ASP B 1 235 ? 1.435 12.789 16.094 1 85.88 235 ASP B O 1
ATOM 8366 N N . GLY B 1 236 ? -0.699 12.547 15.523 1 83.06 236 GLY B N 1
ATOM 8367 C CA . GLY B 1 236 ? -0.631 11.102 15.594 1 83.06 236 GLY B CA 1
ATOM 8368 C C . GLY B 1 236 ? -0.504 10.445 14.227 1 83.06 236 GLY B C 1
ATOM 8369 O O . GLY B 1 236 ? -0.995 10.977 13.227 1 83.06 236 GLY B O 1
ATOM 8370 N N . TRP B 1 237 ? 0.191 9.281 14.227 1 85.31 237 TRP B N 1
ATOM 8371 C CA . TRP B 1 237 ? 0.38 8.5 13.008 1 85.31 237 TRP B CA 1
ATOM 8372 C C . TRP B 1 237 ? 0.35 7.004 13.305 1 85.31 237 TRP B C 1
ATOM 8374 O O . TRP B 1 237 ? 1.023 6.535 14.227 1 85.31 237 TRP B O 1
ATOM 8384 N N . LYS B 1 238 ? -0.473 6.344 12.586 1 86.25 238 LYS B N 1
ATOM 8385 C CA . LYS B 1 238 ? -0.465 4.883 12.656 1 86.25 238 LYS B CA 1
ATOM 8386 C C . LYS B 1 238 ? 0.468 4.285 11.609 1 86.25 238 LYS B C 1
ATOM 8388 O O . LYS B 1 238 ? 0.219 4.402 10.406 1 86.25 238 LYS B O 1
ATOM 8393 N N . ASN B 1 239 ? 1.433 3.598 12.023 1 87.94 239 ASN B N 1
ATOM 8394 C CA . ASN B 1 239 ? 2.414 3.082 11.07 1 87.94 239 ASN B CA 1
ATOM 8395 C C . ASN B 1 239 ? 1.992 1.729 10.508 1 87.94 239 ASN B C 1
ATOM 8397 O O . ASN B 1 239 ? 0.919 1.221 10.836 1 87.94 239 ASN B O 1
ATOM 8401 N N . VAL B 1 240 ? 2.787 1.188 9.641 1 85.56 240 VAL B N 1
ATOM 8402 C CA . VAL B 1 240 ? 2.477 -0.047 8.922 1 85.56 240 VAL B CA 1
ATOM 8403 C C . VAL B 1 240 ? 2.475 -1.22 9.906 1 85.56 240 VAL B C 1
ATOM 8405 O O . VAL B 1 240 ? 1.81 -2.23 9.664 1 85.56 240 VAL B O 1
ATOM 8408 N N . ALA B 1 241 ? 3.207 -1.109 11.008 1 84.31 241 ALA B N 1
ATOM 8409 C CA . ALA B 1 241 ? 3.213 -2.139 12.039 1 84.31 241 ALA B CA 1
ATOM 8410 C C . ALA B 1 241 ? 2.014 -1.988 12.969 1 84.31 241 ALA B C 1
ATOM 8412 O O . ALA B 1 241 ? 1.921 -2.676 13.992 1 84.31 241 ALA B O 1
ATOM 8413 N N . ARG B 1 242 ? 1.139 -0.959 12.688 1 83.38 242 ARG B N 1
ATOM 8414 C CA . ARG B 1 242 ? -0.119 -0.716 13.383 1 83.38 242 ARG B CA 1
ATOM 8415 C C . ARG B 1 242 ? 0.128 -0.165 14.789 1 83.38 242 ARG B C 1
ATOM 8417 O O . ARG B 1 242 ? -0.607 -0.483 15.719 1 83.38 242 ARG B O 1
ATOM 8424 N N . GLN B 1 243 ? 1.189 0.467 14.914 1 86.81 243 GLN B N 1
ATOM 8425 C CA . GLN B 1 243 ? 1.463 1.227 16.125 1 86.81 243 GLN B CA 1
ATOM 8426 C C . GLN B 1 243 ? 0.958 2.662 16.016 1 86.81 243 GLN B C 1
ATOM 8428 O O . GLN B 1 243 ? 1.052 3.27 14.945 1 86.81 243 GLN B O 1
ATOM 8433 N N . ASN B 1 244 ? 0.391 3.07 17.078 1 87.56 244 ASN B N 1
ATOM 8434 C CA . ASN B 1 244 ? -0.011 4.473 17.125 1 87.56 244 ASN B CA 1
ATOM 8435 C C . ASN B 1 244 ? 1.096 5.352 17.703 1 87.56 244 ASN B C 1
ATOM 8437 O O . ASN B 1 244 ? 1.362 5.312 18.906 1 87.56 244 ASN B O 1
ATOM 8441 N N . LEU B 1 245 ? 1.616 6.141 16.844 1 88.31 245 LEU B N 1
ATOM 8442 C CA . LEU B 1 245 ? 2.752 6.969 17.234 1 88.31 245 LEU B CA 1
ATOM 8443 C C . LEU B 1 245 ? 2.35 8.438 17.344 1 88.31 245 LEU B C 1
ATOM 8445 O O . LEU B 1 245 ? 1.566 8.922 16.516 1 88.31 245 LEU B O 1
ATOM 8449 N N . LEU B 1 246 ? 2.779 9.062 18.391 1 87.5 246 LEU B N 1
ATOM 8450 C CA . LEU B 1 246 ? 2.623 10.5 18.547 1 87.5 246 LEU B CA 1
ATOM 8451 C C . LEU B 1 246 ? 3.92 11.234 18.203 1 87.5 246 LEU B C 1
ATOM 8453 O O . LEU B 1 246 ? 4.926 11.062 18.906 1 87.5 246 LEU B O 1
ATOM 8457 N N . GLY B 1 247 ? 3.861 11.93 17.172 1 86.94 247 GLY B N 1
ATOM 8458 C CA . GLY B 1 247 ? 5.023 12.703 16.766 1 86.94 247 GLY B CA 1
ATOM 8459 C C . GLY B 1 247 ? 5.031 14.109 17.359 1 86.94 247 GLY B C 1
ATOM 8460 O O . GLY B 1 247 ? 3.982 14.742 17.453 1 86.94 247 GLY B O 1
ATOM 8461 N N . SER B 1 248 ? 6.195 14.539 17.875 1 89.88 248 SER B N 1
ATOM 8462 C CA . SER B 1 248 ? 6.41 15.891 18.359 1 89.88 248 SER B CA 1
ATOM 8463 C C . SER B 1 248 ? 7.48 16.609 17.547 1 89.88 248 SER B C 1
ATOM 8465 O O . SER B 1 248 ? 8.578 16.094 17.359 1 89.88 248 SER B O 1
ATOM 8467 N N . VAL B 1 249 ? 7.113 17.75 17.094 1 92 249 VAL B N 1
ATOM 8468 C CA . VAL B 1 249 ? 8.055 18.547 16.312 1 92 249 VAL B CA 1
ATOM 8469 C C . VAL B 1 249 ? 8.141 19.953 16.891 1 92 249 VAL B C 1
ATOM 8471 O O . VAL B 1 249 ? 7.199 20.438 17.531 1 92 249 VAL B O 1
ATOM 8474 N N . LEU B 1 250 ? 9.281 20.516 16.75 1 93 250 LEU B N 1
ATOM 8475 C CA . LEU B 1 250 ? 9.531 21.875 17.188 1 93 250 LEU B CA 1
ATOM 8476 C C . LEU B 1 250 ? 9.727 22.797 15.977 1 93 250 LEU B C 1
ATOM 8478 O O . LEU B 1 250 ? 10.422 22.438 15.023 1 93 250 LEU B O 1
ATOM 8482 N N . PHE B 1 251 ? 9.047 23.906 16.031 1 92.94 251 PHE B N 1
ATOM 8483 C CA . PHE B 1 251 ? 9.242 24.922 15 1 92.94 251 PHE B CA 1
ATOM 8484 C C . PHE B 1 251 ? 10.016 26.109 15.562 1 92.94 251 PHE B C 1
ATOM 8486 O O . PHE B 1 251 ? 9.602 26.719 16.547 1 92.94 251 PHE B O 1
ATOM 8493 N N . THR B 1 252 ? 11.102 26.406 14.938 1 91.25 252 THR B N 1
ATOM 8494 C CA . THR B 1 252 ? 11.883 27.562 15.344 1 91.25 252 THR B CA 1
ATOM 8495 C C . THR B 1 252 ? 11.25 28.844 14.82 1 91.25 252 THR B C 1
ATOM 8497 O O . THR B 1 252 ? 10.312 28.812 14.023 1 91.25 252 THR B O 1
ATOM 8500 N N . SER B 1 253 ? 11.789 29.969 15.273 1 90.44 253 SER B N 1
ATOM 8501 C CA . SER B 1 253 ? 11.289 31.281 14.859 1 90.44 253 SER B CA 1
ATOM 8502 C C . SER B 1 253 ? 11.453 31.484 13.359 1 90.44 253 SER B C 1
ATOM 8504 O O . SER B 1 253 ? 10.672 32.188 12.734 1 90.44 253 SER B O 1
ATOM 8506 N N . GLU B 1 254 ? 12.422 30.797 12.781 1 81.94 254 GLU B N 1
ATOM 8507 C CA . GLU B 1 254 ? 12.648 30.891 11.344 1 81.94 254 GLU B CA 1
ATOM 8508 C C . GLU B 1 254 ? 11.867 29.812 10.594 1 81.94 254 GLU B C 1
ATOM 8510 O O . GLU B 1 254 ? 12.062 29.625 9.391 1 81.94 254 GLU B O 1
ATOM 8515 N N . ASN B 1 255 ? 11.062 29.141 11.297 1 80.5 255 ASN B N 1
ATOM 8516 C CA . ASN B 1 255 ? 10.141 28.156 10.758 1 80.5 255 ASN B CA 1
ATOM 8517 C C . ASN B 1 255 ? 10.867 26.906 10.281 1 80.5 255 ASN B C 1
ATOM 8519 O O . ASN B 1 255 ? 10.461 26.281 9.305 1 80.5 255 ASN B O 1
ATOM 8523 N N . ASN B 1 256 ? 11.945 26.672 10.922 1 82.5 256 ASN B N 1
ATOM 8524 C CA . ASN B 1 256 ? 12.594 25.391 10.711 1 82.5 256 ASN B CA 1
ATOM 8525 C C . ASN B 1 256 ? 11.984 24.297 11.586 1 82.5 256 ASN B C 1
ATOM 8527 O O . ASN B 1 256 ? 11.711 24.516 12.766 1 82.5 256 ASN B O 1
ATOM 8531 N N . MET B 1 257 ? 11.766 23.25 10.922 1 87.62 257 MET B N 1
ATOM 8532 C CA . MET B 1 257 ? 11.156 22.141 11.656 1 87.62 257 MET B CA 1
ATOM 8533 C C . MET B 1 257 ? 12.227 21.234 12.242 1 87.62 257 MET B C 1
ATOM 8535 O O . MET B 1 257 ? 13.125 20.781 11.539 1 87.62 257 MET B O 1
ATOM 8539 N N . ILE B 1 258 ? 12.141 20.984 13.492 1 88.44 258 ILE B N 1
ATOM 8540 C CA . ILE B 1 258 ? 13.016 20.062 14.195 1 88.44 258 ILE B CA 1
ATOM 8541 C C . ILE B 1 258 ? 12.211 18.859 14.68 1 88.44 258 ILE B C 1
ATOM 8543 O O . ILE B 1 258 ? 11.227 19.016 15.414 1 88.44 258 ILE B O 1
ATOM 8547 N N . ILE B 1 259 ? 12.617 17.75 14.195 1 89.25 259 ILE B N 1
ATOM 8548 C CA . ILE B 1 259 ? 11.977 16.516 14.664 1 89.25 259 ILE B CA 1
ATOM 8549 C C . ILE B 1 259 ? 12.461 16.188 16.078 1 89.25 259 ILE B C 1
ATOM 8551 O O . ILE B 1 259 ? 13.641 15.891 16.266 1 89.25 259 ILE B O 1
ATOM 8555 N N . TRP B 1 260 ? 11.617 16.219 17.016 1 88.25 260 TRP B N 1
ATOM 8556 C CA . TRP B 1 260 ? 12.016 16.109 18.422 1 88.25 260 TRP B CA 1
ATOM 8557 C C . TRP B 1 260 ? 11.914 14.656 18.891 1 88.25 260 TRP B C 1
ATOM 8559 O O . TRP B 1 260 ? 12.922 14.047 19.266 1 88.25 260 TRP B O 1
ATOM 8569 N N . LYS B 1 261 ? 10.68 14.133 18.875 1 87.44 261 LYS B N 1
ATOM 8570 C CA . LYS B 1 261 ? 10.516 12.773 19.391 1 87.44 261 LYS B CA 1
ATOM 8571 C C . LYS B 1 261 ? 9.25 12.125 18.859 1 87.44 261 LYS B C 1
ATOM 8573 O O . LYS B 1 261 ? 8.367 12.812 18.344 1 87.44 261 LYS B O 1
ATOM 8578 N N . VAL B 1 262 ? 9.273 10.828 18.859 1 88.06 262 VAL B N 1
ATOM 8579 C CA . VAL B 1 262 ? 8.102 10.008 18.562 1 88.06 262 VAL B CA 1
ATOM 8580 C C . VAL B 1 262 ? 7.824 9.062 19.734 1 88.06 262 VAL B C 1
ATOM 8582 O O . VAL B 1 262 ? 8.742 8.422 20.25 1 88.06 262 VAL B O 1
ATOM 8585 N N . GLU B 1 263 ? 6.617 9.078 20.188 1 86.81 263 GLU B N 1
ATOM 8586 C CA . GLU B 1 263 ? 6.246 8.227 21.312 1 86.81 263 GLU B CA 1
ATOM 8587 C C . GLU B 1 263 ? 5.145 7.242 20.906 1 86.81 263 GLU B C 1
ATOM 8589 O O . GLU B 1 263 ? 4.203 7.609 20.203 1 86.81 263 GLU B O 1
ATOM 8594 N N . ASP B 1 264 ? 5.32 6.023 21.312 1 86.62 264 ASP B N 1
ATOM 8595 C CA . ASP B 1 264 ? 4.301 5.004 21.078 1 86.62 264 ASP B CA 1
ATOM 8596 C C . ASP B 1 264 ? 3.162 5.117 22.094 1 86.62 264 ASP B C 1
ATOM 8598 O O . ASP B 1 264 ? 3.355 4.871 23.281 1 86.62 264 ASP B O 1
ATOM 8602 N N . ILE B 1 265 ? 2.061 5.461 21.625 1 84.56 265 ILE B N 1
ATOM 8603 C CA . ILE B 1 265 ? 0.909 5.613 22.5 1 84.56 265 ILE B CA 1
ATOM 8604 C C . ILE B 1 265 ? -0.12 4.527 22.203 1 84.56 265 ILE B C 1
ATOM 8606 O O . ILE B 1 265 ? -1.322 4.73 22.391 1 84.56 265 ILE B O 1
ATOM 8610 N N . SER B 1 266 ? 0.366 3.48 21.719 1 83.38 266 SER B N 1
ATOM 8611 C CA . SER B 1 266 ? -0.543 2.385 21.391 1 83.38 266 SER B CA 1
ATOM 8612 C C . SER B 1 266 ? -1.281 1.894 22.641 1 83.38 266 SER B C 1
ATOM 8614 O O . SER B 1 266 ? -0.693 1.792 23.719 1 83.38 266 SER B O 1
ATOM 8616 N N . GLY B 1 267 ? -2.555 1.646 22.609 1 79.5 267 GLY B N 1
ATOM 8617 C CA . GLY B 1 267 ? -3.332 1.116 23.719 1 79.5 267 GLY B CA 1
ATOM 8618 C C . GLY B 1 267 ? -3.979 2.197 24.562 1 79.5 267 GLY B C 1
ATOM 8619 O O . GLY B 1 267 ? -4.828 1.907 25.406 1 79.5 267 GLY B O 1
ATOM 8620 N N . LYS B 1 268 ? -3.541 3.414 24.297 1 79.25 268 LYS B N 1
ATOM 8621 C CA . LYS B 1 268 ? -4.105 4.52 25.062 1 79.25 268 LYS B CA 1
ATOM 8622 C C . LYS B 1 268 ? -5.074 5.34 24.219 1 79.25 268 LYS B C 1
ATOM 8624 O O . LYS B 1 268 ? -4.84 5.555 23.031 1 79.25 268 LYS B O 1
ATOM 8629 N N . ARG B 1 269 ? -6.148 5.625 24.797 1 76 269 ARG B N 1
ATOM 8630 C CA . ARG B 1 269 ? -7.074 6.523 24.109 1 76 269 ARG B CA 1
ATOM 8631 C C . ARG B 1 269 ? -6.605 7.969 24.219 1 76 269 ARG B C 1
ATOM 8633 O O . ARG B 1 269 ? -6.246 8.438 25.297 1 76 269 ARG B O 1
ATOM 8640 N N . CYS B 1 270 ? -6.52 8.555 23.125 1 73.75 270 CYS B N 1
ATOM 8641 C CA . CYS B 1 270 ? -6.082 9.945 23.109 1 73.75 270 CYS B CA 1
ATOM 8642 C C . CYS B 1 270 ? -7.207 10.883 23.531 1 73.75 270 CYS B C 1
ATOM 8644 O O . CYS B 1 270 ? -7.977 11.359 22.703 1 73.75 270 CYS B O 1
ATOM 8646 N N . THR B 1 271 ? -7.359 11.117 24.828 1 78.31 271 THR B N 1
ATOM 8647 C CA . THR B 1 271 ? -8.336 12.062 25.344 1 78.31 271 THR B CA 1
ATOM 8648 C C . THR B 1 271 ? -7.695 13.43 25.562 1 78.31 271 THR B C 1
ATOM 8650 O O . THR B 1 271 ? -6.473 13.57 25.469 1 78.31 271 THR B O 1
ATOM 8653 N N . GLY B 1 272 ? -8.555 14.422 25.828 1 82.94 272 GLY B N 1
ATOM 8654 C CA . GLY B 1 272 ? -8.055 15.75 26.141 1 82.94 272 GLY B CA 1
ATOM 8655 C C . GLY B 1 272 ? -7.082 15.758 27.297 1 82.94 272 GLY B C 1
ATOM 8656 O O . GLY B 1 272 ? -6.07 16.469 27.266 1 82.94 272 GLY B O 1
ATOM 8657 N N . ASP B 1 273 ? -7.309 14.875 28.219 1 85.44 273 ASP B N 1
ATOM 8658 C CA . ASP B 1 273 ? -6.469 14.805 29.406 1 85.44 273 ASP B CA 1
ATOM 8659 C C . ASP B 1 273 ? -5.082 14.258 29.062 1 85.44 273 ASP B C 1
ATOM 8661 O O . ASP B 1 273 ? -4.078 14.734 29.594 1 85.44 273 ASP B O 1
ATOM 8665 N N . ILE B 1 274 ? -5.133 13.328 28.219 1 81.75 274 ILE B N 1
ATOM 8666 C CA . ILE B 1 274 ? -3.859 12.727 27.844 1 81.75 274 ILE B CA 1
ATOM 8667 C C . ILE B 1 274 ? -3.018 13.734 27.062 1 81.75 274 ILE B C 1
ATOM 8669 O O . ILE B 1 274 ? -1.803 13.82 27.266 1 81.75 274 ILE B O 1
ATOM 8673 N N . ILE B 1 275 ? -3.703 14.477 26.266 1 87.06 275 ILE B N 1
ATOM 8674 C CA . ILE B 1 275 ? -3 15.484 25.5 1 87.06 275 ILE B CA 1
ATOM 8675 C C . ILE B 1 275 ? -2.436 16.547 26.422 1 87.06 275 ILE B C 1
ATOM 8677 O O . ILE B 1 275 ? -1.315 17.031 26.234 1 87.06 275 ILE B O 1
ATOM 8681 N N . ILE B 1 276 ? -3.213 16.906 27.422 1 92.38 276 ILE B N 1
ATOM 8682 C CA . ILE B 1 276 ? -2.766 17.906 28.391 1 92.38 276 ILE B CA 1
ATOM 8683 C C . ILE B 1 276 ? -1.544 17.375 29.141 1 92.38 276 ILE B C 1
ATOM 8685 O O . ILE B 1 276 ? -0.551 18.094 29.297 1 92.38 276 ILE B O 1
ATOM 8689 N N . ASP B 1 277 ? -1.648 16.125 29.516 1 89.56 277 ASP B N 1
ATOM 8690 C CA . ASP B 1 277 ? -0.542 15.516 30.25 1 89.56 277 ASP B CA 1
ATOM 8691 C C . ASP B 1 277 ? 0.718 15.453 29.391 1 89.56 277 ASP B C 1
ATOM 8693 O O . ASP B 1 277 ? 1.816 15.75 29.859 1 89.56 277 ASP B O 1
ATOM 8697 N N . GLU B 1 278 ? 0.478 15.047 28.203 1 88.25 278 GLU B N 1
ATOM 8698 C CA . GLU B 1 278 ? 1.612 14.961 27.281 1 88.25 278 GLU B CA 1
ATOM 8699 C C . GLU B 1 278 ? 2.215 16.328 27.031 1 88.25 278 GLU B C 1
ATOM 8701 O O . GLU B 1 278 ? 3.43 16.469 26.859 1 88.25 278 GLU B O 1
ATOM 8706 N N . THR B 1 279 ? 1.408 17.328 26.906 1 93.25 279 THR B N 1
ATOM 8707 C CA . THR B 1 279 ? 1.876 18.688 26.688 1 93.25 279 THR B CA 1
ATOM 8708 C C . THR B 1 279 ? 2.691 19.188 27.875 1 93.25 279 THR B C 1
ATOM 8710 O O . THR B 1 279 ? 3.777 19.75 27.703 1 93.25 279 THR B O 1
ATOM 8713 N N . LYS B 1 280 ? 2.195 18.938 29.078 1 94.69 280 LYS B N 1
ATOM 8714 C CA . LYS B 1 280 ? 2.895 19.359 30.281 1 94.69 280 LYS B CA 1
ATOM 8715 C C . LYS B 1 280 ? 4.238 18.656 30.422 1 94.69 280 LYS B C 1
ATOM 8717 O O . LYS B 1 280 ? 5.242 19.281 30.766 1 94.69 280 LYS B O 1
ATOM 8722 N N . LYS B 1 281 ? 4.141 17.391 30.094 1 92.81 281 LYS B N 1
ATOM 8723 C CA . LYS B 1 281 ? 5.379 16.625 30.141 1 92.81 281 LYS B CA 1
ATOM 8724 C C . LYS B 1 281 ? 6.402 17.172 29.141 1 92.81 281 LYS B C 1
ATOM 8726 O O . LYS B 1 281 ? 7.586 17.281 29.469 1 92.81 281 LYS B O 1
ATOM 8731 N N . SER B 1 282 ? 5.93 17.484 28.016 1 93.56 282 SER B N 1
ATOM 8732 C CA . SER B 1 282 ? 6.816 18.016 26.969 1 93.56 282 SER B CA 1
ATOM 8733 C C . SER B 1 282 ? 7.371 19.375 27.359 1 93.56 282 SER B C 1
ATOM 8735 O O . SER B 1 282 ? 8.547 19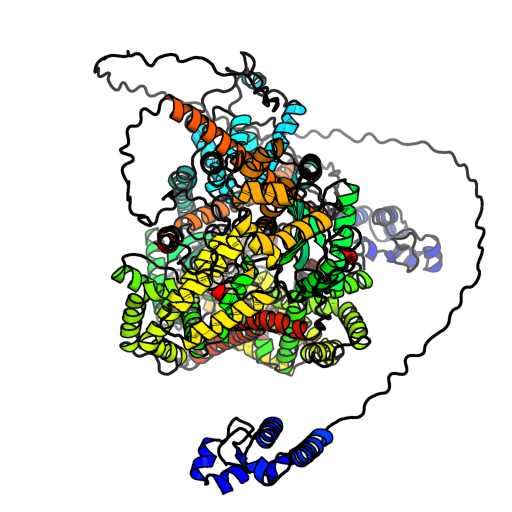.656 27.125 1 93.56 282 SER B O 1
ATOM 8737 N N . PHE B 1 283 ? 6.543 20.266 27.938 1 95.25 283 PHE B N 1
ATOM 8738 C CA . PHE B 1 283 ? 6.992 21.578 28.391 1 95.25 283 PHE B CA 1
ATOM 8739 C C . PHE B 1 283 ? 8.094 21.438 29.438 1 95.25 283 PHE B C 1
ATOM 8741 O O . PHE B 1 283 ? 9.109 22.125 29.375 1 95.25 283 PHE B O 1
ATOM 8748 N N . GLU B 1 284 ? 7.887 20.484 30.328 1 94.75 284 GLU B N 1
ATOM 8749 C CA . GLU B 1 284 ? 8.875 20.266 31.391 1 94.75 284 GLU B CA 1
ATOM 8750 C C . GLU B 1 284 ? 10.195 19.781 30.812 1 94.75 284 GLU B C 1
ATOM 8752 O O . GLU B 1 284 ? 11.266 20.234 31.219 1 94.75 284 GLU B O 1
ATOM 8757 N N . GLU B 1 285 ? 10.031 18.875 29.906 1 93.44 285 GLU B N 1
ATOM 8758 C CA . GLU B 1 285 ? 11.227 18.328 29.281 1 93.44 285 GLU B CA 1
ATOM 8759 C C . GLU B 1 285 ? 12.008 19.406 28.531 1 93.44 285 GLU B C 1
ATOM 8761 O O . GLU B 1 285 ? 13.234 19.469 28.625 1 93.44 285 GLU B O 1
ATOM 8766 N N . LEU B 1 286 ? 11.352 20.219 27.797 1 94.19 286 LEU B N 1
ATOM 8767 C CA . LEU B 1 286 ? 11.984 21.266 26.984 1 94.19 286 LEU B CA 1
ATOM 8768 C C . LEU B 1 286 ? 12.555 22.375 27.875 1 94.19 286 LEU B C 1
ATOM 8770 O O . LEU B 1 286 ? 13.633 22.891 27.609 1 94.19 286 LEU B O 1
ATOM 8774 N N . GLU B 1 287 ? 11.82 22.703 28.953 1 93.38 287 GLU B N 1
ATOM 8775 C CA . GLU B 1 287 ? 12.289 23.734 29.875 1 93.38 287 GLU B CA 1
ATOM 8776 C C . GLU B 1 287 ? 13.547 23.281 30.609 1 93.38 287 GLU B C 1
ATOM 8778 O O . GLU B 1 287 ? 14.43 24.094 30.906 1 93.38 287 GLU B O 1
ATOM 8783 N N . LYS B 1 288 ? 13.594 22.016 30.875 1 93.56 288 LYS B N 1
ATOM 8784 C CA . LYS B 1 288 ? 14.797 21.484 31.516 1 93.56 288 LYS B CA 1
ATOM 8785 C C . LYS B 1 288 ? 16.016 21.656 30.609 1 93.56 288 LYS B C 1
ATOM 8787 O O . LYS B 1 288 ? 17.141 21.812 31.109 1 93.56 288 LYS B O 1
ATOM 8792 N N . GLN B 1 289 ? 15.797 21.641 29.406 1 91.56 289 GLN B N 1
ATOM 8793 C CA . GLN B 1 289 ? 16.875 21.828 28.453 1 91.56 289 GLN B CA 1
ATOM 8794 C C . GLN B 1 289 ? 17.094 23.312 28.141 1 91.56 289 GLN B C 1
ATOM 8796 O O . GLN B 1 289 ? 17.828 23.656 27.219 1 91.56 289 GLN B O 1
ATOM 8801 N N . LYS B 1 290 ? 16.359 24.188 28.766 1 91.75 290 LYS B N 1
ATOM 8802 C CA . LYS B 1 290 ? 16.469 25.625 28.641 1 91.75 290 LYS B CA 1
ATOM 8803 C C . LYS B 1 290 ? 15.945 26.109 27.297 1 91.75 290 LYS B C 1
ATOM 8805 O O . LYS B 1 290 ? 16.516 27.047 26.703 1 91.75 290 LYS B O 1
ATOM 8810 N N . ILE B 1 291 ? 15.055 25.422 26.797 1 94.12 291 ILE B N 1
ATOM 8811 C CA . ILE B 1 291 ? 14.414 25.844 25.547 1 94.12 291 ILE B CA 1
ATOM 8812 C C . ILE B 1 291 ? 13.18 26.688 25.859 1 94.12 291 ILE B C 1
ATOM 8814 O O . ILE B 1 291 ? 12.328 26.281 26.641 1 94.12 291 ILE B O 1
ATOM 8818 N N . LYS B 1 292 ? 13.109 27.812 25.266 1 93.69 292 LYS B N 1
ATOM 8819 C CA . LYS B 1 292 ? 11.953 28.703 25.453 1 93.69 292 LYS B CA 1
ATOM 8820 C C . LYS B 1 292 ? 10.789 28.266 24.578 1 93.69 292 LYS B C 1
ATOM 8822 O O . LYS B 1 292 ? 10.938 28.109 23.359 1 93.69 292 LYS B O 1
ATOM 8827 N N . ILE B 1 293 ? 9.633 28.094 25.219 1 95 293 ILE B N 1
ATOM 8828 C CA . ILE B 1 293 ? 8.461 27.609 24.5 1 95 293 ILE B CA 1
ATOM 8829 C C . ILE B 1 293 ? 7.426 28.719 24.375 1 95 293 ILE B C 1
ATOM 8831 O O . ILE B 1 293 ? 7.027 29.328 25.375 1 95 293 ILE B O 1
ATOM 8835 N N . ASN B 1 294 ? 6.984 28.969 23.156 1 94.62 294 ASN B N 1
ATOM 8836 C CA . ASN B 1 294 ? 6 30.016 22.891 1 94.62 294 ASN B CA 1
ATOM 8837 C C . ASN B 1 294 ? 4.578 29.453 22.891 1 94.62 294 ASN B C 1
ATOM 8839 O O . ASN B 1 294 ? 3.615 30.203 23.078 1 94.62 294 ASN B O 1
ATOM 8843 N N . GLY B 1 295 ? 4.527 28.203 22.547 1 94.19 295 GLY B N 1
ATOM 8844 C CA . GLY B 1 295 ? 3.172 27.688 22.531 1 94.19 295 GLY B CA 1
ATOM 8845 C C . GLY B 1 295 ? 3.068 26.328 21.859 1 94.19 295 GLY B C 1
ATOM 8846 O O . GLY B 1 295 ? 4.074 25.625 21.688 1 94.19 295 GLY B O 1
ATOM 8847 N N . LEU B 1 296 ? 1.773 25.891 21.594 1 95.44 296 LEU B N 1
ATOM 8848 C CA . LEU B 1 296 ? 1.431 24.594 21.031 1 95.44 296 LEU B CA 1
ATOM 8849 C C . LEU B 1 296 ? 0.427 24.734 19.891 1 95.44 296 LEU B C 1
ATOM 8851 O O . LEU B 1 296 ? -0.521 25.516 19.984 1 95.44 296 LEU B O 1
ATOM 8855 N N . ILE B 1 297 ? 0.743 24.031 18.828 1 94.25 297 ILE B N 1
ATOM 8856 C CA . ILE B 1 297 ? -0.192 23.953 17.703 1 94.25 297 ILE B CA 1
ATOM 8857 C C . ILE B 1 297 ? -0.614 22.5 17.5 1 94.25 297 ILE B C 1
ATOM 8859 O O . ILE B 1 297 ? 0.22 21.594 17.531 1 94.25 297 ILE B O 1
ATOM 8863 N N . THR B 1 298 ? -1.889 22.25 17.406 1 91.62 298 THR B N 1
ATOM 8864 C CA . THR B 1 298 ? -2.41 20.891 17.188 1 91.62 298 THR B CA 1
ATOM 8865 C C . THR B 1 298 ? -3.512 20.906 16.125 1 91.62 298 THR B C 1
ATOM 8867 O O . THR B 1 298 ? -3.984 21.969 15.727 1 91.62 298 THR B O 1
ATOM 8870 N N . ASP B 1 299 ? -3.801 19.734 15.695 1 85.81 299 ASP B N 1
ATOM 8871 C CA . ASP B 1 299 ? -4.906 19.641 14.75 1 85.81 299 ASP B CA 1
ATOM 8872 C C . ASP B 1 299 ? -6.238 19.969 15.422 1 85.81 299 ASP B C 1
ATOM 8874 O O . ASP B 1 299 ? -6.27 20.359 16.594 1 85.81 299 ASP B O 1
ATOM 8878 N N . SER B 1 300 ? -7.289 19.922 14.695 1 78.5 300 SER B N 1
ATOM 8879 C CA . SER B 1 300 ? -8.562 20.438 15.195 1 78.5 300 SER B CA 1
ATOM 8880 C C . SER B 1 300 ? -9.469 19.312 15.664 1 78.5 300 SER B C 1
ATOM 8882 O O . SER B 1 300 ? -10.688 19.453 15.695 1 78.5 300 SER B O 1
ATOM 8884 N N . ALA B 1 301 ? -8.852 18.219 16.031 1 77.88 301 ALA B N 1
ATOM 8885 C CA . ALA B 1 301 ? -9.664 17.156 16.609 1 77.88 301 ALA B CA 1
ATOM 8886 C C . ALA B 1 301 ? -10.273 17.594 17.938 1 77.88 301 ALA B C 1
ATOM 8888 O O . ALA B 1 301 ? -9.75 18.5 18.594 1 77.88 301 ALA B O 1
ATOM 8889 N N . SER B 1 302 ? -11.336 17 18.359 1 76.75 302 SER B N 1
ATOM 8890 C CA . SER B 1 302 ? -12.094 17.422 19.531 1 76.75 302 SER B CA 1
ATOM 8891 C C . SER B 1 302 ? -11.25 17.328 20.797 1 76.75 302 SER B C 1
ATOM 8893 O O . SER B 1 302 ? -11.312 18.203 21.672 1 76.75 302 SER B O 1
ATOM 8895 N N . GLU B 1 303 ? -10.531 16.297 20.828 1 82.06 303 GLU B N 1
ATOM 8896 C CA . GLU B 1 303 ? -9.68 16.109 22 1 82.06 303 GLU B CA 1
ATOM 8897 C C . GLU B 1 303 ? -8.609 17.203 22.078 1 82.06 303 GLU B C 1
ATOM 8899 O O . GLU B 1 303 ? -8.305 17.688 23.172 1 82.06 303 GLU B O 1
ATOM 8904 N N . ASN B 1 304 ? -8.109 17.562 20.969 1 87.56 304 ASN B N 1
ATOM 8905 C CA . ASN B 1 304 ? -7.102 18.625 20.922 1 87.56 304 ASN B CA 1
ATOM 8906 C C . ASN B 1 304 ? -7.699 19.984 21.25 1 87.56 304 ASN B C 1
ATOM 8908 O O . ASN B 1 304 ? -7.062 20.812 21.906 1 87.56 304 ASN B O 1
ATOM 8912 N N . ALA B 1 305 ? -8.914 20.203 20.766 1 85.19 305 ALA B N 1
ATOM 8913 C CA . ALA B 1 305 ? -9.586 21.469 21.031 1 85.19 305 ALA B CA 1
ATOM 8914 C C . ALA B 1 305 ? -9.867 21.641 22.531 1 85.19 305 ALA B C 1
ATOM 8916 O O . ALA B 1 305 ? -9.664 22.719 23.094 1 85.19 305 ALA B O 1
ATOM 8917 N N . ALA B 1 306 ? -10.305 20.562 23.125 1 85.06 306 ALA B N 1
ATOM 8918 C CA . ALA B 1 306 ? -10.562 20.594 24.562 1 85.06 306 ALA B CA 1
ATOM 8919 C C . ALA B 1 306 ? -9.281 20.844 25.344 1 85.06 306 ALA B C 1
ATOM 8921 O O . ALA B 1 306 ? -9.281 21.594 26.312 1 85.06 306 ALA B O 1
ATOM 8922 N N . ALA B 1 307 ? -8.297 20.219 24.938 1 90.44 307 ALA B N 1
ATOM 8923 C CA . ALA B 1 307 ? -7.004 20.391 25.594 1 90.44 307 ALA B CA 1
ATOM 8924 C C . ALA B 1 307 ? -6.504 21.828 25.484 1 90.44 307 ALA B C 1
ATOM 8926 O O . ALA B 1 307 ? -6.016 22.391 26.453 1 90.44 307 ALA B O 1
ATOM 8927 N N . ARG B 1 308 ? -6.684 22.438 24.359 1 91.25 308 ARG B N 1
ATOM 8928 C CA . ARG B 1 308 ? -6.234 23.812 24.141 1 91.25 308 ARG B CA 1
ATOM 8929 C C . ARG B 1 308 ? -6.988 24.797 25.031 1 91.25 308 ARG B C 1
ATOM 8931 O O . ARG B 1 308 ? -6.391 25.703 25.609 1 91.25 308 ARG B O 1
ATOM 8938 N N . LYS B 1 309 ? -8.219 24.562 25.141 1 87.62 309 LYS B N 1
ATOM 8939 C CA . LYS B 1 309 ? -9.047 25.469 25.953 1 87.62 309 LYS B CA 1
ATOM 8940 C C . LYS B 1 309 ? -8.625 25.422 27.422 1 87.62 309 LYS B C 1
ATOM 8942 O O . LYS B 1 309 ? -8.57 26.453 28.078 1 87.62 309 LYS B O 1
ATOM 8947 N N . ARG B 1 310 ? -8.305 24.297 27.875 1 90.31 310 ARG B N 1
ATOM 8948 C CA . ARG B 1 310 ? -7.902 24.156 29.281 1 90.31 310 ARG B CA 1
ATOM 8949 C C . ARG B 1 310 ? -6.48 24.656 29.5 1 90.31 310 ARG B C 1
ATOM 8951 O O . ARG B 1 310 ? -6.191 25.297 30.516 1 90.31 310 ARG B O 1
ATOM 8958 N N . LEU B 1 311 ? -5.668 24.422 28.609 1 93 311 LEU B N 1
ATOM 8959 C CA . LEU B 1 311 ? -4.27 24.812 28.719 1 93 311 LEU B CA 1
ATOM 8960 C C . LEU B 1 311 ? -4.125 26.328 28.656 1 93 311 LEU B C 1
ATOM 8962 O O . LEU B 1 311 ? -3.268 26.906 29.328 1 93 311 LEU B O 1
ATOM 8966 N N . ARG B 1 312 ? -4.965 26.953 27.891 1 89.25 312 ARG B N 1
ATOM 8967 C CA . ARG B 1 312 ? -4.93 28.406 27.75 1 89.25 312 ARG B CA 1
ATOM 8968 C C . ARG B 1 312 ? -5.172 29.094 29.094 1 89.25 312 ARG B C 1
ATOM 8970 O O . ARG B 1 312 ? -4.656 30.188 29.328 1 89.25 312 ARG B O 1
ATOM 8977 N N . LEU B 1 313 ? -5.926 28.484 29.875 1 85.25 313 LEU B N 1
ATOM 8978 C CA . LEU B 1 313 ? -6.262 29.062 31.172 1 85.25 313 LEU B CA 1
ATOM 8979 C C . LEU B 1 313 ? -5.125 28.875 32.156 1 85.25 313 LEU B C 1
ATOM 8981 O O . LEU B 1 313 ? -4.973 29.656 33.094 1 85.25 313 LEU B O 1
ATOM 8985 N N . GLN B 1 314 ? -4.398 27.891 31.875 1 87.81 314 GLN B N 1
ATOM 8986 C CA . GLN B 1 314 ? -3.322 27.562 32.812 1 87.81 314 GLN B CA 1
ATOM 8987 C C . GLN B 1 314 ? -2.051 28.328 32.469 1 87.81 314 GLN B C 1
ATOM 8989 O O . GLN B 1 314 ? -1.244 28.625 33.375 1 87.81 314 GLN B O 1
ATOM 8994 N N . TYR B 1 315 ? -1.86 28.562 31.203 1 91.75 315 TYR B N 1
ATOM 8995 C CA . TYR B 1 315 ? -0.642 29.234 30.766 1 91.75 315 TYR B CA 1
ATOM 8996 C C . TYR B 1 315 ? -0.968 30.531 30.031 1 91.75 315 TYR B C 1
ATOM 8998 O O . TYR B 1 315 ? -1.342 30.5 28.859 1 91.75 315 TYR B O 1
ATOM 9006 N N . ARG B 1 316 ? -0.661 31.641 30.625 1 89.31 316 ARG B N 1
ATOM 9007 C CA . ARG B 1 316 ? -0.964 32.906 30 1 89.31 316 ARG B CA 1
ATOM 9008 C C . ARG B 1 316 ? 0.185 33.375 29.109 1 89.31 316 ARG B C 1
ATOM 9010 O O . ARG B 1 316 ? -0.003 34.219 28.219 1 89.31 316 ARG B O 1
ATOM 9017 N N . ASP B 1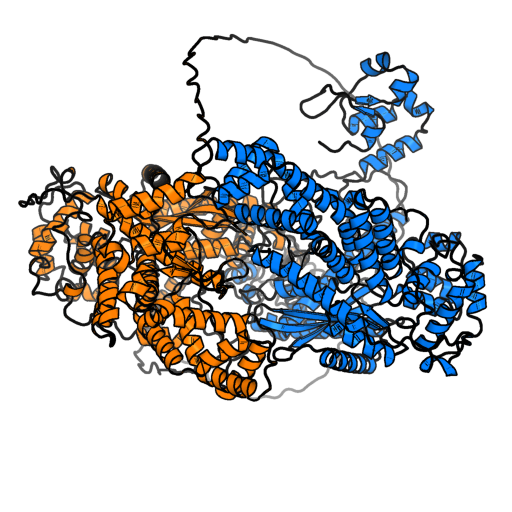 317 ? 1.316 32.812 29.344 1 92.44 317 ASP B N 1
ATOM 9018 C CA . ASP B 1 317 ? 2.5 33.25 28.609 1 92.44 317 ASP B CA 1
ATOM 9019 C C . ASP B 1 317 ? 2.707 32.406 27.344 1 92.44 317 ASP B C 1
ATOM 9021 O O . ASP B 1 317 ? 3.637 32.656 26.578 1 92.44 317 ASP B O 1
ATOM 9025 N N . LYS B 1 318 ? 1.868 31.406 27.156 1 94.88 318 LYS B N 1
ATOM 9026 C CA . LYS B 1 318 ? 1.999 30.531 26 1 94.88 318 LYS B CA 1
ATOM 9027 C C . LYS B 1 318 ? 0.74 30.562 25.141 1 94.88 318 LYS B C 1
ATOM 9029 O O . LYS B 1 318 ? -0.343 30.891 25.625 1 94.88 318 LYS B O 1
ATOM 9034 N N . LEU B 1 319 ? 0.962 30.266 23.891 1 95.62 319 LEU B N 1
ATOM 9035 C CA . LEU B 1 319 ? -0.15 30.25 22.938 1 95.62 319 LEU B CA 1
ATOM 9036 C C . LEU B 1 319 ? -0.604 28.828 22.641 1 95.62 319 LEU B C 1
ATOM 9038 O O . LEU B 1 319 ? 0.217 27.922 22.578 1 95.62 319 LEU B O 1
ATOM 9042 N N . PHE B 1 320 ? -1.888 28.609 22.5 1 95.38 320 PHE B N 1
ATOM 9043 C CA . PHE B 1 320 ? -2.48 27.328 22.109 1 95.38 320 PHE B CA 1
ATOM 9044 C C . PHE B 1 320 ? -3.404 27.516 20.906 1 95.38 320 PHE B C 1
ATOM 9046 O O . PHE B 1 320 ? -4.559 27.922 21.062 1 95.38 320 PHE B O 1
ATOM 9053 N N . LEU B 1 321 ? -2.898 27.141 19.734 1 94.88 321 LEU B N 1
ATOM 9054 C CA . LEU B 1 321 ? -3.584 27.453 18.484 1 94.88 321 LEU B CA 1
ATOM 9055 C C . LEU B 1 321 ? -3.973 26.188 17.734 1 94.88 321 LEU B C 1
ATOM 9057 O O . LEU B 1 321 ? -3.311 25.156 17.875 1 94.88 321 LEU B O 1
ATOM 9061 N N . PRO B 1 322 ? -5.027 26.234 17.016 1 93.12 322 PRO B N 1
ATOM 9062 C CA . PRO B 1 322 ? -5.34 25.156 16.078 1 93.12 322 PRO B CA 1
ATOM 9063 C C . PRO B 1 322 ? -4.551 25.25 14.781 1 93.12 322 PRO B C 1
ATOM 9065 O O . PRO B 1 322 ? -4.027 26.312 14.445 1 93.12 322 PRO B O 1
ATOM 9068 N N . CYS B 1 323 ? -4.375 24.125 14.125 1 93.06 323 CYS B N 1
ATOM 9069 C CA . CYS B 1 323 ? -3.836 24.172 12.773 1 93.06 323 CYS B CA 1
ATOM 9070 C C . CYS B 1 323 ? -4.824 24.812 11.812 1 93.06 323 CYS B C 1
ATOM 9072 O O . CYS B 1 323 ? -5.895 24.266 11.555 1 93.06 323 CYS B O 1
ATOM 9074 N N . PHE B 1 324 ? -4.469 25.938 11.289 1 94.81 324 PHE B N 1
ATOM 9075 C CA . PHE B 1 324 ? -5.398 26.719 10.469 1 94.81 324 PHE B CA 1
ATOM 9076 C C . PHE B 1 324 ? -5.582 26.062 9.102 1 94.81 324 PHE B C 1
ATOM 9078 O O . PHE B 1 324 ? -6.598 26.297 8.438 1 94.81 324 PHE B O 1
ATOM 9085 N N . ALA B 1 325 ? -4.59 25.312 8.648 1 91.38 325 ALA B N 1
ATOM 9086 C CA . ALA B 1 325 ? -4.785 24.547 7.422 1 91.38 325 ALA B CA 1
ATOM 9087 C C . ALA B 1 325 ? -5.895 23.5 7.598 1 91.38 325 ALA B C 1
ATOM 9089 O O . ALA B 1 325 ? -6.711 23.312 6.699 1 91.38 325 ALA B O 1
ATOM 9090 N N . HIS B 1 326 ? -5.895 22.875 8.742 1 88.31 326 HIS B N 1
ATOM 9091 C CA . HIS B 1 326 ? -6.957 21.922 9.047 1 88.31 326 HIS B CA 1
ATOM 9092 C C . HIS B 1 326 ? -8.312 22.625 9.133 1 88.31 326 HIS B C 1
ATOM 9094 O O . HIS B 1 326 ? -9.328 22.062 8.727 1 88.31 326 HIS B O 1
ATOM 9100 N N . GLN B 1 327 ? -8.297 23.781 9.727 1 90.69 327 GLN B N 1
ATOM 9101 C CA . GLN B 1 327 ? -9.531 24.562 9.82 1 90.69 327 GLN B CA 1
ATOM 9102 C C . GLN B 1 327 ? -10.094 24.844 8.43 1 90.69 327 GLN B C 1
ATOM 9104 O O . GLN B 1 327 ? -11.305 24.75 8.219 1 90.69 327 GLN B O 1
ATOM 9109 N N . MET B 1 328 ? -9.195 25.172 7.539 1 90.31 328 MET B N 1
ATOM 9110 C CA . MET B 1 328 ? -9.617 25.453 6.172 1 90.31 328 MET B CA 1
ATOM 9111 C C . MET B 1 328 ? -10.164 24.188 5.504 1 90.31 328 MET B C 1
ATOM 9113 O O . MET B 1 328 ? -11.133 24.25 4.746 1 90.31 328 MET B O 1
ATOM 9117 N N . ASN B 1 329 ? -9.539 23.094 5.758 1 86.44 329 ASN B N 1
ATOM 9118 C CA . ASN B 1 329 ? -10.016 21.828 5.219 1 86.44 329 ASN B CA 1
ATOM 9119 C C . ASN B 1 329 ? -11.422 21.5 5.723 1 86.44 329 ASN B C 1
ATOM 9121 O O . ASN B 1 329 ? -12.234 20.953 4.98 1 86.44 329 ASN B O 1
ATOM 9125 N N . LEU B 1 330 ? -11.703 21.797 6.953 1 85.81 330 LEU B N 1
ATOM 9126 C CA . LEU B 1 330 ? -13.031 21.562 7.523 1 85.81 330 LEU B CA 1
ATOM 9127 C C . LEU B 1 330 ? -14.07 22.453 6.852 1 85.81 330 LEU B C 1
ATOM 9129 O O . LEU B 1 330 ? -15.234 22.062 6.715 1 85.81 330 LEU B O 1
ATOM 9133 N N . CYS B 1 331 ? -13.617 23.641 6.484 1 89.69 331 CYS B N 1
ATOM 9134 C CA . CYS B 1 331 ? -14.523 24.531 5.777 1 89.69 331 CYS B CA 1
ATOM 9135 C C . CYS B 1 331 ? -14.977 23.922 4.457 1 89.69 331 CYS B C 1
ATOM 9137 O O . CYS B 1 331 ? -16.109 24.141 4.023 1 89.69 331 CYS B O 1
ATOM 9139 N N . ILE B 1 332 ? -14.133 23.172 3.852 1 87.69 332 ILE B N 1
ATOM 9140 C CA . ILE B 1 332 ? -14.5 22.469 2.625 1 87.69 332 ILE B CA 1
ATOM 9141 C C . ILE B 1 332 ? -15.602 21.453 2.918 1 87.69 332 ILE B C 1
ATOM 9143 O O . ILE B 1 332 ? -16.562 21.328 2.148 1 87.69 332 ILE B O 1
ATOM 9147 N N . GLY B 1 333 ? -15.453 20.75 4.039 1 84.38 333 GLY B N 1
ATOM 9148 C CA . GLY B 1 333 ? -16.484 19.828 4.449 1 84.38 333 GLY B CA 1
ATOM 9149 C C . GLY B 1 333 ? -17.844 20.484 4.648 1 84.38 333 GLY B C 1
ATOM 9150 O O . GLY B 1 333 ? -18.875 19.875 4.387 1 84.38 333 GLY B O 1
ATOM 9151 N N . ASP B 1 334 ? -17.859 21.719 5.012 1 87.38 334 ASP B N 1
ATOM 9152 C CA . ASP B 1 334 ? -19.094 22.453 5.262 1 87.38 334 ASP B CA 1
ATOM 9153 C C . ASP B 1 334 ? -19.891 22.672 3.971 1 87.38 334 ASP B C 1
ATOM 9155 O O . ASP B 1 334 ? -21.109 22.75 3.994 1 87.38 334 ASP B O 1
ATOM 9159 N N . ILE B 1 335 ? -19.156 22.734 2.896 1 88 335 ILE B N 1
ATOM 9160 C CA . ILE B 1 335 ? -19.828 22.922 1.612 1 88 335 ILE B CA 1
ATOM 9161 C C . ILE B 1 335 ? -20.797 21.75 1.354 1 88 335 ILE B C 1
ATOM 9163 O O . ILE B 1 335 ? -21.953 21.969 0.983 1 88 335 ILE B O 1
ATOM 9167 N N . PHE B 1 336 ? -20.359 20.625 1.618 1 86.25 336 PHE B N 1
ATOM 9168 C CA . PHE B 1 336 ? -21.141 19.438 1.304 1 86.25 336 PHE B CA 1
ATOM 9169 C C . PHE B 1 336 ? -22.172 19.156 2.395 1 86.25 336 PHE B C 1
ATOM 9171 O O . PHE B 1 336 ? -23.203 18.531 2.137 1 86.25 336 PHE B O 1
ATOM 9178 N N . LYS B 1 337 ? -21.906 19.578 3.561 1 83.12 337 LYS B N 1
ATOM 9179 C CA . LYS B 1 337 ? -22.875 19.453 4.641 1 83.12 337 LYS B CA 1
ATOM 9180 C C . LYS B 1 337 ? -24.062 20.391 4.441 1 83.12 337 LYS B C 1
ATOM 9182 O O . LYS B 1 337 ? -25.203 20.016 4.711 1 83.12 337 LYS B O 1
ATOM 9187 N N . GLU B 1 338 ? -23.812 21.594 3.977 1 87 338 GLU B N 1
ATOM 9188 C CA . GLU B 1 338 ? -24.828 22.641 3.906 1 87 338 GLU B CA 1
ATOM 9189 C C . GLU B 1 338 ? -25.656 22.531 2.627 1 87 338 GLU B C 1
ATOM 9191 O O . GLU B 1 338 ? -26.75 23.078 2.543 1 87 338 GLU B O 1
ATOM 9196 N N . SER B 1 339 ? -25.109 21.875 1.613 1 88.44 339 SER B N 1
ATOM 9197 C CA . SER B 1 339 ? -25.844 21.719 0.362 1 88.44 339 SER B CA 1
ATOM 9198 C C . SER B 1 339 ? -26.016 20.234 0.018 1 88.44 339 SER B C 1
ATOM 9200 O O . SER B 1 339 ? -25.078 19.594 -0.473 1 88.44 339 SER B O 1
ATOM 9202 N N . SER B 1 340 ? -27.172 19.781 0.101 1 86.25 340 SER B N 1
ATOM 9203 C CA . SER B 1 340 ? -27.453 18.375 -0.199 1 86.25 340 SER B CA 1
ATOM 9204 C C . SER B 1 340 ? -27.312 18.094 -1.69 1 86.25 340 SER B C 1
ATOM 9206 O O . SER B 1 340 ? -26.859 17.016 -2.08 1 86.25 340 SER B O 1
ATOM 9208 N N . SER B 1 341 ? -27.75 19.078 -2.461 1 87.81 341 SER B N 1
ATOM 9209 C CA . SER B 1 341 ? -27.672 18.891 -3.906 1 87.81 341 SER B CA 1
ATOM 9210 C C . SER B 1 341 ? -26.219 18.719 -4.359 1 87.81 341 SER B C 1
ATOM 9212 O O . SER B 1 341 ? -25.922 17.844 -5.168 1 87.81 341 SER B O 1
ATOM 9214 N N . LEU B 1 342 ? -25.391 19.547 -3.812 1 90.44 342 LEU B N 1
ATOM 9215 C CA . LEU B 1 342 ? -23.984 19.453 -4.18 1 90.44 342 LEU B CA 1
ATOM 9216 C C . LEU B 1 342 ? -23.375 18.172 -3.641 1 90.44 342 LEU B C 1
ATOM 9218 O O . LEU B 1 342 ? -22.5 17.562 -4.289 1 90.44 342 LEU B O 1
ATOM 9222 N N . ASN B 1 343 ? -23.812 17.719 -2.504 1 89 343 ASN B N 1
ATOM 9223 C CA . ASN B 1 343 ? -23.297 16.484 -1.924 1 89 343 ASN B CA 1
ATOM 9224 C C . ASN B 1 343 ? -23.688 15.273 -2.764 1 89 343 ASN B C 1
ATOM 9226 O O . ASN B 1 343 ? -22.875 14.367 -2.967 1 89 343 ASN B O 1
ATOM 9230 N N . ILE B 1 344 ? -24.875 15.234 -3.199 1 86.88 344 ILE B N 1
ATOM 9231 C CA . ILE B 1 344 ? -25.359 14.133 -4.031 1 86.88 344 ILE B CA 1
ATOM 9232 C C . ILE B 1 344 ? -24.578 14.102 -5.34 1 86.88 344 ILE B C 1
ATOM 9234 O O . ILE B 1 344 ? -24.141 13.031 -5.789 1 86.88 344 ILE B O 1
ATOM 9238 N N . ALA B 1 345 ? -24.469 15.266 -5.918 1 89.06 345 ALA B N 1
ATOM 9239 C CA . ALA B 1 345 ? -23.703 15.352 -7.16 1 89.06 345 ALA B CA 1
ATOM 9240 C C . ALA B 1 345 ? -22.266 14.875 -6.961 1 89.06 345 ALA B C 1
ATOM 9242 O O . ALA B 1 345 ? -21.703 14.195 -7.824 1 89.06 345 ALA B O 1
ATOM 9243 N N . ALA B 1 346 ? -21.703 15.227 -5.809 1 89.5 346 ALA B N 1
ATOM 9244 C CA . ALA B 1 346 ? -20.328 14.82 -5.496 1 89.5 346 ALA B CA 1
ATOM 9245 C C . ALA B 1 346 ? -20.234 13.312 -5.309 1 89.5 346 ALA B C 1
ATOM 9247 O O . ALA B 1 346 ? -19.281 12.68 -5.773 1 89.5 346 ALA B O 1
ATOM 9248 N N . GLU B 1 347 ? -21.141 12.75 -4.637 1 86.25 347 GLU B N 1
ATOM 9249 C CA . GLU B 1 347 ? -21.172 11.305 -4.426 1 86.25 347 GLU B CA 1
ATOM 9250 C C . GLU B 1 347 ? -21.25 10.555 -5.75 1 86.25 347 GLU B C 1
ATOM 9252 O O . GLU B 1 347 ? -20.594 9.531 -5.938 1 86.25 347 GLU B O 1
ATOM 9257 N N . GLU B 1 348 ? -22.094 11.055 -6.574 1 87.38 348 GLU B N 1
ATOM 9258 C CA . GLU B 1 348 ? -22.234 10.445 -7.895 1 87.38 348 GLU B CA 1
ATOM 9259 C C . GLU B 1 348 ? -20.938 10.562 -8.695 1 87.38 348 GLU B C 1
ATOM 9261 O O . GLU B 1 348 ? -20.562 9.633 -9.406 1 87.38 348 GLU B O 1
ATOM 9266 N N . ALA B 1 349 ? -20.344 11.727 -8.547 1 89.56 349 ALA B N 1
ATOM 9267 C CA . ALA B 1 349 ? -19.078 11.938 -9.25 1 89.56 349 ALA B CA 1
ATOM 9268 C C . ALA B 1 349 ? -18.016 10.953 -8.766 1 89.56 349 ALA B C 1
ATOM 9270 O O . ALA B 1 349 ? -17.281 10.375 -9.578 1 89.56 349 ALA B O 1
ATOM 9271 N N . ILE B 1 350 ? -17.953 10.773 -7.48 1 87.06 350 ILE B N 1
ATOM 9272 C CA . ILE B 1 350 ? -16.953 9.883 -6.898 1 87.06 350 ILE B CA 1
ATOM 9273 C C . ILE B 1 350 ? -17.25 8.438 -7.301 1 87.06 350 ILE B C 1
ATOM 9275 O O . ILE B 1 350 ? -16.328 7.664 -7.582 1 87.06 350 ILE B O 1
ATOM 9279 N N . ASN B 1 351 ? -18.5 8.086 -7.371 1 85.31 351 ASN B N 1
ATOM 9280 C CA . ASN B 1 351 ? -18.891 6.762 -7.832 1 85.31 351 ASN B CA 1
ATOM 9281 C C . ASN B 1 351 ? -18.469 6.516 -9.273 1 85.31 351 ASN B C 1
ATOM 9283 O O . ASN B 1 351 ? -18 5.43 -9.609 1 85.31 351 ASN B O 1
ATOM 9287 N N . LEU B 1 352 ? -18.703 7.488 -10.016 1 87.25 352 LEU B N 1
ATOM 9288 C CA . LEU B 1 352 ? -18.344 7.395 -11.43 1 87.25 352 LEU B CA 1
ATOM 9289 C C . LEU B 1 352 ? -16.844 7.223 -11.586 1 87.25 352 LEU B C 1
ATOM 9291 O O . LEU B 1 352 ? -16.391 6.355 -12.336 1 87.25 352 LEU B O 1
ATOM 9295 N N . ILE B 1 353 ? -16.094 8.016 -10.844 1 87.81 353 ILE B N 1
ATOM 9296 C CA . ILE B 1 353 ? -14.641 7.984 -10.938 1 87.81 353 ILE B CA 1
ATOM 9297 C C . ILE B 1 353 ? -14.125 6.637 -10.438 1 87.81 353 ILE B C 1
ATOM 9299 O O . ILE B 1 353 ? -13.258 6.023 -11.07 1 87.81 353 ILE B O 1
ATOM 9303 N N . THR B 1 354 ? -14.648 6.184 -9.312 1 83.31 354 THR B N 1
ATOM 9304 C CA . THR B 1 354 ? -14.227 4.91 -8.742 1 83.31 354 THR B CA 1
ATOM 9305 C C . THR B 1 354 ? -14.547 3.756 -9.688 1 83.31 354 THR B C 1
ATOM 9307 O O . THR B 1 354 ? -13.758 2.816 -9.812 1 83.31 354 THR B O 1
ATOM 9310 N N . PHE B 1 355 ? -15.719 3.77 -10.398 1 83.94 355 PHE B N 1
ATOM 9311 C CA . PHE B 1 355 ? -16.109 2.754 -11.367 1 83.94 355 PHE B CA 1
ATOM 9312 C C . PHE B 1 355 ? -15.07 2.631 -12.469 1 83.94 355 PHE B C 1
ATOM 9314 O O . PHE B 1 355 ? -14.609 1.528 -12.781 1 83.94 355 PHE B O 1
ATOM 9321 N N . PHE B 1 356 ? -14.703 3.764 -13.031 1 84.69 356 PHE B N 1
ATOM 9322 C CA . PHE B 1 356 ? -13.758 3.75 -14.141 1 84.69 356 PHE B CA 1
ATOM 9323 C C . PHE B 1 356 ? -12.367 3.33 -13.664 1 84.69 356 PHE B C 1
ATOM 9325 O O . PHE B 1 356 ? -11.688 2.549 -14.328 1 84.69 356 PHE B O 1
ATOM 9332 N N . ASN B 1 357 ? -11.969 3.836 -12.523 1 83.94 357 ASN B N 1
ATOM 9333 C CA . ASN B 1 357 ? -10.625 3.539 -12.023 1 83.94 357 ASN B CA 1
ATOM 9334 C C . ASN B 1 357 ? -10.477 2.064 -11.664 1 83.94 357 ASN B C 1
ATOM 9336 O O . ASN B 1 357 ? -9.383 1.507 -11.75 1 83.94 357 ASN B O 1
ATOM 9340 N N . ARG B 1 358 ? -11.531 1.398 -11.305 1 77.69 358 ARG B N 1
ATOM 9341 C CA . ARG B 1 358 ? -11.484 0.003 -10.883 1 77.69 358 ARG B CA 1
ATOM 9342 C C . ARG B 1 358 ? -11.656 -0.936 -12.07 1 77.69 358 ARG B C 1
ATOM 9344 O O . ARG B 1 358 ? -11.195 -2.078 -12.039 1 77.69 358 ARG B O 1
ATOM 9351 N N . SER B 1 359 ? -12.359 -0.443 -13.078 1 79.56 359 SER B N 1
ATOM 9352 C CA . SER B 1 359 ? -12.664 -1.298 -14.219 1 79.56 359 SER B CA 1
ATOM 9353 C C . SER B 1 359 ? -11.43 -1.513 -15.094 1 79.56 359 SER B C 1
ATOM 9355 O O . SER B 1 359 ? -10.68 -0.572 -15.359 1 79.56 359 SER B O 1
ATOM 9357 N N . LYS B 1 360 ? -11.273 -2.717 -15.508 1 76 360 LYS B N 1
ATOM 9358 C CA . LYS B 1 360 ? -10.164 -3.062 -16.391 1 76 360 LYS B CA 1
ATOM 9359 C C . LYS B 1 360 ? -10.484 -2.67 -17.844 1 76 360 LYS B C 1
ATOM 9361 O O . LYS B 1 360 ? -9.57 -2.402 -18.625 1 76 360 LYS B O 1
ATOM 9366 N N . VAL B 1 361 ? -11.688 -2.6 -18.172 1 80 361 VAL B N 1
ATOM 9367 C CA . VAL B 1 361 ? -12.094 -2.43 -19.562 1 80 361 VAL B CA 1
ATOM 9368 C C . VAL B 1 361 ? -12.469 -0.971 -19.828 1 80 361 VAL B C 1
ATOM 9370 O O . VAL B 1 361 ? -11.977 -0.355 -20.766 1 80 361 VAL B O 1
ATOM 9373 N N . TRP B 1 362 ? -13.188 -0.476 -18.891 1 84.19 362 TRP B N 1
ATOM 9374 C CA . TRP B 1 362 ? -13.812 0.808 -19.172 1 84.19 362 TRP B CA 1
ATOM 9375 C C . TRP B 1 362 ? -12.805 1.947 -19.062 1 84.19 362 TRP B C 1
ATOM 9377 O O . TRP B 1 362 ? -12.906 2.947 -19.766 1 84.19 362 TRP B O 1
ATOM 9387 N N . LEU B 1 363 ? -11.883 1.802 -18.188 1 87.94 363 LEU B N 1
ATOM 9388 C CA . LEU B 1 363 ? -10.844 2.826 -18.109 1 87.94 363 LEU B CA 1
ATOM 9389 C C . LEU B 1 363 ? -10.047 2.898 -19.406 1 87.94 363 LEU B C 1
ATOM 9391 O O . LEU B 1 363 ? -9.719 3.988 -19.875 1 87.94 363 LEU B O 1
ATOM 9395 N N . GLY B 1 364 ? -9.742 1.724 -19.938 1 86.12 364 GLY B N 1
ATOM 9396 C CA . GLY B 1 364 ? -9.039 1.695 -21.203 1 86.12 364 GLY B CA 1
ATOM 9397 C C . GLY B 1 364 ? -9.82 2.332 -22.344 1 86.12 364 GLY B C 1
ATOM 9398 O O . GLY B 1 364 ? -9.258 3.072 -23.141 1 86.12 364 GLY B O 1
ATOM 9399 N N . ARG B 1 365 ? -11.055 2.076 -22.359 1 87.62 365 ARG B N 1
ATOM 9400 C CA . ARG B 1 365 ? -11.906 2.658 -23.391 1 87.62 365 ARG B CA 1
ATOM 9401 C C . ARG B 1 365 ? -12 4.172 -23.234 1 87.62 365 ARG B C 1
ATOM 9403 O O . ARG B 1 365 ? -12.039 4.902 -24.234 1 87.62 365 ARG B O 1
ATOM 9410 N N . LEU B 1 366 ? -12.125 4.551 -22.016 1 90.44 366 LEU B N 1
ATOM 9411 C CA . LEU B 1 366 ? -12.156 5.988 -21.766 1 90.44 366 LEU B CA 1
ATOM 9412 C C . LEU B 1 366 ? -10.859 6.645 -22.219 1 90.44 366 LEU B C 1
ATOM 9414 O O . LEU B 1 366 ? -10.875 7.734 -22.797 1 90.44 366 LEU B O 1
ATOM 9418 N N . GLN B 1 367 ? -9.766 6.031 -21.938 1 89.88 367 GLN B N 1
ATOM 9419 C CA . GLN B 1 367 ? -8.469 6.562 -22.344 1 89.88 367 GLN B CA 1
ATOM 9420 C C . GLN B 1 367 ? -8.352 6.656 -23.859 1 89.88 367 GLN B C 1
ATOM 9422 O O . GLN B 1 367 ? -7.746 7.594 -24.375 1 89.88 367 GLN B O 1
ATOM 9427 N N . ASN B 1 368 ? -8.914 5.66 -24.531 1 88.56 368 ASN B N 1
ATOM 9428 C CA . ASN B 1 368 ? -8.945 5.723 -25.984 1 88.56 368 ASN B CA 1
ATOM 9429 C C . ASN B 1 368 ? -9.742 6.922 -26.484 1 88.56 368 ASN B C 1
ATOM 9431 O O . ASN B 1 368 ? -9.336 7.598 -27.438 1 88.56 368 ASN B O 1
ATOM 9435 N N . GLU B 1 369 ? -10.875 7.16 -25.828 1 91.38 369 GLU B N 1
ATOM 9436 C CA . GLU B 1 369 ? -11.688 8.312 -26.203 1 91.38 369 GLU B CA 1
ATOM 9437 C C . GLU B 1 369 ? -10.953 9.625 -25.906 1 91.38 369 GLU B C 1
ATOM 9439 O O . GLU B 1 369 ? -11.086 10.594 -26.656 1 91.38 369 GLU B O 1
ATOM 9444 N N . GLN B 1 370 ? -10.25 9.648 -24.781 1 91.75 370 GLN B N 1
ATOM 9445 C CA . GLN B 1 370 ? -9.469 10.836 -24.438 1 91.75 370 GLN B CA 1
ATOM 9446 C C . GLN B 1 370 ? -8.375 11.094 -25.453 1 91.75 370 GLN B C 1
ATOM 9448 O O . GLN B 1 370 ? -8.133 12.25 -25.844 1 91.75 370 GLN B O 1
ATOM 9453 N N . ALA B 1 371 ? -7.781 10.008 -25.859 1 90.06 371 ALA B N 1
ATOM 9454 C CA . ALA B 1 371 ? -6.738 10.133 -26.875 1 90.06 371 ALA B CA 1
ATOM 9455 C C . ALA B 1 371 ? -7.305 10.688 -28.172 1 90.06 371 ALA B C 1
ATOM 9457 O O . ALA B 1 371 ? -6.652 11.484 -28.859 1 90.06 371 ALA B O 1
ATOM 9458 N N . ALA B 1 372 ? -8.469 10.258 -28.516 1 90.69 372 ALA B N 1
ATOM 9459 C CA . ALA B 1 372 ? -9.125 10.719 -29.734 1 90.69 372 ALA B CA 1
ATOM 9460 C C . ALA B 1 372 ? -9.555 12.18 -29.625 1 90.69 372 ALA B C 1
ATOM 9462 O O . ALA B 1 372 ? -9.414 12.953 -30.562 1 90.69 372 ALA B O 1
ATOM 9463 N N . ALA B 1 373 ? -10.039 12.523 -28.406 1 89.5 373 ALA B N 1
ATOM 9464 C CA . ALA B 1 373 ? -10.609 13.852 -28.219 1 89.5 373 ALA B CA 1
ATOM 9465 C C . ALA B 1 373 ? -9.531 14.875 -27.875 1 89.5 373 ALA B C 1
ATOM 9467 O O . ALA B 1 373 ? -9.594 16.031 -28.328 1 89.5 373 ALA B O 1
ATOM 9468 N N . TYR B 1 374 ? -8.57 14.461 -26.984 1 88.56 374 TYR B N 1
ATOM 9469 C CA . TYR B 1 374 ? -7.656 15.438 -26.406 1 88.56 374 TYR B CA 1
ATOM 9470 C C . TYR B 1 374 ? -6.219 15.133 -26.812 1 88.56 374 TYR B C 1
ATOM 9472 O O . TYR B 1 374 ? -5.312 15.93 -26.562 1 88.56 374 TYR B O 1
ATOM 9480 N N . LYS B 1 375 ? -5.887 13.961 -27.406 1 84.44 375 LYS B N 1
ATOM 9481 C CA . LYS B 1 375 ? -4.547 13.5 -27.75 1 84.44 375 LYS B CA 1
ATOM 9482 C C . LYS B 1 375 ? -3.693 13.289 -26.5 1 84.44 375 LYS B C 1
ATOM 9484 O O . LYS B 1 375 ? -2.465 13.375 -26.562 1 84.44 375 LYS B O 1
ATOM 9489 N N . THR B 1 376 ? -4.426 13.383 -25.375 1 82.81 376 THR B N 1
ATOM 9490 C CA . THR B 1 376 ? -3.752 13.125 -24.109 1 82.81 376 THR B CA 1
ATOM 9491 C C . THR B 1 376 ? -4.664 12.352 -23.156 1 82.81 376 THR B C 1
ATOM 9493 O O . THR B 1 376 ? -5.859 12.211 -23.422 1 82.81 376 THR B O 1
ATOM 9496 N N . HIS B 1 377 ? -3.957 11.719 -22.188 1 85.12 377 HIS B N 1
ATOM 9497 C CA . HIS B 1 377 ? -4.715 11.008 -21.172 1 85.12 377 HIS B CA 1
ATOM 9498 C C . HIS B 1 377 ? -4.832 11.828 -19.891 1 85.12 377 HIS B C 1
ATOM 9500 O O . HIS B 1 377 ? -3.855 12.445 -19.453 1 85.12 377 HIS B O 1
ATOM 9506 N N . ILE B 1 378 ? -6.031 12.008 -19.469 1 87.62 378 ILE B N 1
ATOM 9507 C CA . ILE B 1 378 ? -6.297 12.695 -18.203 1 87.62 378 ILE B CA 1
ATOM 9508 C C . ILE B 1 378 ? -6.684 11.672 -17.141 1 87.62 378 ILE B C 1
ATOM 9510 O O . ILE B 1 378 ? -7.664 10.945 -17.297 1 87.62 378 ILE B O 1
ATOM 9514 N N . ALA B 1 379 ? -5.914 11.648 -16.078 1 85.44 379 ALA B N 1
ATOM 9515 C CA . ALA B 1 379 ? -6.203 10.711 -15 1 85.44 379 ALA B CA 1
ATOM 9516 C C . ALA B 1 379 ? -7.375 11.195 -14.148 1 85.44 379 ALA B C 1
ATOM 9518 O O . ALA B 1 379 ? -7.484 12.383 -13.852 1 85.44 379 ALA B O 1
ATOM 9519 N N . LEU B 1 380 ? -8.234 10.336 -13.836 1 88.25 380 LEU B N 1
ATOM 9520 C CA . LEU B 1 380 ? -9.32 10.625 -12.906 1 88.25 380 LEU B CA 1
ATOM 9521 C C . LEU B 1 380 ? -8.844 10.508 -11.461 1 88.25 380 LEU B C 1
ATOM 9523 O O . LEU B 1 380 ? -8.531 9.406 -11 1 88.25 380 LEU B O 1
ATOM 9527 N N . VAL B 1 381 ? -8.875 11.617 -10.758 1 85.62 381 VAL B N 1
ATOM 9528 C CA . VAL B 1 381 ? -8.312 11.672 -9.406 1 85.62 381 VAL B CA 1
ATOM 9529 C C . VAL B 1 381 ? -9.398 11.375 -8.383 1 85.62 381 VAL B C 1
ATOM 9531 O O . VAL B 1 381 ? -10.531 11.852 -8.5 1 85.62 381 VAL B O 1
ATOM 9534 N N . THR B 1 382 ? -9.031 10.508 -7.449 1 83.94 382 THR B N 1
ATOM 9535 C CA . THR B 1 382 ? -9.914 10.258 -6.316 1 83.94 382 THR B CA 1
ATOM 9536 C C . THR B 1 382 ? -9.516 11.102 -5.113 1 83.94 382 THR B C 1
ATOM 9538 O O . THR B 1 382 ? -8.328 11.32 -4.871 1 83.94 382 THR B O 1
ATOM 9541 N N . PRO B 1 383 ? -10.484 11.625 -4.406 1 81.88 383 PRO B N 1
ATOM 9542 C CA . PRO B 1 383 ? -10.141 12.422 -3.227 1 81.88 383 PRO B CA 1
ATOM 9543 C C . PRO B 1 383 ? -9.453 11.602 -2.139 1 81.88 383 PRO B C 1
ATOM 9545 O O . PRO B 1 383 ? -9.719 10.398 -2 1 81.88 383 PRO B O 1
ATOM 9548 N N . ALA B 1 384 ? -8.469 12.234 -1.47 1 73.06 384 ALA B N 1
ATOM 9549 C CA . ALA B 1 384 ? -7.746 11.609 -0.367 1 73.06 384 ALA B CA 1
ATOM 9550 C C . ALA B 1 384 ? -7.895 12.414 0.919 1 73.06 384 ALA B C 1
ATOM 9552 O O . ALA B 1 384 ? -7.895 13.648 0.888 1 73.06 384 ALA B O 1
ATOM 9553 N N . THR B 1 385 ? -7.906 11.734 2.043 1 66.12 385 THR B N 1
ATOM 9554 C CA . THR B 1 385 ? -8.109 12.383 3.334 1 66.12 385 THR B CA 1
ATOM 9555 C C . THR B 1 385 ? -6.879 13.188 3.734 1 66.12 385 THR B C 1
ATOM 9557 O O . THR B 1 385 ? -6.988 14.195 4.445 1 66.12 385 THR B O 1
ATOM 9560 N N . THR B 1 386 ? -5.746 12.75 3.264 1 64.62 386 THR B N 1
ATOM 9561 C CA . THR B 1 386 ? -4.52 13.391 3.719 1 64.62 386 THR B CA 1
ATOM 9562 C C . THR B 1 386 ? -4.055 14.445 2.713 1 64.62 386 THR B C 1
ATOM 9564 O O . THR B 1 386 ? -3.172 15.25 3.012 1 64.62 386 THR B O 1
ATOM 9567 N N . ARG B 1 387 ? -4.633 14.328 1.521 1 66.81 387 ARG B N 1
ATOM 9568 C CA . ARG B 1 387 ? -4.328 15.328 0.499 1 66.81 387 ARG B CA 1
ATOM 9569 C C . ARG B 1 387 ? -5.516 16.25 0.271 1 66.81 387 ARG B C 1
ATOM 9571 O O . ARG B 1 387 ? -6.312 16.047 -0.647 1 66.81 387 ARG B O 1
ATOM 9578 N N . TRP B 1 388 ? -5.512 17.234 0.847 1 73.94 388 TRP B N 1
ATOM 9579 C CA . TRP B 1 388 ? -6.707 18.062 0.999 1 73.94 388 TRP B CA 1
ATOM 9580 C C . TRP B 1 388 ? -7.113 18.688 -0.333 1 73.94 388 TRP B C 1
ATOM 9582 O O . TRP B 1 388 ? -8.305 18.797 -0.638 1 73.94 388 TRP B O 1
ATOM 9592 N N . ASN B 1 389 ? -6.098 18.969 -1.179 1 79.94 389 ASN B N 1
ATOM 9593 C CA . ASN B 1 389 ? -6.426 19.594 -2.453 1 79.94 389 ASN B CA 1
ATOM 9594 C C . ASN B 1 389 ? -6.941 18.578 -3.467 1 79.94 389 ASN B C 1
ATOM 9596 O O . ASN B 1 389 ? -7.363 18.938 -4.562 1 79.94 389 ASN B O 1
ATOM 9600 N N . SER B 1 390 ? -6.992 17.359 -3.064 1 82.25 390 SER B N 1
ATOM 9601 C CA . SER B 1 390 ? -7.426 16.312 -3.982 1 82.25 390 SER B CA 1
ATOM 9602 C C . SER B 1 390 ? -8.914 16.422 -4.285 1 82.25 390 SER B C 1
ATOM 9604 O O . SER B 1 390 ? -9.383 15.953 -5.328 1 82.25 390 SER B O 1
ATOM 9606 N N . HIS B 1 391 ? -9.648 17.094 -3.475 1 82.56 391 HIS B N 1
ATOM 9607 C CA . HIS B 1 391 ? -11.07 17.281 -3.727 1 82.56 391 HIS B CA 1
ATOM 9608 C C . HIS B 1 391 ? -11.305 18.156 -4.961 1 82.56 391 HIS B C 1
ATOM 9610 O O . HIS B 1 391 ? -12.164 17.844 -5.789 1 82.56 391 HIS B O 1
ATOM 9616 N N . TYR B 1 392 ? -10.539 19.188 -4.969 1 86.69 392 TYR B N 1
ATOM 9617 C CA . TYR B 1 392 ? -10.633 20.047 -6.145 1 86.69 392 TYR B CA 1
ATOM 9618 C C . TYR B 1 392 ? -10.227 19.297 -7.406 1 86.69 392 TYR B C 1
ATOM 9620 O O . TYR B 1 392 ? -10.93 19.344 -8.422 1 86.69 392 TYR B O 1
ATOM 9628 N N . TYR B 1 393 ? -9.156 18.547 -7.34 1 86.25 393 TYR B N 1
ATOM 9629 C CA . TYR B 1 393 ? -8.625 17.859 -8.508 1 86.25 393 TYR B CA 1
ATOM 9630 C C . TYR B 1 393 ? -9.57 16.766 -8.969 1 86.25 393 TYR B C 1
ATOM 9632 O O . TYR B 1 393 ? -9.633 16.438 -10.156 1 86.25 393 TYR B O 1
ATOM 9640 N N . CYS B 1 394 ? -10.195 16.203 -8.031 1 88.88 394 CYS B N 1
ATOM 9641 C CA . CYS B 1 394 ? -11.172 15.172 -8.359 1 88.88 394 CYS B CA 1
ATOM 9642 C C . CYS B 1 394 ? -12.234 15.711 -9.312 1 88.88 394 CYS B C 1
ATOM 9644 O O . CYS B 1 394 ? -12.445 15.148 -10.383 1 88.88 394 CYS B O 1
ATOM 9646 N N . PHE B 1 395 ? -12.797 16.875 -9.062 1 91.62 395 PHE B N 1
ATOM 9647 C CA . PHE B 1 395 ? -13.875 17.438 -9.867 1 91.62 395 PHE B CA 1
ATOM 9648 C C . PHE B 1 395 ? -13.32 18.125 -11.109 1 91.62 395 PHE B C 1
ATOM 9650 O O . PHE B 1 395 ? -13.938 18.078 -12.172 1 91.62 395 PHE B O 1
ATOM 9657 N N . ALA B 1 396 ? -12.156 18.688 -10.977 1 91.38 396 ALA B N 1
ATOM 9658 C CA . ALA B 1 396 ? -11.516 19.328 -12.125 1 91.38 396 ALA B CA 1
ATOM 9659 C C . ALA B 1 396 ? -11.18 18.297 -13.203 1 91.38 396 ALA B C 1
ATOM 9661 O O . ALA B 1 396 ? -11.375 18.547 -14.398 1 91.38 396 ALA B O 1
ATOM 9662 N N . SER B 1 397 ? -10.664 17.188 -12.781 1 91.06 397 SER B N 1
ATOM 9663 C CA . SER B 1 397 ? -10.312 16.141 -13.742 1 91.06 397 SER B CA 1
ATOM 9664 C C . SER B 1 397 ? -11.547 15.586 -14.438 1 91.06 397 SER B C 1
ATOM 9666 O O . SER B 1 397 ? -11.516 15.281 -15.625 1 91.06 397 SER B O 1
ATOM 9668 N N . LEU B 1 398 ? -12.562 15.461 -13.695 1 93.12 398 LEU B N 1
ATOM 9669 C CA . LEU B 1 398 ? -13.812 14.977 -14.258 1 93.12 398 LEU B CA 1
ATOM 9670 C C . LEU B 1 398 ? -14.359 15.938 -15.305 1 93.12 398 LEU B C 1
ATOM 9672 O O . LEU B 1 398 ? -14.812 15.516 -16.375 1 93.12 398 LEU B O 1
ATOM 9676 N N . LEU B 1 399 ? -14.32 17.25 -15.055 1 93.81 399 LEU B N 1
ATOM 9677 C CA . LEU B 1 399 ? -14.805 18.266 -15.977 1 93.81 399 LEU B CA 1
ATOM 9678 C C . LEU B 1 399 ? -13.953 18.297 -17.25 1 93.81 399 LEU B C 1
ATOM 9680 O O . LEU B 1 399 ? -14.484 18.469 -18.344 1 93.81 399 LEU B O 1
ATOM 9684 N N . LYS B 1 400 ? -12.719 18.078 -17.078 1 91.62 400 LYS B N 1
ATOM 9685 C CA . LYS B 1 400 ? -11.812 18.078 -18.219 1 91.62 400 LYS B CA 1
ATOM 9686 C C . LYS B 1 400 ? -12.078 16.875 -19.141 1 91.62 400 LYS B C 1
ATOM 9688 O O . LYS B 1 400 ? -11.82 16.938 -20.344 1 91.62 400 LYS B O 1
ATOM 9693 N N . THR B 1 401 ? -12.609 15.828 -18.562 1 93.44 401 THR B N 1
ATOM 9694 C CA . THR B 1 401 ? -12.844 14.594 -19.312 1 93.44 401 THR B CA 1
ATOM 9695 C C . THR B 1 401 ? -14.297 14.508 -19.766 1 93.44 401 THR B C 1
ATOM 9697 O O . THR B 1 401 ? -14.742 13.469 -20.266 1 93.44 401 THR B O 1
ATOM 9700 N N . LYS B 1 402 ? -15.062 15.547 -19.656 1 93.94 402 LYS B N 1
ATOM 9701 C CA . LYS B 1 402 ? -16.5 15.547 -19.922 1 93.94 402 LYS B CA 1
ATOM 9702 C C . LYS B 1 402 ? -16.812 15.109 -21.344 1 93.94 402 LYS B C 1
ATOM 9704 O O . LYS B 1 402 ? -17.656 14.25 -21.562 1 93.94 402 LYS B O 1
ATOM 9709 N N . ALA B 1 403 ? -16.094 15.641 -22.312 1 92.81 403 ALA B N 1
ATOM 9710 C CA . ALA B 1 403 ? -16.359 15.328 -23.703 1 92.81 403 ALA B CA 1
ATOM 9711 C C . ALA B 1 403 ? -16.078 13.859 -24 1 92.81 403 ALA B C 1
ATOM 9713 O O . ALA B 1 403 ? -16.875 13.203 -24.688 1 92.81 403 ALA B O 1
ATOM 9714 N N . ALA B 1 404 ? -14.977 13.375 -23.531 1 93.88 404 ALA B N 1
ATOM 9715 C CA . ALA B 1 404 ? -14.625 11.977 -23.75 1 93.88 404 ALA B CA 1
ATOM 9716 C C . ALA B 1 404 ? -15.633 11.047 -23.078 1 93.88 404 ALA B C 1
ATOM 9718 O O . ALA B 1 404 ? -15.984 10.008 -23.641 1 93.88 404 ALA B O 1
ATOM 9719 N N . LEU B 1 405 ? -16.094 11.398 -21.922 1 93.69 405 LEU B N 1
ATOM 9720 C CA . LEU B 1 405 ? -17.078 10.609 -21.188 1 93.69 405 LEU B CA 1
ATOM 9721 C C . LEU B 1 405 ? -18.406 10.57 -21.953 1 93.69 405 LEU B C 1
ATOM 9723 O O . LEU B 1 405 ? -19.047 9.523 -22.031 1 93.69 405 LEU B O 1
ATOM 9727 N N . ARG B 1 406 ? -18.828 11.656 -22.453 1 92.19 406 ARG B N 1
ATOM 9728 C CA . ARG B 1 406 ? -20.078 11.734 -23.219 1 92.19 406 ARG B CA 1
ATOM 9729 C C . ARG B 1 406 ? -20 10.914 -24.5 1 92.19 406 ARG B C 1
ATOM 9731 O O . ARG B 1 406 ? -20.953 10.242 -24.875 1 92.19 406 ARG B O 1
ATOM 9738 N N . ASN B 1 407 ? -18.844 10.992 -25.156 1 91.56 407 ASN B N 1
ATOM 9739 C CA . ASN B 1 407 ? -18.641 10.18 -26.359 1 91.56 407 ASN B CA 1
ATOM 9740 C C . ASN B 1 407 ? -18.719 8.688 -26.047 1 91.56 407 ASN B C 1
ATOM 9742 O O . ASN B 1 407 ? -19.359 7.93 -26.781 1 91.56 407 ASN B O 1
ATOM 9746 N N . LEU B 1 408 ? -18.016 8.32 -25 1 89.88 408 LEU B N 1
ATOM 9747 C CA . LEU B 1 408 ? -18.031 6.918 -24.594 1 89.88 408 LEU B CA 1
ATOM 9748 C C . LEU B 1 408 ? -19.438 6.473 -24.219 1 89.88 408 LEU B C 1
ATOM 9750 O O . LEU B 1 408 ? -19.859 5.367 -24.562 1 89.88 408 LEU B O 1
ATOM 9754 N N . ALA B 1 409 ? -20.109 7.316 -23.5 1 87.81 409 ALA B N 1
ATOM 9755 C CA . ALA B 1 409 ? -21.484 7.012 -23.078 1 87.81 409 ALA B CA 1
ATOM 9756 C C . ALA B 1 409 ? -22.391 6.816 -24.281 1 87.81 409 ALA B C 1
ATOM 9758 O O . ALA B 1 409 ? -23.266 5.945 -24.281 1 87.81 409 ALA B O 1
ATOM 9759 N N . THR B 1 410 ? -22.234 7.594 -25.281 1 86.94 410 THR B N 1
ATOM 9760 C CA . THR B 1 410 ? -23.031 7.477 -26.5 1 86.94 410 THR B CA 1
ATOM 9761 C C . THR B 1 410 ? -22.766 6.137 -27.188 1 86.94 410 THR B C 1
ATOM 9763 O O . THR B 1 410 ? -23.703 5.488 -27.672 1 86.94 410 THR B O 1
ATOM 9766 N N . LYS B 1 411 ? -21.547 5.715 -27.219 1 83.88 411 LYS B N 1
ATOM 9767 C CA . LYS B 1 411 ? -21.172 4.445 -27.844 1 83.88 411 LYS B CA 1
ATOM 9768 C C . LYS B 1 411 ? -21.75 3.268 -27.047 1 83.88 411 LYS B C 1
ATOM 9770 O O . LYS B 1 411 ? -22.125 2.248 -27.625 1 83.88 411 LYS B O 1
ATOM 9775 N N . ILE B 1 412 ? -21.688 3.422 -25.75 1 80.06 412 ILE B N 1
ATOM 9776 C CA . ILE B 1 412 ? -22.219 2.367 -24.891 1 80.06 412 ILE B CA 1
ATOM 9777 C C . ILE B 1 412 ? -23.734 2.268 -25.062 1 80.06 412 ILE B C 1
ATOM 9779 O O . ILE B 1 412 ? -24.281 1.167 -25.125 1 80.06 412 ILE B O 1
ATOM 9783 N N . ASP B 1 413 ? -24.312 3.41 -25.094 1 73.19 413 ASP B N 1
ATOM 9784 C CA . ASP B 1 413 ? -25.766 3.469 -25.219 1 73.19 413 ASP B CA 1
ATOM 9785 C C . ASP B 1 413 ? -26.219 2.873 -26.547 1 73.19 413 ASP B C 1
ATOM 9787 O O . ASP B 1 413 ? -27.266 2.221 -26.609 1 73.19 413 ASP B O 1
ATOM 9791 N N . GLU B 1 414 ? -25.484 3.141 -27.516 1 70.5 414 GLU B N 1
ATOM 9792 C CA . GLU B 1 414 ? -25.812 2.615 -28.844 1 70.5 414 GLU B CA 1
ATOM 9793 C C . GLU B 1 414 ? -25.641 1.099 -28.891 1 70.5 414 GLU B C 1
ATOM 9795 O O . GLU B 1 414 ? -26.406 0.41 -29.578 1 70.5 414 GLU B O 1
ATOM 9800 N N . ASN B 1 415 ? -24.562 0.771 -28.094 1 64.69 415 ASN B N 1
ATOM 9801 C CA . ASN B 1 415 ? -24.344 -0.67 -28.078 1 64.69 415 ASN B CA 1
ATOM 9802 C C . ASN B 1 415 ? -25.109 -1.346 -26.953 1 64.69 415 ASN B C 1
ATOM 9804 O O . ASN B 1 415 ? -25.391 -0.721 -25.922 1 64.69 415 ASN B O 1
ATOM 9808 N N . ILE B 1 416 ? -25.922 -2.336 -27.047 1 54.25 416 ILE B N 1
ATOM 9809 C CA . ILE B 1 416 ? -26.938 -2.98 -26.219 1 54.25 416 ILE B CA 1
ATOM 9810 C C . ILE B 1 416 ? -26.312 -3.352 -24.859 1 54.25 416 ILE B C 1
ATOM 9812 O O . ILE B 1 416 ? -25.391 -4.168 -24.797 1 54.25 416 ILE B O 1
ATOM 9816 N N . ILE B 1 417 ? -26.281 -2.371 -23.875 1 54.31 417 ILE B N 1
ATOM 9817 C CA . ILE B 1 417 ? -25.984 -2.727 -22.484 1 54.31 417 ILE B CA 1
ATOM 9818 C C . ILE B 1 417 ? -26.828 -3.93 -22.078 1 54.31 417 ILE B C 1
ATOM 9820 O O . ILE B 1 417 ? -28.062 -3.926 -22.234 1 54.31 417 ILE B O 1
ATOM 9824 N N . PRO B 1 418 ? -26.172 -4.969 -21.953 1 52.28 418 PRO B N 1
ATOM 9825 C CA . PRO B 1 418 ? -27.078 -6.008 -21.469 1 52.28 418 PRO B CA 1
ATOM 9826 C C . PRO B 1 418 ? -27.953 -5.527 -20.312 1 52.28 418 PRO B C 1
ATOM 9828 O O . PRO B 1 418 ? -27.578 -4.59 -19.594 1 52.28 418 PRO B O 1
ATOM 9831 N N . ASP B 1 419 ? -29.234 -5.781 -20.344 1 46.38 419 ASP B N 1
ATOM 9832 C CA . ASP B 1 419 ? -30.328 -5.418 -19.438 1 46.38 419 ASP B CA 1
ATOM 9833 C C . ASP B 1 419 ? -29.859 -5.43 -17.984 1 46.38 419 ASP B C 1
ATOM 9835 O O . ASP B 1 419 ? -30.328 -4.633 -17.172 1 46.38 419 ASP B O 1
ATOM 9839 N N . ASN B 1 420 ? -28.984 -6.312 -17.625 1 46.38 420 ASN B N 1
ATOM 9840 C CA . ASN B 1 420 ? -28.75 -6.566 -16.203 1 46.38 420 ASN B CA 1
ATOM 9841 C C . ASN B 1 420 ? -27.766 -5.566 -15.609 1 46.38 420 ASN B C 1
ATOM 9843 O O . ASN B 1 420 ? -27.328 -5.723 -14.469 1 46.38 420 ASN B O 1
ATOM 9847 N N . GLN B 1 421 ? -27.391 -4.543 -16.453 1 59.09 421 GLN B N 1
ATOM 9848 C CA . GLN B 1 421 ? -26.328 -3.758 -15.805 1 59.09 421 GLN B CA 1
ATOM 9849 C C . GLN B 1 421 ? -26.859 -2.395 -15.359 1 59.09 421 GLN B C 1
ATOM 9851 O O . GLN B 1 421 ? -26.516 -1.368 -15.953 1 59.09 421 GLN B O 1
ATOM 9856 N N . ASP B 1 422 ? -27.797 -2.42 -14.359 1 61.28 422 ASP B N 1
ATOM 9857 C CA . ASP B 1 422 ? -28.438 -1.258 -13.742 1 61.28 422 ASP B CA 1
ATOM 9858 C C . ASP B 1 422 ? -27.391 -0.225 -13.32 1 61.28 422 ASP B C 1
ATOM 9860 O O . ASP B 1 422 ? -27.594 0.978 -13.492 1 61.28 422 ASP B O 1
ATOM 9864 N N . PHE B 1 423 ? -26.344 -0.642 -12.953 1 66.31 423 PHE B N 1
ATOM 9865 C CA . PHE B 1 423 ? -25.328 0.273 -12.469 1 66.31 423 PHE B CA 1
ATOM 9866 C C . PHE B 1 423 ? -24.75 1.109 -13.609 1 66.31 423 PHE B C 1
ATOM 9868 O O . PHE B 1 423 ? -24.594 2.326 -13.477 1 66.31 423 PHE B O 1
ATOM 9875 N N . LEU B 1 424 ? -24.641 0.552 -14.766 1 72.94 424 LEU B N 1
ATOM 9876 C CA . LEU B 1 424 ? -24.109 1.262 -15.922 1 72.94 424 LEU B CA 1
ATOM 9877 C C . LEU B 1 424 ? -25.109 2.27 -16.453 1 72.94 424 LEU B C 1
ATOM 9879 O O . LEU B 1 424 ? -24.734 3.355 -16.906 1 72.94 424 LEU B O 1
ATOM 9883 N N . ARG B 1 425 ? -26.359 1.948 -16.234 1 76.44 425 ARG B N 1
ATOM 9884 C CA . ARG B 1 425 ? -27.406 2.861 -16.688 1 76.44 425 ARG B CA 1
ATOM 9885 C C . ARG B 1 425 ? -27.438 4.121 -15.828 1 76.44 425 ARG B C 1
ATOM 9887 O O . ARG B 1 425 ? -27.625 5.227 -16.344 1 76.44 425 ARG B O 1
ATOM 9894 N N . LYS B 1 426 ? -27.266 3.811 -14.547 1 79.31 426 LYS B N 1
ATOM 9895 C CA . LYS B 1 426 ? -27.234 4.953 -13.641 1 79.31 426 LYS B CA 1
ATOM 9896 C C . LYS B 1 426 ? -26.062 5.879 -13.945 1 79.31 426 LYS B C 1
ATOM 9898 O O . LYS B 1 426 ? -26.203 7.102 -13.883 1 79.31 426 LYS B O 1
ATOM 9903 N N . LEU B 1 427 ? -25 5.324 -14.297 1 81.94 427 LEU B N 1
ATOM 9904 C CA . LEU B 1 427 ? -23.812 6.117 -14.617 1 81.94 427 LEU B CA 1
ATOM 9905 C C . LEU B 1 427 ? -24.016 6.891 -15.914 1 81.94 427 LEU B C 1
ATOM 9907 O O . LEU B 1 427 ? -23.609 8.055 -16.016 1 81.94 427 LEU B O 1
ATOM 9911 N N . LEU B 1 428 ? -24.75 6.301 -16.828 1 84.06 428 LEU B N 1
ATOM 9912 C CA . LEU B 1 428 ? -25.016 6.957 -18.109 1 84.06 428 LEU B CA 1
ATOM 9913 C C . LEU B 1 428 ? -25.984 8.125 -17.938 1 84.06 428 LEU B C 1
ATOM 9915 O O . LEU B 1 428 ? -25.812 9.172 -18.562 1 84.06 428 LEU B O 1
ATOM 9919 N N . THR B 1 429 ? -26.844 7.914 -16.984 1 86.06 429 THR B N 1
ATOM 9920 C CA . THR B 1 429 ? -27.797 8.984 -16.719 1 86.06 429 THR B CA 1
ATOM 9921 C C . THR B 1 429 ? -27.094 10.219 -16.188 1 86.06 429 THR B C 1
ATOM 9923 O O . THR B 1 429 ? -27.438 11.344 -16.562 1 86.06 429 THR B O 1
ATOM 9926 N N . CYS B 1 430 ? -26.156 10.016 -15.359 1 89.25 430 CYS B N 1
ATOM 9927 C CA . CYS B 1 430 ? -25.406 11.133 -14.805 1 89.25 430 CYS B CA 1
ATOM 9928 C C . CYS B 1 430 ? -24.609 11.844 -15.891 1 89.25 430 CYS B C 1
ATOM 9930 O O . CYS B 1 430 ? -24.594 13.07 -15.953 1 89.25 430 CYS B O 1
ATOM 9932 N N . ILE B 1 431 ? -24.047 11.133 -16.797 1 91.88 431 ILE B N 1
ATOM 9933 C CA . ILE B 1 431 ? -23.156 11.68 -17.812 1 91.88 431 ILE B CA 1
ATOM 9934 C C . ILE B 1 431 ? -23.969 12.516 -18.812 1 91.88 431 ILE B C 1
ATOM 9936 O O . ILE B 1 431 ? -23.484 13.539 -19.312 1 91.88 431 ILE B O 1
ATOM 9940 N N . PHE B 1 432 ? -25.219 12.133 -19.016 1 91.56 432 PHE B N 1
ATOM 9941 C CA . PHE B 1 432 ? -26.031 12.836 -20.016 1 91.56 432 PHE B CA 1
ATOM 9942 C C . PHE B 1 432 ? -26.766 14.008 -19.375 1 91.56 432 PHE B C 1
ATOM 9944 O O . PHE B 1 432 ? -27.297 14.875 -20.094 1 91.56 432 PHE B O 1
ATOM 9951 N N . ASP B 1 433 ? -26.766 14.094 -18.031 1 92.06 433 ASP B N 1
ATOM 9952 C CA . ASP B 1 433 ? -27.516 15.141 -17.328 1 92.06 433 ASP B CA 1
ATOM 9953 C C . ASP B 1 433 ? -26.703 16.438 -17.266 1 92.06 433 ASP B C 1
ATOM 9955 O O . ASP B 1 433 ? -25.719 16.516 -16.531 1 92.06 433 ASP B O 1
ATOM 9959 N N . ASN B 1 434 ? -27.141 17.453 -17.922 1 93 434 ASN B N 1
ATOM 9960 C CA . ASN B 1 434 ? -26.438 18.734 -17.938 1 93 434 ASN B CA 1
ATOM 9961 C C . ASN B 1 434 ? -26.531 19.422 -16.594 1 93 434 ASN B C 1
ATOM 9963 O O . ASN B 1 434 ? -25.625 20.188 -16.219 1 93 434 ASN B O 1
ATOM 9967 N N . ASN B 1 435 ? -27.562 19.188 -15.891 1 92.38 435 ASN B N 1
ATOM 9968 C CA . ASN B 1 435 ? -27.688 19.766 -14.562 1 92.38 435 ASN B CA 1
ATOM 9969 C C . ASN B 1 435 ? -26.641 19.219 -13.602 1 92.38 435 ASN B C 1
ATOM 9971 O O . ASN B 1 435 ? -26.125 19.938 -12.75 1 92.38 435 ASN B O 1
ATOM 9975 N N . TRP B 1 436 ? -26.391 17.938 -13.805 1 94.81 436 TRP B N 1
ATOM 9976 C CA . TRP B 1 436 ? -25.359 17.328 -12.977 1 94.81 436 TRP B CA 1
ATOM 9977 C C . TRP B 1 436 ? -24 17.938 -13.242 1 94.81 436 TRP B C 1
ATOM 9979 O O . TRP B 1 436 ? -23.266 18.266 -12.312 1 94.81 436 TRP B O 1
ATOM 9989 N N . TRP B 1 437 ? -23.75 18.25 -14.5 1 95.31 437 TRP B N 1
ATOM 9990 C CA . TRP B 1 437 ? -22.469 18.859 -14.867 1 95.31 437 TRP B CA 1
ATOM 9991 C C . TRP B 1 437 ? -22.391 20.297 -14.352 1 95.31 437 TRP B C 1
ATOM 9993 O O . TRP B 1 437 ? -21.312 20.766 -13.977 1 95.31 437 TRP B O 1
ATOM 10003 N N . ASN B 1 438 ? -23.453 20.953 -14.328 1 93.94 438 ASN B N 1
ATOM 10004 C CA . ASN B 1 438 ? -23.484 22.312 -13.789 1 93.94 438 ASN B CA 1
ATOM 10005 C C . ASN B 1 438 ? -23.203 22.312 -12.289 1 93.94 438 ASN B C 1
ATOM 10007 O O . ASN B 1 438 ? -22.547 23.234 -11.781 1 93.94 438 ASN B O 1
ATOM 10011 N N . CYS B 1 439 ? -23.734 21.297 -11.648 1 94.25 439 CYS B N 1
ATOM 10012 C CA . CYS B 1 439 ? -23.453 21.172 -10.227 1 94.25 439 CYS B CA 1
ATOM 10013 C C . CYS B 1 439 ? -21.969 20.922 -9.977 1 94.25 439 CYS B C 1
ATOM 10015 O O . CYS B 1 439 ? -21.391 21.5 -9.062 1 94.25 439 CYS B O 1
ATOM 10017 N N . ILE B 1 440 ? -21.391 20.078 -10.82 1 94.88 440 ILE B N 1
ATOM 10018 C CA . ILE B 1 440 ? -19.969 19.766 -10.672 1 94.88 440 ILE B CA 1
ATOM 10019 C C . ILE B 1 440 ? -19.141 21.031 -10.93 1 94.88 440 ILE B C 1
ATOM 10021 O O . ILE B 1 440 ? -18.172 21.297 -10.234 1 94.88 440 ILE B O 1
ATOM 10025 N N . LYS B 1 441 ? -19.547 21.781 -11.883 1 93.81 441 LYS B N 1
ATOM 10026 C CA . LYS B 1 441 ? -18.859 23.016 -12.18 1 93.81 441 LYS B CA 1
ATOM 10027 C C . LYS B 1 441 ? -19 24.016 -11.023 1 93.81 441 LYS B C 1
ATOM 10029 O O . LYS B 1 441 ? -18.047 24.719 -10.695 1 93.81 441 LYS B O 1
ATOM 10034 N N . LYS B 1 442 ? -20.125 24.047 -10.445 1 93.25 442 LYS B N 1
ATOM 10035 C CA . LYS B 1 442 ? -20.359 24.906 -9.289 1 93.25 442 LYS B CA 1
ATOM 10036 C C . LYS B 1 442 ? -19.469 24.5 -8.125 1 93.25 442 LYS B C 1
ATOM 10038 O O . LYS B 1 442 ? -18.891 25.375 -7.445 1 93.25 442 LYS B O 1
ATOM 10043 N N . ILE B 1 443 ? -19.328 23.203 -7.938 1 92.75 443 ILE B N 1
ATOM 10044 C CA . ILE B 1 443 ? -18.469 22.703 -6.871 1 92.75 443 ILE B CA 1
ATOM 10045 C C . ILE B 1 443 ? -17.031 23.109 -7.141 1 92.75 443 ILE B C 1
ATOM 10047 O O . ILE B 1 443 ? -16.328 23.594 -6.246 1 92.75 443 ILE B O 1
ATOM 10051 N N . GLU B 1 444 ? -16.625 22.906 -8.359 1 91.81 444 GLU B N 1
ATOM 10052 C CA . GLU B 1 444 ? -15.25 23.234 -8.734 1 91.81 444 GLU B CA 1
ATOM 10053 C C . GLU B 1 444 ? -14.953 24.719 -8.516 1 91.81 444 GLU B C 1
ATOM 10055 O O . GLU B 1 444 ? -13.898 25.062 -7.988 1 91.81 444 GLU B O 1
ATOM 10060 N N . THR B 1 445 ? -15.867 25.562 -8.836 1 90.62 445 THR B N 1
ATOM 10061 C CA . THR B 1 445 ? -15.703 27.016 -8.688 1 90.62 445 THR B CA 1
ATOM 10062 C C . THR B 1 445 ? -15.664 27.406 -7.215 1 90.62 445 THR B C 1
ATOM 10064 O O . THR B 1 445 ? -14.867 28.25 -6.816 1 90.62 445 THR B O 1
ATOM 10067 N N . LEU B 1 446 ? -16.5 26.781 -6.496 1 90.69 446 LEU B N 1
ATOM 10068 C CA . LEU B 1 446 ? -16.578 27.078 -5.07 1 90.69 446 LEU B CA 1
ATOM 10069 C C . LEU B 1 446 ? -15.312 26.641 -4.348 1 90.69 446 LEU B C 1
ATOM 10071 O O . LEU B 1 446 ? -14.93 27.234 -3.344 1 90.69 446 LEU B O 1
ATOM 10075 N N . LEU B 1 447 ? -14.648 25.594 -4.855 1 91.75 447 LEU B N 1
ATOM 10076 C CA . LEU B 1 447 ? -13.508 25.016 -4.164 1 91.75 447 LEU B CA 1
ATOM 10077 C C . LEU B 1 447 ? -12.234 25.797 -4.453 1 91.75 447 LEU B C 1
ATOM 10079 O O . LEU B 1 447 ? -11.25 25.688 -3.717 1 91.75 447 LEU B O 1
ATOM 10083 N N . VAL B 1 448 ? -12.219 26.641 -5.418 1 90.38 448 VAL B N 1
ATOM 10084 C CA . VAL B 1 448 ? -11.008 27.312 -5.895 1 90.38 448 VAL B CA 1
ATOM 10085 C C . VAL B 1 448 ? -10.438 28.188 -4.789 1 90.38 448 VAL B C 1
ATOM 10087 O O . VAL B 1 448 ? -9.266 28.062 -4.43 1 90.38 448 VAL B O 1
ATOM 10090 N N . PRO B 1 449 ? -11.266 29.062 -4.164 1 91.12 449 PRO B N 1
ATOM 10091 C CA . PRO B 1 449 ? -10.688 29.922 -3.125 1 91.12 449 PRO B CA 1
ATOM 10092 C C . PRO B 1 449 ? -10.203 29.125 -1.914 1 91.12 449 PRO B C 1
ATOM 10094 O O . PRO B 1 449 ? -9.188 29.484 -1.304 1 91.12 449 PRO B O 1
ATOM 10097 N N . TYR B 1 450 ? -10.883 28.078 -1.563 1 91.69 450 TYR B N 1
ATOM 10098 C CA . TYR B 1 450 ? -10.469 27.25 -0.438 1 91.69 450 TYR B CA 1
ATOM 10099 C C . TYR B 1 450 ? -9.141 26.547 -0.731 1 91.69 450 TYR B C 1
ATOM 10101 O O . TYR B 1 450 ? -8.25 26.516 0.124 1 91.69 450 TYR B O 1
ATOM 10109 N N . CYS B 1 451 ? -9 26.062 -1.936 1 88.75 451 CYS B N 1
ATOM 10110 C CA . CYS B 1 451 ? -7.789 25.359 -2.328 1 88.75 451 CYS B CA 1
ATOM 10111 C C . CYS B 1 451 ? -6.598 26.312 -2.385 1 88.75 451 CYS B C 1
ATOM 10113 O O . CYS B 1 451 ? -5.492 25.953 -1.982 1 88.75 451 CYS B O 1
ATOM 10115 N N . ALA B 1 452 ? -6.848 27.438 -2.871 1 88.94 452 ALA B N 1
ATOM 10116 C CA . ALA B 1 452 ? -5.789 28.438 -2.926 1 88.94 452 ALA B CA 1
ATOM 10117 C C . ALA B 1 452 ? -5.309 28.797 -1.525 1 88.94 452 ALA B C 1
ATOM 10119 O O . ALA B 1 452 ? -4.105 28.938 -1.291 1 88.94 452 ALA B O 1
ATOM 10120 N N . THR B 1 453 ? -6.211 29 -0.643 1 91.25 453 THR B N 1
ATOM 10121 C CA . THR B 1 453 ? -5.891 29.328 0.741 1 91.25 453 THR B CA 1
ATOM 10122 C C . THR B 1 453 ? -5.156 28.172 1.415 1 91.25 453 THR B C 1
ATOM 10124 O O . THR B 1 453 ? -4.176 28.391 2.133 1 91.25 453 THR B O 1
ATOM 10127 N N . LEU B 1 454 ? -5.648 27.031 1.149 1 88.81 454 LEU B N 1
ATOM 10128 C CA . LEU B 1 454 ? -5.023 25.844 1.734 1 88.81 454 LEU B CA 1
ATOM 10129 C C . LEU B 1 454 ? -3.58 25.703 1.268 1 88.81 454 LEU B C 1
ATOM 10131 O O . LEU B 1 454 ? -2.701 25.344 2.053 1 88.81 454 LEU B O 1
ATOM 10135 N N . ASN B 1 455 ? -3.328 25.953 0.031 1 85.94 455 ASN B N 1
ATOM 10136 C CA . ASN B 1 455 ? -1.977 25.875 -0.514 1 85.94 455 ASN B CA 1
ATOM 10137 C C . ASN B 1 455 ? -1.039 26.859 0.186 1 85.94 455 ASN B C 1
ATOM 10139 O O . ASN B 1 455 ? 0.134 26.547 0.406 1 85.94 455 ASN B O 1
ATOM 10143 N N . LYS B 1 456 ? -1.582 27.906 0.578 1 88.12 456 LYS B N 1
ATOM 10144 C CA . LYS B 1 456 ? -0.772 28.922 1.247 1 88.12 456 LYS B CA 1
ATOM 10145 C C . LYS B 1 456 ? -0.541 28.562 2.711 1 88.12 456 LYS B C 1
ATOM 10147 O O . LYS B 1 456 ? 0.579 28.672 3.215 1 88.12 456 LYS B O 1
ATOM 10152 N N . LEU B 1 457 ? -1.56 28.125 3.338 1 91.44 457 LEU B N 1
ATOM 10153 C CA . LEU B 1 457 ? -1.49 27.891 4.777 1 91.44 457 LEU B CA 1
ATOM 10154 C C . LEU B 1 457 ? -0.718 26.609 5.086 1 91.44 457 LEU B C 1
ATOM 10156 O O . LEU B 1 457 ? -0.222 26.438 6.199 1 91.44 457 LEU B O 1
ATOM 10160 N N . GLN B 1 458 ? -0.6 25.781 4.145 1 87.81 458 GLN B N 1
ATOM 10161 C CA . GLN B 1 458 ? 0.108 24.531 4.371 1 87.81 458 GLN B CA 1
ATOM 10162 C C . GLN B 1 458 ? 1.615 24.703 4.211 1 87.81 458 GLN B C 1
ATOM 10164 O O . GLN B 1 458 ? 2.396 23.844 4.609 1 87.81 458 GLN B O 1
ATOM 10169 N N . ARG B 1 459 ? 1.938 25.797 3.758 1 84.31 459 ARG B N 1
ATOM 10170 C CA . ARG B 1 459 ? 3.365 26.062 3.609 1 84.31 459 ARG B CA 1
ATOM 10171 C C . ARG B 1 459 ? 4.035 26.234 4.969 1 84.31 459 ARG B C 1
ATOM 10173 O O . ARG B 1 459 ? 3.412 26.688 5.926 1 84.31 459 ARG B O 1
ATOM 10180 N N . GLN B 1 460 ? 5.258 25.906 5.027 1 80.12 460 GLN B N 1
ATOM 10181 C CA . GLN B 1 460 ? 6.012 25.938 6.277 1 80.12 460 GLN B CA 1
ATOM 10182 C C . GLN B 1 460 ? 6.238 27.375 6.734 1 80.12 460 GLN B C 1
ATOM 10184 O O . GLN B 1 460 ? 6.309 27.656 7.934 1 80.12 460 GLN B O 1
ATOM 10189 N N . ASN B 1 461 ? 6.242 28.281 5.824 1 82 461 ASN B N 1
ATOM 10190 C CA . ASN B 1 461 ? 6.586 29.656 6.168 1 82 461 ASN B CA 1
ATOM 10191 C C . ASN B 1 461 ? 5.34 30.5 6.387 1 82 461 ASN B C 1
ATOM 10193 O O . ASN B 1 461 ? 5.434 31.719 6.512 1 82 461 ASN B O 1
ATOM 10197 N N . SER B 1 462 ? 4.25 29.891 6.52 1 90.12 462 SER B N 1
ATOM 10198 C CA . SER B 1 462 ? 3.027 30.656 6.742 1 90.12 462 SER B CA 1
ATOM 10199 C C . SER B 1 462 ? 2.967 31.203 8.164 1 90.12 462 SER B C 1
ATOM 10201 O O . SER B 1 462 ? 3.371 30.516 9.109 1 90.12 462 SER B O 1
ATOM 10203 N N . ARG B 1 463 ? 2.486 32.438 8.25 1 93.38 463 ARG B N 1
ATOM 10204 C CA . ARG B 1 463 ? 2.428 33.125 9.531 1 93.38 463 ARG B CA 1
ATOM 10205 C C . ARG B 1 463 ? 1.006 33.594 9.844 1 93.38 463 ARG B C 1
ATOM 10207 O O . ARG B 1 463 ? 0.102 33.406 9.023 1 93.38 463 ARG B O 1
ATOM 10214 N N . LEU B 1 464 ? 0.819 34.219 10.953 1 95 464 LEU B N 1
ATOM 10215 C CA . LEU B 1 464 ? -0.501 34.531 11.484 1 95 464 LEU B CA 1
ATOM 10216 C C . LEU B 1 464 ? -1.205 35.562 10.602 1 95 464 LEU B C 1
ATOM 10218 O O . LEU B 1 464 ? -2.422 35.5 10.414 1 95 464 LEU B O 1
ATOM 10222 N N . HIS B 1 465 ? -0.487 36.531 10.078 1 93.25 465 HIS B N 1
ATOM 10223 C CA . HIS B 1 465 ? -1.124 37.562 9.266 1 93.25 465 HIS B CA 1
ATOM 10224 C C . HIS B 1 465 ? -1.741 36.969 8 1 93.25 465 HIS B C 1
ATOM 10226 O O . HIS B 1 465 ? -2.74 37.469 7.496 1 93.25 465 HIS B O 1
ATOM 10232 N N . GLU B 1 466 ? -1.17 35.906 7.566 1 93.5 466 GLU B N 1
ATOM 10233 C CA . GLU B 1 466 ? -1.684 35.25 6.367 1 93.5 466 GLU B CA 1
ATOM 10234 C C . GLU B 1 466 ? -3.002 34.531 6.648 1 93.5 466 GLU B C 1
ATOM 10236 O O . GLU B 1 466 ? -3.857 34.438 5.766 1 93.5 466 GLU B O 1
ATOM 10241 N N . VAL B 1 467 ? -3.125 34.062 7.875 1 95.5 467 VAL B N 1
ATOM 10242 C CA . VAL B 1 467 ? -4.363 33.375 8.258 1 95.5 467 VAL B CA 1
ATOM 10243 C C . VAL B 1 467 ? -5.539 34.344 8.117 1 95.5 467 VAL B C 1
ATOM 10245 O O . VAL B 1 467 ? -6.527 34.031 7.453 1 95.5 467 VAL B O 1
ATOM 10248 N N . LEU B 1 468 ? -5.375 35.5 8.703 1 94 468 LEU B N 1
ATOM 10249 C CA . LEU B 1 468 ? -6.438 36.5 8.656 1 94 468 LEU B CA 1
ATOM 10250 C C . LEU B 1 468 ? -6.68 36.969 7.23 1 94 468 LEU B C 1
ATOM 10252 O O . LEU B 1 468 ? -7.828 37.094 6.793 1 94 468 LEU B O 1
ATOM 10256 N N . HIS B 1 469 ? -5.625 37.156 6.566 1 91.62 469 HIS B N 1
ATOM 10257 C CA . HIS B 1 469 ? -5.711 37.625 5.184 1 91.62 469 HIS B CA 1
ATOM 10258 C C . HIS B 1 469 ? -6.465 36.625 4.316 1 91.62 469 HIS B C 1
ATOM 10260 O O . HIS B 1 469 ? -7.363 37 3.562 1 91.62 469 HIS B O 1
ATOM 10266 N N . LYS B 1 470 ? -6.133 35.438 4.441 1 92.88 470 LYS B N 1
ATOM 10267 C CA . LYS B 1 470 ? -6.668 34.406 3.549 1 92.88 470 LYS B CA 1
ATOM 10268 C C . LYS B 1 470 ? -8.109 34.094 3.902 1 92.88 470 LYS B C 1
ATOM 10270 O O . LYS B 1 470 ? -8.945 33.906 3.014 1 92.88 470 LYS B O 1
ATOM 10275 N N . PHE B 1 471 ? -8.406 34.031 5.156 1 94.19 471 PHE B N 1
ATOM 10276 C CA . PHE B 1 471 ? -9.789 33.781 5.539 1 94.19 471 PHE B CA 1
ATOM 10277 C C . PHE B 1 471 ? -10.672 34.969 5.172 1 94.19 471 PHE B C 1
ATOM 10279 O O . PHE B 1 471 ? -11.812 34.781 4.742 1 94.19 471 PHE B O 1
ATOM 10286 N N . GLY B 1 472 ? -10.117 36.156 5.352 1 92.38 472 GLY B N 1
ATOM 10287 C CA . GLY B 1 472 ? -10.836 37.344 4.91 1 92.38 472 GLY B CA 1
ATOM 10288 C C . GLY B 1 472 ? -11.125 37.344 3.42 1 92.38 472 GLY B C 1
ATOM 10289 O O . GLY B 1 472 ? -12.227 37.688 2.996 1 92.38 472 GLY B O 1
ATOM 10290 N N . ASN B 1 473 ? -10.18 36.906 2.689 1 90.62 473 ASN B N 1
ATOM 10291 C CA . ASN B 1 473 ? -10.328 36.844 1.238 1 90.62 473 ASN B CA 1
ATOM 10292 C C . ASN B 1 473 ? -11.398 35.844 0.824 1 90.62 473 ASN B C 1
ATOM 10294 O O . ASN B 1 473 ? -12.148 36.062 -0.124 1 90.62 473 ASN B O 1
ATOM 10298 N N . VAL B 1 474 ? -11.445 34.719 1.469 1 93.56 474 VAL B N 1
ATOM 10299 C CA . VAL B 1 474 ? -12.445 33.688 1.16 1 93.56 474 VAL B CA 1
ATOM 10300 C C . VAL B 1 474 ? -13.844 34.25 1.379 1 93.56 474 VAL B C 1
ATOM 10302 O O . VAL B 1 474 ? -14.742 34.031 0.558 1 93.56 474 VAL B O 1
ATOM 10305 N N . ILE B 1 475 ? -14.023 35.031 2.422 1 93.12 475 ILE B N 1
ATOM 10306 C CA . ILE B 1 475 ? -15.32 35.594 2.725 1 93.12 475 ILE B CA 1
ATOM 10307 C C . ILE B 1 475 ? -15.695 36.625 1.647 1 93.12 475 ILE B C 1
ATOM 10309 O O . ILE B 1 475 ? -16.844 36.656 1.188 1 93.12 475 ILE B O 1
ATOM 10313 N N . MET B 1 476 ? -14.758 37.344 1.223 1 90.12 476 MET B N 1
ATOM 10314 C CA . MET B 1 476 ? -15.016 38.344 0.193 1 90.12 476 MET B CA 1
ATOM 10315 C C . MET B 1 476 ? -15.438 37.688 -1.114 1 90.12 476 MET B C 1
ATOM 10317 O O . MET B 1 476 ? -16.359 38.188 -1.786 1 90.12 476 MET B O 1
ATOM 10321 N N . ILE B 1 477 ? -14.805 36.656 -1.401 1 89.69 477 ILE B N 1
ATOM 10322 C CA . ILE B 1 477 ? -15.125 35.938 -2.625 1 89.69 477 ILE B CA 1
ATOM 10323 C C . ILE B 1 477 ? -16.516 35.281 -2.502 1 89.69 477 ILE B C 1
ATOM 10325 O O . ILE B 1 477 ? -17.297 35.312 -3.449 1 89.69 477 ILE B O 1
ATOM 10329 N N . LEU B 1 478 ? -16.812 34.781 -1.322 1 92.25 478 LEU B N 1
ATOM 10330 C CA . LEU B 1 478 ? -18.109 34.125 -1.096 1 92.25 478 LEU B CA 1
ATOM 10331 C C . LEU B 1 478 ? -19.234 35.156 -1.188 1 92.25 478 LEU B C 1
ATOM 10333 O O . LEU B 1 478 ? -20.328 34.844 -1.653 1 92.25 478 LEU B O 1
ATOM 10337 N N . LYS B 1 479 ? -18.969 36.344 -0.788 1 89.06 479 LYS B N 1
ATOM 10338 C CA . LYS B 1 479 ? -19.969 37.406 -0.869 1 89.06 479 LYS B CA 1
ATOM 10339 C C . LYS B 1 479 ? -20.359 37.688 -2.318 1 89.06 479 LYS B C 1
ATOM 10341 O O . LYS B 1 479 ? -21.5 38.062 -2.596 1 89.06 479 LYS B O 1
ATOM 10346 N N . GLY B 1 480 ? -19.422 37.438 -3.223 1 85.88 480 GLY B N 1
ATOM 10347 C CA . GLY B 1 480 ? -19.672 37.688 -4.633 1 85.88 480 GLY B CA 1
ATOM 10348 C C . GLY B 1 480 ? -20.188 36.469 -5.371 1 85.88 480 GLY B C 1
ATOM 10349 O O . GLY B 1 480 ? -20.375 36.5 -6.586 1 85.88 480 GLY B O 1
ATOM 10350 N N . PHE B 1 481 ? -20.406 35.438 -4.652 1 88.75 481 PHE B N 1
ATOM 10351 C CA . PHE B 1 481 ? -20.844 34.188 -5.277 1 88.75 481 PHE B CA 1
ATOM 10352 C C . PHE B 1 481 ? -22.297 34.281 -5.703 1 88.75 481 PHE B C 1
ATOM 10354 O O . PHE B 1 481 ? -23.109 34.938 -5.035 1 88.75 481 PHE B O 1
ATOM 10361 N N . ASP B 1 482 ? -22.672 33.656 -6.785 1 85.94 482 ASP B N 1
ATOM 10362 C CA . ASP B 1 482 ? -24 33.75 -7.391 1 85.94 482 ASP B CA 1
ATOM 10363 C C . ASP B 1 482 ? -25.062 33.188 -6.457 1 85.94 482 ASP B C 1
ATOM 10365 O O . ASP B 1 482 ? -26.141 33.781 -6.309 1 85.94 482 ASP B O 1
ATOM 10369 N N . ASP B 1 483 ? -24.859 32.062 -5.836 1 90.12 483 ASP B N 1
ATOM 10370 C CA . ASP B 1 483 ? -25.781 31.453 -4.891 1 90.12 483 ASP B CA 1
ATOM 10371 C C . ASP B 1 483 ? -25.641 32.094 -3.502 1 90.12 483 ASP B C 1
ATOM 10373 O O . ASP B 1 483 ? -24.953 31.547 -2.639 1 90.12 483 ASP B O 1
ATOM 10377 N N . GLN B 1 484 ? -26.438 33.062 -3.158 1 91.19 484 GLN B N 1
ATOM 10378 C CA . GLN B 1 484 ? -26.281 33.875 -1.955 1 91.19 484 GLN B CA 1
ATOM 10379 C C . GLN B 1 484 ? -26.719 33.094 -0.714 1 91.19 484 GLN B C 1
ATOM 10381 O O . GLN B 1 484 ? -26.172 33.312 0.373 1 91.19 484 GLN B O 1
ATOM 10386 N N . GLU B 1 485 ? -27.625 32.312 -0.895 1 92 485 GLU B N 1
ATOM 10387 C CA . GLU B 1 485 ? -28.078 31.516 0.247 1 92 485 GLU B CA 1
ATOM 10388 C C . GLU B 1 485 ? -26.984 30.578 0.747 1 92 485 GLU B C 1
ATOM 10390 O O . GLU B 1 485 ? -26.703 30.547 1.943 1 92 485 GLU B O 1
ATOM 10395 N N . LEU B 1 486 ? -26.469 29.859 -0.194 1 93.06 486 LEU B N 1
ATOM 10396 C CA . LEU B 1 486 ? -25.375 28.969 0.164 1 93.06 486 LEU B CA 1
ATOM 10397 C C . LEU B 1 486 ? -24.172 29.75 0.697 1 93.06 486 LEU B C 1
ATOM 10399 O O . LEU B 1 486 ? -23.562 29.359 1.691 1 93.06 486 LEU B O 1
ATOM 10403 N N . ALA B 1 487 ? -23.875 30.859 0.078 1 93.88 487 ALA B N 1
ATOM 10404 C CA . ALA B 1 487 ? -22.766 31.688 0.492 1 93.88 487 ALA B CA 1
ATOM 10405 C C . ALA B 1 487 ? -22.938 32.156 1.932 1 93.88 487 ALA B C 1
ATOM 10407 O O . ALA B 1 487 ? -21.984 32.125 2.719 1 93.88 487 ALA B O 1
ATOM 10408 N N . ASN B 1 488 ? -24.125 32.594 2.266 1 94.31 488 ASN B N 1
ATOM 10409 C CA . ASN B 1 488 ? -24.391 33.062 3.611 1 94.31 488 ASN B CA 1
ATOM 10410 C C . ASN B 1 488 ? -24.266 31.953 4.652 1 94.31 488 ASN B C 1
ATOM 10412 O O . ASN B 1 488 ? -23.766 32.188 5.758 1 94.31 488 ASN B O 1
ATOM 10416 N N . LYS B 1 489 ? -24.672 30.828 4.25 1 93.62 489 LYS B N 1
ATOM 10417 C CA . LYS B 1 489 ? -24.516 29.688 5.16 1 93.62 489 LYS B CA 1
ATOM 10418 C C . LYS B 1 489 ? -23.047 29.375 5.398 1 93.62 489 LYS B C 1
ATOM 10420 O O . LYS B 1 489 ? -22.641 29.094 6.531 1 93.62 489 LYS B O 1
ATOM 10425 N N . LEU B 1 490 ? -22.312 29.422 4.324 1 94.31 490 LEU B N 1
ATOM 10426 C CA . LEU B 1 490 ? -20.891 29.109 4.43 1 94.31 490 LEU B CA 1
ATOM 10427 C C . LEU B 1 490 ? -20.172 30.188 5.242 1 94.31 490 LEU B C 1
ATOM 10429 O O . LEU B 1 490 ? -19.297 29.875 6.055 1 94.31 490 LEU B O 1
ATOM 10433 N N . ILE B 1 491 ? -20.562 31.422 5.066 1 95.19 491 ILE B N 1
ATOM 10434 C CA . ILE B 1 491 ? -19.969 32.531 5.812 1 95.19 491 ILE B CA 1
ATOM 10435 C C . ILE B 1 491 ? -20.297 32.375 7.297 1 95.19 491 ILE B C 1
ATOM 10437 O O . ILE B 1 491 ? -19.438 32.625 8.156 1 95.19 491 ILE B O 1
ATOM 10441 N N . THR B 1 492 ? -21.469 31.953 7.582 1 93.75 492 THR B N 1
ATOM 10442 C CA . THR B 1 492 ? -21.875 31.75 8.969 1 93.75 492 THR B CA 1
ATOM 10443 C C . THR B 1 492 ? -21.031 30.672 9.633 1 93.75 492 THR B C 1
ATOM 10445 O O . THR B 1 492 ? -20.672 30.797 10.812 1 93.75 492 THR B O 1
ATOM 10448 N N . LYS B 1 493 ? -20.719 29.688 8.867 1 91.44 493 LYS B N 1
ATOM 10449 C CA . LYS B 1 493 ? -19.875 28.609 9.398 1 91.44 493 LYS B CA 1
ATOM 10450 C C . LYS B 1 493 ? -18.453 29.094 9.656 1 91.44 493 LYS B C 1
ATOM 10452 O O . LYS B 1 493 ? -17.828 28.703 10.641 1 91.44 493 LYS B O 1
ATOM 10457 N N . ILE B 1 494 ? -17.938 29.891 8.773 1 93.94 494 ILE B N 1
ATOM 10458 C CA . ILE B 1 494 ? -16.594 30.453 8.961 1 93.94 494 ILE B CA 1
ATOM 10459 C C . ILE B 1 494 ? -16.594 31.375 10.172 1 93.94 494 ILE B C 1
ATOM 10461 O O . ILE B 1 494 ? -15.641 31.375 10.961 1 93.94 494 ILE B O 1
ATOM 10465 N N . GLU B 1 495 ? -17.656 32.156 10.32 1 92.81 495 GLU B N 1
ATOM 10466 C CA . GLU B 1 495 ? -17.781 33.062 11.453 1 92.81 495 GLU B CA 1
ATOM 10467 C C . GLU B 1 495 ? -17.828 32.312 12.773 1 92.81 495 GLU B C 1
ATOM 10469 O O . GLU B 1 495 ? -17.312 32.781 13.789 1 92.81 495 GLU B O 1
ATOM 10474 N N . ARG B 1 496 ? -18.391 31.25 12.711 1 88.12 496 ARG B N 1
ATOM 10475 C CA . ARG B 1 496 ? -18.453 30.422 13.922 1 88.12 496 ARG B CA 1
ATOM 10476 C C . ARG B 1 496 ? -17.062 29.969 14.336 1 88.12 496 ARG B C 1
ATOM 10478 O O . ARG B 1 496 ? -16.719 29.984 15.516 1 88.12 496 ARG B O 1
ATOM 10485 N N . ARG B 1 497 ? -16.25 29.547 13.422 1 88.88 497 ARG B N 1
ATOM 10486 C CA . ARG B 1 497 ? -14.883 29.156 13.711 1 88.88 497 ARG B CA 1
ATOM 10487 C C . ARG B 1 497 ? -14.055 30.344 14.18 1 88.88 497 ARG B C 1
ATOM 10489 O O . ARG B 1 497 ? -13.273 30.234 15.125 1 88.88 497 ARG B O 1
ATOM 10496 N N . TRP B 1 498 ? -14.297 31.391 13.484 1 92.44 498 TRP B N 1
ATOM 10497 C CA . TRP B 1 498 ? -13.617 32.656 13.805 1 92.44 498 TRP B CA 1
ATOM 10498 C C . TRP B 1 498 ? -13.906 33.062 15.242 1 92.44 498 TRP B C 1
ATOM 10500 O O . TRP B 1 498 ? -13.008 33.562 15.945 1 92.44 498 TRP B O 1
ATOM 10510 N N . LYS B 1 499 ? -15.039 32.812 15.68 1 88.62 499 LYS B N 1
ATOM 10511 C CA . LYS B 1 499 ? -15.438 33.188 17.031 1 88.62 499 LYS B CA 1
ATOM 10512 C C . LYS B 1 499 ? -14.648 32.406 18.078 1 88.62 499 LYS B C 1
ATOM 10514 O O . LYS B 1 499 ? -14.383 32.906 19.172 1 88.62 499 LYS B O 1
ATOM 10519 N N . ASP B 1 500 ? -14.164 31.25 17.75 1 85.56 500 ASP B N 1
ATOM 10520 C CA . ASP B 1 500 ? -13.453 30.391 18.703 1 85.56 500 ASP B CA 1
ATOM 10521 C C . ASP B 1 500 ? -11.969 30.734 18.734 1 85.56 500 ASP B C 1
ATOM 10523 O O . ASP B 1 500 ? -11.258 30.328 19.656 1 85.56 500 ASP B O 1
ATOM 10527 N N . TRP B 1 501 ? -11.492 31.516 17.828 1 91.56 501 TRP B N 1
ATOM 10528 C CA . TRP B 1 501 ? -10.062 31.797 17.719 1 91.56 501 TRP B CA 1
ATOM 10529 C C . TRP B 1 501 ? -9.68 33 18.578 1 91.56 501 TRP B C 1
ATOM 10531 O O . TRP B 1 501 ? -10.547 33.719 19.062 1 91.56 501 TRP B O 1
ATOM 10541 N N . GLU B 1 502 ? -8.406 33 18.828 1 93 502 GLU B N 1
ATOM 10542 C CA . GLU B 1 502 ? -7.855 34.188 19.5 1 93 502 GLU B CA 1
ATOM 10543 C C . GLU B 1 502 ? -7.742 35.375 18.531 1 93 502 GLU B C 1
ATOM 10545 O O . GLU B 1 502 ? -6.645 35.719 18.094 1 93 502 GLU B O 1
ATOM 10550 N N . GLN B 1 503 ? -8.828 36.125 18.391 1 94.69 503 GLN B N 1
ATOM 10551 C CA . GLN B 1 503 ? -8.992 37.094 17.328 1 94.69 503 GLN B CA 1
ATOM 10552 C C . GLN B 1 503 ? -8.016 38.25 17.484 1 94.69 503 GLN B C 1
ATOM 10554 O O . GLN B 1 503 ? -7.402 38.719 16.516 1 94.69 503 GLN B O 1
ATOM 10559 N N . PRO B 1 504 ? -7.809 38.781 18.766 1 94.75 504 PRO B N 1
ATOM 10560 C CA . PRO B 1 504 ? -6.879 39.906 18.922 1 94.75 504 PRO B CA 1
ATOM 10561 C C . PRO B 1 504 ? -5.477 39.594 18.406 1 94.75 504 PRO B C 1
ATOM 10563 O O . PRO B 1 504 ? -4.816 40.438 17.828 1 94.75 504 PRO B O 1
ATOM 10566 N N . LEU B 1 505 ? -5.094 38.406 18.656 1 95.75 505 LEU B N 1
ATOM 10567 C CA . LEU B 1 505 ? -3.779 37.969 18.188 1 95.75 505 LEU B CA 1
ATOM 10568 C C . LEU B 1 505 ? -3.689 38.062 16.672 1 95.75 505 LEU B C 1
ATOM 10570 O O . LEU B 1 505 ? -2.695 38.531 16.125 1 95.75 505 LEU B O 1
ATOM 10574 N N . LEU B 1 506 ? -4.703 37.562 15.969 1 95.94 506 LEU B N 1
ATOM 10575 C CA . LEU B 1 506 ? -4.75 37.594 14.516 1 95.94 506 LEU B CA 1
ATOM 10576 C C . LEU B 1 506 ? -4.82 39.031 14 1 95.94 506 LEU B C 1
ATOM 10578 O O . LEU B 1 506 ? -4.16 39.375 13.016 1 95.94 506 LEU B O 1
ATOM 10582 N N . LEU B 1 507 ? -5.523 39.844 14.664 1 95.19 507 LEU B N 1
ATOM 10583 C CA . LEU B 1 507 ? -5.648 41.25 14.273 1 95.19 507 LEU B CA 1
ATOM 10584 C C . LEU B 1 507 ? -4.328 41.969 14.469 1 95.19 507 LEU B C 1
ATOM 10586 O O . LEU B 1 507 ? -3.943 42.812 13.633 1 95.19 507 LEU B O 1
ATOM 10590 N N . LEU B 1 508 ? -3.688 41.688 15.578 1 96.19 508 LEU B N 1
ATOM 10591 C CA . LEU B 1 508 ? -2.41 42.344 15.859 1 96.19 508 LEU B CA 1
ATOM 10592 C C . LEU B 1 508 ? -1.365 41.938 14.82 1 96.19 508 LEU B C 1
ATOM 10594 O O . LEU B 1 508 ? -0.481 42.75 14.492 1 96.19 508 LEU B O 1
ATOM 10598 N N . SER B 1 509 ? -1.455 40.719 14.305 1 95.62 509 SER B N 1
ATOM 10599 C CA . SER B 1 509 ? -0.516 40.281 13.273 1 95.62 509 SER B CA 1
ATOM 10600 C C . SER B 1 509 ? -0.656 41.125 12.008 1 95.62 509 SER B C 1
ATOM 10602 O O . SER B 1 509 ? 0.318 41.312 11.281 1 95.62 509 SER B O 1
ATOM 10604 N N . PHE B 1 510 ? -1.807 41.625 11.82 1 92.12 510 PHE B N 1
ATOM 10605 C CA . PHE B 1 510 ? -2.043 42.531 10.688 1 92.12 510 PHE B CA 1
ATOM 10606 C C . PHE B 1 510 ? -1.626 43.938 11.031 1 92.12 510 PHE B C 1
ATOM 10608 O O . PHE B 1 510 ? -1.006 44.625 10.211 1 92.12 510 PHE B O 1
ATOM 10615 N N . LEU B 1 511 ? -1.975 44.344 12.172 1 93.19 511 LEU B N 1
ATOM 10616 C CA . LEU B 1 511 ? -1.706 45.688 12.625 1 93.19 511 LEU B CA 1
ATOM 10617 C C . LEU B 1 511 ? -0.207 45.969 12.641 1 93.19 511 LEU B C 1
ATOM 10619 O O . LEU B 1 511 ? 0.226 47.062 12.281 1 93.19 511 LEU B O 1
ATOM 10623 N N . LEU B 1 512 ? 0.523 45 13.102 1 95.44 512 LEU B N 1
ATOM 10624 C CA . LEU B 1 512 ? 1.955 45.188 13.305 1 95.44 512 LEU B CA 1
ATOM 10625 C C . LEU B 1 512 ? 2.736 44.812 12.055 1 95.44 512 LEU B C 1
ATOM 10627 O O . LEU B 1 512 ? 3.969 44.844 12.055 1 95.44 512 LEU B O 1
ATOM 10631 N N . HIS B 1 513 ? 1.987 44.375 11.031 1 94.44 513 HIS B N 1
ATOM 10632 C CA . HIS B 1 513 ? 2.627 44.156 9.734 1 94.44 513 HIS B CA 1
ATOM 10633 C C . HIS B 1 513 ? 3.004 45.469 9.078 1 94.44 513 HIS B C 1
ATOM 10635 O O . HIS B 1 513 ? 2.146 46.344 8.875 1 94.44 513 HIS B O 1
ATOM 10641 N N . PRO B 1 514 ? 4.223 45.625 8.711 1 93.19 514 PRO B N 1
ATOM 10642 C CA . PRO B 1 514 ? 4.688 46.938 8.266 1 93.19 514 PRO B CA 1
ATOM 10643 C C . PRO B 1 514 ? 3.994 47.406 6.992 1 93.19 514 PRO B C 1
ATOM 10645 O O . PRO B 1 514 ? 3.887 48.625 6.75 1 93.19 514 PRO B O 1
ATOM 10648 N N . PHE B 1 515 ? 3.449 46.531 6.176 1 89.06 515 PHE B N 1
ATOM 10649 C CA . PHE B 1 515 ? 2.809 46.938 4.926 1 89.06 515 PHE B CA 1
ATOM 10650 C C . PHE B 1 515 ? 1.302 47.062 5.109 1 89.06 515 PHE B C 1
ATOM 10652 O O . PHE B 1 515 ? 0.638 47.75 4.332 1 89.06 515 PHE B O 1
ATOM 10659 N N . TYR B 1 516 ? 0.739 46.438 6.113 1 88.5 516 TYR B N 1
ATOM 10660 C CA . TYR B 1 516 ? -0.712 46.438 6.262 1 88.5 516 TYR B CA 1
ATOM 10661 C C . TYR B 1 516 ? -1.163 47.531 7.246 1 88.5 516 TYR B C 1
ATOM 10663 O O . TYR B 1 516 ? -1.885 48.438 6.871 1 88.5 516 TYR B O 1
ATOM 10671 N N . ARG B 1 517 ? -0.679 47.406 8.492 1 89.62 517 ARG B N 1
ATOM 10672 C CA . ARG B 1 517 ? -1.089 48.312 9.547 1 89.62 517 ARG B CA 1
ATOM 10673 C C . ARG B 1 517 ? -2.607 48.344 9.68 1 89.62 517 ARG B C 1
ATOM 10675 O O . ARG B 1 517 ? -3.254 47.312 9.758 1 89.62 517 ARG B O 1
ATOM 10682 N N . ASP B 1 518 ? -3.25 49.469 9.703 1 83.94 518 ASP B N 1
ATOM 10683 C CA . ASP B 1 518 ? -4.707 49.5 9.812 1 83.94 518 ASP B CA 1
ATOM 10684 C C . ASP B 1 518 ? -5.336 49.969 8.5 1 83.94 518 ASP B C 1
ATOM 10686 O O . ASP B 1 518 ? -6.527 50.281 8.453 1 83.94 518 ASP B O 1
ATOM 10690 N N . THR B 1 519 ? -4.582 49.938 7.418 1 80.88 519 THR B N 1
ATOM 10691 C CA . THR B 1 519 ? -5.043 50.5 6.148 1 80.88 519 THR B CA 1
ATOM 10692 C C . THR B 1 519 ? -6.098 49.594 5.516 1 80.88 519 THR B C 1
ATOM 10694 O O . THR B 1 519 ? -6.977 50.062 4.793 1 80.88 519 THR B O 1
ATOM 10697 N N . LYS B 1 520 ? -6.031 48.375 5.816 1 82.94 520 LYS B N 1
ATOM 10698 C CA . LYS B 1 520 ? -6.941 47.469 5.137 1 82.94 520 LYS B CA 1
ATOM 10699 C C . LYS B 1 520 ? -8.172 47.188 5.992 1 82.94 520 LYS B C 1
ATOM 10701 O O . LYS B 1 520 ? -9.117 46.531 5.531 1 82.94 520 LYS B O 1
ATOM 10706 N N . PHE B 1 521 ? -8.156 47.688 7.223 1 88.75 521 PHE B N 1
ATOM 10707 C CA . PHE B 1 521 ? -9.281 47.469 8.117 1 88.75 521 PHE B CA 1
ATOM 10708 C C . PHE B 1 521 ? -10.438 48.406 7.789 1 88.75 521 PHE B C 1
ATOM 10710 O O . PHE B 1 521 ? -10.219 49.5 7.281 1 88.75 521 PHE B O 1
ATOM 10717 N N . ASN B 1 522 ? -11.578 47.906 8 1 87.88 522 ASN B N 1
ATOM 10718 C CA . ASN B 1 522 ? -12.781 48.719 7.863 1 87.88 522 ASN B CA 1
ATOM 10719 C C . ASN B 1 522 ? -12.781 49.906 8.859 1 87.88 522 ASN B C 1
ATOM 10721 O O . ASN B 1 522 ? -12.969 49.688 10.055 1 87.88 522 ASN B O 1
ATOM 10725 N N . SER B 1 523 ? -12.711 51.094 8.422 1 84 523 SER B N 1
ATOM 10726 C CA . SER B 1 523 ? -12.594 52.281 9.25 1 84 523 SER B CA 1
ATOM 10727 C C . SER B 1 523 ? -13.898 52.562 9.984 1 84 523 SER B C 1
ATOM 10729 O O . SER B 1 523 ? -13.906 53.312 10.977 1 84 523 SER B O 1
ATOM 10731 N N . ALA B 1 524 ? -14.961 51.906 9.5 1 83.56 524 ALA B N 1
ATOM 10732 C CA . ALA B 1 524 ? -16.266 52.156 10.117 1 83.56 524 ALA B CA 1
ATOM 10733 C C . ALA B 1 524 ? -16.359 51.469 11.477 1 83.56 524 ALA B C 1
ATOM 10735 O O . ALA B 1 524 ? -17.188 51.844 12.312 1 83.56 524 ALA B O 1
ATOM 10736 N N . ILE B 1 525 ? -15.484 50.531 11.656 1 88.25 525 ILE B N 1
ATOM 10737 C CA . ILE B 1 525 ? -15.484 49.812 12.922 1 88.25 525 ILE B CA 1
ATOM 10738 C C . ILE B 1 525 ? -14.469 50.438 13.875 1 88.25 525 ILE B C 1
ATOM 10740 O O . ILE B 1 525 ? -13.266 50.188 13.766 1 88.25 525 ILE B O 1
ATOM 10744 N N . LEU B 1 526 ? -14.891 51.062 14.836 1 79.81 526 LEU B N 1
ATOM 10745 C CA . LEU B 1 526 ? -14.062 51.906 15.711 1 79.81 526 LEU B CA 1
ATOM 10746 C C . LEU B 1 526 ? -13.102 51.031 16.516 1 79.81 526 LEU B C 1
ATOM 10748 O O . LEU B 1 526 ? -11.961 51.438 16.766 1 79.81 526 LEU B O 1
ATOM 10752 N N . ASN B 1 527 ? -13.547 49.906 16.906 1 85.5 527 ASN B N 1
ATOM 10753 C CA . ASN B 1 527 ? -12.727 49.094 17.797 1 85.5 527 ASN B CA 1
ATOM 10754 C C . ASN B 1 527 ? -11.602 48.406 17.047 1 85.5 527 ASN B C 1
ATOM 10756 O O . ASN B 1 527 ? -10.812 47.656 17.641 1 85.5 527 ASN B O 1
ATOM 10760 N N . LEU B 1 528 ? -11.461 48.688 15.75 1 88.38 528 LEU B N 1
ATOM 10761 C CA . LEU B 1 528 ? -10.359 48.156 14.953 1 88.38 528 LEU B CA 1
ATOM 10762 C C . LEU B 1 528 ? -9.258 49.188 14.781 1 88.38 528 LEU B C 1
ATOM 10764 O O . LEU B 1 528 ? -8.219 48.906 14.188 1 88.38 528 LEU B O 1
ATOM 10768 N N . SER B 1 529 ? -9.406 50.219 15.414 1 84.38 529 SER B N 1
ATOM 10769 C CA . SER B 1 529 ? -8.422 51.281 15.289 1 84.38 529 SER B CA 1
ATOM 10770 C C . SER B 1 529 ? -7.211 51.031 16.172 1 84.38 529 SER B C 1
ATOM 10772 O O . SER B 1 529 ? -7.273 50.219 17.094 1 84.38 529 SER B O 1
ATOM 10774 N N . PHE B 1 530 ? -6.113 51.75 15.945 1 86.94 530 PHE B N 1
ATOM 10775 C CA . PHE B 1 530 ? -4.844 51.594 16.641 1 86.94 530 PHE B CA 1
ATOM 10776 C C . PHE B 1 530 ? -5.023 51.781 18.141 1 86.94 530 PHE B C 1
ATOM 10778 O O . PHE B 1 530 ? -4.586 50.969 18.938 1 86.94 530 PHE B O 1
ATOM 10785 N N . PRO B 1 531 ? -5.727 52.781 18.547 1 82.69 531 PRO B N 1
ATOM 10786 C CA . PRO B 1 531 ? -5.852 53 19.984 1 82.69 531 PRO B CA 1
ATOM 10787 C C . PRO B 1 531 ? -6.609 51.875 20.688 1 82.69 531 PRO B C 1
ATOM 10789 O O . PRO B 1 531 ? -6.266 51.5 21.812 1 82.69 531 PRO B O 1
ATOM 10792 N N . HIS B 1 532 ? -7.578 51.344 20.031 1 84.06 532 HIS B N 1
ATOM 10793 C CA . HIS B 1 532 ? -8.375 50.312 20.641 1 84.06 532 HIS B CA 1
ATOM 10794 C C . HIS B 1 532 ? -7.629 48.969 20.641 1 84.06 532 HIS B C 1
ATOM 10796 O O . HIS B 1 532 ? -7.766 48.188 21.578 1 84.06 532 HIS B O 1
ATOM 10802 N N . LEU B 1 533 ? -6.875 48.75 19.578 1 90.81 533 LEU B N 1
ATOM 10803 C CA . LEU B 1 533 ? -6.109 47.5 19.5 1 90.81 533 LEU B CA 1
ATOM 10804 C C . LEU B 1 533 ? -4.859 47.562 20.375 1 90.81 533 LEU B C 1
ATOM 10806 O O . LEU B 1 533 ? -4.262 46.531 20.688 1 90.81 533 LEU B O 1
ATOM 10810 N N . ALA B 1 534 ? -4.508 48.75 20.797 1 91.44 534 ALA B N 1
ATOM 10811 C CA . ALA B 1 534 ? -3.35 48.969 21.656 1 91.44 534 ALA B CA 1
ATOM 10812 C C . ALA B 1 534 ? -3.508 48.219 22.969 1 91.44 534 ALA B C 1
ATOM 10814 O O . ALA B 1 534 ? -2.525 47.75 23.547 1 91.44 534 ALA B O 1
ATOM 10815 N N . LYS B 1 535 ? -4.746 48.156 23.391 1 90.12 535 LYS B N 1
ATOM 10816 C CA . LYS B 1 535 ? -5.012 47.469 24.641 1 90.12 535 LYS B CA 1
ATOM 10817 C C . LYS B 1 535 ? -4.547 46 24.562 1 90.12 535 LYS B C 1
ATOM 10819 O O . LYS B 1 535 ? -4.059 45.469 25.547 1 90.12 535 LYS B O 1
ATOM 10824 N N . TRP B 1 536 ? -4.699 45.469 23.453 1 93.12 536 TRP B N 1
ATOM 10825 C CA . TRP B 1 536 ? -4.32 44.062 23.297 1 93.12 536 TRP B CA 1
ATOM 10826 C C . TRP B 1 536 ? -2.811 43.938 23.141 1 93.12 536 TRP B C 1
ATOM 10828 O O . TRP B 1 536 ? -2.238 42.906 23.5 1 93.12 536 TRP B O 1
ATOM 10838 N N . VAL B 1 537 ? -2.137 44.938 22.609 1 95 537 VAL B N 1
ATOM 10839 C CA . VAL B 1 537 ? -0.678 44.906 22.609 1 95 537 VAL B CA 1
ATOM 10840 C C . VAL B 1 537 ? -0.166 44.906 24.047 1 95 537 VAL B C 1
ATOM 10842 O O . VAL B 1 537 ? 0.776 44.188 24.375 1 95 537 VAL B O 1
ATOM 10845 N N . LEU B 1 538 ? -0.866 45.719 24.844 1 94.06 538 LEU B N 1
ATOM 10846 C CA . LEU B 1 538 ? -0.528 45.781 26.266 1 94.06 538 LEU B CA 1
ATOM 10847 C C . LEU B 1 538 ? -0.756 44.438 26.938 1 94.06 538 LEU B C 1
ATOM 10849 O O . LEU B 1 538 ? 0.084 44 27.719 1 94.06 538 LEU B O 1
ATOM 10853 N N . TYR B 1 539 ? -1.847 43.875 26.641 1 93.06 539 TYR B N 1
ATOM 10854 C CA . TYR B 1 539 ? -2.193 42.594 27.219 1 93.06 539 TYR B CA 1
ATOM 10855 C C . TYR B 1 539 ? -1.117 41.562 26.938 1 93.06 539 TYR B C 1
ATOM 10857 O O . TYR B 1 539 ? -0.626 40.875 27.844 1 93.06 539 TYR B O 1
ATOM 10865 N N . TYR B 1 540 ? -0.744 41.375 25.688 1 95.19 540 TYR B N 1
ATOM 10866 C CA . TYR B 1 540 ? 0.195 40.344 25.281 1 95.19 540 TYR B CA 1
ATOM 10867 C C . TYR B 1 540 ? 1.593 40.625 25.812 1 95.19 540 TYR B C 1
ATOM 10869 O O . TYR B 1 540 ? 2.344 39.719 26.156 1 95.19 540 TYR B O 1
ATOM 10877 N N . TYR B 1 541 ? 1.93 41.938 25.859 1 95.88 541 TYR B N 1
ATOM 10878 C CA . TYR B 1 541 ? 3.213 42.281 26.469 1 95.88 541 TYR B CA 1
ATOM 10879 C C . TYR B 1 541 ? 3.285 41.812 27.906 1 95.88 541 TYR B C 1
ATOM 10881 O O . TYR B 1 541 ? 4.258 41.156 28.312 1 95.88 541 TYR B O 1
ATOM 10889 N N . CYS B 1 542 ? 2.246 42.125 28.688 1 94.94 542 CYS B N 1
ATOM 10890 C CA . CYS B 1 542 ? 2.209 41.75 30.094 1 94.94 542 CYS B CA 1
ATOM 10891 C C . CYS B 1 542 ? 2.143 40.219 30.25 1 94.94 542 CYS B C 1
ATOM 10893 O O . CYS B 1 542 ? 2.826 39.656 31.109 1 94.94 542 CYS B O 1
ATOM 10895 N N . ALA B 1 543 ? 1.386 39.625 29.453 1 93.38 543 ALA B N 1
ATOM 10896 C CA . ALA B 1 543 ? 1.172 38.188 29.562 1 93.38 543 ALA B CA 1
ATOM 10897 C C . ALA B 1 543 ? 2.43 37.406 29.188 1 93.38 543 ALA B C 1
ATOM 10899 O O . ALA B 1 543 ? 2.797 36.438 29.844 1 93.38 543 ALA B O 1
ATOM 10900 N N . TRP B 1 544 ? 3.127 37.844 28.156 1 94.69 544 TRP B N 1
ATOM 10901 C CA . TRP B 1 544 ? 4.227 37.094 27.578 1 94.69 544 TRP B CA 1
ATOM 10902 C C . TRP B 1 544 ? 5.531 37.344 28.312 1 94.69 544 TRP B C 1
ATOM 10904 O O . TRP B 1 544 ? 6.367 36.469 28.469 1 94.69 544 TRP B O 1
ATOM 10914 N N . PHE B 1 545 ? 5.703 38.531 28.766 1 93.75 545 PHE B N 1
ATOM 10915 C CA . PHE B 1 545 ? 7.008 38.906 29.297 1 93.75 545 PHE B CA 1
ATOM 10916 C C . PHE B 1 545 ? 6.934 39.156 30.797 1 93.75 545 PHE B C 1
ATOM 10918 O O . PHE B 1 545 ? 7.961 39.281 31.469 1 93.75 545 PHE B O 1
ATOM 10925 N N . ARG B 1 546 ? 5.809 39.281 31.344 1 91.56 546 ARG B N 1
ATOM 10926 C CA . ARG B 1 546 ? 5.594 39.5 32.781 1 91.56 546 ARG B CA 1
ATOM 10927 C C . ARG B 1 546 ? 6.324 40.75 33.25 1 91.56 546 ARG B C 1
ATOM 10929 O O . ARG B 1 546 ? 7.012 40.688 34.281 1 91.56 546 ARG B O 1
ATOM 10936 N N . GLU B 1 547 ? 6.219 41.719 32.438 1 93.38 547 GLU B N 1
ATOM 10937 C CA . GLU B 1 547 ? 6.797 43.031 32.75 1 93.38 547 GLU B CA 1
ATOM 10938 C C . GLU B 1 547 ? 5.777 44.125 32.531 1 93.38 547 GLU B C 1
ATOM 10940 O O . GLU B 1 547 ? 4.863 44 31.719 1 93.38 547 GLU B O 1
ATOM 10945 N N . GLU B 1 548 ? 5.973 45.156 33.312 1 93.19 548 GLU B N 1
ATOM 10946 C CA . GLU B 1 548 ? 5.09 46.312 33.156 1 93.19 548 GLU B CA 1
ATOM 10947 C C . GLU B 1 548 ? 5.535 47.188 32 1 93.19 548 GLU B C 1
ATOM 10949 O O . GLU B 1 548 ? 6.711 47.562 31.922 1 93.19 548 GLU B O 1
ATOM 10954 N N . PRO B 1 549 ? 4.637 47.5 31.125 1 93.75 549 PRO B N 1
ATOM 10955 C CA . PRO B 1 549 ? 5.008 48.375 30.016 1 93.75 549 PRO B CA 1
ATOM 10956 C C . PRO B 1 549 ? 5.309 49.812 30.453 1 93.75 549 PRO B C 1
ATOM 10958 O O . PRO B 1 549 ? 4.613 50.344 31.328 1 93.75 549 PRO B O 1
ATOM 10961 N N . THR B 1 550 ? 6.301 50.438 29.922 1 93.44 550 THR B N 1
ATOM 10962 C CA . THR B 1 550 ? 6.703 51.781 30.281 1 93.44 550 THR B CA 1
ATOM 10963 C C . THR B 1 550 ? 6.598 52.719 29.078 1 93.44 550 THR B C 1
ATOM 10965 O O . THR B 1 550 ? 6.109 53.844 29.188 1 93.44 550 THR B O 1
ATOM 10968 N N . ILE B 1 551 ? 7.023 52.219 27.922 1 94.5 551 ILE B N 1
ATOM 10969 C CA . ILE B 1 551 ? 7.105 53.094 26.75 1 94.5 551 ILE B CA 1
ATOM 10970 C C . ILE B 1 551 ? 6.395 52.406 25.578 1 94.5 551 ILE B C 1
ATOM 10972 O O . ILE B 1 551 ? 6.484 52.875 24.438 1 94.5 551 ILE B O 1
ATOM 10976 N N . LEU B 1 552 ? 5.652 51.375 25.812 1 95.31 552 LEU B N 1
ATOM 10977 C CA . LEU B 1 552 ? 5.055 50.562 24.766 1 95.31 552 LEU B CA 1
ATOM 10978 C C . LEU B 1 552 ? 4.078 51.375 23.922 1 95.31 552 LEU B C 1
ATOM 10980 O O . LEU B 1 552 ? 4.105 51.281 22.688 1 95.31 552 LEU B O 1
ATOM 10984 N N . LEU B 1 553 ? 3.225 52.156 24.5 1 93.62 553 LEU B N 1
ATOM 10985 C CA . LEU B 1 553 ? 2.201 52.906 23.781 1 93.62 553 LEU B CA 1
ATOM 10986 C C . LEU B 1 553 ? 2.828 54.031 22.953 1 93.62 553 LEU B C 1
ATOM 10988 O O . LEU B 1 553 ? 2.355 54.312 21.859 1 93.62 553 LEU B O 1
ATOM 10992 N N . SER B 1 554 ? 3.859 54.594 23.516 1 94.31 554 SER B N 1
ATOM 10993 C CA . SER B 1 554 ? 4.574 55.625 22.781 1 94.31 554 SER B CA 1
ATOM 10994 C C . SER B 1 554 ? 5.219 55.062 21.516 1 94.31 554 SER B C 1
ATOM 10996 O O . SER B 1 554 ? 5.156 55.656 20.453 1 94.31 554 SER B O 1
ATOM 10998 N N . GLU B 1 555 ? 5.785 53.938 21.703 1 95.81 555 GLU B N 1
ATOM 10999 C CA . GLU B 1 555 ? 6.406 53.281 20.547 1 95.81 555 GLU B CA 1
ATOM 11000 C C . GLU B 1 555 ? 5.363 52.844 19.516 1 95.81 555 GLU B C 1
ATOM 11002 O O . GLU B 1 555 ? 5.617 52.938 18.312 1 95.81 555 GLU B O 1
ATOM 11007 N N . LEU B 1 556 ? 4.227 52.375 20 1 95.94 556 LEU B N 1
ATOM 11008 C CA . LEU B 1 556 ? 3.141 52.031 19.094 1 95.94 556 LEU B CA 1
ATOM 11009 C C . LEU B 1 556 ? 2.662 53.219 18.297 1 95.94 556 LEU B C 1
ATOM 11011 O O . LEU B 1 556 ? 2.35 53.125 17.109 1 95.94 556 LEU B O 1
ATOM 11015 N N . GLU B 1 557 ? 2.59 54.344 18.953 1 93.62 557 GLU B N 1
ATOM 11016 C CA . GLU B 1 557 ? 2.188 55.562 18.266 1 93.62 557 GLU B CA 1
ATOM 11017 C C . GLU B 1 557 ? 3.219 55.969 17.234 1 93.62 557 GLU B C 1
ATOM 11019 O O . GLU B 1 557 ? 2.859 56.438 16.141 1 93.62 557 GLU B O 1
ATOM 11024 N N . ASP B 1 558 ? 4.465 55.875 17.578 1 94.94 558 ASP B N 1
ATOM 11025 C CA . ASP B 1 558 ? 5.523 56.156 16.625 1 94.94 558 ASP B CA 1
ATOM 11026 C C . ASP B 1 558 ? 5.402 55.25 15.398 1 94.94 558 ASP B C 1
ATOM 11028 O O . ASP B 1 558 ? 5.633 55.688 14.266 1 94.94 558 ASP B O 1
ATOM 11032 N N . TYR B 1 559 ? 5.109 53.969 15.719 1 95.88 559 TYR B N 1
ATOM 11033 C CA . TYR B 1 559 ? 4.914 53.031 14.633 1 95.88 559 TYR B CA 1
ATOM 11034 C C . TYR B 1 559 ? 3.734 53.438 13.758 1 95.88 559 TYR B C 1
ATOM 11036 O O . TYR B 1 559 ? 3.832 53.406 12.531 1 95.88 559 TYR B O 1
ATOM 11044 N N . ARG B 1 560 ? 2.656 53.781 14.383 1 93.69 560 ARG B N 1
ATOM 11045 C CA . ARG B 1 560 ? 1.454 54.219 13.664 1 93.69 560 ARG B CA 1
ATOM 11046 C C . ARG B 1 560 ? 1.736 55.406 12.781 1 93.69 560 ARG B C 1
ATOM 11048 O O . ARG B 1 560 ? 1.27 55.469 11.641 1 93.69 560 ARG B O 1
ATOM 11055 N N . SER B 1 561 ? 2.508 56.344 13.297 1 92.88 561 SER B N 1
ATOM 11056 C CA . SER B 1 561 ? 2.787 57.625 12.617 1 92.88 561 SER B CA 1
ATOM 11057 C C . SER B 1 561 ? 3.938 57.469 11.625 1 92.88 561 SER B C 1
ATOM 11059 O O . SER B 1 561 ? 4.367 58.438 11.008 1 92.88 561 SER B O 1
ATOM 11061 N N . LYS B 1 562 ? 4.523 56.344 11.555 1 94.44 562 LYS B N 1
ATOM 11062 C CA . LYS B 1 562 ? 5.594 56.031 10.609 1 94.44 562 LYS B CA 1
ATOM 11063 C C . LYS B 1 562 ? 6.824 56.906 10.867 1 94.44 562 LYS B C 1
ATOM 11065 O O . LYS B 1 562 ? 7.434 57.406 9.93 1 94.44 562 LYS B O 1
ATOM 11070 N N . LYS B 1 563 ? 7.008 57.062 12.125 1 94.06 563 LYS B N 1
ATOM 11071 C CA . LYS B 1 563 ? 8.227 57.75 12.5 1 94.06 563 LYS B CA 1
ATOM 11072 C C . LYS B 1 563 ? 9.438 56.812 12.477 1 94.06 563 LYS B C 1
ATOM 11074 O O . LYS B 1 563 ? 9.297 55.625 12.711 1 94.06 563 LYS B O 1
ATOM 11079 N N . TYR B 1 564 ? 10.57 57.438 12.258 1 92.5 564 TYR B N 1
ATOM 11080 C CA . TYR B 1 564 ? 11.781 56.625 12.25 1 92.5 564 TYR B CA 1
ATOM 11081 C C . TYR B 1 564 ? 11.93 55.875 13.562 1 92.5 564 TYR B C 1
ATOM 11083 O O . TYR B 1 564 ? 11.75 56.438 14.641 1 92.5 564 TYR B O 1
ATOM 11091 N N . PRO B 1 565 ? 12.109 54.5 13.453 1 94.25 565 PRO B N 1
ATOM 11092 C CA . PRO B 1 565 ? 12.562 53.688 12.32 1 94.25 565 PRO B CA 1
ATOM 11093 C C . PRO B 1 565 ? 11.414 53 11.602 1 94.25 565 PRO B C 1
ATOM 11095 O O . PRO B 1 565 ? 11.641 52.031 10.867 1 94.25 565 PRO B O 1
ATOM 11098 N N . TYR B 1 566 ? 10.234 53.469 11.773 1 95.69 566 TYR B N 1
ATOM 11099 C CA . TYR B 1 566 ? 9.078 52.75 11.258 1 95.69 566 TYR B CA 1
ATOM 11100 C C . TYR B 1 566 ? 8.609 53.344 9.93 1 95.69 566 TYR B C 1
ATOM 11102 O O . TYR B 1 566 ? 7.426 53.281 9.602 1 95.69 566 TYR B O 1
ATOM 11110 N N . THR B 1 567 ? 9.445 53.906 9.18 1 93.81 567 THR B N 1
ATOM 11111 C CA . THR B 1 567 ? 9.102 54.562 7.922 1 93.81 567 THR B CA 1
ATOM 11112 C C . THR B 1 567 ? 8.859 53.531 6.82 1 93.81 567 THR B C 1
ATOM 11114 O O . THR B 1 567 ? 9.328 52.406 6.914 1 93.81 567 THR B O 1
ATOM 11117 N N . GLU B 1 568 ? 8.219 53.969 5.789 1 90.94 568 GLU B N 1
ATOM 11118 C CA . GLU B 1 568 ? 7.91 53.094 4.656 1 90.94 568 GLU B CA 1
ATOM 11119 C C . GLU B 1 568 ? 9.172 52.719 3.891 1 90.94 568 GLU B C 1
ATOM 11121 O O . GLU B 1 568 ? 9.273 51.594 3.354 1 90.94 568 GLU B O 1
ATOM 11126 N N . SER B 1 569 ? 10.023 53.594 3.85 1 91.25 569 SER B N 1
ATOM 11127 C CA . SER B 1 569 ? 11.273 53.344 3.141 1 91.25 569 SER B CA 1
ATOM 11128 C C . SER B 1 569 ? 12.047 52.219 3.777 1 91.25 569 SER B C 1
ATOM 11130 O O . SER B 1 569 ? 12.633 51.375 3.074 1 91.25 569 SER B O 1
ATOM 11132 N N . ILE B 1 570 ? 11.984 52.094 5.059 1 91.44 570 ILE B N 1
ATOM 11133 C CA . ILE B 1 570 ? 12.688 51.031 5.77 1 91.44 570 ILE B CA 1
ATOM 11134 C C . ILE B 1 570 ? 11.945 49.719 5.594 1 91.44 570 ILE B C 1
ATOM 11136 O O . ILE B 1 570 ? 12.562 48.688 5.352 1 91.44 570 ILE B O 1
ATOM 11140 N N . SER B 1 571 ? 10.672 49.781 5.719 1 91.5 571 SER B N 1
ATOM 11141 C CA . SER B 1 571 ? 9.867 48.562 5.582 1 91.5 571 SER B CA 1
ATOM 11142 C C . SER B 1 571 ? 10.062 47.938 4.211 1 91.5 571 SER B C 1
ATOM 11144 O O . SER B 1 571 ? 10.117 46.688 4.098 1 91.5 571 SER B O 1
ATOM 11146 N N . LYS B 1 572 ? 10.148 48.625 3.17 1 90 572 LYS B N 1
ATOM 11147 C CA . LYS B 1 572 ? 10.297 48.156 1.801 1 90 572 LYS B CA 1
ATOM 11148 C C . LYS B 1 572 ? 11.617 47.406 1.622 1 90 572 LYS B C 1
ATOM 11150 O O . LYS B 1 572 ? 11.711 46.5 0.794 1 90 572 LYS B O 1
ATOM 11155 N N . GLN B 1 573 ? 12.523 47.688 2.42 1 86.81 573 GLN B N 1
ATOM 11156 C CA . GLN B 1 573 ? 13.828 47.062 2.316 1 86.81 573 GLN B CA 1
ATOM 11157 C C . GLN B 1 573 ? 13.773 45.594 2.805 1 86.81 573 GLN B C 1
ATOM 11159 O O . GLN B 1 573 ? 14.602 44.781 2.42 1 86.81 573 GLN B O 1
ATOM 11164 N N . PHE B 1 574 ? 12.828 45.344 3.559 1 90.94 574 PHE B N 1
ATOM 11165 C CA . PHE B 1 574 ? 12.742 44 4.129 1 90.94 574 PHE B CA 1
ATOM 11166 C C . PHE B 1 574 ? 11.75 43.156 3.352 1 90.94 574 PHE B C 1
ATOM 11168 O O . PHE B 1 574 ? 11.641 41.938 3.59 1 90.94 574 PHE B O 1
ATOM 11175 N N . LYS B 1 575 ? 11.148 43.656 2.387 1 82.88 575 LYS B N 1
ATOM 11176 C CA . LYS B 1 575 ? 10.203 42.969 1.513 1 82.88 575 LYS B CA 1
ATOM 11177 C C . LYS B 1 575 ? 9.281 42.062 2.314 1 82.88 575 LYS B C 1
ATOM 11179 O O . LYS B 1 575 ? 8.625 42.5 3.258 1 82.88 575 LYS B O 1
ATOM 11184 N N . ASN B 1 576 ? 9.484 40.688 2.129 1 80.19 576 ASN B N 1
ATOM 11185 C CA . ASN B 1 576 ? 8.578 39.719 2.754 1 80.19 576 ASN B CA 1
ATOM 11186 C C . ASN B 1 576 ? 9.156 39.156 4.051 1 80.19 576 ASN B C 1
ATOM 11188 O O . ASN B 1 576 ? 8.539 38.312 4.695 1 80.19 576 ASN B O 1
ATOM 11192 N N . ASN B 1 577 ? 10.234 39.719 4.5 1 88 577 ASN B N 1
ATOM 11193 C CA . ASN B 1 577 ? 10.852 39.281 5.746 1 88 577 ASN B CA 1
ATOM 11194 C C . ASN B 1 577 ? 10.445 40.188 6.918 1 88 577 ASN B C 1
ATOM 11196 O O . ASN B 1 577 ? 11.25 40.969 7.402 1 88 577 ASN B O 1
ATOM 11200 N N . ILE B 1 578 ? 9.289 39.938 7.438 1 92.44 578 ILE B N 1
ATOM 11201 C CA . ILE B 1 578 ? 8.711 40.781 8.469 1 92.44 578 ILE B CA 1
ATOM 11202 C C . ILE B 1 578 ? 9.469 40.594 9.781 1 92.44 578 ILE B C 1
ATOM 11204 O O . ILE B 1 578 ? 9.672 41.531 10.531 1 92.44 578 ILE B O 1
ATOM 11208 N N . LEU B 1 579 ? 9.828 39.344 10.047 1 91.31 579 LEU B N 1
ATOM 11209 C CA . LEU B 1 579 ? 10.625 39.125 11.242 1 91.31 579 LEU B CA 1
ATOM 11210 C C . LEU B 1 579 ? 11.945 39.875 11.188 1 91.31 579 LEU B C 1
ATOM 11212 O O . LEU B 1 579 ? 12.398 40.438 12.195 1 91.31 579 LEU B O 1
ATOM 11216 N N . GLY B 1 580 ? 12.562 39.875 10 1 89.75 580 GLY B N 1
ATOM 11217 C CA . GLY B 1 580 ? 13.781 40.656 9.805 1 89.75 580 GLY B CA 1
ATOM 11218 C C . GLY B 1 580 ? 13.594 42.125 10.055 1 89.75 580 GLY B C 1
ATOM 11219 O O . GLY B 1 580 ? 14.461 42.781 10.633 1 89.75 580 GLY B O 1
ATOM 11220 N N . TYR B 1 581 ? 12.461 42.656 9.688 1 94.31 581 TYR B N 1
ATOM 11221 C CA . TYR B 1 581 ? 12.102 44.062 9.906 1 94.31 581 TYR B CA 1
ATOM 11222 C C . TYR B 1 581 ? 12.055 44.375 11.398 1 94.31 581 TYR B C 1
ATOM 11224 O O . TYR B 1 581 ? 12.656 45.344 11.852 1 94.31 581 TYR B O 1
ATOM 11232 N N . TRP B 1 582 ? 11.406 43.594 12.125 1 94.94 582 TRP B N 1
ATOM 11233 C CA . TRP B 1 582 ? 11.242 43.844 13.547 1 94.94 582 TRP B CA 1
ATOM 11234 C C . TRP B 1 582 ? 12.531 43.594 14.312 1 94.94 582 TRP B C 1
ATOM 11236 O O . TRP B 1 582 ? 12.789 44.188 15.352 1 94.94 582 TRP B O 1
ATOM 11246 N N . ASN B 1 583 ? 13.32 42.688 13.789 1 91.06 583 ASN B N 1
ATOM 11247 C CA . ASN B 1 583 ? 14.656 42.5 14.352 1 91.06 583 ASN B CA 1
ATOM 11248 C C . ASN B 1 583 ? 15.5 43.781 14.195 1 91.06 583 ASN B C 1
ATOM 11250 O O . ASN B 1 583 ? 16.266 44.125 15.094 1 91.06 583 ASN B O 1
ATOM 11254 N N . PHE B 1 584 ? 15.359 44.375 13.109 1 92.44 584 PHE B N 1
ATOM 11255 C CA . PHE B 1 584 ? 16.078 45.594 12.844 1 92.44 584 PHE B CA 1
ATOM 11256 C C . PHE B 1 584 ? 15.625 46.688 13.805 1 92.44 584 PHE B C 1
ATOM 11258 O O . PHE B 1 584 ? 16.453 47.438 14.344 1 92.44 584 PHE B O 1
ATOM 11265 N N . THR B 1 585 ? 14.383 46.812 14.062 1 94 585 THR B N 1
ATOM 11266 C CA . THR B 1 585 ? 13.82 47.875 14.875 1 94 585 THR B CA 1
ATOM 11267 C C . THR B 1 585 ? 14.188 47.688 16.344 1 94 585 THR B C 1
ATOM 11269 O O . THR B 1 585 ? 14.047 48.594 17.156 1 94 585 THR B O 1
ATOM 11272 N N . LYS B 1 586 ? 14.586 46.5 16.656 1 91.12 586 LYS B N 1
ATOM 11273 C CA . LYS B 1 586 ? 15 46.188 18.016 1 91.12 586 LYS B CA 1
ATOM 11274 C C . LYS B 1 586 ? 16 47.188 18.547 1 91.12 586 LYS B C 1
ATOM 11276 O O . LYS B 1 586 ? 15.992 47.531 19.734 1 91.12 586 LYS B O 1
ATOM 11281 N N . GLY B 1 587 ? 16.812 47.781 17.703 1 89.31 587 GLY B N 1
ATOM 11282 C CA . GLY B 1 587 ? 17.812 48.75 18.109 1 89.31 587 GLY B CA 1
ATOM 11283 C C . GLY B 1 587 ? 17.219 50.094 18.484 1 89.31 587 GLY B C 1
ATOM 11284 O O . GLY B 1 587 ? 17.875 50.906 19.156 1 89.31 587 GLY B O 1
ATOM 11285 N N . TYR B 1 588 ? 15.961 50.312 18.156 1 91.75 588 TYR B N 1
ATOM 11286 C CA . TYR B 1 588 ? 15.352 51.625 18.328 1 91.75 588 TYR B CA 1
ATOM 11287 C C . TYR B 1 588 ? 14.141 51.562 19.266 1 91.75 588 TYR B C 1
ATOM 11289 O O . TYR B 1 588 ? 13.57 52.594 19.625 1 91.75 588 TYR B O 1
ATOM 11297 N N . SER B 1 589 ? 13.742 50.344 19.516 1 90.75 589 SER B N 1
ATOM 11298 C CA . SER B 1 589 ? 12.555 50.094 20.328 1 90.75 589 SER B CA 1
ATOM 11299 C C . SER B 1 589 ? 12.875 49.219 21.531 1 90.75 589 SER B C 1
ATOM 11301 O O . SER B 1 589 ? 13.766 48.375 21.469 1 90.75 589 SER B O 1
ATOM 11303 N N . LYS B 1 590 ? 12.188 49.406 22.625 1 92.69 590 LYS B N 1
ATOM 11304 C CA . LYS B 1 590 ? 12.477 48.656 23.828 1 92.69 590 LYS B CA 1
ATOM 11305 C C . LYS B 1 590 ? 11.414 47.594 24.078 1 92.69 590 LYS B C 1
ATOM 11307 O O . LYS B 1 590 ? 11.703 46.531 24.641 1 92.69 590 LYS B O 1
ATOM 11312 N N . GLU B 1 591 ? 10.156 47.906 23.75 1 96.19 591 GLU B N 1
ATOM 11313 C CA . GLU B 1 591 ? 9.086 47.031 24.188 1 96.19 591 GLU B CA 1
ATOM 11314 C C . GLU B 1 591 ? 8.258 46.531 23 1 96.19 591 GLU B C 1
ATOM 11316 O O . GLU B 1 591 ? 7.977 45.344 22.891 1 96.19 591 GLU B O 1
ATOM 11321 N N . LEU B 1 592 ? 7.945 47.344 22.031 1 96.5 592 LEU B N 1
ATOM 11322 C CA . LEU B 1 592 ? 7.023 47.031 20.953 1 96.5 592 LEU B CA 1
ATOM 11323 C C . LEU B 1 592 ? 7.594 45.906 20.062 1 96.5 592 LEU B C 1
ATOM 11325 O O . LEU B 1 592 ? 6.863 45.031 19.625 1 96.5 592 LEU B O 1
ATOM 11329 N N . TYR B 1 593 ? 8.875 45.969 19.812 1 96.12 593 TYR B N 1
ATOM 11330 C CA . TYR B 1 593 ? 9.508 45 18.938 1 96.12 593 TYR B CA 1
ATOM 11331 C C . TYR B 1 593 ? 9.367 43.594 19.516 1 96.12 593 TYR B C 1
ATOM 11333 O O . TYR B 1 593 ? 9.273 42.625 18.766 1 96.12 593 TYR B O 1
ATOM 11341 N N . ARG B 1 594 ? 9.312 43.438 20.812 1 95.81 594 ARG B N 1
ATOM 11342 C CA . ARG B 1 594 ? 9.227 42.125 21.453 1 95.81 594 ARG B CA 1
ATOM 11343 C C . ARG B 1 594 ? 7.898 41.438 21.156 1 95.81 594 ARG B C 1
ATOM 11345 O O . ARG B 1 594 ? 7.859 40.25 20.828 1 95.81 594 ARG B O 1
ATOM 11352 N N . VAL B 1 595 ? 6.895 42.219 21.25 1 96.5 595 VAL B N 1
ATOM 11353 C CA . VAL B 1 595 ? 5.562 41.688 20.969 1 96.5 595 VAL B CA 1
ATOM 11354 C C . VAL B 1 595 ? 5.461 41.312 19.484 1 96.5 595 VAL B C 1
ATOM 11356 O O . VAL B 1 595 ? 4.973 40.25 19.156 1 96.5 595 VAL B O 1
ATOM 11359 N N . ALA B 1 596 ? 5.945 42.188 18.641 1 97.06 596 ALA B N 1
ATOM 11360 C CA . ALA B 1 596 ? 5.871 41.969 17.188 1 97.06 596 ALA B CA 1
ATOM 11361 C C . ALA B 1 596 ? 6.688 40.75 16.781 1 97.06 596 ALA B C 1
ATOM 11363 O O . ALA B 1 596 ? 6.219 39.906 16.016 1 97.06 596 ALA B O 1
ATOM 11364 N N . GLN B 1 597 ? 7.871 40.656 17.312 1 95.69 597 GLN B N 1
ATOM 11365 C CA . GLN B 1 597 ? 8.727 39.5 17 1 95.69 597 GLN B CA 1
ATOM 11366 C C . GLN B 1 597 ? 8.07 38.188 17.375 1 95.69 597 GLN B C 1
ATOM 11368 O O . GLN B 1 597 ? 8.133 37.219 16.625 1 95.69 597 GLN B O 1
ATOM 11373 N N . ARG B 1 598 ? 7.48 38.156 18.453 1 95.62 598 ARG B N 1
ATOM 11374 C CA . ARG B 1 598 ? 6.82 36.938 18.891 1 95.62 598 ARG B CA 1
ATOM 11375 C C . ARG B 1 598 ? 5.645 36.594 17.984 1 95.62 598 ARG B C 1
ATOM 11377 O O . ARG B 1 598 ? 5.465 35.438 17.609 1 95.62 598 ARG B O 1
ATOM 11384 N N . ILE B 1 599 ? 4.934 37.562 17.641 1 96.56 599 ILE B N 1
ATOM 11385 C CA . ILE B 1 599 ? 3.768 37.344 16.797 1 96.56 599 ILE B CA 1
ATOM 11386 C C . ILE B 1 599 ? 4.211 36.781 15.438 1 96.56 599 ILE B C 1
ATOM 11388 O O . ILE B 1 599 ? 3.615 35.844 14.93 1 96.56 599 ILE B O 1
ATOM 11392 N N . PHE B 1 600 ? 5.277 37.312 14.898 1 95.38 600 PHE B N 1
ATOM 11393 C CA . PHE B 1 600 ? 5.695 36.938 13.555 1 95.38 600 PHE B CA 1
ATOM 11394 C C . PHE B 1 600 ? 6.598 35.688 13.594 1 95.38 600 PHE B C 1
ATOM 11396 O O . PHE B 1 600 ? 7.059 35.219 12.555 1 95.38 600 PHE B O 1
ATOM 11403 N N . SER B 1 601 ? 6.801 35.125 14.797 1 93.69 601 SER B N 1
ATOM 11404 C CA . SER B 1 601 ? 7.559 33.875 14.945 1 93.69 601 SER B CA 1
ATOM 11405 C C . SER B 1 601 ? 6.633 32.688 15.109 1 93.69 601 SER B C 1
ATOM 11407 O O . SER B 1 601 ? 7.09 31.547 15.164 1 93.69 601 SER B O 1
ATOM 11409 N N . ILE B 1 602 ? 5.375 32.875 15.086 1 94 602 ILE B N 1
ATOM 11410 C CA . ILE B 1 602 ? 4.398 31.844 15.375 1 94 602 ILE B CA 1
ATOM 11411 C C . ILE B 1 602 ? 4.074 31.078 14.094 1 94 602 ILE B C 1
ATOM 11413 O O . ILE B 1 602 ? 3.816 31.672 13.047 1 94 602 ILE B O 1
ATOM 11417 N N . THR B 1 603 ? 4.113 29.75 14.18 1 92.75 603 THR B N 1
ATOM 11418 C CA . THR B 1 603 ? 3.689 28.875 13.094 1 92.75 603 THR B CA 1
ATOM 11419 C C . THR B 1 603 ? 2.178 28.672 13.125 1 92.75 603 THR B C 1
ATOM 11421 O O . THR B 1 603 ? 1.571 28.641 14.195 1 92.75 603 THR B O 1
ATOM 11424 N N . VAL B 1 604 ? 1.633 28.422 11.922 1 93.5 604 VAL B N 1
ATOM 11425 C CA . VAL B 1 604 ? 0.173 28.422 11.906 1 93.5 604 VAL B CA 1
ATOM 11426 C C . VAL B 1 604 ? -0.347 27.078 11.414 1 93.5 604 VAL B C 1
ATOM 11428 O O . VAL B 1 604 ? -1.559 26.875 11.305 1 93.5 604 VAL B O 1
ATOM 11431 N N . SER B 1 605 ? 0.504 26.141 11.102 1 90.94 605 SER B N 1
ATOM 11432 C CA . SER B 1 605 ? 0.032 24.875 10.539 1 90.94 605 SER B CA 1
ATOM 11433 C C . SER B 1 605 ? 0.888 23.703 11.008 1 90.94 605 SER B C 1
ATOM 11435 O O . SER B 1 605 ? 2.061 23.891 11.344 1 90.94 605 SER B O 1
ATOM 11437 N N . THR B 1 606 ? 0.261 22.516 11.055 1 88 606 THR B N 1
ATOM 11438 C CA . THR B 1 606 ? 0.953 21.266 11.383 1 88 606 THR B CA 1
ATOM 11439 C C . THR B 1 606 ? 1.184 20.438 10.117 1 88 606 THR B C 1
ATOM 11441 O O . THR B 1 606 ? 1.434 19.234 10.203 1 88 606 THR B O 1
ATOM 11444 N N . ALA B 1 607 ? 1.069 20.969 8.93 1 84.44 607 ALA B N 1
ATOM 11445 C CA . ALA B 1 607 ? 1.205 20.25 7.664 1 84.44 607 ALA B CA 1
ATOM 11446 C C . ALA B 1 607 ? 2.58 19.594 7.551 1 84.44 607 ALA B C 1
ATOM 11448 O O . ALA B 1 607 ? 2.725 18.547 6.91 1 84.44 607 ALA B O 1
ATOM 11449 N N . SER B 1 608 ? 3.588 20.188 8.203 1 81.56 608 SER B N 1
ATOM 11450 C CA . SER B 1 608 ? 4.938 19.641 8.18 1 81.56 608 SER B CA 1
ATOM 11451 C C . SER B 1 608 ? 4.98 18.266 8.844 1 81.56 608 SER B C 1
ATOM 11453 O O . SER B 1 608 ? 5.809 17.422 8.484 1 81.56 608 SER B O 1
ATOM 11455 N N . LEU B 1 609 ? 4.102 18.062 9.789 1 86.25 609 LEU B N 1
ATOM 11456 C CA . LEU B 1 609 ? 4.031 16.75 10.43 1 86.25 609 LEU B CA 1
ATOM 11457 C C . LEU B 1 609 ? 3.535 15.688 9.453 1 86.25 609 LEU B C 1
ATOM 11459 O O . LEU B 1 609 ? 3.977 14.539 9.5 1 86.25 609 LEU B O 1
ATOM 11463 N N . GLU B 1 610 ? 2.633 16.016 8.625 1 81 610 GLU B N 1
ATOM 11464 C CA . GLU B 1 610 ? 2.178 15.086 7.59 1 81 610 GLU B CA 1
ATOM 11465 C C . GLU B 1 610 ? 3.318 14.703 6.656 1 81 610 GLU B C 1
ATOM 11467 O O . GLU B 1 610 ? 3.418 13.547 6.238 1 81 610 GLU B O 1
ATOM 11472 N N . ARG B 1 611 ? 4.125 15.68 6.375 1 77.38 611 ARG B N 1
ATOM 11473 C CA . ARG B 1 611 ? 5.285 15.398 5.535 1 77.38 611 ARG B CA 1
ATOM 11474 C C . ARG B 1 611 ? 6.27 14.477 6.25 1 77.38 611 ARG B C 1
ATOM 11476 O O . ARG B 1 611 ? 6.883 13.609 5.625 1 77.38 611 ARG B O 1
ATOM 11483 N N . LEU B 1 612 ? 6.41 14.75 7.531 1 84.31 612 LEU B N 1
ATOM 11484 C CA . LEU B 1 612 ? 7.258 13.883 8.344 1 84.31 612 LEU B CA 1
ATOM 11485 C C . LEU B 1 612 ? 6.75 12.445 8.32 1 84.31 612 LEU B C 1
ATOM 11487 O O . LEU B 1 612 ? 7.523 11.516 8.094 1 84.31 612 LEU B O 1
ATOM 11491 N N . PHE B 1 613 ? 5.484 12.305 8.555 1 87.75 613 PHE B N 1
ATOM 11492 C CA . PHE B 1 613 ? 4.91 10.969 8.594 1 87.75 613 PHE B CA 1
ATOM 11493 C C . PHE B 1 613 ? 5.004 10.297 7.227 1 87.75 613 PHE B C 1
ATOM 11495 O O . PHE B 1 613 ? 5.188 9.078 7.137 1 87.75 613 PHE B O 1
ATOM 11502 N N . SER B 1 614 ? 4.871 11.078 6.223 1 85.44 614 SER B N 1
ATOM 11503 C CA . SER B 1 614 ? 5.074 10.547 4.879 1 85.44 614 SER B CA 1
ATOM 11504 C C . SER B 1 614 ? 6.496 10.023 4.699 1 85.44 614 SER B C 1
ATOM 11506 O O . SER B 1 614 ? 6.699 8.953 4.125 1 85.44 614 SER B O 1
ATOM 11508 N N . THR B 1 615 ? 7.457 10.766 5.184 1 88 615 THR B N 1
ATOM 11509 C CA . THR B 1 615 ? 8.852 10.352 5.117 1 88 615 THR B CA 1
ATOM 11510 C C . THR B 1 615 ? 9.086 9.086 5.945 1 88 615 THR B C 1
ATOM 11512 O O . THR B 1 615 ? 9.766 8.164 5.5 1 88 615 THR B O 1
ATOM 11515 N N . MET B 1 616 ? 8.523 9.125 7.051 1 91.81 616 MET B N 1
ATOM 11516 C CA . MET B 1 616 ? 8.648 7.949 7.906 1 91.81 616 MET B CA 1
ATOM 11517 C C . MET B 1 616 ? 8 6.73 7.254 1 91.81 616 MET B C 1
ATOM 11519 O O . MET B 1 616 ? 8.523 5.621 7.348 1 91.81 616 MET B O 1
ATOM 11523 N N . GLY B 1 617 ? 6.867 6.98 6.625 1 90.12 617 GLY B N 1
ATOM 11524 C CA . GLY B 1 617 ? 6.203 5.906 5.902 1 90.12 617 GLY B CA 1
ATOM 11525 C C . GLY B 1 617 ? 7.016 5.379 4.738 1 90.12 617 GLY B C 1
ATOM 11526 O O . GLY B 1 617 ? 6.926 4.195 4.398 1 90.12 617 GLY B O 1
ATOM 11527 N N . TRP B 1 618 ? 7.785 6.25 4.18 1 87.88 618 TRP B N 1
ATOM 11528 C CA . TRP B 1 618 ? 8.664 5.859 3.084 1 87.88 618 TRP B CA 1
ATOM 11529 C C . TRP B 1 618 ? 9.727 4.871 3.562 1 87.88 618 TRP B C 1
ATOM 11531 O O . TRP B 1 618 ? 10.062 3.918 2.854 1 87.88 618 TRP B O 1
ATOM 11541 N N . TYR B 1 619 ? 10.242 5.086 4.723 1 92.31 619 TYR B N 1
ATOM 11542 C CA . TYR B 1 619 ? 11.242 4.188 5.293 1 92.31 619 TYR B CA 1
ATOM 11543 C C . TYR B 1 619 ? 10.586 2.924 5.84 1 92.31 619 TYR B C 1
ATOM 11545 O O . TYR B 1 619 ? 11.117 1.824 5.684 1 92.31 619 TYR B O 1
ATOM 11553 N N . HIS B 1 620 ? 9.531 3.188 6.52 1 92.69 620 HIS B N 1
ATOM 11554 C CA . HIS B 1 620 ? 8.797 2.098 7.152 1 92.69 620 HIS B CA 1
ATOM 11555 C C . HIS B 1 620 ? 7.719 1.549 6.227 1 92.69 620 HIS B C 1
ATOM 11557 O O . HIS B 1 620 ? 6.523 1.723 6.488 1 92.69 620 HIS B O 1
ATOM 11563 N N . SER B 1 621 ? 8.141 0.854 5.262 1 85.31 621 SER B N 1
ATOM 11564 C CA . SER B 1 621 ? 7.25 0.312 4.242 1 85.31 621 SER B CA 1
ATOM 11565 C C . SER B 1 621 ? 6.723 -1.061 4.645 1 85.31 621 SER B C 1
ATOM 11567 O O . SER B 1 621 ? 7.137 -1.619 5.66 1 85.31 621 SER B O 1
ATOM 11569 N N . LYS B 1 622 ? 5.828 -1.575 3.867 1 78.69 622 LYS B N 1
ATOM 11570 C CA . LYS B 1 622 ? 5.254 -2.891 4.137 1 78.69 622 LYS B CA 1
ATOM 11571 C C . LYS B 1 622 ? 6.332 -3.969 4.152 1 78.69 622 LYS B C 1
ATOM 11573 O O . LYS B 1 622 ? 6.262 -4.914 4.941 1 78.69 622 LYS B O 1
ATOM 11578 N N . GLN B 1 623 ? 7.34 -3.766 3.287 1 78.56 623 GLN B N 1
ATOM 11579 C CA . GLN B 1 623 ? 8.43 -4.73 3.223 1 78.56 623 GLN B CA 1
ATOM 11580 C C . GLN B 1 623 ? 9.352 -4.602 4.434 1 78.56 623 GLN B C 1
ATOM 11582 O O . GLN B 1 623 ? 10.062 -5.547 4.785 1 78.56 623 GLN B O 1
ATOM 11587 N N . ARG B 1 624 ? 9.305 -3.451 5.055 1 86.69 624 ARG B N 1
ATOM 11588 C CA . ARG B 1 624 ? 10.141 -3.166 6.211 1 86.69 624 ARG B CA 1
ATOM 11589 C C . ARG B 1 624 ? 9.297 -2.908 7.453 1 86.69 624 ARG B C 1
ATOM 11591 O O . ARG B 1 624 ? 9.539 -1.944 8.188 1 86.69 624 ARG B O 1
ATOM 11598 N N . ASN B 1 625 ? 8.281 -3.684 7.598 1 84.25 625 ASN B N 1
ATOM 11599 C CA . ASN B 1 625 ? 7.293 -3.445 8.641 1 84.25 625 ASN B CA 1
ATOM 11600 C C . ASN B 1 625 ? 7.836 -3.805 10.023 1 84.25 625 ASN B C 1
ATOM 11602 O O . ASN B 1 625 ? 7.258 -3.424 11.039 1 84.25 625 ASN B O 1
ATOM 11606 N N . ARG B 1 626 ? 9.039 -4.406 10.078 1 82.12 626 ARG B N 1
ATOM 11607 C CA . ARG B 1 626 ? 9.602 -4.816 11.359 1 82.12 626 ARG B CA 1
ATOM 11608 C C . ARG B 1 626 ? 10.617 -3.791 11.867 1 82.12 626 ARG B C 1
ATOM 11610 O O . ARG B 1 626 ? 11.164 -3.939 12.953 1 82.12 626 ARG B O 1
ATOM 11617 N N . LEU B 1 627 ? 10.852 -2.844 11 1 89.94 627 LEU B N 1
ATOM 11618 C CA . LEU B 1 627 ? 11.773 -1.788 11.398 1 89.94 627 LEU B CA 1
ATOM 11619 C C . LEU B 1 627 ? 11.266 -1.047 12.625 1 89.94 627 LEU B C 1
ATOM 11621 O O . LEU B 1 627 ? 10.102 -0.627 12.664 1 89.94 627 LEU B O 1
ATOM 11625 N N . LYS B 1 628 ? 12.125 -0.908 13.609 1 89.56 628 LYS B N 1
ATOM 11626 C CA . LYS B 1 628 ? 11.734 -0.241 14.852 1 89.56 628 LYS B CA 1
ATOM 11627 C C . LYS B 1 628 ? 11.5 1.25 14.625 1 89.56 628 LYS B C 1
ATOM 11629 O O . LYS B 1 628 ? 12.195 1.876 13.82 1 89.56 628 LYS B O 1
ATOM 11634 N N . SER B 1 629 ? 10.602 1.775 15.398 1 89.06 629 SER B N 1
ATOM 11635 C CA . SER B 1 629 ? 10.211 3.174 15.258 1 89.06 629 SER B CA 1
ATOM 11636 C C . SER B 1 629 ? 11.383 4.105 15.547 1 89.06 629 SER B C 1
ATOM 11638 O O . SER B 1 629 ? 11.492 5.18 14.945 1 89.06 629 SER B O 1
ATOM 11640 N N . GLU B 1 630 ? 12.281 3.688 16.422 1 88.5 630 GLU B N 1
ATOM 11641 C CA . GLU B 1 630 ? 13.445 4.508 16.75 1 88.5 630 GLU B CA 1
ATOM 11642 C C . GLU B 1 630 ? 14.375 4.656 15.562 1 88.5 630 GLU B C 1
ATOM 11644 O O . GLU B 1 630 ? 14.938 5.734 15.328 1 88.5 630 GLU B O 1
ATOM 11649 N N . LYS B 1 631 ? 14.516 3.57 14.875 1 92.62 631 LYS B N 1
ATOM 11650 C CA . LYS B 1 631 ? 15.359 3.613 13.68 1 92.62 631 LYS B CA 1
ATOM 11651 C C . LYS B 1 631 ? 14.727 4.473 12.594 1 92.62 631 LYS B C 1
ATOM 11653 O O . LYS B 1 631 ? 15.414 5.23 11.914 1 92.62 631 LYS B O 1
ATOM 11658 N N . VAL B 1 632 ? 13.422 4.309 12.492 1 94.06 632 VAL B N 1
ATOM 11659 C CA . VAL B 1 632 ? 12.688 5.086 11.5 1 94.06 632 VAL B CA 1
ATOM 11660 C C . VAL B 1 632 ? 12.82 6.574 11.805 1 94.06 632 VAL B C 1
ATOM 11662 O O . VAL B 1 632 ? 13.039 7.383 10.898 1 94.06 632 VAL B O 1
ATOM 11665 N N . LEU B 1 633 ? 12.703 6.898 13.086 1 91.56 633 LEU B N 1
ATOM 11666 C CA . LEU B 1 633 ? 12.859 8.289 13.508 1 91.56 633 LEU B CA 1
ATOM 11667 C C . LEU B 1 633 ? 14.258 8.797 13.188 1 91.56 633 LEU B C 1
ATOM 11669 O O . LEU B 1 633 ? 14.414 9.914 12.695 1 91.56 633 LEU B O 1
ATOM 11673 N N . GLY B 1 634 ? 15.219 7.969 13.492 1 92.19 634 GLY B N 1
ATOM 11674 C CA . GLY B 1 634 ? 16.594 8.352 13.188 1 92.19 634 GLY B CA 1
ATOM 11675 C C . GLY B 1 634 ? 16.812 8.625 11.719 1 92.19 634 GLY B C 1
ATOM 11676 O O . GLY B 1 634 ? 17.453 9.617 11.359 1 92.19 634 GLY B O 1
ATOM 11677 N N . LEU B 1 635 ? 16.281 7.789 10.906 1 94.69 635 LEU B N 1
ATOM 11678 C CA . LEU B 1 635 ? 16.391 7.965 9.461 1 94.69 635 LEU B CA 1
ATOM 11679 C C . LEU B 1 635 ? 15.734 9.266 9.023 1 94.69 635 LEU B C 1
ATOM 11681 O O . LEU B 1 635 ? 16.281 10.008 8.203 1 94.69 635 LEU B O 1
ATOM 11685 N N . ALA B 1 636 ? 14.586 9.539 9.57 1 92.5 636 ALA B N 1
ATOM 11686 C CA . ALA B 1 636 ? 13.852 10.75 9.211 1 92.5 636 ALA B CA 1
ATOM 11687 C C . ALA B 1 636 ? 14.602 12 9.641 1 92.5 636 ALA B C 1
ATOM 11689 O O . ALA B 1 636 ? 14.617 13 8.922 1 92.5 636 ALA B O 1
ATOM 11690 N N . GLN B 1 637 ? 15.188 11.953 10.797 1 91.81 637 GLN B N 1
ATOM 11691 C CA . GLN B 1 637 ? 15.953 13.094 11.305 1 91.81 637 GLN B CA 1
ATOM 11692 C C . GLN B 1 637 ? 17.156 13.375 10.414 1 91.81 637 GLN B C 1
ATOM 11694 O O . GLN B 1 637 ? 17.453 14.539 10.109 1 91.81 637 GLN B O 1
ATOM 11699 N N . ILE B 1 638 ? 17.828 12.344 10.023 1 92.88 638 ILE B N 1
ATOM 11700 C CA . ILE B 1 638 ? 18.984 12.508 9.148 1 92.88 638 ILE B CA 1
ATOM 11701 C C . ILE B 1 638 ? 18.547 13.078 7.801 1 92.88 638 ILE B C 1
ATOM 11703 O O . ILE B 1 638 ? 19.188 13.969 7.25 1 92.88 638 ILE B O 1
ATOM 11707 N N . CYS B 1 639 ? 17.453 12.562 7.309 1 91.88 639 CYS B N 1
ATOM 11708 C CA . CYS B 1 639 ? 16.922 13.031 6.035 1 91.88 639 CYS B CA 1
ATOM 11709 C C . CYS B 1 639 ? 16.594 14.516 6.094 1 91.88 639 CYS B C 1
ATOM 11711 O O . CYS B 1 639 ? 16.953 15.266 5.18 1 91.88 639 CYS B O 1
ATOM 11713 N N . ALA B 1 640 ? 15.93 14.883 7.125 1 86.38 640 ALA B N 1
ATOM 11714 C CA . ALA B 1 640 ? 15.578 16.297 7.293 1 86.38 640 ALA B CA 1
ATOM 11715 C C . ALA B 1 640 ? 16.828 17.172 7.359 1 86.38 640 ALA B C 1
ATOM 11717 O O . ALA B 1 640 ? 16.859 18.266 6.793 1 86.38 640 ALA B O 1
ATOM 11718 N N . HIS B 1 641 ? 17.828 16.688 8.031 1 85.62 641 HIS B N 1
ATOM 11719 C CA . HIS B 1 641 ? 19.078 17.406 8.141 1 85.62 641 HIS B CA 1
ATOM 11720 C C . HIS B 1 641 ? 19.75 17.547 6.777 1 85.62 641 HIS B C 1
ATOM 11722 O O . HIS B 1 641 ? 20.281 18.609 6.445 1 85.62 641 HIS B O 1
ATOM 11728 N N . MET B 1 642 ? 19.703 16.516 6.047 1 86.88 642 MET B N 1
ATOM 11729 C CA . MET B 1 642 ? 20.312 16.531 4.719 1 86.88 642 MET B CA 1
ATOM 11730 C C . MET B 1 642 ? 19.609 17.516 3.801 1 86.88 642 MET B C 1
ATOM 11732 O O . MET B 1 642 ? 20.25 18.219 3.021 1 86.88 642 MET B O 1
ATOM 11736 N N . GLN B 1 643 ? 18.375 17.547 3.861 1 81.31 643 GLN B N 1
ATOM 11737 C CA . GLN B 1 643 ? 17.594 18.469 3.041 1 81.31 643 GLN B CA 1
ATOM 11738 C C . GLN B 1 643 ? 17.875 19.922 3.414 1 81.31 643 GLN B C 1
ATOM 11740 O O . GLN B 1 643 ? 17.984 20.781 2.539 1 81.31 643 GLN B O 1
ATOM 11745 N N . LYS B 1 644 ? 17.984 20.125 4.691 1 78.38 644 LYS B N 1
ATOM 11746 C CA . LYS B 1 644 ? 18.328 21.469 5.16 1 78.38 644 LYS B CA 1
ATOM 11747 C C . LYS B 1 644 ? 19.703 21.891 4.645 1 78.38 644 LYS B C 1
ATOM 11749 O O . LYS B 1 644 ? 19.875 23.031 4.191 1 78.38 644 LYS B O 1
ATOM 11754 N N . GLN B 1 645 ? 20.609 20.953 4.652 1 75.69 645 GLN B N 1
ATOM 11755 C CA . GLN B 1 645 ? 21.953 21.25 4.188 1 75.69 645 GLN B CA 1
ATOM 11756 C C . GLN B 1 645 ? 21.969 21.531 2.688 1 75.69 645 GLN B C 1
ATOM 11758 O O . GLN B 1 645 ? 22.703 22.406 2.221 1 75.69 645 GLN B O 1
ATOM 11763 N N . GLN B 1 646 ? 21.172 20.797 2.02 1 74.75 646 GLN B N 1
ATOM 11764 C CA . GLN B 1 646 ? 21.094 21 0.578 1 74.75 646 GLN B CA 1
ATOM 11765 C C . GLN B 1 646 ? 20.469 22.344 0.245 1 74.75 646 GLN B C 1
ATOM 11767 O O . GLN B 1 646 ? 20.906 23.031 -0.69 1 74.75 646 GLN B O 1
ATOM 11772 N N . GLN B 1 647 ? 19.453 22.688 1.019 1 68.44 647 GLN B N 1
ATOM 11773 C CA . GLN B 1 647 ? 18.812 23.984 0.816 1 68.44 647 GLN B CA 1
ATOM 11774 C C . GLN B 1 647 ? 19.781 25.125 1.102 1 68.44 647 GLN B C 1
ATOM 11776 O O . GLN B 1 647 ? 19.812 26.109 0.374 1 68.44 647 GLN B O 1
ATOM 11781 N N . ILE B 1 648 ? 20.562 24.875 2.127 1 61.41 648 ILE B N 1
ATOM 11782 C CA . ILE B 1 648 ? 21.547 25.891 2.498 1 61.41 648 ILE B CA 1
ATOM 11783 C C . ILE B 1 648 ? 22.594 26 1.402 1 61.41 648 ILE B C 1
ATOM 11785 O O . ILE B 1 648 ? 22.984 27.109 1.021 1 61.41 648 ILE B O 1
ATOM 11789 N N . ARG B 1 649 ? 22.906 24.844 0.812 1 57.84 649 ARG B N 1
ATOM 11790 C CA . ARG B 1 649 ? 23.906 24.844 -0.255 1 57.84 649 ARG B CA 1
ATOM 11791 C C . ARG B 1 649 ? 23.359 25.5 -1.517 1 57.84 649 ARG B C 1
ATOM 11793 O O . ARG B 1 649 ? 24.078 26.234 -2.195 1 57.84 649 ARG B O 1
ATOM 11800 N N . GLU B 1 650 ? 22.141 25.172 -1.764 1 56.62 650 GLU B N 1
ATOM 11801 C CA . GLU B 1 650 ? 21.516 25.766 -2.939 1 56.62 650 GLU B CA 1
ATOM 11802 C C . GLU B 1 650 ? 21.359 27.266 -2.768 1 56.62 650 GLU B C 1
ATOM 11804 O O . GLU B 1 650 ? 21.547 28.031 -3.715 1 56.62 650 GLU B O 1
ATOM 11809 N N . LEU B 1 651 ? 20.938 27.562 -1.57 1 51.53 651 LEU B N 1
ATOM 11810 C CA . LEU B 1 651 ? 20.844 29 -1.283 1 51.53 651 LEU B CA 1
ATOM 11811 C C . LEU B 1 651 ? 22.203 29.672 -1.35 1 51.53 651 LEU B C 1
ATOM 11813 O O . LEU B 1 651 ? 22.328 30.781 -1.875 1 51.53 651 LEU B O 1
ATOM 11817 N N . ASP B 1 652 ? 23.156 28.891 -0.823 1 44.69 652 ASP B N 1
ATOM 11818 C CA . ASP B 1 652 ? 24.516 29.422 -0.886 1 44.69 652 ASP B CA 1
ATOM 11819 C C . ASP B 1 652 ? 25 29.5 -2.328 1 44.69 652 ASP B C 1
ATOM 11821 O O . ASP B 1 652 ? 25.656 30.469 -2.715 1 44.69 652 ASP B O 1
ATOM 11825 N N . PHE B 1 653 ? 24.578 28.469 -3.068 1 44.88 653 PHE B N 1
ATOM 11826 C CA . PHE B 1 653 ? 24.953 28.453 -4.477 1 44.88 653 PHE B CA 1
ATOM 11827 C C . PHE B 1 653 ? 24.234 29.578 -5.23 1 44.88 653 PHE B C 1
ATOM 11829 O O . PHE B 1 653 ? 24.859 30.297 -6.016 1 44.88 653 PHE B O 1
ATOM 11836 N N . HIS B 1 654 ? 22.953 29.656 -4.996 1 45.19 654 HIS B N 1
ATOM 11837 C CA . HIS B 1 654 ? 22.219 30.75 -5.629 1 45.19 654 HIS B CA 1
ATOM 11838 C C . HIS B 1 654 ? 22.688 32.094 -5.109 1 45.19 654 HIS B C 1
ATOM 11840 O O . HIS B 1 654 ? 22.781 33.062 -5.871 1 45.19 654 HIS B O 1
ATOM 11846 N N . ALA B 1 655 ? 22.891 32.125 -3.846 1 42.94 655 ALA B N 1
ATOM 11847 C CA . ALA B 1 655 ? 23.438 33.375 -3.297 1 42.94 655 ALA B CA 1
ATOM 11848 C C . ALA B 1 655 ? 24.797 33.688 -3.91 1 42.94 655 ALA B C 1
ATOM 11850 O O . ALA B 1 655 ? 25.078 34.844 -4.223 1 42.94 655 ALA B O 1
ATOM 11851 N N . LYS B 1 656 ? 25.547 32.688 -4.16 1 43.44 656 LYS B N 1
ATOM 11852 C CA . LYS B 1 656 ? 26.828 32.906 -4.82 1 43.44 656 LYS B CA 1
ATOM 11853 C C . LYS B 1 656 ? 26.625 33.25 -6.293 1 43.44 656 LYS B C 1
ATOM 11855 O O . LYS B 1 656 ? 27.312 34.125 -6.828 1 43.44 656 LYS B O 1
ATOM 11860 N N . GLN B 1 657 ? 25.766 32.469 -6.883 1 39.44 657 GLN B N 1
ATOM 11861 C CA . GLN B 1 657 ? 25.469 32.812 -8.273 1 39.44 657 GLN B CA 1
ATOM 11862 C C . GLN B 1 657 ? 24.859 34.219 -8.375 1 39.44 657 GLN B C 1
ATOM 11864 O O . GLN B 1 657 ? 25.188 34.969 -9.289 1 39.44 657 GLN B O 1
ATOM 11869 N N . TYR B 1 658 ? 23.938 34.406 -7.488 1 35.25 658 TYR B N 1
ATOM 11870 C CA . TYR B 1 658 ? 23.375 35.75 -7.469 1 35.25 658 TYR B CA 1
ATOM 11871 C C . TYR B 1 658 ? 24.453 36.812 -7.176 1 35.25 658 TYR B C 1
ATOM 11873 O O . TYR B 1 658 ? 24.469 37.875 -7.781 1 35.25 658 TYR B O 1
ATOM 11881 N N . LYS B 1 659 ? 25.328 36.531 -6.332 1 36.59 659 LYS B N 1
ATOM 11882 C CA . LYS B 1 659 ? 26.438 37.469 -6.129 1 36.59 659 LYS B CA 1
ATOM 11883 C C . LYS B 1 659 ? 27.281 37.625 -7.398 1 36.59 659 LYS B C 1
ATOM 11885 O O . LYS B 1 659 ? 27.688 38.719 -7.746 1 36.59 659 LYS B O 1
ATOM 11890 N N . THR B 1 660 ? 27.469 36.469 -8.062 1 36.12 660 THR B N 1
ATOM 11891 C CA . THR B 1 660 ? 28.203 36.594 -9.312 1 36.12 660 THR B CA 1
ATOM 11892 C C . THR B 1 660 ? 27.359 37.25 -10.398 1 36.12 660 THR B C 1
ATOM 11894 O O . THR B 1 660 ? 27.859 38.031 -11.203 1 36.12 660 THR B O 1
ATOM 11897 N N . ILE B 1 661 ? 26.094 36.875 -10.422 1 33.78 661 ILE B N 1
ATOM 11898 C CA . ILE B 1 661 ? 25.234 37.531 -11.406 1 33.78 661 ILE B CA 1
ATOM 11899 C C . ILE B 1 661 ? 25.094 39 -11.086 1 33.78 661 ILE B C 1
ATOM 11901 O O . ILE B 1 661 ? 25.094 39.844 -11.984 1 33.78 661 ILE B O 1
ATOM 11905 N N . ILE B 1 662 ? 25.016 39.344 -9.805 1 31.84 662 ILE B N 1
ATOM 11906 C CA . ILE B 1 662 ? 24.953 40.781 -9.531 1 31.84 662 ILE B CA 1
ATOM 11907 C C . ILE B 1 662 ? 26.219 41.469 -10.062 1 31.84 662 ILE B C 1
ATOM 11909 O O . ILE B 1 662 ? 26.172 42.594 -10.531 1 31.84 662 ILE B O 1
ATOM 11913 N N . GLU B 1 663 ? 27.328 40.844 -9.945 1 30.8 663 GLU B N 1
ATOM 11914 C CA . GLU B 1 663 ? 28.453 41.594 -10.531 1 30.8 663 GLU B CA 1
ATOM 11915 C C . GLU B 1 663 ? 28.312 41.688 -12.047 1 30.8 663 GLU B C 1
ATOM 11917 O O . GLU B 1 663 ? 28.641 42.719 -12.641 1 30.8 663 GLU B O 1
ATOM 11922 N N . ASN B 1 664 ? 28.172 40.531 -12.734 1 29.34 664 ASN B N 1
ATOM 11923 C CA . ASN B 1 664 ? 28.203 40.688 -14.188 1 29.34 664 ASN B CA 1
ATOM 11924 C C . ASN B 1 664 ? 26.828 41.031 -14.742 1 29.34 664 ASN B C 1
ATOM 11926 O O . ASN B 1 664 ? 26.609 40.969 -15.953 1 29.34 664 ASN B O 1
ATOM 11930 N N . THR B 1 665 ? 25.734 40.969 -14.039 1 25.78 665 THR B N 1
ATOM 11931 C CA . THR B 1 665 ? 24.484 41.281 -14.727 1 25.78 665 THR B CA 1
ATOM 11932 C C . THR B 1 665 ? 24.469 42.75 -15.156 1 25.78 665 THR B C 1
ATOM 11934 O O . THR B 1 665 ? 24.422 43.656 -14.312 1 25.78 665 THR B O 1
ATOM 11937 N N . SER B 1 666 ? 25.344 43.188 -16.172 1 23.59 666 SER B N 1
ATOM 11938 C CA . SER B 1 666 ? 24.656 44.094 -17.078 1 23.59 666 SER B CA 1
ATOM 11939 C C . SER B 1 666 ? 23.234 43.594 -17.375 1 23.59 666 SER B C 1
ATOM 11941 O O . SER B 1 666 ? 22.984 42.406 -17.422 1 23.59 666 SER B O 1
ATOM 11943 N N . TYR B 1 667 ? 22.203 44.469 -17.281 1 21.16 667 TYR B N 1
ATOM 11944 C CA . TYR B 1 667 ? 20.75 44.406 -17.203 1 21.16 667 TYR B CA 1
ATOM 11945 C C . TYR B 1 667 ? 20.156 43.688 -18.422 1 21.16 667 TYR B C 1
ATOM 11947 O O . TYR B 1 667 ? 18.953 43.781 -18.688 1 21.16 667 TYR B O 1
ATOM 11955 N N . ASN B 1 668 ? 20.938 43.062 -19.344 1 22.06 668 ASN B N 1
ATOM 11956 C CA . ASN B 1 668 ? 20.094 42.812 -20.516 1 22.06 668 ASN B CA 1
ATOM 11957 C C . ASN B 1 668 ? 18.812 42.062 -20.141 1 22.06 668 ASN B C 1
ATOM 11959 O O . ASN B 1 668 ? 18.859 41.062 -19.453 1 22.06 668 ASN B O 1
ATOM 11963 N N . THR B 1 669 ? 17.641 42.781 -20.078 1 20.73 669 THR B N 1
ATOM 11964 C CA . THR B 1 669 ? 16.203 42.688 -19.797 1 20.73 669 THR B CA 1
ATOM 11965 C C . THR B 1 669 ? 15.609 41.469 -20.453 1 20.73 669 THR B C 1
ATOM 11967 O O . THR B 1 669 ? 14.453 41.094 -20.188 1 20.73 669 THR B O 1
ATOM 11970 N N . ASN B 1 670 ? 16.141 41.031 -21.578 1 19.62 670 ASN B N 1
ATOM 11971 C CA . ASN B 1 670 ? 15.18 40.312 -22.422 1 19.62 670 ASN B CA 1
ATOM 11972 C C . ASN B 1 670 ? 14.805 38.969 -21.812 1 19.62 670 ASN B C 1
ATOM 11974 O O . ASN B 1 670 ? 15.492 37.969 -22.031 1 19.62 670 ASN B O 1
ATOM 11978 N N . LEU B 1 671 ? 14.625 38.969 -20.531 1 21.3 671 LEU B N 1
ATOM 11979 C CA . LEU B 1 671 ? 14.227 37.688 -20 1 21.3 671 LEU B CA 1
ATOM 11980 C C . LEU B 1 671 ? 13.016 37.125 -20.75 1 21.3 671 LEU B C 1
ATOM 11982 O O . LEU B 1 671 ? 11.914 37.656 -20.641 1 21.3 671 LEU B O 1
ATOM 11986 N N . GLU B 1 672 ? 13.219 36.844 -22.078 1 19.88 672 GLU B N 1
ATOM 11987 C CA . GLU B 1 672 ? 12.164 36.25 -22.906 1 19.88 672 GLU B CA 1
ATOM 11988 C C . GLU B 1 672 ? 11.422 35.156 -22.141 1 19.88 672 GLU B C 1
ATOM 11990 O O . GLU B 1 672 ? 12.016 34.438 -21.312 1 19.88 672 GLU B O 1
ATOM 11995 N N . SER B 1 673 ? 10.102 35.375 -22.031 1 19.56 673 SER B N 1
ATOM 11996 C CA . SER B 1 673 ? 8.93 34.656 -21.562 1 19.56 673 SER B CA 1
ATOM 11997 C C . SER B 1 673 ? 8.906 33.219 -22.109 1 19.56 673 SER B C 1
ATOM 11999 O O . SER B 1 673 ? 8.602 33 -23.281 1 19.56 673 SER B O 1
ATOM 12001 N N . ASN B 1 674 ? 10.016 32.531 -22.125 1 19.8 674 ASN B N 1
ATOM 12002 C CA . ASN B 1 674 ? 9.922 31.234 -22.75 1 19.8 674 ASN B CA 1
ATOM 12003 C C . ASN B 1 674 ? 8.789 30.406 -22.156 1 19.8 674 ASN B C 1
ATOM 12005 O O . ASN B 1 674 ? 8.805 30.078 -20.969 1 19.8 674 ASN B O 1
ATOM 12009 N N . ASP B 1 675 ? 7.516 30.547 -22.703 1 19.78 675 ASP B N 1
ATOM 12010 C CA . ASP B 1 675 ? 6.191 29.938 -22.766 1 19.78 675 ASP B CA 1
ATOM 12011 C C . ASP B 1 675 ? 6.297 28.438 -23.031 1 19.78 675 ASP B C 1
ATOM 12013 O O . ASP B 1 675 ? 5.336 27.812 -23.5 1 19.78 675 ASP B O 1
ATOM 12017 N N . ASP B 1 676 ? 7.453 27.891 -23.047 1 22.02 676 ASP B N 1
ATOM 12018 C CA . ASP B 1 676 ? 7.457 26.547 -23.609 1 22.02 676 ASP B CA 1
ATOM 12019 C C . ASP B 1 676 ? 6.488 25.641 -22.844 1 22.02 676 ASP B C 1
ATOM 12021 O O . ASP B 1 676 ? 6.418 25.688 -21.625 1 22.02 676 ASP B O 1
ATOM 12025 N N . MET B 1 677 ? 5.484 25.203 -23.562 1 20.58 677 MET B N 1
ATOM 12026 C CA . MET B 1 677 ? 4.332 24.312 -23.531 1 20.58 677 MET B CA 1
ATOM 12027 C C . MET B 1 677 ? 4.699 22.969 -22.891 1 20.58 677 MET B C 1
ATOM 12029 O O . MET B 1 677 ? 5.707 22.359 -23.25 1 20.58 677 MET B O 1
ATOM 12033 N N . PHE B 1 678 ? 4.262 22.828 -21.734 1 23.19 678 PHE B N 1
ATOM 12034 C CA . PHE B 1 678 ? 4.324 21.641 -20.891 1 23.19 678 PHE B CA 1
ATOM 12035 C C . PHE B 1 678 ? 3.852 20.406 -21.672 1 23.19 678 PHE B C 1
ATOM 12037 O O . PHE B 1 678 ? 2.65 20.219 -21.859 1 23.19 678 PHE B O 1
ATOM 12044 N N . VAL B 1 679 ? 4.484 20.219 -22.875 1 22.16 679 VAL B N 1
ATOM 12045 C CA . VAL B 1 679 ? 4.148 18.969 -23.547 1 22.16 679 VAL B CA 1
ATOM 12046 C C . VAL B 1 679 ? 4.465 17.797 -22.625 1 22.16 679 VAL B C 1
ATOM 12048 O O . VAL B 1 679 ? 5.574 17.688 -22.094 1 22.16 679 VAL B O 1
ATOM 12051 N N . ILE B 1 680 ? 3.473 17.344 -21.922 1 24.91 680 ILE B N 1
ATOM 12052 C CA . ILE B 1 680 ? 3.436 16.078 -21.203 1 24.91 680 ILE B CA 1
ATOM 12053 C C . ILE B 1 680 ? 4.078 14.977 -22.047 1 24.91 680 ILE B C 1
ATOM 12055 O O . ILE B 1 680 ? 3.496 14.523 -23.031 1 24.91 680 ILE B O 1
ATOM 12059 N N . SER B 1 681 ? 5.328 15.25 -22.562 1 23.59 681 SER B N 1
ATOM 12060 C CA . SER B 1 681 ? 5.902 14.141 -23.312 1 23.59 681 SER B CA 1
ATOM 12061 C C . SER B 1 681 ? 5.992 12.883 -22.438 1 23.59 681 SER B C 1
ATOM 12063 O O . SER B 1 681 ? 6.164 12.969 -21.219 1 23.59 681 SER B O 1
ATOM 12065 N N . ASP B 1 682 ? 5.559 11.656 -22.969 1 26 682 ASP B N 1
ATOM 12066 C CA . ASP B 1 682 ? 5.355 10.25 -22.641 1 26 682 ASP B CA 1
ATOM 12067 C C . ASP B 1 682 ? 6.57 9.672 -21.922 1 26 682 ASP B C 1
ATOM 12069 O O . ASP B 1 682 ? 6.523 8.547 -21.406 1 26 682 ASP B O 1
ATOM 12073 N N . ASP B 1 683 ? 7.848 10.07 -22.328 1 23.59 683 ASP B N 1
ATOM 12074 C CA . ASP B 1 683 ? 9.062 9.398 -21.859 1 23.59 683 ASP B CA 1
ATOM 12075 C C . ASP B 1 683 ? 9.398 9.797 -20.422 1 23.59 683 ASP B C 1
ATOM 12077 O O . ASP B 1 683 ? 8.984 10.867 -19.969 1 23.59 683 ASP B O 1
ATOM 12081 N N . GLU B 1 684 ? 10.031 8.922 -19.562 1 28.97 684 GLU B N 1
ATOM 12082 C CA . GLU B 1 684 ? 10.594 9.203 -18.25 1 28.97 684 GLU B CA 1
ATOM 12083 C C . GLU B 1 684 ? 11.172 10.617 -18.188 1 28.97 684 GLU B C 1
ATOM 12085 O O . GLU B 1 684 ? 11.492 11.117 -17.109 1 28.97 684 GLU B O 1
ATOM 12090 N N . ASP B 1 685 ? 11.602 11.234 -19.328 1 24.36 685 ASP B N 1
ATOM 12091 C CA . ASP B 1 685 ? 12.578 12.32 -19.344 1 24.36 685 ASP B CA 1
ATOM 12092 C C . ASP B 1 685 ? 11.93 13.648 -18.953 1 24.36 685 ASP B C 1
ATOM 12094 O O . ASP B 1 685 ? 12.586 14.695 -18.969 1 24.36 685 ASP B O 1
ATOM 12098 N N . THR B 1 686 ? 10.805 13.969 -19.453 1 26.45 686 THR B N 1
ATOM 12099 C CA . THR B 1 686 ? 10.688 15.422 -19.359 1 26.45 686 THR B CA 1
ATOM 12100 C C . THR B 1 686 ? 10.742 15.883 -17.906 1 26.45 686 THR B C 1
ATOM 12102 O O . THR B 1 686 ? 10.039 15.336 -17.062 1 26.45 686 THR B O 1
ATOM 12105 N N . ASN B 1 687 ? 11.891 16.625 -17.594 1 25.16 687 ASN B N 1
ATOM 12106 C CA . ASN B 1 687 ? 12.477 17.328 -16.453 1 25.16 687 ASN B CA 1
ATOM 12107 C C . ASN B 1 687 ? 11.492 18.312 -15.836 1 25.16 687 ASN B C 1
ATOM 12109 O O . ASN B 1 687 ? 11.891 19.219 -15.102 1 25.16 687 ASN B O 1
ATOM 12113 N N . ILE B 1 688 ? 10.328 18.531 -16.219 1 27.19 688 ILE B N 1
ATOM 12114 C CA . ILE B 1 688 ? 10.016 19.688 -15.398 1 27.19 688 ILE B CA 1
ATOM 12115 C C . ILE B 1 688 ? 10.43 19.422 -13.953 1 27.19 688 ILE B C 1
ATOM 12117 O O . ILE B 1 688 ? 9.969 18.453 -13.344 1 27.19 688 ILE B O 1
ATOM 12121 N N . ASP B 1 689 ? 11.617 19.906 -13.5 1 25.36 689 ASP B N 1
ATOM 12122 C CA . ASP B 1 689 ? 12.297 20.125 -12.227 1 25.36 689 ASP B CA 1
ATOM 12123 C C . ASP B 1 689 ? 11.312 20.625 -11.164 1 25.36 689 ASP B C 1
ATOM 12125 O O . ASP B 1 689 ? 11.727 21.078 -10.102 1 25.36 689 ASP B O 1
ATOM 12129 N N . ASN B 1 690 ? 10.219 21.297 -11.609 1 26.78 690 ASN B N 1
ATOM 12130 C CA . ASN B 1 690 ? 9.641 21.766 -10.359 1 26.78 690 ASN B CA 1
ATOM 12131 C C . ASN B 1 690 ? 9.469 20.625 -9.359 1 26.78 690 ASN B C 1
ATOM 12133 O O . ASN B 1 690 ? 8.516 19.844 -9.461 1 26.78 690 ASN B O 1
ATOM 12137 N N . GLU B 1 691 ? 10.539 19.969 -9.102 1 27.69 691 GLU B N 1
ATOM 12138 C CA . GLU B 1 691 ? 10.844 18.938 -8.094 1 27.69 691 GLU B CA 1
ATOM 12139 C C . GLU B 1 691 ? 10.195 19.281 -6.754 1 27.69 691 GLU B C 1
ATOM 12141 O O . GLU B 1 691 ? 10.867 19.781 -5.852 1 27.69 691 GLU B O 1
ATOM 12146 N N . THR B 1 692 ? 9.336 20.344 -6.668 1 27.75 692 THR B N 1
ATOM 12147 C CA . THR B 1 692 ? 8.82 20.125 -5.32 1 27.75 692 THR B CA 1
ATOM 12148 C C . THR B 1 692 ? 8.555 18.641 -5.074 1 27.75 692 THR B C 1
ATOM 12150 O O . THR B 1 692 ? 7.734 18.031 -5.762 1 27.75 692 THR B O 1
ATOM 12153 N N . ASN B 1 693 ? 9.617 17.891 -5.008 1 30.39 693 ASN B N 1
ATOM 12154 C CA . ASN B 1 693 ? 9.781 16.531 -4.512 1 30.39 693 ASN B CA 1
ATOM 12155 C C . ASN B 1 693 ? 8.672 16.156 -3.529 1 30.39 693 ASN B C 1
ATOM 12157 O O . ASN B 1 693 ? 8.859 16.25 -2.314 1 30.39 693 ASN B O 1
ATOM 12161 N N . GLU B 1 694 ? 7.609 16.781 -3.664 1 27.95 694 GLU B N 1
ATOM 12162 C CA . GLU B 1 694 ? 6.613 16.219 -2.756 1 27.95 694 GLU B CA 1
ATOM 12163 C C . GLU B 1 694 ? 6.57 14.695 -2.861 1 27.95 694 GLU B C 1
ATOM 12165 O O . GLU B 1 694 ? 6.25 14.148 -3.92 1 27.95 694 GLU B O 1
ATOM 12170 N N . ARG B 1 695 ? 7.531 14.094 -2.254 1 33.03 695 ARG B N 1
ATOM 12171 C CA . ARG B 1 695 ? 7.375 12.672 -1.988 1 33.03 695 ARG B CA 1
ATOM 12172 C C . ARG B 1 695 ? 5.902 12.281 -1.932 1 33.03 695 ARG B C 1
ATOM 12174 O O . ARG B 1 695 ? 5.117 12.906 -1.215 1 33.03 695 ARG B O 1
ATOM 12181 N N . ASP B 1 696 ? 5.402 11.859 -3.02 1 33.28 696 ASP B N 1
ATOM 12182 C CA . ASP B 1 696 ? 4.031 11.367 -3.115 1 33.28 696 ASP B CA 1
ATOM 12183 C C . ASP B 1 696 ? 3.584 10.734 -1.799 1 33.28 696 ASP B C 1
ATOM 12185 O O . ASP B 1 696 ? 4.211 9.797 -1.312 1 33.28 696 ASP B O 1
ATOM 12189 N N . ILE B 1 697 ? 3.205 11.578 -0.998 1 33.91 697 ILE B N 1
ATOM 12190 C CA . ILE B 1 697 ? 2.533 11.148 0.225 1 33.91 697 ILE B CA 1
ATOM 12191 C C . ILE B 1 697 ? 1.676 9.922 -0.062 1 33.91 697 ILE B C 1
ATOM 12193 O O . ILE B 1 697 ? 0.907 9.898 -1.025 1 33.91 697 ILE B O 1
ATOM 12197 N N . TYR B 1 698 ? 2.162 8.898 0.292 1 33.25 698 TYR B N 1
ATOM 12198 C CA . TYR B 1 698 ? 1.353 7.684 0.253 1 33.25 698 TYR B CA 1
ATOM 12199 C C . TYR B 1 698 ? -0.083 7.973 0.676 1 33.25 698 TYR B C 1
ATOM 12201 O O . TYR B 1 698 ? -0.339 8.312 1.833 1 33.25 698 TYR B O 1
ATOM 12209 N N . THR B 1 699 ? -0.784 8.703 -0.234 1 39.97 699 THR B N 1
ATOM 12210 C CA . THR B 1 699 ? -2.195 8.93 0.056 1 39.97 699 THR B CA 1
ATOM 12211 C C . THR B 1 699 ? -3.031 7.715 -0.32 1 39.97 699 THR B C 1
ATOM 12213 O O . THR B 1 699 ? -2.832 7.121 -1.382 1 39.97 699 THR B O 1
ATOM 12216 N N . ARG B 1 700 ? -3.631 7.246 0.609 1 42.28 700 ARG B N 1
ATOM 12217 C CA . ARG B 1 700 ? -4.586 6.184 0.312 1 42.28 700 ARG B CA 1
ATOM 12218 C C . ARG B 1 700 ? -5.793 6.727 -0.446 1 42.28 700 ARG B C 1
ATOM 12220 O O . ARG B 1 700 ? -6.57 7.508 0.098 1 42.28 700 ARG B O 1
ATOM 12227 N N . PRO B 1 701 ? -5.793 6.594 -1.77 1 46.59 701 PRO B N 1
ATOM 12228 C CA . PRO B 1 701 ? -7 7.023 -2.477 1 46.59 701 PRO B CA 1
ATOM 12229 C C . PRO B 1 701 ? -8.258 6.312 -1.988 1 46.59 701 PRO B C 1
ATOM 12231 O O . PRO B 1 701 ? -8.172 5.223 -1.416 1 46.59 701 PRO B O 1
ATOM 12234 N N . LEU B 1 702 ? -9.359 7.066 -1.984 1 47.16 702 LEU B N 1
ATOM 12235 C CA . LEU B 1 702 ? -10.641 6.457 -1.64 1 47.16 702 LEU B CA 1
ATOM 12236 C C . LEU B 1 702 ? -10.93 5.258 -2.537 1 47.16 702 LEU B C 1
ATOM 12238 O O . LEU B 1 702 ? -10.734 5.328 -3.752 1 47.16 702 LEU B O 1
ATOM 12242 N N . THR B 1 703 ? -10.945 4.102 -2.023 1 44.84 703 THR B N 1
ATOM 12243 C CA . THR B 1 703 ? -11.172 2.891 -2.803 1 44.84 703 THR B CA 1
ATOM 12244 C C . THR B 1 703 ? -12.664 2.617 -2.949 1 44.84 703 THR B C 1
ATOM 12246 O O . THR B 1 703 ? -13.07 1.763 -3.74 1 44.84 703 THR B O 1
ATOM 12249 N N . SER B 1 704 ? -13.5 3.312 -2.035 1 49.94 704 SER B N 1
ATOM 12250 C CA . SER B 1 704 ? -14.922 2.996 -2.113 1 49.94 704 SER B CA 1
ATOM 12251 C C . SER B 1 704 ? -15.781 4.211 -1.771 1 49.94 704 SER B C 1
ATOM 12253 O O . SER B 1 704 ? -15.289 5.172 -1.169 1 49.94 704 SER B O 1
ATOM 12255 N N . ILE B 1 705 ? -17.031 4.32 -2.324 1 50.25 705 ILE B N 1
ATOM 12256 C CA . ILE B 1 705 ? -18.062 5.301 -1.981 1 50.25 705 ILE B CA 1
ATOM 12257 C C . ILE B 1 705 ? -18.203 5.398 -0.463 1 50.25 705 ILE B C 1
ATOM 12259 O O . ILE B 1 705 ? -18.406 6.484 0.078 1 50.25 705 ILE B O 1
ATOM 12263 N N . ASN B 1 706 ? -17.938 4.293 0.006 1 51.66 706 ASN B N 1
ATOM 12264 C CA . ASN B 1 706 ? -18.078 4.254 1.458 1 51.66 706 ASN B CA 1
ATOM 12265 C C . ASN B 1 706 ? -16.984 5.07 2.15 1 51.66 706 ASN B C 1
ATOM 12267 O O . ASN B 1 706 ? -17.25 5.727 3.16 1 51.66 706 ASN B O 1
ATOM 12271 N N . GLU B 1 707 ? -15.992 5.223 1.377 1 55.09 707 GLU B N 1
ATOM 12272 C CA . GLU B 1 707 ? -14.914 6.004 1.977 1 55.09 707 GLU B CA 1
ATOM 12273 C C . GLU B 1 707 ? -15.211 7.5 1.897 1 55.09 707 GLU B C 1
ATOM 12275 O O . GLU B 1 707 ? -14.891 8.25 2.824 1 55.09 707 GLU B O 1
ATOM 12280 N N . TRP B 1 708 ? -15.875 7.902 0.825 1 58.12 708 TRP B N 1
ATOM 12281 C CA . TRP B 1 708 ? -16.281 9.297 0.69 1 58.12 708 TRP B CA 1
ATOM 12282 C C . TRP B 1 708 ? -17.312 9.664 1.747 1 58.12 708 TRP B C 1
ATOM 12284 O O . TRP B 1 708 ? -17.188 10.695 2.416 1 58.12 708 TRP B O 1
ATOM 12294 N N . SER B 1 709 ? -18.203 8.75 1.823 1 56.44 709 SER B N 1
ATOM 12295 C CA . SER B 1 709 ? -19.234 8.992 2.83 1 56.44 709 SER B CA 1
ATOM 12296 C C . SER B 1 709 ? -18.641 9.055 4.23 1 56.44 709 SER B C 1
ATOM 12298 O O . SER B 1 709 ? -19.031 9.898 5.043 1 56.44 709 SER B O 1
ATOM 12300 N N . ASN B 1 710 ? -17.625 8.219 4.332 1 55.69 710 ASN B N 1
ATOM 12301 C CA . ASN B 1 710 ? -16.953 8.211 5.621 1 55.69 710 ASN B CA 1
ATOM 12302 C C . ASN B 1 710 ? -16.156 9.5 5.848 1 55.69 710 ASN B C 1
ATOM 12304 O O . ASN B 1 710 ? -16.141 10.031 6.957 1 55.69 710 ASN B O 1
ATOM 12308 N N . MET B 1 711 ? -15.648 9.961 4.742 1 59.62 711 MET B N 1
ATOM 12309 C CA . MET B 1 711 ? -14.891 11.211 4.828 1 59.62 711 MET B CA 1
ATOM 12310 C C . MET B 1 711 ? -15.805 12.383 5.168 1 59.62 711 MET B C 1
ATOM 12312 O O . MET B 1 711 ? -15.477 13.203 6.023 1 59.62 711 MET B O 1
ATOM 12316 N N . VAL B 1 712 ? -16.891 12.422 4.508 1 62.06 712 VAL B N 1
ATOM 12317 C CA . VAL B 1 712 ? -17.844 13.5 4.758 1 62.06 712 VAL B CA 1
ATOM 12318 C C . VAL B 1 712 ? -18.391 13.391 6.18 1 62.06 712 VAL B C 1
ATOM 12320 O O . VAL B 1 712 ? -18.484 14.398 6.887 1 62.06 712 VAL B O 1
ATOM 12323 N N . THR B 1 713 ? -18.547 12.062 6.496 1 59.59 713 THR B N 1
ATOM 12324 C CA . THR B 1 713 ? -19.031 11.836 7.855 1 59.59 713 THR B CA 1
ATOM 12325 C C . THR B 1 713 ? -17.984 12.273 8.883 1 59.59 713 THR B C 1
ATOM 12327 O O . THR B 1 713 ? -18.312 12.875 9.906 1 59.59 713 THR B O 1
ATOM 12330 N N . HIS B 1 714 ? -16.812 11.977 8.523 1 58.75 714 HIS B N 1
ATOM 12331 C CA . HIS B 1 714 ? -15.727 12.391 9.406 1 58.75 714 HIS B CA 1
ATOM 12332 C C . HIS B 1 714 ? -15.672 13.906 9.531 1 58.75 714 HIS B C 1
ATOM 12334 O O . HIS B 1 714 ? -15.516 14.438 10.633 1 58.75 714 HIS B O 1
ATOM 12340 N N . TRP B 1 715 ? -15.883 14.586 8.414 1 59.41 715 TRP B N 1
ATOM 12341 C CA . TRP B 1 715 ? -15.93 16.047 8.438 1 59.41 715 TRP B CA 1
ATOM 12342 C C . TRP B 1 715 ? -17.062 16.531 9.344 1 59.41 715 TRP B C 1
ATOM 12344 O O . TRP B 1 715 ? -16.859 17.422 10.172 1 59.41 715 TRP B O 1
ATOM 12354 N N . VAL B 1 716 ? -18.125 15.805 9.172 1 57.72 716 VAL B N 1
ATOM 12355 C CA . VAL B 1 716 ? -19.312 16.219 9.914 1 57.72 716 VAL B CA 1
ATOM 12356 C C . VAL B 1 716 ? -19.094 16 11.406 1 57.72 716 VAL B C 1
ATOM 12358 O O . VAL B 1 716 ? -19.422 16.875 12.227 1 57.72 716 VAL B O 1
ATOM 12361 N N . GLU B 1 717 ? -18.438 14.852 11.664 1 57.5 717 GLU B N 1
ATOM 12362 C CA . GLU B 1 717 ? -18.156 14.539 13.07 1 57.5 717 GLU B CA 1
ATOM 12363 C C . GLU B 1 717 ? -17.188 15.547 13.68 1 57.5 717 GLU B C 1
ATOM 12365 O O . GLU B 1 717 ? -17.391 16.016 14.805 1 57.5 717 GLU B O 1
ATOM 12370 N N . MET B 1 718 ? -16.281 15.906 12.961 1 56.97 718 MET B N 1
ATOM 12371 C CA . MET B 1 718 ? -15.297 16.875 13.453 1 56.97 718 MET B CA 1
ATOM 12372 C C . MET B 1 718 ? -15.945 18.234 13.664 1 56.97 718 MET B C 1
ATOM 12374 O O . MET B 1 718 ? -15.641 18.922 14.648 1 56.97 718 MET B O 1
ATOM 12378 N N . ILE B 1 719 ? -16.844 18.547 12.766 1 55.31 719 ILE B N 1
ATOM 12379 C CA . ILE B 1 719 ? -17.531 19.828 12.82 1 55.31 719 ILE B CA 1
ATOM 12380 C C . ILE B 1 719 ? -18.5 19.844 14 1 55.31 719 ILE B C 1
ATOM 12382 O O . ILE B 1 719 ? -18.578 20.844 14.734 1 55.31 719 ILE B O 1
ATOM 12386 N N . GLU B 1 720 ? -19.172 18.703 14.188 1 54.69 720 GLU B N 1
ATOM 12387 C CA . GLU B 1 720 ? -20.141 18.625 15.266 1 54.69 720 GLU B CA 1
ATOM 12388 C C . GLU B 1 720 ? -19.453 18.625 16.625 1 54.69 720 GLU B C 1
ATOM 12390 O O . GLU B 1 720 ? -19.938 19.234 17.578 1 54.69 720 GLU B O 1
ATOM 12395 N N . ASN B 1 721 ? -18.391 17.984 16.688 1 53.56 721 ASN B N 1
ATOM 12396 C CA . ASN B 1 721 ? -17.641 17.953 17.938 1 53.56 721 ASN B CA 1
ATOM 12397 C C . ASN B 1 721 ? -17.109 19.328 18.312 1 53.56 721 ASN B C 1
ATOM 12399 O O . ASN B 1 721 ? -17.078 19.703 19.484 1 53.56 721 ASN B O 1
ATOM 12403 N N . GLU B 1 722 ? -16.766 20.031 17.328 1 49.25 722 GLU B N 1
ATOM 12404 C CA . GLU B 1 722 ? -16.344 21.406 17.578 1 49.25 722 GLU B CA 1
ATOM 12405 C C . GLU B 1 722 ? -17.5 22.234 18.141 1 49.25 722 GLU B C 1
ATOM 12407 O O . GLU B 1 722 ? -17.297 23.109 18.984 1 49.25 722 GLU B O 1
ATOM 12412 N N . LEU B 1 723 ? -18.75 21.922 17.781 1 47.84 723 LEU B N 1
ATOM 12413 C CA . LEU B 1 723 ? -19.922 22.688 18.172 1 47.84 723 LEU B CA 1
ATOM 12414 C C . LEU B 1 723 ? -20.344 22.344 19.594 1 47.84 723 LEU B C 1
ATOM 12416 O O . LEU B 1 723 ? -20.859 23.203 20.312 1 47.84 723 LEU B O 1
ATOM 12420 N N . GLN B 1 724 ? -20.359 21.156 19.969 1 44.12 724 GLN B N 1
ATOM 12421 C CA . GLN B 1 724 ? -20.875 20.797 21.281 1 44.12 724 GLN B CA 1
ATOM 12422 C C . GLN B 1 724 ? -20.078 21.469 22.391 1 44.12 724 GLN B C 1
ATOM 12424 O O . GLN B 1 724 ? -20.641 21.797 23.453 1 44.12 724 GLN B O 1
ATOM 12429 N N . GLU B 1 725 ? -18.906 21.719 22.281 1 41.34 725 GLU B N 1
ATOM 12430 C CA . GLU B 1 725 ? -18.172 22.25 23.422 1 41.34 725 GLU B CA 1
ATOM 12431 C C . GLU B 1 725 ? -18.453 23.734 23.625 1 41.34 725 GLU B C 1
ATOM 12433 O O . GLU B 1 725 ? -18.078 24.312 24.641 1 41.34 725 GLU B O 1
ATOM 12438 N N . ASP B 1 726 ? -19.047 24.375 22.75 1 39.25 726 ASP B N 1
ATOM 12439 C CA . ASP B 1 726 ? -19.234 25.812 22.875 1 39.25 726 ASP B CA 1
ATOM 12440 C C . ASP B 1 726 ? -20.25 26.141 23.969 1 39.25 726 ASP B C 1
ATOM 12442 O O . ASP B 1 726 ? -20.453 27.312 24.312 1 39.25 726 ASP B O 1
ATOM 12446 N N . GLN B 1 727 ? -21.109 25.219 24.406 1 35.62 727 GLN B N 1
ATOM 12447 C CA . GLN B 1 727 ? -22.172 25.766 25.234 1 35.62 727 GLN B CA 1
ATOM 12448 C C . GLN B 1 727 ? -21.641 26.25 26.578 1 35.62 727 GLN B C 1
ATOM 12450 O O . GLN B 1 727 ? -22.312 27 27.281 1 35.62 727 GLN B O 1
ATOM 12455 N N . ASP B 1 728 ? -20.734 25.578 27.172 1 34.72 728 ASP B N 1
ATOM 12456 C CA . ASP B 1 728 ? -20.656 25.875 28.594 1 34.72 728 ASP B CA 1
ATOM 12457 C C . ASP B 1 728 ? -19.891 27.172 28.844 1 34.72 728 ASP B C 1
ATOM 12459 O O . ASP B 1 728 ? -19.516 27.469 29.969 1 34.72 728 ASP B O 1
ATOM 12463 N N . ASN B 1 729 ? -19.297 27.719 27.906 1 35.81 729 ASN B N 1
ATOM 12464 C CA . ASN B 1 729 ? -18.516 28.812 28.469 1 35.81 729 ASN B CA 1
ATOM 12465 C C . ASN B 1 729 ? -19.391 29.969 28.922 1 35.81 729 ASN B C 1
ATOM 12467 O O . ASN B 1 729 ? -20.156 30.516 28.141 1 35.81 729 ASN B O 1
ATOM 12471 N N . GLU B 1 730 ? -19.781 29.938 30.172 1 34.62 730 GLU B N 1
ATOM 12472 C CA . GLU B 1 730 ? -20.375 31.047 30.922 1 34.62 730 GLU B CA 1
ATOM 12473 C C . GLU B 1 730 ? -19.719 32.375 30.578 1 34.62 730 GLU B C 1
ATOM 12475 O O . GLU B 1 730 ? -18.484 32.469 30.547 1 34.62 730 GLU B O 1
ATOM 12480 N N . ILE B 1 731 ? -20.406 33.188 29.875 1 35.88 731 ILE B N 1
ATOM 12481 C CA . ILE B 1 731 ? -20.141 34.594 29.578 1 35.88 731 ILE B CA 1
ATOM 12482 C C . ILE B 1 731 ? -19.75 35.312 30.875 1 35.88 731 ILE B C 1
ATOM 12484 O O . ILE B 1 731 ? -20.578 35.438 31.797 1 35.88 731 ILE B O 1
ATOM 12488 N N . ALA B 1 732 ? -18.578 35.125 31.359 1 35.44 732 ALA B N 1
ATOM 12489 C CA . ALA B 1 732 ? -18.234 35.938 32.531 1 35.44 732 ALA B CA 1
ATOM 12490 C C . ALA B 1 732 ? -18.531 37.438 32.25 1 35.44 732 ALA B C 1
ATOM 12492 O O . ALA B 1 732 ? -18.578 37.875 31.094 1 35.44 732 ALA B O 1
ATOM 12493 N N . SER B 1 733 ? -18.953 38.125 33.25 1 33.84 733 SER B N 1
ATOM 12494 C CA . SER B 1 733 ? -19.391 39.5 33.406 1 33.84 733 SER B CA 1
ATOM 12495 C C . SER B 1 733 ? -18.359 40.469 32.844 1 33.84 733 SER B C 1
ATOM 12497 O O . SER B 1 733 ? -17.156 40.219 32.906 1 33.84 733 SER B O 1
ATOM 12499 N N . ILE B 1 734 ? -18.797 41.344 31.922 1 36.84 734 ILE B N 1
ATOM 12500 C CA . ILE B 1 734 ? -18.219 42.469 31.203 1 36.84 734 ILE B CA 1
ATOM 12501 C C . ILE B 1 734 ? -17.5 43.406 32.188 1 36.84 734 ILE B C 1
ATOM 12503 O O . ILE B 1 734 ? -18.156 44.031 33.031 1 36.84 734 ILE B O 1
ATOM 12507 N N . VAL B 1 735 ? -16.547 43 32.906 1 36.25 735 VAL B N 1
ATOM 12508 C CA . VAL B 1 735 ? -15.984 44.125 33.656 1 36.25 735 VAL B CA 1
ATOM 12509 C C . VAL B 1 735 ? -15.344 45.125 32.688 1 36.25 735 VAL B C 1
ATOM 12511 O O . VAL B 1 735 ? -14.484 44.75 31.875 1 36.25 735 VAL B O 1
ATOM 12514 N N . ASP B 1 736 ? -15.898 46.219 32.312 1 38.56 736 ASP B N 1
ATOM 12515 C CA . ASP B 1 736 ? -15.594 47.344 31.422 1 38.56 736 ASP B CA 1
ATOM 12516 C C . ASP B 1 736 ? -14.125 47.75 31.531 1 38.56 736 ASP B C 1
ATOM 12518 O O . ASP B 1 736 ? -13.531 48.188 30.547 1 38.56 736 ASP B O 1
ATOM 12522 N N . THR B 1 737 ? -13.648 48.375 32.781 1 45.47 737 THR B N 1
ATOM 12523 C CA . THR B 1 737 ? -12.578 49.344 32.844 1 45.47 737 THR B CA 1
ATOM 12524 C C . THR B 1 737 ? -11.211 48.656 32.719 1 45.47 737 THR B C 1
ATOM 12526 O O . THR B 1 737 ? -10.828 47.906 33.594 1 45.47 737 THR B O 1
ATOM 12529 N N . TYR B 1 738 ? -10.664 48.344 31.609 1 51.34 738 TYR B N 1
ATOM 12530 C CA . TYR B 1 738 ? -9.5 47.5 31.375 1 51.34 738 TYR B CA 1
ATOM 12531 C C . TYR B 1 738 ? -8.219 48.156 31.859 1 51.34 738 TYR B C 1
ATOM 12533 O O . TYR B 1 738 ? -7.625 48.969 31.141 1 51.34 738 TYR B O 1
ATOM 12541 N N . ASP B 1 739 ? -8.016 48.562 32.906 1 65.81 739 ASP B N 1
ATOM 12542 C CA . ASP B 1 739 ? -6.645 48.812 33.312 1 65.81 739 ASP B CA 1
ATOM 12543 C C . ASP B 1 739 ? -5.793 47.562 33.25 1 65.81 739 ASP B C 1
ATOM 12545 O O . ASP B 1 739 ? -6.012 46.625 34.031 1 65.81 739 ASP B O 1
ATOM 12549 N N . ILE B 1 740 ? -5.043 47.188 32.125 1 80.56 740 ILE B N 1
ATOM 12550 C CA . ILE B 1 740 ? -4.176 46.031 31.969 1 80.56 740 ILE B CA 1
ATOM 12551 C C . ILE B 1 740 ? -2.83 46.312 32.625 1 80.56 740 ILE B C 1
ATOM 12553 O O . ILE B 1 740 ? -2.168 47.312 32.344 1 80.56 740 ILE B O 1
ATOM 12557 N N . SER B 1 741 ? -2.578 45.625 33.688 1 82.62 741 SER B N 1
ATOM 12558 C CA . SER B 1 741 ? -1.296 45.688 34.406 1 82.62 741 SER B CA 1
ATOM 12559 C C . SER B 1 741 ? -0.799 44.281 34.75 1 82.62 741 SER B C 1
ATOM 12561 O O . SER B 1 741 ? -1.543 43.312 34.625 1 82.62 741 SER B O 1
ATOM 12563 N N . ILE B 1 742 ? 0.443 44.125 35.094 1 86.12 742 ILE B N 1
ATOM 12564 C CA . ILE B 1 742 ? 1.057 42.844 35.438 1 86.12 742 ILE B CA 1
ATOM 12565 C C . ILE B 1 742 ? 0.362 42.25 36.656 1 86.12 742 ILE B C 1
ATOM 12567 O O . ILE B 1 742 ? 0.264 41.031 36.781 1 86.12 742 ILE B O 1
ATOM 12571 N N . ASP B 1 743 ? -0.141 43.094 37.5 1 81.19 743 ASP B N 1
ATOM 12572 C CA . ASP B 1 743 ? -0.748 42.656 38.75 1 81.19 743 ASP B CA 1
ATOM 12573 C C . ASP B 1 743 ? -2.113 42.031 38.5 1 81.19 743 ASP B C 1
ATOM 12575 O O . ASP B 1 743 ? -2.545 41.156 39.25 1 81.19 743 ASP B O 1
ATOM 12579 N N . ASN B 1 744 ? -2.723 42.438 37.375 1 85 744 ASN B N 1
ATOM 12580 C CA . ASN B 1 744 ? -4.086 41.938 37.156 1 85 744 ASN B CA 1
ATOM 12581 C C . ASN B 1 744 ? -4.18 41 35.969 1 85 744 ASN B C 1
ATOM 12583 O O . ASN B 1 744 ? -5.266 40.531 35.656 1 85 744 ASN B O 1
ATOM 12587 N N . ILE B 1 745 ? -3.16 40.688 35.375 1 85.5 745 ILE B N 1
ATOM 12588 C CA . ILE B 1 745 ? -3.146 39.938 34.125 1 85.5 745 ILE B CA 1
ATOM 12589 C C . ILE B 1 745 ? -3.746 38.531 34.375 1 85.5 745 ILE B C 1
ATOM 12591 O O . ILE B 1 745 ? -4.398 38 33.469 1 85.5 745 ILE B O 1
ATOM 12595 N N . GLU B 1 746 ? -3.545 37.969 35.531 1 84.38 746 GLU B N 1
ATOM 12596 C CA . GLU B 1 746 ? -4.012 36.625 35.844 1 84.38 746 GLU B CA 1
ATOM 12597 C C . GLU B 1 746 ? -5.52 36.594 36.062 1 84.38 746 GLU B C 1
ATOM 12599 O O . GLU B 1 746 ? -6.164 35.562 35.906 1 84.38 746 GLU B O 1
ATOM 12604 N N . GLN B 1 747 ? -6.051 37.719 36.344 1 82.25 747 GLN B N 1
ATOM 12605 C CA . GLN B 1 747 ? -7.473 37.812 36.656 1 82.25 747 GLN B CA 1
ATOM 12606 C C . GLN B 1 747 ? -8.297 38.188 35.438 1 82.25 747 GLN B C 1
ATOM 12608 O O . GLN B 1 747 ? -9.508 37.969 35.406 1 82.25 747 GLN B O 1
ATOM 12613 N N . LEU B 1 748 ? -7.574 38.656 34.469 1 85.75 748 LEU B N 1
ATOM 12614 C CA . LEU B 1 748 ? -8.281 39.062 33.25 1 85.75 748 LEU B CA 1
ATOM 12615 C C . LEU B 1 748 ? -8.734 37.844 32.438 1 85.75 748 LEU B C 1
ATOM 12617 O O . LEU B 1 748 ? -8.117 36.781 32.531 1 85.75 748 LEU B O 1
ATOM 12621 N N . GLN B 1 749 ? -9.742 38.125 31.75 1 86.38 749 GLN B N 1
ATOM 12622 C CA . GLN B 1 749 ? -10.203 37.062 30.859 1 86.38 749 GLN B CA 1
ATOM 12623 C C . GLN B 1 749 ? -9.234 36.875 29.688 1 86.38 749 GLN B C 1
ATOM 12625 O O . GLN B 1 749 ? -8.695 37.844 29.156 1 86.38 749 GLN B O 1
ATOM 12630 N N . HIS B 1 750 ? -9.094 35.656 29.359 1 88.38 750 HIS B N 1
ATOM 12631 C CA . HIS B 1 750 ? -8.258 35.375 28.188 1 88.38 750 HIS B CA 1
ATOM 12632 C C . HIS B 1 750 ? -8.891 35.906 26.922 1 88.38 750 HIS B C 1
ATOM 12634 O O . HIS B 1 750 ? -10.102 35.812 26.734 1 88.38 750 HIS B O 1
ATOM 12640 N N . PRO B 1 751 ? -8.125 36.438 26 1 86.88 751 PRO B N 1
ATOM 12641 C CA . PRO B 1 751 ? -8.664 37.031 24.797 1 86.88 751 PRO B CA 1
ATOM 12642 C C . PRO B 1 751 ? -9.484 36.062 23.938 1 86.88 751 PRO B C 1
ATOM 12644 O O . PRO B 1 751 ? -10.375 36.5 23.203 1 86.88 751 PRO B O 1
ATOM 12647 N N . ALA B 1 752 ? -9.234 34.812 24.031 1 83.56 752 ALA B N 1
ATOM 12648 C CA . ALA B 1 752 ? -9.953 33.844 23.219 1 83.56 752 ALA B CA 1
ATOM 12649 C C . ALA B 1 752 ? -11.398 33.719 23.672 1 83.56 752 ALA B C 1
ATOM 12651 O O . ALA B 1 752 ? -12.266 33.312 22.891 1 83.56 752 ALA B O 1
ATOM 12652 N N . VAL B 1 753 ? -11.719 34.031 24.906 1 81.25 753 VAL B N 1
ATOM 12653 C CA . VAL B 1 753 ? -13.062 33.812 25.438 1 81.25 753 VAL B CA 1
ATOM 12654 C C . VAL B 1 753 ? -13.672 35.156 25.797 1 81.25 753 VAL B C 1
ATOM 12656 O O . VAL B 1 753 ? -14.875 35.25 26.078 1 81.25 753 VAL B O 1
ATOM 12659 N N . ASP B 1 754 ? -12.891 36.25 25.672 1 79 754 ASP B N 1
ATOM 12660 C CA . ASP B 1 754 ? -13.367 37.594 25.984 1 79 754 ASP B CA 1
ATOM 12661 C C . ASP B 1 754 ? -14.352 38.094 24.922 1 79 754 ASP B C 1
ATOM 12663 O O . ASP B 1 754 ? -13.977 38.25 23.766 1 79 754 ASP B O 1
ATOM 12667 N N . LEU B 1 755 ? -15.508 38.406 25.312 1 75.06 755 LEU B N 1
ATOM 12668 C CA . LEU B 1 755 ? -16.562 38.812 24.391 1 75.06 755 LEU B CA 1
ATOM 12669 C C . LEU B 1 755 ? -16.25 40.188 23.781 1 75.06 755 LEU B C 1
ATOM 12671 O O . LEU B 1 755 ? -16.719 40.5 22.688 1 75.06 755 LEU B O 1
ATOM 12675 N N . GLN B 1 756 ? -15.5 40.938 24.453 1 73.12 756 GLN B N 1
ATOM 12676 C CA . GLN B 1 756 ? -15.117 42.25 23.938 1 73.12 756 GLN B CA 1
ATOM 12677 C C . GLN B 1 756 ? -14.07 42.125 22.844 1 73.12 756 GLN B C 1
ATOM 12679 O O . GLN B 1 756 ? -13.852 43.062 22.078 1 73.12 756 GLN B O 1
ATOM 12684 N N . ALA B 1 757 ? -13.57 41 22.828 1 79.19 757 ALA B N 1
ATOM 12685 C CA . ALA B 1 757 ? -12.523 40.75 21.844 1 79.19 757 ALA B CA 1
ATOM 12686 C C . ALA B 1 757 ? -13.062 39.938 20.656 1 79.19 757 ALA B C 1
ATOM 12688 O O . ALA B 1 757 ? -12.406 39.031 20.188 1 79.19 757 ALA B O 1
ATOM 12689 N N . LYS B 1 758 ? -14.289 40.219 20.344 1 88 758 LYS B N 1
ATOM 12690 C CA . LYS B 1 758 ? -14.859 39.469 19.25 1 88 758 LYS B CA 1
ATOM 12691 C C . LYS B 1 758 ? -15.336 40.375 18.125 1 88 758 LYS B C 1
ATOM 12693 O O . LYS B 1 758 ? -15.961 41.406 18.391 1 88 758 LYS B O 1
ATOM 12698 N N . TRP B 1 759 ? -14.945 40.156 17 1 91.19 759 TRP B N 1
ATOM 12699 C CA . TRP B 1 759 ? -15.336 40.812 15.758 1 91.19 759 TRP B CA 1
ATOM 12700 C C . TRP B 1 759 ? -15.938 39.812 14.773 1 91.19 759 TRP B C 1
ATOM 12702 O O . TRP B 1 759 ? -15.727 38.625 14.891 1 91.19 759 TRP B O 1
ATOM 12712 N N . GLU B 1 760 ? -16.75 40.375 13.859 1 91.81 760 GLU B N 1
ATOM 12713 C CA . GLU B 1 760 ? -17.188 39.594 12.719 1 91.81 760 GLU B CA 1
ATOM 12714 C C . GLU B 1 760 ? -16.219 39.688 11.555 1 91.81 760 GLU B C 1
ATOM 12716 O O . GLU B 1 760 ? -15.945 40.781 11.062 1 91.81 760 GLU B O 1
ATOM 12721 N N . LEU B 1 761 ? -15.758 38.625 11.133 1 93 761 LEU B N 1
ATOM 12722 C CA . LEU B 1 761 ? -14.734 38.562 10.094 1 93 761 LEU B CA 1
ATOM 12723 C C . LEU B 1 761 ? -15.242 39.219 8.805 1 93 761 LEU B C 1
ATOM 12725 O O . LEU B 1 761 ? -14.484 39.844 8.086 1 93 761 LEU B O 1
ATOM 12729 N N . LYS B 1 762 ? -16.5 39.094 8.484 1 91.56 762 LYS B N 1
ATOM 12730 C CA . LYS B 1 762 ? -17.094 39.562 7.242 1 91.56 762 LYS B CA 1
ATOM 12731 C C . LYS B 1 762 ? -17.047 41.094 7.168 1 91.56 762 LYS B C 1
ATOM 12733 O O . LYS B 1 762 ? -17.141 41.656 6.082 1 91.56 762 LYS B O 1
ATOM 12738 N N . ASN B 1 763 ? -16.828 41.688 8.344 1 90.62 763 ASN B N 1
ATOM 12739 C CA . ASN B 1 763 ? -16.875 43.156 8.391 1 90.62 763 ASN B CA 1
ATOM 12740 C C . ASN B 1 763 ? -15.492 43.75 8.562 1 90.62 763 ASN B C 1
ATOM 12742 O O . ASN B 1 763 ? -15.336 44.969 8.523 1 90.62 763 ASN B O 1
ATOM 12746 N N . ILE B 1 764 ? -14.531 42.969 8.727 1 91.5 764 ILE B N 1
ATOM 12747 C CA . ILE B 1 764 ? -13.203 43.438 9.086 1 91.5 764 ILE B CA 1
ATOM 12748 C C . ILE B 1 764 ? -12.57 44.156 7.883 1 91.5 764 ILE B C 1
ATOM 12750 O O . ILE B 1 764 ? -11.914 45.188 8.031 1 91.5 764 ILE B O 1
ATOM 12754 N N . PHE B 1 765 ? -12.797 43.594 6.688 1 87.88 765 PHE B N 1
ATOM 12755 C CA . PHE B 1 765 ? -12.141 44.125 5.504 1 87.88 765 PHE B CA 1
ATOM 12756 C C . PHE B 1 765 ? -13.164 44.719 4.539 1 87.88 765 PHE B C 1
ATOM 12758 O O . PHE B 1 765 ? -14.281 44.219 4.426 1 87.88 765 PHE B O 1
ATOM 12765 N N . VAL B 1 766 ? -12.93 45.906 3.879 1 74.62 766 VAL B N 1
ATOM 12766 C CA . VAL B 1 766 ? -13.852 46.531 2.945 1 74.62 766 VAL B CA 1
ATOM 12767 C C . VAL B 1 766 ? -13.422 46.25 1.512 1 74.62 766 VAL B C 1
ATOM 12769 O O . VAL B 1 766 ? -14.242 46.281 0.591 1 74.62 766 VAL B O 1
ATOM 12772 N N . GLU B 1 767 ? -12.172 46.219 1.215 1 66.69 767 GLU B N 1
ATOM 12773 C CA . GLU B 1 767 ? -11.719 46.031 -0.161 1 66.69 767 GLU B CA 1
ATOM 12774 C C . GLU B 1 767 ? -11.07 44.656 -0.349 1 66.69 767 GLU B C 1
ATOM 12776 O O . GLU B 1 767 ? -10.672 44.031 0.625 1 66.69 767 GLU B O 1
ATOM 12781 N N . ASN B 1 768 ? -11.359 44.156 -1.695 1 59.12 768 ASN B N 1
ATOM 12782 C CA . ASN B 1 768 ? -10.75 42.906 -2.074 1 59.12 768 ASN B CA 1
ATOM 12783 C C . ASN B 1 768 ? -9.266 42.844 -1.729 1 59.12 768 ASN B C 1
ATOM 12785 O O . ASN B 1 768 ? -8.539 43.812 -1.985 1 59.12 768 ASN B O 1
ATOM 12789 N N . LEU B 1 769 ? -9 42.094 -0.722 1 62.78 769 LEU B N 1
ATOM 12790 C CA . LEU B 1 769 ? -7.602 41.969 -0.352 1 62.78 769 LEU B CA 1
ATOM 12791 C C . LEU B 1 769 ? -6.777 41.438 -1.532 1 62.78 769 LEU B C 1
ATOM 12793 O O . LEU B 1 769 ? -7.027 40.344 -2.045 1 62.78 769 LEU B O 1
ATOM 12797 N N . GLU B 1 770 ? -6.766 42.219 -2.697 1 49.91 770 GLU B N 1
ATOM 12798 C CA . GLU B 1 770 ? -6.176 41.844 -3.98 1 49.91 770 GLU B CA 1
ATOM 12799 C C . GLU B 1 770 ? -5.113 40.781 -3.805 1 49.91 770 GLU B C 1
ATOM 12801 O O . GLU B 1 770 ? -4.152 40.969 -3.055 1 49.91 770 GLU B O 1
ATOM 12806 N N . LEU B 1 771 ? -5.473 39.656 -3.682 1 42.66 771 LEU B N 1
ATOM 12807 C CA . LEU B 1 771 ? -4.512 38.562 -3.834 1 42.66 771 LEU B CA 1
ATOM 12808 C C . LEU B 1 771 ? -3.699 38.719 -5.113 1 42.66 771 LEU B C 1
ATOM 12810 O O . LEU B 1 771 ? -4.246 39.094 -6.16 1 42.66 771 LEU B O 1
ATOM 12814 N N . PRO B 1 772 ? -2.486 39 -5.059 1 34.81 772 PRO B N 1
ATOM 12815 C CA . PRO B 1 772 ? -1.767 38.844 -6.324 1 34.81 772 PRO B CA 1
ATOM 12816 C C . PRO B 1 772 ? -2.217 37.594 -7.102 1 34.81 772 PRO B C 1
ATOM 12818 O O . PRO B 1 772 ? -2.74 36.656 -6.508 1 34.81 772 PRO B O 1
ATOM 12821 N N . ASN B 1 773 ? -2.408 37.656 -8.492 1 33.78 773 ASN B N 1
ATOM 12822 C CA . ASN B 1 773 ? -2.818 36.719 -9.531 1 33.78 773 ASN B CA 1
ATOM 12823 C C . ASN B 1 773 ? -2.27 35.344 -9.273 1 33.78 773 ASN B C 1
ATOM 12825 O O . ASN B 1 773 ? -1.402 34.844 -10.008 1 33.78 773 ASN B O 1
ATOM 12829 N N . TYR B 1 774 ? -2.027 35.031 -8.141 1 33 774 TYR B N 1
ATOM 12830 C CA . TYR B 1 774 ? -1.445 33.688 -8.047 1 33 774 TYR B CA 1
ATOM 12831 C C . TYR B 1 774 ? -2.465 32.625 -8.422 1 33 774 TYR B C 1
ATOM 12833 O O . TYR B 1 774 ? -2.16 31.422 -8.391 1 33 774 TYR B O 1
ATOM 12841 N N . LEU B 1 775 ? -3.678 32.938 -8.32 1 36.47 775 LEU B N 1
ATOM 12842 C CA . LEU B 1 775 ? -4.586 31.859 -8.719 1 36.47 775 LEU B CA 1
ATOM 12843 C C . LEU B 1 775 ? -4.172 31.266 -10.062 1 36.47 775 LEU B C 1
ATOM 12845 O O . LEU B 1 775 ? -4.566 30.141 -10.406 1 36.47 775 LEU B O 1
ATOM 12849 N N . GLU B 1 776 ? -3.678 32.125 -10.883 1 33.19 776 GLU B N 1
ATOM 12850 C CA . GLU B 1 776 ? -3.379 31.703 -12.242 1 33.19 776 GLU B CA 1
ATOM 12851 C C . GLU B 1 776 ? -2.342 30.578 -12.25 1 33.19 776 GLU B C 1
ATOM 12853 O O . GLU B 1 776 ? -2.377 29.703 -13.117 1 33.19 776 GLU B O 1
ATOM 12858 N N . ASP B 1 777 ? -1.367 30.609 -11.352 1 33.78 777 ASP B N 1
ATOM 12859 C CA . ASP B 1 777 ? -0.319 29.609 -11.477 1 33.78 777 ASP B CA 1
ATOM 12860 C C . ASP B 1 777 ? -0.796 28.25 -10.953 1 33.78 777 ASP B C 1
ATOM 12862 O O . ASP B 1 777 ? -0.244 27.219 -11.32 1 33.78 777 ASP B O 1
ATOM 12866 N N . PHE B 1 778 ? -1.548 28.203 -9.945 1 35.25 778 PHE B N 1
ATOM 12867 C CA . PHE B 1 778 ? -1.917 26.953 -9.305 1 35.25 778 PHE B CA 1
ATOM 12868 C C . PHE B 1 778 ? -2.777 26.109 -10.242 1 35.25 778 PHE B C 1
ATOM 12870 O O . PHE B 1 778 ? -2.711 24.875 -10.211 1 35.25 778 PHE B O 1
ATOM 12877 N N . ILE B 1 779 ? -3.861 26.797 -10.789 1 34.03 779 ILE B N 1
ATOM 12878 C CA . ILE B 1 779 ? -4.758 25.969 -11.586 1 34.03 779 ILE B CA 1
ATOM 12879 C C . ILE B 1 779 ? -3.982 25.312 -12.727 1 34.03 779 ILE B C 1
ATOM 12881 O O . ILE B 1 779 ? -4.395 24.281 -13.25 1 34.03 779 ILE B O 1
ATOM 12885 N N . ILE B 1 780 ? -3.049 25.984 -13.227 1 29.55 780 ILE B N 1
ATOM 12886 C CA . ILE B 1 780 ? -2.445 25.562 -14.484 1 29.55 780 ILE B CA 1
ATOM 12887 C C . ILE B 1 780 ? -1.539 24.359 -14.25 1 29.55 780 ILE B C 1
ATOM 12889 O O . ILE B 1 780 ? -1.012 23.781 -15.195 1 29.55 780 ILE B O 1
ATOM 12893 N N . GLY B 1 781 ? -1.168 24.141 -13.055 1 30.14 781 GLY B N 1
ATOM 12894 C CA . GLY B 1 781 ? -0.27 23 -13.07 1 30.14 781 GLY B CA 1
ATOM 12895 C C . GLY B 1 781 ? -0.962 21.703 -13.453 1 30.14 781 GLY B C 1
ATOM 12896 O O . GLY B 1 781 ? -0.373 20.625 -13.344 1 30.14 781 GLY B O 1
ATOM 12897 N N . GLY B 1 782 ? -2.309 21.734 -13.422 1 26.25 782 GLY B N 1
ATOM 12898 C CA . GLY B 1 782 ? -2.848 20.531 -14.039 1 26.25 782 GLY B CA 1
ATOM 12899 C C . GLY B 1 782 ? -2.51 20.406 -15.516 1 26.25 782 GLY B C 1
ATOM 12900 O O . GLY B 1 782 ? -3.012 19.531 -16.203 1 26.25 782 GLY B O 1
ATOM 12901 N N . ASN B 1 783 ? -2.166 21.438 -16.25 1 22.78 783 ASN B N 1
ATOM 12902 C CA . ASN B 1 783 ? -1.915 21.094 -17.641 1 22.78 783 ASN B CA 1
ATOM 12903 C C . ASN B 1 783 ? -0.648 20.25 -17.797 1 22.78 783 ASN B C 1
ATOM 12905 O O . ASN B 1 783 ? 0.4 20.609 -17.25 1 22.78 783 ASN B O 1
#

Organism: Rhizophagus irregularis (strain DAOM 197198w) (NCBI:txid1432141)

Secondary structure (DSSP, 8-state):
-PPPPGGGGGEEEEEEESSSS-EEEEEHHHHHHH-HHHHHTT-EE--HHHHHHHHHH-HHHHTTS-HHHHHHHHHHHHGGG-B------------------------------------------------------------TTTTTTS----HHHHHHHHHHHHHHHHHHT--GGGGG-HHHHHHHHHH-TTPPPPPHHHIIIIIHHHHHHHHHHHHHHHHHT-TT-EEEEEEEEE-TT--EEEEEEEE-TT--EEEEEEEE-TT----HHHHHHHHHHHHHHHHHTT--EEEEEE---HHHHHHHHHHHHH-SSSEEEE-HHHHHHHHHHHHHHH-HHHHHHHHHHHHHHHHHHH-TTHHHHHHHHHHHHHSS--PPPPP-SS-TTHHHHHHHHHHHTHHHHHHHHHHHHHS---TT-HHHHHHHHHHH-HHHHHHHHHHHHHHHHHHHHHHHHTSTT--HHHHHHHHHHHHHHHHT-S-HHHHHHHHHHHHHHHHHS-HHHHHHHHHTSTTTTTTTB-TT-GGGSHHHHHHHHHHHHHHHH----SSHHHHHHHHHTT-TTS-HHHHHHTTT-HHHHHHHHTTT-SSHHHHHHHHHT-----HHHHHHHHHHHHHS-GGGTTS-HHHHHHHHHHHHHHHHHHHHHHHHHHHHHHHHHHHS---------B-------SSTT------------------SHHHHHHHHHHHHHHHHHHHHGGGG-------------TTTTTTSPPTTT-GGG---HHHHB-S-----TTHHHHHHTT-/-----GGGGGEEEEEEESSSS-EEEEEHHHHHHH-HHHHHTT-EE--HHHHHHHHHH-HHHHTTS-HHHHHHHHHHHHGGG--------------------------------------------------------------TTTTTTS----HHHHHHHHHHHHHHHHHHT--GGGGG-HHHHHHHHHH-TTPPPPPHHHIIIIIHHHHHHHHHHHHHHHHHT-TT-EEEEEEEEE-TT--EEEEEEEE-TT--EEEEEEEE-TTS---HHHHHHHHHHHHHHHHHTT--EEEEEE---HHHHHHHHHHHHH-SSSEEEE-HHHHHHHHHHHHHHH-HHHHHHHHHHHHHHHHHHH-TTHHHHHHHHHHHHHSS--PPPPP-SS-TTHHHHHHHHHHHTHHHHHHHHHHHHHS---TT-HHHHHHHHHHH-HHHHHHHHHHHHHHHHHHHHHHHHTSTT--HHHHHHHHHHHHHHHHT-S-HHHHHHHHHHHHHHHHHS-HHHHHHHHHT-TTTTTTTB-TT-GGGSHHHHHHHHHHHHHHHH----SSHHHHHHHHHTT-TTS-HHHHHHHTT-HHHHHHHHTTT-SSHHHHHHHHHT-----HHHHHHHHHHHHHS-GGGTTS-HHHHHHHHHHHHHHHHHHHHHHHHHHHHHHHHHHHH-----------------SSTT------------------SHHHHHHHHHHHHHHHHHHHHGGGG-------------TTTTTTSPPTTT-GGG---HHHHB-S-----S-HHHHHGGG-

Radius of gyration: 39.85 Å; Cα contacts (8 Å, |Δi|>4): 1806; chains: 2; bounding box: 112×114×102 Å

pLDDT: mean 73.89, std 25.19, range [14.07, 97.06]

Sequence (1566 aa):
MREKHKLSGYFLILEEKSNKYNNYVVCQDCIRVLGREAAMKQKFTNTKRACAKHLENCPHWAERHTPEQTLEIIQKAMDYGSKKPYKRQRIVESEVEENLQLKSPSITPSSHGSSNLNNFFYKTSRTNSISSSISEISFQSFGPLDNYAYREVRPEQMEIFERLLLNVTVACGFSFRWIDNPAVVELFKWLNPMLELPDRKQLGGRILKKTTKSLSETILNDAINDDLGIMLAFDGWKNVARQNLLGSVLFTSENNMIIWKVEDISGKRCTGDIIIDETKKSFEELEKQKIKINGLITDSASENAAARKRLRLQYRDKLFLPCFAHQMNLCIGDIFKESSSLNIAAEEAINLITFFNRSKVWLGRLQNEQAAAYKTHIALVTPATTRWNSHYYCFASLLKTKAALRNLATKIDENIIPDNQDFLRKLLTCIFDNNWWNCIKKIETLLVPYCATLNKLQRQNSRLHEVLHKFGNVIMILKGFDDQELANKLITKIERRWKDWEQPLLLLSFLLHPFYRDTKFNSAILNLSFPHLAKWVLYYYCAWFREEPTILLSELEDYRSKKYPYTESISKQFKNNILGYWNFTKGYSKELYRVAQRIFSITVSTASLERLFSTMGWYHSKQRNRLKSEKVLGLAQICAHMQKQQQIRELDFHAKQYKTIIENTSYNTNLESNDDMFVISDDEDTNIDNETNERDIYTRPLTSINEWSNMVTHWVEMIENELQEDQDNEIASIVDTYDISIDNIEQLQHPAVDLQAKWELKNIFVENLELPNYLEDFIIGGNMREKHKLSGYFLILEEKSNKYNNYVVCQDCIRVLGREAAMKQKFTNTKRACAKHLENCPHWAERHTPEQTLEIIQKAMDYGSKKPYKRQRIVESEVEENLQLKSPSITPSSHGSSNLNNFFYKTSRTNSISSSISEISFQSFGPLDNYAYREVRPEQMEIFERLLLNVTVACGFSFRWIDNPAVVELFKWLNPMLELPDRKQLGGRILKKTTKSLSETILNDAINDDLGIMLAFDGWKNVARQNLLGSVLFTSENNMIIWKVEDISGKRCTGDIIIDETKKSFEELEKQKIKINGLITDSASENAAARKRLRLQYRDKLFLPCFAHQMNLCIGDIFKESSSLNIAAEEAINLITFFNRSKVWLGRLQNEQAAAYKTHIALVTPATTRWNSHYYCFASLLKTKAALRNLATKIDENIIPDNQDFLRKLLTCIFDNNWWNCIKKIETLLVPYCATLNKLQRQNSRLHEVLHKFGNVIMILKGFDDQELANKLITKIERRWKDWEQPLLLLSFLLHPFYRDTKFNSAILNLSFPHLAKWVLYYYCAWFREEPTILLSELEDYRSKKYPYTESISKQFKNNILGYWNFTKGYSKELYRVAQRIFSITVSTASLERLFSTMGWYHSKQRNRLKSEKVLGLAQICAHMQKQQQIRELDFHAKQYKTIIENTSYNTNLESNDDMFVISDDEDTNIDNETNERDIYTRPLTSINEWSNMVTHWVEMIENELQEDQDNEIASIVDTYDISIDNIEQLQHPAVDLQAKWELKNIFVENLELPNYLEDFIIGGN

Solvent-accessible surface area (backbone atoms only — not comparable to full-atom values): 89140 Å² total; per-residue (Å²): 130,84,81,72,53,76,64,42,78,54,29,48,77,44,91,51,64,64,50,101,84,29,30,22,25,27,51,45,44,39,27,72,73,63,32,60,75,60,28,58,75,65,49,41,55,61,36,71,65,51,50,45,54,41,55,75,67,33,72,56,42,50,73,80,35,54,74,67,52,49,49,46,57,47,44,62,55,61,56,80,61,43,49,79,77,86,75,83,76,82,78,68,62,54,84,74,80,66,88,71,80,74,81,74,84,71,88,84,81,89,82,86,91,84,90,91,87,79,86,81,85,81,76,90,79,92,76,85,73,88,84,72,76,65,78,62,80,61,71,69,71,59,54,84,66,44,67,67,53,65,62,83,72,47,71,70,54,46,52,52,50,52,50,36,52,49,44,31,32,45,75,65,52,51,64,56,59,50,56,65,32,68,48,40,46,51,42,46,42,71,73,37,69,78,62,77,78,65,46,36,65,44,52,69,36,60,53,43,52,55,53,40,52,56,47,50,52,52,51,50,48,55,50,44,65,34,84,78,20,26,35,38,36,52,50,78,46,70,47,74,68,65,42,30,29,38,38,36,36,35,31,35,49,85,46,46,77,40,81,69,49,74,42,80,47,47,39,49,74,81,41,28,65,51,50,43,51,50,49,52,50,48,51,52,55,38,46,73,67,58,31,47,66,41,30,40,37,29,53,70,48,57,36,46,48,52,26,33,62,56,46,45,75,74,35,68,50,38,44,62,43,59,16,51,32,54,53,49,52,48,54,56,42,44,55,44,70,76,28,61,67,56,32,52,50,47,52,50,50,50,44,49,48,50,50,35,68,68,35,60,31,56,34,32,46,45,42,52,35,22,34,73,72,66,71,41,78,79,73,76,46,57,43,26,89,82,39,70,61,27,53,46,44,22,46,48,34,49,61,73,39,43,66,29,50,44,52,50,44,51,54,46,67,74,40,84,62,63,85,86,44,60,68,57,52,56,52,44,51,52,66,72,33,64,67,49,52,51,46,48,50,50,50,40,60,64,38,46,57,57,44,55,41,37,62,50,34,46,38,68,80,30,35,42,38,52,52,50,50,42,55,44,40,45,46,56,53,38,72,68,40,86,60,53,68,61,30,49,52,52,48,50,54,50,44,55,54,52,57,65,36,52,41,59,60,38,50,45,37,32,42,71,28,85,87,48,32,66,74,58,45,29,80,86,44,66,73,68,34,67,77,55,47,43,55,54,54,51,45,50,40,24,40,56,65,68,41,74,82,83,57,36,68,61,49,48,50,36,46,73,69,38,34,88,84,42,26,67,74,55,47,60,74,35,66,91,39,59,52,59,45,34,58,60,43,42,83,80,43,88,50,50,34,59,52,49,40,47,51,59,32,39,74,37,46,59,49,64,54,55,53,48,51,34,50,35,43,60,60,39,27,81,91,36,40,76,61,51,69,67,58,40,49,41,44,44,49,51,41,53,50,49,51,50,50,49,49,48,46,51,46,44,48,49,46,46,50,47,47,49,45,57,66,50,52,59,79,85,74,75,73,74,63,43,58,75,72,76,55,75,48,94,57,94,48,47,57,84,62,82,53,76,66,61,67,75,52,84,56,66,56,53,85,44,66,64,43,52,52,46,47,51,46,47,37,48,49,50,53,47,50,60,53,66,65,61,70,70,70,72,81,72,80,83,74,77,85,75,79,81,43,57,88,46,54,86,74,46,74,54,56,44,76,32,74,87,46,61,78,60,63,82,61,41,48,77,62,82,63,73,65,71,80,52,66,65,59,64,65,51,67,73,107,126,84,77,70,56,78,66,46,78,57,36,47,77,44,89,53,62,67,49,100,87,32,29,23,26,28,54,47,44,39,26,71,72,62,30,60,74,58,27,59,74,61,50,40,55,61,41,73,63,51,50,47,51,43,59,76,64,33,68,55,43,52,71,82,36,52,74,66,55,49,46,47,54,44,46,64,57,57,58,66,73,70,77,86,87,86,82,83,80,82,82,81,82,87,78,92,76,82,78,93,77,90,75,90,92,80,95,85,97,85,93,86,89,97,88,87,93,86,93,80,88,90,78,91,76,82,78,92,75,87,82,59,73,57,74,41,81,64,68,72,70,56,53,85,64,38,68,68,53,65,62,84,73,48,71,70,53,46,51,51,49,52,50,37,52,50,42,31,32,46,74,64,51,52,65,56,60,51,57,64,32,66,47,40,46,51,41,45,40,71,74,38,69,80,62,78,78,64,47,37,51,42,51,69,35,61,54,43,51,52,53,41,52,55,47,51,51,51,52,50,48,55,50,45,64,35,83,80,19,27,34,37,34,53,50,77,46,70,48,74,69,66,42,29,29,39,39,34,36,35,32,36,49,86,48,44,79,40,80,70,50,74,43,80,47,46,38,48,75,82,40,29,64,51,49,43,50,51,49,52,52,47,50,52,56,38,45,74,66,59,31,48,68,41,30,41,37,31,53,67,46,53,36,48,48,52,26,34,61,55,45,45,76,72,33,69,50,39,46,62,44,58,14,49,32,54,51,50,54,46,53,56,41,46,54,43,71,75,29,60,69,55,32,52,48,47,52,52,49,51,45,50,48,52,51,35,69,69,36,59,31,56,35,32,45,45,42,52,36,22,35,73,73,66,71,41,78,80,72,75,46,57,42,27,90,83,39,71,61,28,53,48,46,23,46,49,34,49,61,73,41,42,67,30,50,44,52,50,45,52,54,46,66,72,39,82,64,64,86,85,46,60,66,58,51,55,52,45,52,50,65,70,32,65,68,52,51,50,46,48,50,50,49,42,60,64,38,47,58,56,45,55,41,38,61,51,34,47,36,69,81,29,35,43,38,52,53,49,50,43,54,44,39,45,47,55,54,36,70,68,40,88,58,52,68,63,31,52,53,52,47,52,53,52,44,54,55,51,58,65,38,52,42,60,61,38,49,47,37,33,42,69,28,86,87,47,33,64,74,58,45,31,80,85,44,66,72,69,34,69,76,55,47,43,57,53,54,50,44,50,40,24,40,56,66,68,42,73,81,84,57,36,67,62,48,48,48,35,45,73,68,37,33,89,84,44,26,68,74,55,48,61,73,34,64,91,38,59,50,60,45,35,58,60,42,42,82,80,39,89,51,50,34,58,52,50,40,47,50,60,31,40,74,38,44,60,50,64,54,55,53,47,53,37,50,33,44,60,59,38,25,83,91,36,39,78,55,51,67,68,57,40,49,42,45,44,49,52,40,52,50,50,51,51,51,48,49,50,45,47,47,48,47,46,49,45,45,46,54,50,40,60,68,66,52,68,72,85,70,77,72,71,78,79,72,79,71,73,67,83,58,92,58,94,64,72,60,83,64,81,58,75,70,63,66,75,53,84,57,67,55,51,86,44,66,64,44,51,53,45,48,52,46,48,37,47,50,46,53,49,48,59,52,65,66,61,68,70,68,73,79,71,78,82,78,77,83,75,78,83,43,57,87,45,54,85,74,48,74,55,58,45,76,30,74,87,46,61,79,60,63,81,60,42,49,75,62,81,66,73,64,72,80,50,67,65,62,64,66,50,66,74,98

Foldseek 3Di:
DPDAQLLCVQWDFDPDAPDPPWTKIFGNLCCVPVNDVVRVVVIDTRDLVVSLVCCQVPPSNCVVDPNVRSVVSSVVSQQPQFDDDPDPDPPPDDPPDPPVPPPDDDDDDDDDDDDDDDDDDDDDDDDDDDDPPPVPPPPPPPPPCNVVVQDQQDPVNLLVVLLVVLVCCLQVLHQLQVQVDPVNVVVVCVVHVNDDTDHSCCSLPVSLVVVLVVLLVVLLVVQLPQPLAKEKEWDWDQALLRWIKIWIWIQGLQLAIAGDDIDTPPPDDLALVVVLVVVVVVVVVCVVSVGHHAEYEYALFLRLLSNQVVVCLVALQHHYAYQLLNVLLLLLLVLCVVDVVLVVLLLLLLVLLLVLVPDPPNVVQLQVLCCVVPVDGQRQFFDFLLDSCSSLVNLVSCLVSLVSVLVSLVVVVPDCPPPPPVVNVVNSVLSPDVVSNVSSVVSNVLCLLSSVLSVQQLDSLDALLSSLQSLLLNLVVLCVDPPVVSSVSSLVLSQVVQLQDLQLLSLVLQLLQLVRNQPFWDVVDPCSDLVNSVVVLQLNLCSNVVDWDDCQVVVSVCLVVCHPPSHPVLSVVCPPPRLVSLVVCVVVDPRNSSSNNNRSSDRNRPSVVLLLVLSLNSNCDNVNVVDDPVSSSSSSSVNSVVVVVVVVVVVVVVVVVVVCCVVPPPPPPCPDRNSPPLPPPPDPDSCPVCCCVSSPRPGDGDSDSVVVVVSSVVSVVSSVSVVVVPPPDDQPDCPDPDPDGSVCSSVDDDSSSHPVNRDSSNNTGDDNSPDDPCSVVVVPVSD/DPDQQPLCVQWDFDPDPPDPVWTKIFGPLCCVPVNPVVRVVVIDTRDLVVSLVCCQPPPSNCVPAPNVRSVVSSCVRVPPVDDDDPDPPPDPDDDPPDDDDDDDDDDDDDDDDDDDDDDDDDDDDDDDDDDPPPVPPPPPPPPVCRVVVQDQQDPVNLLVVLLVVLVCCLQVLHQLQVQVDPVNVVVVCVVHVNDDTDHSCCSLPVSLVVVLVVLLVVLLVVQLPQPLAKEKEWDWDQALLRWIKIWIWIQGLQLAIAGHDIDTPPPDDLALVVVLVVVVVVVVVCVVSVGHHAEYEYALFLRLLSNQVVVCLVALQHHYAYQLLNVLLLLLLVLCVVDVVLVVLLLLLLVLLLVLVPDPPNVVQLQVLCCVVPVDGQRQFFDFLLDSCSSLVNLVSCLVSLVSLLVVLVVVVVPCPPPPCVVNVVNSVLSPDVVSNVSSVLSNVLCLLSSVLSVQQLDSLDALLSSLLSLLLNLVVLCVDPPVVSSVSSLVLSQVVQLQDLQLLSLVLQLLQLVRNQVFWDVVDPCSDLVNSVLVLQLNLCSNVVDWDDCQVVVSVCLVVCHPPSHPVLSVVCPPPRLVSLVVCVVVDPRNSSSNSNRSSDRNRPSVVLLLSLSLNSNCDNVNVVDDPVSSSSSSSVNSVVVVVVVVVVCVVVVVVVVVCVVPPPPPPPPPPPPPDPPPPPDPDDPPVVCPVSVPRPGDGDSDSVVVVVSSVVSVVSSVSVVVVPPPPPQPDCPDDDPDGSVCSSVDDDSSSHPVNRDSSNNTGDDNSPDPPPSVVVVPVSD